Protein AF-A0A2C9A725-F1 (afdb_monomer_lite)

Foldseek 3Di:
DVVVVVVVVVVLQPQQAPAQAPCLFQPFWFWFEDDLAFIAIAGPLVPHDPPRGAAFEAAEFAECLDDDQFGVVCLALSNLSVCCVQQVGQEYEYAFFAPDRPDPPRDGCVVPVVVSVVSVVRNLVSCVSNSHAYEPAPNDQQCLVPLVSLLVVLLVCLQPRQLGSRYEYESYQFHADDNPPDNDDDDLVSQLVCCVPGQQVSVLSNCVSNVLRHLGAYEGAGYRRNLQLLSCLSPPDPHRHYAYEHEAEQFDDPQHDDCVRSVVNVVNNRSSHGYYEHAEYFQAPPVQAHRRDLVSVLVVVVSCVVVSHYYHYQHPGCPPGRSHQAVDPPPNHGDPRVVSCSVRPSVPDDPGHDRRPDDPCSVPPDDPPPPVFPPQKFQFQAQCQVQDQAGLLAWGKFKDWCVVLQWDKDFPFDQDPPRGGDQWAADDCAAPNGGIWGKTAQTDFGRRVHPFWTKMKIKIWSHHVLWFDQLVQQQKKKKKKAAFWWWKFFDFPVFDPPQTFTDIDRHHNHIDMDIGGPVRGHGDPVGDDDDDHSRGGGMIMTMDTHDTTPGRMMIMRRTGRPRDIDHGDPHDDDDDDDDDDDDDDDDDDDDDDDDDDDDDDDDDDWDWAWDDFDLEDEDEAQAKGDKTKIFTDQWPDKDKDQDAPFWDWDQDPVNGMIIIIGGHHQPDAFDKTKMKMWTHGPVDTDIDIGMYGYHHDDDDKDKAWDDFDLEEEEEAFAKGDKTKIATDQFPDKDKDDDPFWDWDADPPRNMIIIIGTHHLPDDFAKDKIWIFTHHDHDTDIDIGIYGYDHDDDDKDKAWDDDDQEDEEEAQAKGDKTKIAIDQFDDKDKDQDAPQWDWDADPVRRMIIIIGGHHQPDAFDKTKMKIWTDHDHDTDIDIGIYGYHHDPDDDDDDDDDDDDDDDDDDDDDDDDDDDDDDDDYDDDDDDDDDDDDDDDDDDDDDDDDDDDDDDDDDDDDDDDDDDDDDDDDDDDDDDDDDDDDDDDDDDDDDDPDWDWDFDLAEEAEAPAWGTKIKTAQFPDKDFPDCQQVQWDWDDDPRMIITTDGHHNPRDAAKDWTWMATPNRIGIRIYHYDHDDDDDDDDDDDDDDDDDDDDDDDDDDDDDDDDDDDDDDDDDDDDDDDDDDDDDDDDDPDQQAWDWDDDQQKIFIDRDQWKKKWKAAPVRHTDDIDTRDDTIDGRVVPDFAWIWIWMDDPPHIDIDIDTND

Secondary structure (DSSP, 8-state):
-HHHHHHHHTTTT---S----HHHHH-SEEEEESTTSPEEEEETTT-S-TT-B---EEEEEP-TTS-GGGTTTS-SHHHHHHHHHHH--SEEEEEEE-S--SSTTT--GGGSHHHHHHHHHHHHHHHHHTT-EEEEEEE-S-GGGGHHHHHHHHHHHHHHHTTSTTEEEE--S---SGGGT------HHHHHHHIIIIIHHHHHHHHHHHTTT--S-EEE--TTTTT-GGGGGGS----SSEEEE--EE-S-STT---TTTHHHHHHHHHHTT-EEEEEEEESS-TTSSS---HHHHHHHHHHHHHTT--EEEEEE--SSSTT-SBSSTTS--B-HHHHHHHHHTGGGS-S-----SS-------S------PPTT-BSEEE--TT--SB-TTSPBEEEEEGGGGT---B--PPB-STTSB--EEE--TTTT--SEEEEEES-B---TT-SS--EEEEEEESSTT---B--TT-SEEEEEEEES-EEEEEEETT--SS--EEEEE--EEEEEEEEEEGGG-B--TTSPP----TTSEEEEEEEEESSPPSSSEEEEEEEEEET--BPPPPP-----------------------------------EEEEEES-SEEEEETTPBPPPEEEEEESEEEEEEESPPTTEEEEE-TTSSEEEEEEB--TT--SEEEEEEEEEEESS-EEEEEEEEEEEPPP---EEEEEES-SEEEEETTPBPPPEEEEEES-SEEEEE--TTEEEEEETTTTEEEEEEB--TTPPSEEEEEEEEEE-SS--EEEEEEEEEEPPP---EEEEEES-SEEEEETTSBPPPEEEEEES-SEEEEESPPTTEEEEEETTTTEEEEEEB--TT--SEEEEEEEEEE-SS-EEEEEEEEEEE-----------------------------------------------------------------------------------------------------------PPEEES-SEEEEETT-B---EEEES-S-EEE---SSTT-EEEEETTEEEEE-B--TTSPSEEEEEEEEETTEEEEEEEEEEPPP---------------------------------------------------------PPPPEEEEETTEEEEESSSS-EEEEE-TTS-EEEEESS--SEEE-TTSPSEEEEEEEEETTEEEEEEEEE-

pLDDT: mean 77.1, std 24.06, range [22.27, 98.94]

Structure (mmCIF, N/CA/C/O backbone):
data_AF-A0A2C9A725-F1
#
_entry.id   AF-A0A2C9A725-F1
#
loop_
_atom_site.group_PDB
_atom_site.id
_atom_site.type_symbol
_atom_site.label_atom_id
_atom_site.label_alt_id
_atom_site.label_comp_id
_atom_site.label_asym_id
_atom_site.label_entity_id
_atom_site.label_seq_id
_atom_site.pdbx_PDB_ins_code
_atom_site.Cartn_x
_atom_site.Cartn_y
_atom_site.Cartn_z
_atom_site.occupancy
_atom_site.B_iso_or_equiv
_atom_site.auth_seq_id
_atom_site.auth_comp_id
_atom_site.auth_asym_id
_atom_site.auth_atom_id
_atom_site.pdbx_PDB_model_num
ATOM 1 N N . MET A 1 1 ? 0.962 21.817 -38.380 1.00 35.53 1 MET A N 1
ATOM 2 C CA . MET A 1 1 ? 0.290 21.009 -37.333 1.00 35.53 1 MET A CA 1
ATOM 3 C C . MET A 1 1 ? 0.686 19.528 -37.377 1.00 35.53 1 MET A C 1
ATOM 5 O O . MET A 1 1 ? 1.580 19.190 -36.618 1.00 35.53 1 MET A O 1
ATOM 9 N N . LYS A 1 2 ? 0.151 18.657 -38.261 1.00 27.84 2 LYS A N 1
ATOM 10 C CA . LYS A 1 2 ? 0.354 17.177 -38.184 1.00 27.84 2 LYS A CA 1
ATOM 11 C C . LYS A 1 2 ? 1.805 16.665 -37.992 1.00 27.84 2 LYS A C 1
ATOM 13 O O . LYS A 1 2 ? 1.986 15.663 -37.314 1.00 27.84 2 LYS A O 1
ATOM 18 N N . LYS A 1 3 ? 2.839 17.343 -38.517 1.00 24.39 3 LYS A N 1
ATOM 19 C CA . LYS A 1 3 ? 4.256 16.951 -38.315 1.00 24.39 3 LYS A CA 1
ATOM 20 C C . LYS A 1 3 ? 4.836 17.233 -36.914 1.00 24.39 3 LYS A C 1
ATOM 22 O O . LYS A 1 3 ? 5.881 16.683 -36.605 1.00 24.39 3 LYS A O 1
ATOM 27 N N . ILE A 1 4 ? 4.194 18.063 -36.085 1.00 29.72 4 ILE A N 1
ATOM 28 C CA . ILE A 1 4 ? 4.667 18.364 -34.716 1.00 29.72 4 ILE A CA 1
ATOM 29 C C . ILE A 1 4 ? 4.150 17.306 -33.730 1.00 29.72 4 ILE A C 1
ATOM 31 O O . ILE A 1 4 ? 4.926 16.779 -32.941 1.00 29.72 4 ILE A O 1
ATOM 35 N N . ALA A 1 5 ? 2.879 16.904 -33.855 1.00 30.98 5 ALA A N 1
ATOM 36 C CA . ALA A 1 5 ? 2.303 15.807 -33.069 1.00 30.98 5 ALA A CA 1
ATOM 37 C C . ALA A 1 5 ? 3.084 14.487 -33.241 1.00 30.98 5 ALA A C 1
ATOM 39 O O . ALA A 1 5 ? 3.318 13.769 -32.272 1.00 30.98 5 ALA A O 1
ATOM 40 N N . LEU A 1 6 ? 3.561 14.209 -34.462 1.00 29.38 6 LEU A N 1
ATOM 41 C CA . LEU A 1 6 ? 4.358 13.014 -34.756 1.00 29.38 6 LEU A CA 1
ATOM 42 C C . LEU A 1 6 ? 5.737 13.003 -34.065 1.00 29.38 6 LEU A C 1
ATOM 44 O O . LEU A 1 6 ? 6.307 11.934 -33.886 1.00 29.38 6 LEU A O 1
ATOM 48 N N . LEU A 1 7 ? 6.269 14.168 -33.672 1.00 26.64 7 LEU A N 1
ATOM 49 C CA . LEU A 1 7 ? 7.541 14.261 -32.949 1.00 26.64 7 LEU A CA 1
ATOM 50 C C . LEU A 1 7 ? 7.371 13.979 -31.449 1.00 26.64 7 LEU A C 1
ATOM 52 O O . LEU A 1 7 ? 8.233 13.343 -30.855 1.00 26.64 7 LEU A O 1
ATOM 56 N N . MET A 1 8 ? 6.248 14.395 -30.850 1.00 31.11 8 MET A N 1
ATOM 57 C CA . MET A 1 8 ? 5.930 14.074 -29.450 1.00 31.11 8 MET A CA 1
ATOM 58 C C . MET A 1 8 ? 5.615 12.583 -29.265 1.00 31.11 8 MET A C 1
ATOM 60 O O . MET A 1 8 ? 6.131 11.962 -28.340 1.00 31.11 8 MET A O 1
ATOM 64 N N . ALA A 1 9 ? 4.856 11.980 -30.186 1.00 30.58 9 ALA A N 1
ATOM 65 C CA . ALA A 1 9 ? 4.555 10.545 -30.149 1.00 30.58 9 ALA A CA 1
ATOM 66 C C . ALA A 1 9 ? 5.810 9.651 -30.259 1.00 30.58 9 ALA A C 1
ATOM 68 O O . ALA A 1 9 ? 5.830 8.556 -29.710 1.00 30.58 9 ALA A O 1
ATOM 69 N N . ALA A 1 10 ? 6.866 10.121 -30.933 1.00 27.72 10 ALA A N 1
ATOM 70 C CA . ALA A 1 10 ? 8.129 9.391 -31.075 1.00 27.72 10 ALA A CA 1
ATOM 71 C C . ALA A 1 10 ? 9.074 9.516 -29.859 1.00 27.72 10 ALA A C 1
ATOM 73 O O . ALA A 1 10 ? 10.048 8.772 -29.778 1.00 27.72 10 ALA A O 1
ATOM 74 N N . LEU A 1 11 ? 8.808 10.443 -28.929 1.00 29.17 11 LEU A N 1
ATOM 75 C CA . LEU A 1 11 ? 9.593 10.635 -27.699 1.00 29.17 11 LEU A CA 1
ATOM 76 C C . LEU A 1 11 ? 9.030 9.845 -26.507 1.00 29.17 11 LEU A C 1
ATOM 78 O O . LEU A 1 11 ? 9.805 9.342 -25.701 1.00 29.17 11 LEU A O 1
ATOM 82 N N . LEU A 1 12 ? 7.708 9.648 -26.456 1.00 33.25 12 LEU A N 1
ATOM 83 C CA . LEU A 1 12 ? 7.005 8.886 -25.407 1.00 33.25 12 LEU A CA 1
ATOM 84 C C . LEU A 1 12 ? 7.290 7.365 -25.417 1.00 33.25 12 LEU A C 1
ATOM 86 O O . LEU A 1 12 ? 6.828 6.647 -24.539 1.00 33.25 12 LEU A O 1
ATOM 90 N N . ALA A 1 13 ? 8.040 6.854 -26.399 1.00 30.42 13 ALA A N 1
ATOM 91 C CA . ALA A 1 13 ? 8.331 5.425 -26.573 1.00 30.42 13 ALA A CA 1
ATOM 92 C C . ALA A 1 13 ? 9.718 4.991 -26.041 1.00 30.42 13 ALA A C 1
ATOM 94 O O . ALA A 1 13 ? 10.210 3.922 -26.399 1.00 30.42 13 ALA A O 1
ATOM 95 N N . ALA A 1 14 ? 10.375 5.820 -25.220 1.00 29.98 14 ALA A N 1
ATOM 96 C CA . ALA A 1 14 ? 11.726 5.569 -24.696 1.00 29.98 14 ALA A CA 1
ATOM 97 C C . ALA A 1 14 ? 11.764 4.976 -23.266 1.00 29.98 14 ALA A C 1
ATOM 99 O O . ALA A 1 14 ? 12.843 4.663 -22.761 1.00 29.98 14 ALA A O 1
ATOM 100 N N . SER A 1 15 ? 10.608 4.822 -22.614 1.00 33.88 15 SER A N 1
ATOM 101 C CA . SER A 1 15 ? 10.487 4.756 -21.147 1.00 33.88 15 SER A CA 1
ATOM 102 C C . SER A 1 15 ? 10.121 3.367 -20.592 1.00 33.88 15 SER A C 1
ATOM 104 O O . SER A 1 15 ? 9.218 3.252 -19.777 1.00 33.88 15 SER A O 1
ATOM 106 N N . ALA A 1 16 ? 10.802 2.299 -21.025 1.00 31.03 16 ALA A N 1
ATOM 107 C CA . ALA A 1 16 ? 10.578 0.935 -20.507 1.00 31.03 16 ALA A CA 1
ATOM 108 C C . ALA A 1 16 ? 11.864 0.081 -20.544 1.00 31.03 16 ALA A C 1
ATOM 110 O O . ALA A 1 16 ? 11.929 -0.954 -21.205 1.00 31.03 16 ALA A O 1
ATOM 111 N N . PHE A 1 17 ? 12.933 0.560 -19.894 1.00 30.80 17 PHE A N 1
ATOM 112 C CA . PHE A 1 17 ? 14.298 0.078 -20.144 1.00 30.80 17 PHE A CA 1
ATOM 113 C C . PHE A 1 17 ? 15.161 -0.113 -18.895 1.00 30.80 17 PHE A C 1
ATOM 115 O O . PHE A 1 17 ? 16.164 0.579 -18.728 1.00 30.80 17 PHE A O 1
ATOM 122 N N . GLY A 1 18 ? 14.791 -1.069 -18.029 1.00 49.19 18 GLY A N 1
ATOM 123 C CA . GLY A 1 18 ? 15.604 -1.476 -16.868 1.00 49.19 18 GLY A CA 1
ATOM 124 C C . GLY A 1 18 ? 16.156 -0.274 -16.100 1.00 49.19 18 GLY A C 1
ATOM 125 O O . GLY A 1 18 ? 17.366 -0.186 -15.875 1.00 49.19 18 GLY A O 1
ATOM 126 N N . ARG A 1 19 ? 15.286 0.720 -15.861 1.00 64.31 19 ARG A N 1
ATOM 127 C CA . ARG A 1 19 ? 15.677 2.055 -15.413 1.00 64.31 19 ARG A CA 1
ATOM 128 C C . ARG A 1 19 ? 16.404 1.904 -14.089 1.00 64.31 19 ARG A C 1
ATOM 130 O O . ARG A 1 19 ? 15.807 1.474 -13.118 1.00 64.31 19 ARG A O 1
ATOM 137 N N . ILE A 1 20 ? 17.671 2.303 -14.033 1.00 79.81 20 ILE A N 1
ATOM 138 C CA . ILE A 1 20 ? 18.331 2.474 -12.741 1.00 79.81 20 ILE A CA 1
ATOM 139 C C . ILE A 1 20 ? 17.777 3.775 -12.153 1.00 79.81 20 ILE A C 1
ATOM 141 O O . ILE A 1 20 ? 18.167 4.880 -12.546 1.00 79.81 20 ILE A O 1
ATOM 145 N N . GLY A 1 21 ? 16.790 3.617 -11.281 1.00 88.81 21 GLY A N 1
ATOM 146 C CA . GLY A 1 21 ? 16.113 4.639 -10.508 1.00 88.81 21 GLY A CA 1
ATOM 147 C C . GLY A 1 21 ? 16.556 4.607 -9.039 1.00 88.81 21 GLY A C 1
ATOM 148 O O . GLY A 1 21 ? 17.613 4.060 -8.699 1.00 88.81 21 GLY A O 1
ATOM 149 N N . PRO A 1 22 ? 15.788 5.244 -8.139 1.00 94.94 22 PRO A N 1
ATOM 150 C CA . PRO A 1 22 ? 16.090 5.223 -6.715 1.00 94.94 22 PRO A CA 1
ATOM 151 C C . PRO A 1 22 ? 15.993 3.821 -6.094 1.00 94.94 22 PRO A C 1
ATOM 153 O O . PRO A 1 22 ? 16.753 3.553 -5.164 1.00 94.94 22 PRO A O 1
ATOM 156 N N . VAL A 1 23 ? 15.112 2.931 -6.567 1.00 94.25 23 VAL A N 1
ATOM 157 C CA . VAL A 1 23 ? 14.913 1.618 -5.922 1.00 94.25 23 VAL A CA 1
ATOM 158 C C . VAL A 1 23 ? 16.122 0.718 -6.162 1.00 94.25 23 VAL A C 1
ATOM 160 O O . VAL A 1 23 ? 16.704 0.224 -5.204 1.00 94.25 23 VAL A O 1
ATOM 163 N N . SER A 1 24 ? 16.627 0.631 -7.392 1.00 87.00 24 SER A N 1
ATOM 164 C CA . SER A 1 24 ? 17.864 -0.094 -7.707 1.00 87.00 24 SER A CA 1
ATOM 165 C C . SER A 1 24 ? 19.108 0.445 -6.975 1.00 87.00 24 SER A C 1
ATOM 167 O O . SER A 1 24 ? 20.079 -0.289 -6.783 1.00 87.00 24 SER A O 1
ATOM 169 N N . GLN A 1 25 ? 19.123 1.723 -6.571 1.00 90.62 25 GLN A N 1
ATOM 170 C CA . GLN A 1 25 ? 20.258 2.343 -5.866 1.00 90.62 25 GLN A CA 1
ATOM 171 C C . GLN A 1 25 ? 20.201 2.206 -4.338 1.00 90.62 25 GLN A C 1
ATOM 173 O O . GLN A 1 25 ? 21.250 2.115 -3.693 1.00 90.62 25 GLN A O 1
ATOM 178 N N . TYR A 1 26 ? 19.008 2.272 -3.749 1.00 93.50 26 TYR A N 1
ATOM 179 C CA . TYR A 1 26 ? 18.825 2.272 -2.296 1.00 93.50 26 TYR A CA 1
ATOM 180 C C . TYR A 1 26 ? 18.295 0.932 -1.761 1.00 93.50 26 TYR A C 1
ATOM 182 O O . TYR A 1 26 ? 18.574 0.618 -0.605 1.00 93.50 26 TYR A O 1
ATOM 190 N N . GLY A 1 27 ? 17.613 0.134 -2.586 1.00 91.06 27 GLY A N 1
ATOM 191 C CA . GLY A 1 27 ? 16.864 -1.056 -2.179 1.00 91.06 27 GLY A CA 1
ATOM 192 C C . GLY A 1 27 ? 15.651 -0.698 -1.318 1.00 91.06 27 GLY A C 1
ATOM 193 O O . GLY A 1 27 ? 15.343 0.476 -1.129 1.00 91.06 27 GLY A O 1
ATOM 194 N N . GLN A 1 28 ? 14.980 -1.703 -0.762 1.00 94.06 28 GLN A N 1
ATOM 195 C CA . GLN A 1 28 ? 13.884 -1.555 0.196 1.00 94.06 28 GLN A CA 1
ATOM 196 C C . GLN A 1 28 ? 14.186 -0.451 1.224 1.00 94.06 28 GLN A C 1
ATOM 198 O O . GLN A 1 28 ? 15.249 -0.445 1.856 1.00 94.06 28 GLN A O 1
ATOM 203 N N . LEU A 1 29 ? 13.239 0.472 1.419 1.00 97.56 29 LEU A N 1
ATOM 204 C CA . LEU A 1 29 ? 13.371 1.490 2.460 1.00 97.56 29 LEU A CA 1
ATOM 205 C C . LEU A 1 29 ? 13.192 0.877 3.850 1.00 97.56 29 LEU A C 1
ATOM 207 O O . LEU A 1 29 ? 12.332 0.023 4.077 1.00 97.56 29 LEU A O 1
ATOM 211 N N . GLN A 1 30 ? 14.021 1.337 4.782 1.00 96.44 30 GLN A N 1
ATOM 212 C CA . GLN A 1 30 ? 14.122 0.808 6.136 1.00 96.44 30 GLN A CA 1
ATOM 213 C C . GLN A 1 30 ? 14.079 1.944 7.158 1.00 96.44 30 GLN A C 1
ATOM 215 O O . GLN A 1 30 ? 14.912 2.851 7.135 1.00 96.44 30 GLN A O 1
ATOM 220 N N . ALA A 1 31 ? 13.110 1.896 8.068 1.00 97.44 31 ALA A N 1
ATOM 221 C CA . ALA A 1 31 ? 13.086 2.746 9.251 1.00 97.44 31 ALA A CA 1
ATOM 222 C C . ALA A 1 31 ? 14.225 2.362 10.213 1.00 97.44 31 ALA A C 1
ATOM 224 O O . ALA A 1 31 ? 14.487 1.183 10.443 1.00 97.44 31 ALA A O 1
ATOM 225 N N . GLY A 1 32 ? 14.906 3.341 10.811 1.00 93.62 32 GLY A N 1
ATOM 226 C CA . GLY A 1 32 ? 16.002 3.058 11.736 1.00 93.62 32 GLY A CA 1
ATOM 227 C C . GLY A 1 32 ? 16.562 4.288 12.441 1.00 93.62 32 GLY A C 1
ATOM 228 O O . GLY A 1 32 ? 16.070 5.401 12.279 1.00 93.62 32 GLY A O 1
ATOM 229 N N . LYS A 1 33 ? 17.616 4.088 13.238 1.00 93.12 33 LYS A N 1
ATOM 230 C CA . LYS A 1 33 ? 18.411 5.165 13.845 1.00 93.12 33 LYS A CA 1
ATOM 231 C C . LYS A 1 33 ? 19.841 4.708 14.116 1.00 93.12 33 LYS A C 1
ATOM 233 O O . LYS A 1 33 ? 20.076 3.540 14.425 1.00 93.12 33 LYS A O 1
ATOM 238 N N . VAL A 1 34 ? 20.792 5.637 14.078 1.00 89.81 34 VAL A N 1
ATOM 239 C CA . VAL A 1 34 ? 22.199 5.352 14.395 1.00 89.81 34 VAL A CA 1
ATOM 240 C C . VAL A 1 34 ? 22.470 5.654 15.871 1.00 89.81 34 VAL A C 1
ATOM 242 O O . VAL A 1 34 ? 22.664 6.802 16.270 1.00 89.81 34 VAL A O 1
ATOM 245 N N . GLY A 1 35 ? 22.476 4.607 16.701 1.00 89.44 35 GLY A N 1
ATOM 246 C CA . GLY A 1 35 ? 22.718 4.710 18.145 1.00 89.44 35 GLY A CA 1
ATOM 247 C C . GLY A 1 35 ? 21.657 5.555 18.860 1.00 89.44 35 GLY A C 1
ATOM 248 O O . GLY A 1 35 ? 20.469 5.238 18.815 1.00 89.44 35 GLY A O 1
ATOM 249 N N . ASN A 1 36 ? 22.096 6.641 19.504 1.00 85.25 36 ASN A N 1
ATOM 250 C CA . ASN A 1 36 ? 21.222 7.632 20.148 1.00 85.25 36 ASN A CA 1
ATOM 251 C C . ASN A 1 36 ? 20.885 8.827 19.231 1.00 85.25 36 ASN A C 1
ATOM 253 O O . ASN A 1 36 ? 20.366 9.834 19.708 1.00 85.25 36 ASN A O 1
ATOM 257 N N . GLY A 1 37 ? 21.209 8.745 17.936 1.00 90.12 37 GLY A N 1
ATOM 258 C CA . GLY A 1 37 ? 20.757 9.708 16.933 1.00 90.12 37 GLY A CA 1
ATOM 259 C C . GLY A 1 37 ? 19.246 9.618 16.666 1.00 90.12 37 GLY A C 1
ATOM 260 O O . GLY A 1 37 ? 18.588 8.675 17.121 1.00 90.12 37 GLY A O 1
ATOM 261 N N . PRO A 1 38 ? 18.685 10.592 15.930 1.00 94.38 38 PRO A N 1
ATOM 262 C CA . PRO A 1 38 ? 17.263 10.617 15.624 1.00 94.38 38 PRO A CA 1
ATOM 263 C C . PRO A 1 38 ? 16.864 9.505 14.643 1.00 94.38 38 PRO A C 1
ATOM 265 O O . PRO A 1 38 ? 17.692 9.002 13.882 1.00 94.38 38 PRO A O 1
ATOM 268 N N . GLY A 1 39 ? 15.579 9.149 14.641 1.00 96.38 39 GLY A N 1
ATOM 269 C CA . GLY A 1 39 ? 15.004 8.216 13.673 1.00 96.38 39 GLY A CA 1
ATOM 270 C C . GLY A 1 39 ? 14.962 8.798 12.258 1.00 96.38 39 GLY A C 1
ATOM 271 O O . GLY A 1 39 ? 14.724 9.997 12.069 1.00 96.38 39 GLY A O 1
ATOM 272 N N . ARG A 1 40 ? 15.247 7.956 11.263 1.00 97.00 40 ARG A N 1
ATOM 273 C CA . ARG A 1 40 ? 15.422 8.304 9.845 1.00 97.00 40 ARG A CA 1
ATOM 274 C C . ARG A 1 40 ? 15.075 7.110 8.953 1.00 97.00 40 ARG A C 1
ATOM 276 O O . ARG A 1 40 ? 15.138 5.960 9.383 1.00 97.00 40 ARG A O 1
ATOM 283 N N . ILE A 1 41 ? 14.767 7.395 7.691 1.00 98.19 41 ILE A N 1
ATOM 284 C CA . ILE A 1 41 ? 14.670 6.377 6.642 1.00 98.19 41 ILE A CA 1
ATOM 285 C C . ILE A 1 41 ? 16.064 6.120 6.054 1.00 98.19 41 ILE A C 1
ATOM 287 O O . ILE A 1 41 ? 16.846 7.050 5.845 1.00 98.19 41 ILE A O 1
ATOM 291 N N . TYR A 1 42 ? 16.359 4.855 5.781 1.00 97.25 42 TYR A N 1
ATOM 292 C CA . TYR A 1 42 ? 17.575 4.334 5.156 1.00 97.25 42 TYR A CA 1
ATOM 293 C C . TYR A 1 42 ? 17.195 3.425 3.976 1.00 97.25 42 TYR A C 1
ATOM 295 O O . TYR A 1 42 ? 16.023 3.102 3.797 1.00 97.25 42 TYR A O 1
ATOM 303 N N . GLY A 1 43 ? 18.173 3.003 3.172 1.00 93.69 43 GLY A N 1
ATOM 304 C CA . GLY A 1 43 ? 17.981 2.003 2.112 1.00 93.69 43 GLY A CA 1
ATOM 305 C C . GLY A 1 43 ? 18.750 0.715 2.407 1.00 93.69 43 GLY A C 1
ATOM 306 O O . GLY A 1 43 ? 19.912 0.781 2.826 1.00 93.69 43 GLY A O 1
ATOM 307 N N . SER A 1 44 ? 18.137 -0.447 2.172 1.00 91.06 44 SER A N 1
ATOM 308 C CA . SER A 1 44 ? 18.715 -1.772 2.450 1.00 91.06 44 SER A CA 1
ATOM 309 C C . SER A 1 44 ? 20.081 -2.007 1.784 1.00 91.06 44 SER A C 1
ATOM 311 O O . SER A 1 44 ? 20.969 -2.579 2.416 1.00 91.06 44 SER A O 1
ATOM 313 N N . CYS A 1 45 ? 20.322 -1.455 0.585 1.00 84.62 45 CYS A N 1
ATOM 314 C CA . CYS A 1 45 ? 21.620 -1.478 -0.116 1.00 84.62 45 CYS A CA 1
ATOM 315 C C . CYS A 1 45 ? 22.788 -0.880 0.697 1.00 84.62 45 CYS A C 1
ATOM 317 O O . CYS A 1 45 ? 23.954 -1.072 0.343 1.00 84.62 45 CYS A O 1
ATOM 319 N N . LYS A 1 46 ? 22.494 -0.088 1.737 1.00 81.50 46 LYS A N 1
ATOM 320 C CA . LYS A 1 46 ? 23.479 0.605 2.583 1.00 81.50 46 LYS A CA 1
ATOM 321 C C . LYS A 1 46 ? 23.283 0.384 4.088 1.00 81.50 46 LYS A C 1
ATOM 323 O O . LYS A 1 46 ? 24.199 0.659 4.866 1.00 81.50 46 LYS A O 1
ATOM 328 N N . GLY A 1 47 ? 22.105 -0.091 4.491 1.00 82.81 47 GLY A N 1
ATOM 329 C CA . GLY A 1 47 ? 21.712 -0.310 5.879 1.00 82.81 47 GLY A CA 1
ATOM 330 C C . GLY A 1 47 ? 21.628 0.969 6.721 1.00 82.81 47 GLY A C 1
ATOM 331 O O . GLY A 1 47 ? 21.917 2.080 6.271 1.00 82.81 47 GLY A O 1
ATOM 332 N N . VAL A 1 48 ? 21.254 0.791 7.989 1.00 87.81 48 VAL A N 1
ATOM 333 C CA . VAL A 1 48 ? 21.113 1.865 8.987 1.00 87.81 48 VAL A CA 1
ATOM 334 C C . VAL A 1 48 ? 22.497 2.368 9.423 1.00 87.81 48 VAL A C 1
ATOM 336 O O . VAL A 1 48 ? 23.055 1.943 10.435 1.00 87.81 48 VAL A O 1
ATOM 339 N N . THR A 1 49 ? 23.088 3.255 8.620 1.00 85.12 49 THR A N 1
ATOM 340 C CA . THR A 1 49 ? 24.432 3.819 8.826 1.00 85.12 49 THR A CA 1
ATOM 341 C C . THR A 1 49 ? 24.459 5.328 8.563 1.00 85.12 49 THR A C 1
ATOM 343 O O . THR A 1 49 ? 23.785 5.829 7.668 1.00 85.12 49 THR A O 1
ATOM 346 N N . SER A 1 50 ? 25.239 6.070 9.357 1.00 87.44 50 SER A N 1
ATOM 347 C CA . SER A 1 50 ? 25.260 7.543 9.310 1.00 87.44 50 SER A CA 1
ATOM 348 C C . SER A 1 50 ? 25.839 8.060 7.991 1.00 87.44 50 SER A C 1
ATOM 350 O O . SER A 1 50 ? 26.889 7.589 7.549 1.00 87.44 50 SE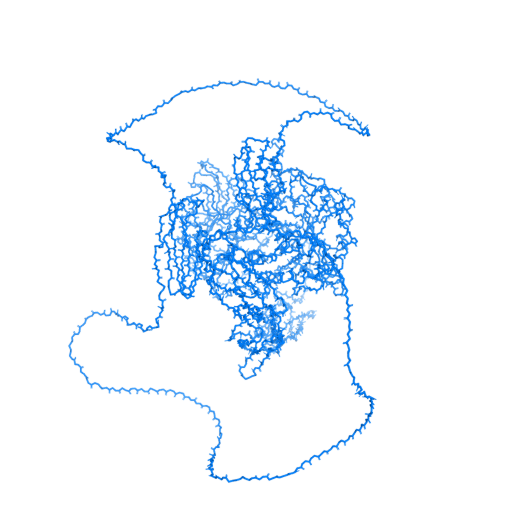R A O 1
ATOM 352 N N . GLY A 1 51 ? 25.159 9.024 7.368 1.00 87.38 51 GLY A N 1
ATOM 353 C CA . GLY A 1 51 ? 25.481 9.534 6.032 1.00 87.38 51 GLY A CA 1
ATOM 354 C C . GLY A 1 51 ? 24.863 8.720 4.888 1.00 87.38 51 GLY A C 1
ATOM 355 O O . GLY A 1 51 ? 25.109 9.029 3.722 1.00 87.38 51 GLY A O 1
ATOM 356 N N . ASN A 1 52 ? 24.070 7.691 5.204 1.00 90.50 52 ASN A N 1
ATOM 357 C CA . ASN A 1 52 ? 23.323 6.872 4.247 1.00 90.50 52 ASN A CA 1
ATOM 358 C C . ASN A 1 52 ? 21.799 6.941 4.456 1.00 90.50 52 ASN A C 1
ATOM 360 O O . ASN A 1 52 ? 21.069 6.097 3.935 1.00 90.50 52 ASN A O 1
ATOM 364 N N . GLU A 1 53 ? 21.323 7.959 5.177 1.00 94.94 53 GLU A N 1
ATOM 365 C CA . GLU A 1 53 ? 19.913 8.350 5.220 1.00 94.94 53 GLU A CA 1
ATOM 366 C C . GLU A 1 53 ? 19.360 8.566 3.795 1.00 94.94 53 GLU A C 1
ATOM 368 O O . GLU A 1 53 ? 20.045 9.100 2.917 1.00 94.94 53 GLU A O 1
ATOM 373 N N . VAL A 1 54 ? 18.105 8.176 3.566 1.00 95.81 54 VAL A N 1
ATOM 374 C CA . VAL A 1 54 ? 17.426 8.268 2.266 1.00 95.81 54 VAL A CA 1
ATOM 375 C C . VAL A 1 54 ? 16.183 9.143 2.392 1.00 95.81 54 VAL A C 1
ATOM 377 O O . VAL A 1 54 ? 15.272 8.833 3.152 1.00 95.81 54 VAL A O 1
ATOM 380 N N . ALA A 1 55 ? 16.141 10.216 1.601 1.00 96.75 55 ALA A N 1
ATOM 381 C CA . ALA A 1 55 ? 14.990 11.101 1.458 1.00 96.75 55 ALA A CA 1
ATOM 382 C C . ALA A 1 55 ? 14.546 11.111 -0.012 1.00 96.75 55 ALA A C 1
ATOM 384 O O . ALA A 1 55 ? 15.275 11.620 -0.867 1.00 96.75 55 ALA A O 1
ATOM 385 N N . VAL A 1 56 ? 13.375 10.545 -0.310 1.00 98.31 56 VAL A N 1
ATOM 386 C CA . VAL A 1 56 ? 12.798 10.503 -1.666 1.00 98.31 56 VAL A CA 1
ATOM 387 C C . VAL A 1 56 ? 11.649 11.493 -1.824 1.00 98.31 56 VAL A C 1
ATOM 389 O O . VAL A 1 56 ? 10.824 11.615 -0.923 1.00 98.31 56 VAL A O 1
ATOM 392 N N . GLN A 1 57 ? 11.586 12.196 -2.959 1.00 98.62 57 GLN A N 1
ATOM 393 C CA . GLN A 1 57 ? 10.506 13.148 -3.261 1.00 98.62 57 GLN A CA 1
ATOM 394 C C . GLN A 1 57 ? 9.646 12.690 -4.446 1.00 98.62 57 GLN A C 1
ATOM 396 O O . GLN A 1 57 ? 10.153 12.146 -5.435 1.00 98.62 57 GLN A O 1
ATOM 401 N N . GLY A 1 58 ? 8.341 12.938 -4.354 1.00 98.56 58 GLY A N 1
ATOM 402 C CA . GLY A 1 58 ? 7.359 12.450 -5.317 1.00 98.56 58 GLY A CA 1
ATOM 403 C C . GLY A 1 58 ? 6.075 13.268 -5.403 1.00 98.56 58 GLY A C 1
ATOM 404 O O . GLY A 1 58 ? 5.978 14.371 -4.867 1.00 98.56 58 GLY A O 1
ATOM 405 N N . MET A 1 59 ? 5.080 12.687 -6.069 1.00 98.69 59 MET A N 1
ATOM 406 C CA . MET A 1 59 ? 3.711 13.203 -6.153 1.00 98.69 59 MET A CA 1
ATOM 407 C C . MET A 1 59 ? 2.733 12.219 -5.507 1.00 98.69 59 MET A C 1
ATOM 409 O O . MET A 1 59 ? 2.921 11.008 -5.608 1.00 98.69 59 MET A O 1
ATOM 413 N N . SER A 1 60 ? 1.665 12.724 -4.897 1.00 98.81 60 SER A N 1
ATOM 414 C CA . SER A 1 60 ? 0.462 11.939 -4.628 1.00 98.81 60 SER A CA 1
ATOM 415 C C . SER A 1 60 ? -0.490 12.082 -5.803 1.00 98.81 60 SER A C 1
ATOM 417 O O . SER A 1 60 ? -0.720 13.193 -6.283 1.00 98.81 60 SER A O 1
ATOM 419 N N . LEU A 1 61 ? -1.077 10.977 -6.263 1.00 98.56 61 LEU A N 1
ATOM 420 C CA . LEU A 1 61 ? -2.321 11.059 -7.024 1.00 98.56 61 LEU A CA 1
ATOM 421 C C . LEU A 1 61 ? -3.411 11.664 -6.122 1.00 98.56 61 LEU A C 1
ATOM 423 O O . LEU A 1 61 ? -3.287 11.640 -4.898 1.00 98.56 61 LEU A O 1
ATOM 427 N N . PHE A 1 62 ? -4.470 12.213 -6.711 1.00 96.75 62 PHE A N 1
ATOM 428 C CA . PHE A 1 62 ? -5.679 12.567 -5.961 1.00 96.75 62 PHE A CA 1
ATOM 429 C C . PHE A 1 62 ? -6.537 11.314 -5.697 1.00 96.75 62 PHE A C 1
ATOM 431 O O . PHE A 1 62 ? -6.321 10.274 -6.330 1.00 96.75 62 PHE A O 1
ATOM 438 N N . TRP A 1 63 ? -7.524 11.418 -4.798 1.00 94.75 63 TRP A N 1
ATOM 439 C CA . TRP A 1 63 ? -8.495 10.365 -4.466 1.00 94.75 63 TRP A CA 1
ATOM 440 C C . TRP A 1 63 ? -8.930 9.544 -5.692 1.00 94.75 63 TRP A C 1
ATOM 442 O O . TRP A 1 63 ? -9.588 10.044 -6.606 1.00 94.75 63 TRP A O 1
ATOM 452 N N . SER A 1 64 ? -8.643 8.245 -5.651 1.00 93.69 64 SER A N 1
ATOM 453 C CA . SER A 1 64 ? -9.134 7.211 -6.584 1.00 93.69 64 SER A CA 1
ATOM 454 C C . SER A 1 64 ? -10.648 7.253 -6.853 1.00 93.69 64 SER A C 1
ATOM 456 O O . SER A 1 64 ? -11.103 6.886 -7.936 1.00 93.69 64 SER A O 1
ATOM 458 N N . ILE A 1 65 ? -11.441 7.689 -5.873 1.00 91.50 65 ILE A N 1
ATOM 459 C CA . ILE A 1 65 ? -12.909 7.774 -5.943 1.00 91.50 65 ILE A CA 1
ATOM 460 C C . ILE A 1 65 ? -13.433 9.104 -6.528 1.00 91.50 65 ILE A C 1
ATOM 462 O O . ILE A 1 65 ? -14.641 9.248 -6.731 1.00 91.50 65 ILE A O 1
ATOM 466 N N . ALA A 1 66 ? -12.556 10.066 -6.834 1.00 90.25 66 ALA A N 1
ATOM 467 C CA . ALA A 1 66 ? -12.923 11.310 -7.509 1.00 90.25 66 ALA A CA 1
ATOM 468 C C . ALA A 1 66 ? -13.018 11.108 -9.031 1.00 90.25 66 ALA A C 1
ATOM 470 O O . ALA A 1 66 ? -12.167 10.467 -9.651 1.00 90.25 66 ALA A O 1
ATOM 471 N N . ALA A 1 67 ? -14.074 11.636 -9.651 1.00 86.81 67 ALA A N 1
ATOM 472 C CA . ALA A 1 67 ? -14.418 11.309 -11.033 1.00 86.81 67 ALA A CA 1
ATOM 473 C C . ALA A 1 67 ? -13.576 12.078 -12.069 1.00 86.81 67 ALA A C 1
ATOM 475 O O . ALA A 1 67 ? -13.323 13.274 -11.928 1.00 86.81 67 ALA A O 1
ATOM 476 N N . GLY A 1 68 ? -13.202 11.394 -13.156 1.00 88.19 68 GLY A N 1
ATOM 477 C CA . GLY A 1 68 ? -12.519 11.996 -14.305 1.00 88.19 68 GLY A CA 1
ATOM 478 C C . GLY A 1 68 ? -11.267 12.785 -13.912 1.00 88.19 68 GLY A C 1
ATOM 479 O O . GLY A 1 68 ? -10.434 12.302 -13.141 1.00 88.19 68 GLY A O 1
ATOM 480 N N . SER A 1 69 ? -11.166 14.021 -14.404 1.00 88.62 69 SER A N 1
ATOM 481 C CA . SER A 1 69 ? -10.021 14.917 -14.203 1.00 88.62 69 SER A CA 1
ATOM 482 C C . SER A 1 69 ? -9.860 15.488 -12.790 1.00 88.62 69 SER A C 1
ATOM 484 O O . SER A 1 69 ? -8.972 16.312 -12.579 1.00 88.62 69 SER A O 1
ATOM 486 N N . GLU A 1 70 ? -10.682 15.084 -11.822 1.00 90.81 70 GLU A N 1
ATOM 487 C CA . GLU A 1 70 ? -10.393 15.347 -10.409 1.00 90.81 70 GLU A CA 1
ATOM 488 C C . GLU A 1 70 ? -9.476 14.275 -9.801 1.00 90.81 70 GLU A C 1
ATOM 490 O O . GLU A 1 70 ? -8.695 14.603 -8.914 1.00 90.81 70 GLU A O 1
ATOM 495 N N . GLY A 1 71 ? -9.490 13.031 -10.300 1.00 91.25 71 GLY A N 1
ATOM 496 C CA . GLY A 1 71 ? -8.649 11.953 -9.763 1.00 91.25 71 GLY A CA 1
ATOM 497 C C . GLY A 1 71 ? -8.513 10.740 -10.680 1.00 91.25 71 GLY A C 1
ATOM 498 O O . GLY A 1 71 ? -7.429 10.490 -11.206 1.00 91.25 71 GLY A O 1
ATOM 499 N N . ALA A 1 72 ? -9.597 9.989 -10.894 1.00 89.00 72 ALA A N 1
ATOM 500 C CA . ALA A 1 72 ? -9.569 8.681 -11.560 1.00 89.00 72 ALA A CA 1
ATOM 501 C C . ALA A 1 72 ? -8.964 8.680 -12.980 1.00 89.00 72 ALA A C 1
ATOM 503 O O . ALA A 1 72 ? -8.473 7.645 -13.431 1.00 89.00 72 ALA A O 1
ATOM 504 N N . ASP A 1 73 ? -8.936 9.812 -13.695 1.00 91.44 73 ASP A N 1
ATOM 505 C CA . ASP A 1 73 ? -8.265 9.857 -14.997 1.00 91.44 73 ASP A CA 1
ATOM 506 C C . ASP A 1 73 ? -6.744 9.678 -14.926 1.00 91.44 73 ASP A C 1
ATOM 508 O O . ASP A 1 73 ? -6.171 9.196 -15.909 1.00 91.44 73 ASP A O 1
ATOM 512 N N . TYR A 1 74 ? -6.124 10.034 -13.795 1.00 95.12 74 TYR A N 1
ATOM 513 C CA . TYR A 1 74 ? -4.674 10.039 -13.574 1.00 95.12 74 TYR A CA 1
ATOM 514 C C . TYR A 1 74 ? -4.106 8.723 -13.041 1.00 95.12 74 TYR A C 1
ATOM 516 O O . TYR A 1 74 ? -2.894 8.525 -13.085 1.00 95.12 74 TYR A O 1
ATOM 524 N N . TRP A 1 75 ? -4.958 7.813 -12.569 1.00 94.44 75 TRP A N 1
ATOM 525 C CA . TRP A 1 75 ? -4.567 6.495 -12.061 1.00 94.44 75 TRP A CA 1
ATOM 526 C C . TRP A 1 75 ? -4.264 5.510 -13.203 1.00 94.44 75 TRP A C 1
ATOM 528 O O . TRP A 1 75 ? -4.920 4.483 -13.350 1.00 94.44 75 TRP A O 1
ATOM 538 N N . LYS A 1 76 ? -3.316 5.881 -14.070 1.00 86.94 76 LYS A N 1
ATOM 539 C CA . LYS A 1 76 ? -2.937 5.141 -15.281 1.00 86.94 76 LYS A CA 1
ATOM 540 C C . LYS A 1 76 ? -1.433 5.246 -15.516 1.00 86.94 76 LYS A C 1
ATOM 542 O O . LYS A 1 76 ? -0.859 6.311 -15.269 1.00 86.94 76 LYS A O 1
ATOM 547 N N . ALA A 1 77 ? -0.814 4.195 -16.054 1.00 84.19 77 ALA A N 1
ATOM 548 C CA . ALA A 1 77 ? 0.641 4.078 -16.210 1.00 84.19 77 ALA A CA 1
ATOM 549 C C . ALA A 1 77 ? 1.272 5.320 -16.867 1.00 84.19 77 ALA A C 1
ATOM 551 O O . ALA A 1 77 ? 2.160 5.938 -16.284 1.00 84.19 77 ALA A O 1
ATOM 552 N N . GLN A 1 78 ? 0.684 5.794 -17.974 1.00 84.31 78 GLN A N 1
ATOM 553 C CA . GLN A 1 78 ? 1.128 6.970 -18.742 1.00 84.31 78 GLN A CA 1
ATOM 554 C C . GLN A 1 78 ? 1.372 8.258 -17.923 1.00 84.31 78 GLN A C 1
ATOM 556 O O . GLN A 1 78 ? 2.145 9.121 -18.347 1.00 84.31 78 GLN A O 1
ATOM 561 N N . TYR A 1 79 ? 0.709 8.432 -16.773 1.00 91.69 79 TYR A N 1
ATOM 562 C CA . TYR A 1 79 ? 0.925 9.592 -15.902 1.00 91.69 79 TYR A CA 1
ATOM 563 C C . TYR A 1 79 ? 2.080 9.372 -14.924 1.00 91.69 79 TYR A C 1
ATOM 565 O O . TYR A 1 79 ? 2.842 10.309 -14.686 1.00 91.69 79 TYR A O 1
ATOM 573 N N . VAL A 1 80 ? 2.266 8.145 -14.428 1.00 93.25 80 VAL A N 1
ATOM 574 C CA . VAL A 1 80 ? 3.460 7.744 -13.665 1.00 93.25 80 VAL A CA 1
ATOM 575 C C . VAL A 1 80 ? 4.696 7.861 -14.565 1.00 93.25 80 VAL A C 1
ATOM 577 O O . VAL A 1 80 ? 5.642 8.569 -14.214 1.00 93.25 80 VAL A O 1
ATOM 580 N N . ASP A 1 81 ? 4.627 7.287 -15.771 1.00 86.88 81 ASP A N 1
ATOM 581 C CA . ASP A 1 81 ? 5.659 7.363 -16.811 1.00 86.88 81 ASP A CA 1
ATOM 582 C C . ASP A 1 81 ? 6.007 8.818 -17.148 1.00 86.88 81 ASP A C 1
ATOM 584 O O . ASP A 1 81 ? 7.173 9.208 -17.159 1.00 86.88 81 ASP A O 1
ATOM 588 N N . GLY A 1 82 ? 4.995 9.659 -17.388 1.00 86.38 82 GLY A N 1
ATOM 589 C CA . GLY A 1 82 ? 5.192 11.058 -17.759 1.00 86.38 82 GLY A CA 1
ATOM 590 C C . GLY A 1 82 ? 5.765 11.928 -16.634 1.00 86.38 82 GLY A C 1
ATOM 591 O O . GLY A 1 82 ? 6.570 12.820 -16.909 1.00 86.38 82 GLY A O 1
ATOM 592 N N . LEU A 1 83 ? 5.406 11.668 -15.370 1.00 95.44 83 LEU A N 1
ATOM 593 C CA . LEU A 1 83 ? 6.010 12.334 -14.208 1.00 95.44 83 LEU A CA 1
ATOM 594 C C . LEU A 1 83 ? 7.477 11.908 -14.035 1.00 95.44 83 LEU A C 1
ATOM 596 O O . LEU A 1 83 ? 8.339 12.739 -13.733 1.00 95.44 83 LEU A O 1
ATOM 600 N N . VAL A 1 84 ? 7.782 10.632 -14.279 1.00 93.94 84 VAL A N 1
ATOM 601 C CA . VAL A 1 84 ? 9.149 10.100 -14.279 1.00 93.94 84 VAL A CA 1
ATOM 602 C C . VAL A 1 84 ? 9.987 10.685 -15.420 1.00 93.94 84 VAL A C 1
ATOM 604 O O . VAL A 1 84 ? 11.100 11.151 -15.173 1.00 93.94 84 VAL A O 1
ATOM 607 N N . GLU A 1 85 ? 9.465 10.713 -16.644 1.00 87.88 85 GLU A N 1
ATOM 608 C CA . GLU A 1 85 ? 10.147 11.228 -17.836 1.00 87.88 85 GLU A CA 1
ATOM 609 C C . GLU A 1 85 ? 10.496 12.716 -17.688 1.00 87.88 85 GLU A C 1
ATOM 611 O O . GLU A 1 85 ? 11.630 13.128 -17.944 1.00 87.88 85 GLU A O 1
ATOM 616 N N . LYS A 1 86 ? 9.525 13.530 -17.255 1.00 90.44 86 LYS A N 1
ATOM 617 C CA . LYS A 1 86 ? 9.639 14.999 -17.265 1.00 90.44 86 LYS A CA 1
ATOM 618 C C . LYS A 1 86 ? 10.334 15.531 -16.014 1.00 90.44 86 LYS A C 1
ATOM 620 O O . LYS A 1 86 ? 11.194 16.406 -16.116 1.00 90.44 86 LYS A O 1
ATOM 625 N N . HIS A 1 87 ? 10.009 14.967 -14.850 1.00 93.62 87 HIS A N 1
ATOM 626 C CA . HIS A 1 87 ? 10.415 15.505 -13.544 1.00 93.62 87 HIS A CA 1
ATOM 627 C C . HIS A 1 87 ? 11.312 14.572 -12.733 1.00 93.62 87 HIS A C 1
ATOM 629 O O . HIS A 1 87 ? 11.949 15.019 -11.782 1.00 93.62 87 HIS A O 1
ATOM 635 N N . ARG A 1 88 ? 11.458 13.306 -13.149 1.00 94.56 88 ARG A N 1
ATOM 636 C CA . ARG A 1 88 ? 12.332 12.301 -12.512 1.00 94.56 88 ARG A CA 1
ATOM 637 C C . ARG A 1 88 ? 11.975 12.052 -11.045 1.00 94.56 88 ARG A C 1
ATOM 639 O O . ARG A 1 88 ? 12.872 11.825 -10.230 1.00 94.56 88 ARG A O 1
ATOM 646 N N . ILE A 1 89 ? 10.672 12.066 -10.739 1.00 97.75 89 ILE A N 1
ATOM 647 C CA . ILE A 1 89 ? 10.136 11.707 -9.420 1.00 97.75 89 ILE A CA 1
ATOM 648 C C . ILE A 1 89 ? 10.717 10.374 -8.928 1.00 97.75 89 ILE A C 1
ATOM 650 O O . ILE A 1 89 ? 11.064 9.490 -9.719 1.00 97.75 89 ILE A O 1
ATOM 654 N N . GLN A 1 90 ? 10.845 10.250 -7.610 1.00 98.56 90 GLN A N 1
ATOM 655 C CA . GLN A 1 90 ? 11.385 9.059 -6.948 1.00 98.56 90 GLN A CA 1
ATOM 656 C C . GLN A 1 90 ? 10.304 8.182 -6.314 1.00 98.56 90 GLN A C 1
ATOM 658 O O . GLN A 1 90 ? 10.594 7.069 -5.877 1.00 98.56 90 GLN A O 1
ATOM 663 N N . LEU A 1 91 ? 9.087 8.713 -6.235 1.00 98.69 91 LEU A N 1
ATOM 664 C CA . LEU A 1 91 ? 7.975 8.190 -5.463 1.00 98.69 91 LEU A CA 1
ATOM 665 C C . LEU A 1 91 ? 6.652 8.608 -6.125 1.00 98.69 91 LEU A C 1
ATOM 667 O O . LEU A 1 91 ? 6.517 9.755 -6.559 1.00 98.69 91 LEU A O 1
ATOM 671 N N . ILE A 1 92 ? 5.675 7.705 -6.149 1.00 98.81 92 ILE A N 1
ATOM 672 C CA . ILE A 1 92 ? 4.262 8.005 -6.409 1.00 98.81 92 ILE A CA 1
ATOM 673 C C . ILE A 1 92 ? 3.415 7.503 -5.225 1.00 98.81 92 ILE A C 1
ATOM 675 O O . ILE A 1 92 ? 3.645 6.404 -4.726 1.00 98.81 92 ILE A O 1
ATOM 679 N N . ARG A 1 93 ? 2.449 8.288 -4.738 1.00 98.94 93 ARG A N 1
ATOM 680 C CA . ARG A 1 93 ? 1.479 7.853 -3.712 1.00 98.94 93 ARG A CA 1
ATOM 681 C C . ARG A 1 93 ? 0.107 7.620 -4.336 1.00 98.94 93 ARG A C 1
ATOM 683 O O . ARG A 1 93 ? -0.333 8.406 -5.176 1.00 98.94 93 ARG A O 1
ATOM 690 N N . ALA A 1 94 ? -0.541 6.531 -3.934 1.00 98.69 94 ALA A N 1
ATOM 691 C CA . ALA A 1 94 ? -1.780 6.026 -4.509 1.00 98.69 94 ALA A CA 1
ATOM 692 C C . ALA A 1 94 ? -2.894 5.953 -3.435 1.00 98.69 94 ALA A C 1
ATOM 694 O O . ALA A 1 94 ? -3.102 4.886 -2.853 1.00 98.69 94 ALA A O 1
ATOM 695 N N . PRO A 1 95 ? -3.623 7.059 -3.170 1.00 98.00 95 PRO A N 1
ATOM 696 C CA . PRO A 1 95 ? -4.678 7.127 -2.155 1.00 98.00 95 PRO A CA 1
ATOM 697 C C . PRO A 1 95 ? -5.955 6.361 -2.541 1.00 98.00 95 PRO A C 1
ATOM 699 O O . PRO A 1 95 ? -6.800 6.831 -3.320 1.00 98.00 95 PRO A O 1
ATOM 702 N N . MET A 1 96 ? -6.120 5.154 -1.994 1.00 97.38 96 MET A N 1
ATOM 703 C CA . MET A 1 96 ? -7.302 4.327 -2.231 1.00 97.38 96 MET A CA 1
ATOM 704 C C . MET A 1 96 ? -8.456 4.704 -1.294 1.00 97.38 96 MET A C 1
ATOM 706 O O . MET A 1 96 ? -8.376 4.463 -0.095 1.00 97.38 96 MET A O 1
ATOM 710 N N . GLY A 1 97 ? -9.546 5.246 -1.845 1.00 93.69 97 GLY A N 1
ATOM 711 C CA . GLY A 1 97 ? -10.752 5.607 -1.098 1.00 93.69 97 GLY A CA 1
ATOM 712 C C . GLY A 1 97 ? -11.571 4.368 -0.735 1.00 93.69 97 GLY A C 1
ATOM 713 O O . GLY A 1 97 ? -11.952 3.578 -1.606 1.00 93.69 97 GLY A O 1
ATOM 714 N N . VAL A 1 98 ? -11.818 4.185 0.560 1.00 90.12 98 VAL A N 1
ATOM 715 C CA . VAL A 1 98 ? -12.168 2.877 1.150 1.00 90.12 98 VAL A CA 1
ATOM 716 C C . VAL A 1 98 ? -13.430 2.883 2.014 1.00 90.12 98 VAL A C 1
ATOM 718 O O . VAL A 1 98 ? -14.045 1.832 2.172 1.00 90.12 98 VAL A O 1
ATOM 721 N N . ASP A 1 99 ? -13.841 4.036 2.531 1.00 81.62 99 ASP A N 1
ATOM 722 C CA . ASP A 1 99 ? -14.972 4.212 3.452 1.00 81.62 99 ASP A CA 1
ATOM 723 C C . ASP A 1 99 ? -15.860 5.424 3.106 1.00 81.62 99 ASP A C 1
ATOM 725 O O . ASP A 1 99 ? -17.082 5.348 3.248 1.00 81.62 99 ASP A O 1
ATOM 729 N N . GLU A 1 100 ? -15.284 6.517 2.599 1.00 72.00 100 GLU A N 1
ATOM 730 C CA . GLU A 1 100 ? -16.035 7.682 2.114 1.00 72.00 100 GLU A CA 1
ATOM 731 C C . GLU A 1 100 ? -16.514 7.535 0.649 1.00 72.00 100 GLU A C 1
ATOM 733 O O . GLU A 1 100 ? -15.873 6.908 -0.193 1.00 72.00 100 GLU A O 1
ATOM 738 N N . ALA A 1 101 ? -17.661 8.146 0.317 1.00 60.31 101 ALA A N 1
ATOM 739 C CA . ALA A 1 101 ? -18.272 8.110 -1.018 1.00 60.31 101 ALA A CA 1
ATOM 740 C C . ALA A 1 101 ? -18.268 9.504 -1.676 1.00 60.31 101 ALA A C 1
ATOM 742 O O . ALA A 1 101 ? -19.272 10.217 -1.665 1.00 60.31 101 ALA A O 1
ATOM 743 N N . PHE A 1 102 ? -17.131 9.880 -2.272 1.00 65.75 102 PHE A N 1
ATOM 744 C CA . PHE A 1 102 ? -16.864 11.216 -2.837 1.00 65.75 102 PHE A CA 1
ATOM 745 C C . PHE A 1 102 ? -17.878 11.667 -3.907 1.00 65.75 102 PHE A C 1
ATOM 747 O O . PHE A 1 102 ? -18.189 12.850 -4.026 1.00 65.75 102 PHE A O 1
ATOM 754 N N . SER A 1 103 ? -18.447 10.731 -4.675 1.00 59.66 103 SER A N 1
ATOM 755 C CA . SER A 1 103 ? -19.621 11.001 -5.511 1.00 59.66 103 SER A CA 1
ATOM 756 C C . SER A 1 103 ? -20.565 9.801 -5.559 1.00 59.66 103 SER A C 1
ATOM 758 O O . SER A 1 103 ? -20.130 8.648 -5.530 1.00 59.66 103 SER A O 1
ATOM 760 N N . ALA A 1 104 ? -21.869 10.070 -5.685 1.00 53.00 104 ALA A N 1
ATOM 761 C CA . ALA A 1 104 ? -22.935 9.066 -5.574 1.00 53.00 104 ALA A CA 1
ATOM 762 C C . ALA A 1 104 ? -22.840 7.893 -6.575 1.00 53.00 104 ALA A C 1
ATOM 764 O O . ALA A 1 104 ? -23.423 6.841 -6.333 1.00 53.00 104 ALA A O 1
ATOM 765 N N . ASN A 1 105 ? -22.097 8.061 -7.676 1.00 55.94 105 ASN A N 1
ATOM 766 C CA . ASN A 1 105 ? -21.936 7.048 -8.725 1.00 55.94 105 ASN A CA 1
ATOM 767 C C . ASN A 1 105 ? -20.547 6.377 -8.720 1.00 55.94 105 ASN A C 1
ATOM 769 O O . ASN A 1 105 ? -20.383 5.314 -9.329 1.00 55.94 105 ASN A O 1
ATOM 773 N N . ALA A 1 106 ? -19.541 6.975 -8.065 1.00 59.62 106 ALA A N 1
ATOM 774 C CA . ALA A 1 106 ? -18.177 6.442 -8.037 1.00 59.62 106 ALA A CA 1
ATOM 775 C C . ALA A 1 106 ? -18.088 5.164 -7.198 1.00 59.62 106 ALA A C 1
ATOM 777 O O . ALA A 1 106 ? -17.586 4.157 -7.691 1.00 59.62 106 ALA A O 1
ATOM 778 N N . GLY A 1 107 ? -18.664 5.169 -5.995 1.00 72.81 107 GLY A N 1
ATOM 779 C CA . GLY A 1 107 ? -18.445 4.106 -5.016 1.00 72.81 107 GLY A CA 1
ATOM 780 C C . GLY A 1 107 ? -17.106 4.267 -4.290 1.00 72.81 107 GLY A C 1
ATOM 781 O O . GLY A 1 107 ? -16.563 5.368 -4.229 1.00 72.81 107 GLY A O 1
ATOM 782 N N . TYR A 1 108 ? -16.614 3.170 -3.719 1.00 82.31 108 TYR A N 1
ATOM 783 C CA . TYR A 1 108 ? -15.347 3.068 -2.985 1.00 82.31 108 TYR A CA 1
ATOM 784 C C . TYR A 1 108 ? -14.845 1.617 -3.028 1.00 82.31 108 TYR A C 1
ATOM 786 O O . TYR A 1 108 ? -15.580 0.730 -3.474 1.00 82.31 108 TYR A O 1
ATOM 794 N N . TYR A 1 109 ? -13.614 1.361 -2.567 1.00 88.19 109 TYR A N 1
ATOM 795 C CA . TYR A 1 109 ? -12.919 0.075 -2.732 1.00 88.19 109 TYR A CA 1
ATOM 796 C C . TYR A 1 109 ? -13.820 -1.158 -2.537 1.00 88.19 109 TYR A C 1
ATOM 798 O O . TYR A 1 109 ? -14.019 -1.912 -3.485 1.00 88.19 109 TYR A O 1
ATOM 806 N N . PHE A 1 110 ? -14.438 -1.350 -1.366 1.00 87.25 110 PHE A N 1
ATOM 807 C CA . PHE A 1 110 ? -15.184 -2.587 -1.082 1.00 87.25 110 PHE A CA 1
ATOM 808 C C . PHE A 1 110 ? -16.461 -2.782 -1.919 1.00 87.25 110 PHE A C 1
ATOM 810 O O . PHE A 1 110 ? -16.884 -3.923 -2.080 1.00 87.25 110 PHE A O 1
ATOM 817 N N . ASN A 1 111 ? -17.067 -1.726 -2.487 1.00 83.50 111 ASN A N 1
ATOM 818 C CA . ASN A 1 111 ? -18.272 -1.867 -3.325 1.00 83.50 111 ASN A CA 1
ATOM 819 C C . ASN A 1 111 ? -17.992 -1.971 -4.837 1.00 83.50 111 ASN A C 1
ATOM 821 O O . ASN A 1 111 ? -18.889 -2.342 -5.592 1.00 83.50 111 ASN A O 1
ATOM 825 N N . LYS A 1 112 ? -16.750 -1.723 -5.279 1.00 84.25 112 LYS A N 1
ATOM 826 C CA . LYS A 1 112 ? -16.269 -1.996 -6.650 1.00 84.25 112 LYS A CA 1
ATOM 827 C C . LYS A 1 112 ? -14.854 -2.586 -6.630 1.00 84.25 112 LYS A C 1
ATOM 829 O O . LYS A 1 112 ? -13.949 -2.097 -7.308 1.00 84.25 112 LYS A O 1
ATOM 834 N N . LYS A 1 113 ? -14.674 -3.637 -5.828 1.00 84.88 113 LYS A N 1
ATOM 835 C CA . LYS A 1 113 ? -13.365 -4.185 -5.442 1.00 84.88 113 LYS A CA 1
ATOM 836 C C . LYS A 1 113 ? -12.436 -4.454 -6.624 1.00 84.88 113 LYS A C 1
ATOM 838 O O . LYS A 1 113 ? -11.339 -3.914 -6.645 1.00 84.88 113 LYS A O 1
ATOM 843 N N . GLU A 1 114 ? -12.882 -5.197 -7.633 1.00 81.94 114 GLU A N 1
ATOM 844 C CA . GLU A 1 114 ? -12.052 -5.545 -8.799 1.00 81.94 114 GLU A CA 1
ATOM 845 C C . GLU A 1 114 ? -11.590 -4.313 -9.596 1.00 81.94 114 GLU A C 1
ATOM 847 O O . GLU A 1 114 ? -10.432 -4.236 -10.002 1.00 81.94 114 GLU A O 1
ATOM 852 N N . TYR A 1 115 ? -12.463 -3.314 -9.772 1.00 84.00 115 TYR A N 1
ATOM 853 C CA . TYR A 1 115 ? -12.130 -2.062 -10.463 1.00 84.00 115 TYR A CA 1
ATOM 854 C C . TYR A 1 115 ? -11.032 -1.295 -9.716 1.00 84.00 115 TYR A C 1
ATOM 856 O O . TYR A 1 115 ? -10.004 -0.948 -10.297 1.00 84.00 115 TYR A O 1
ATOM 864 N N . TYR A 1 116 ? -11.213 -1.088 -8.409 1.00 90.12 116 TYR A N 1
ATOM 865 C CA . TYR A 1 116 ? -10.251 -0.356 -7.587 1.00 90.12 116 TYR A CA 1
ATOM 866 C C . TYR A 1 116 ? -8.951 -1.143 -7.339 1.00 90.12 116 TYR A C 1
ATOM 868 O O . TYR A 1 116 ? -7.877 -0.543 -7.290 1.00 90.12 116 TYR A O 1
ATOM 876 N N . GLN A 1 117 ? -9.007 -2.479 -7.270 1.00 87.56 117 GLN A N 1
ATOM 877 C CA . GLN A 1 117 ? -7.819 -3.339 -7.261 1.00 87.56 117 GLN A CA 1
ATOM 878 C C . GLN A 1 117 ? -7.024 -3.216 -8.561 1.00 87.56 117 GLN A C 1
ATOM 880 O O . GLN A 1 117 ? -5.818 -2.999 -8.500 1.00 87.56 117 GLN A O 1
ATOM 885 N N . ASN A 1 118 ? -7.670 -3.300 -9.727 1.00 82.50 118 ASN A N 1
ATOM 886 C CA . ASN A 1 118 ? -6.989 -3.165 -11.018 1.00 82.50 118 ASN A CA 1
ATOM 887 C C . ASN A 1 118 ? -6.355 -1.778 -11.190 1.00 82.50 118 ASN A C 1
ATOM 889 O O . ASN A 1 118 ? -5.222 -1.677 -11.651 1.00 82.50 118 ASN A O 1
ATOM 893 N N . MET A 1 119 ? -7.038 -0.728 -10.734 1.00 90.50 119 MET A N 1
ATOM 894 C CA . MET A 1 119 ? -6.526 0.641 -10.771 1.00 90.50 119 MET A CA 1
ATOM 895 C C . MET A 1 119 ? -5.314 0.852 -9.837 1.00 90.50 119 MET A C 1
ATOM 897 O O . MET A 1 119 ? -4.377 1.559 -10.200 1.00 90.50 119 MET A O 1
ATOM 901 N N . MET A 1 120 ? -5.271 0.188 -8.672 1.00 96.06 120 MET A N 1
ATOM 902 C CA . MET A 1 120 ? -4.063 0.130 -7.831 1.00 96.06 120 MET A CA 1
ATOM 903 C C . MET A 1 120 ? -2.944 -0.686 -8.496 1.00 96.06 120 MET A C 1
ATOM 905 O O . MET A 1 120 ? -1.799 -0.242 -8.537 1.00 96.06 120 MET A O 1
ATOM 909 N N . ASN A 1 121 ? -3.274 -1.859 -9.047 1.00 86.00 121 ASN A N 1
ATOM 910 C CA . ASN A 1 121 ? -2.322 -2.745 -9.719 1.00 86.00 121 ASN A CA 1
ATOM 911 C C . ASN A 1 121 ? -1.609 -2.033 -10.888 1.00 86.00 121 ASN A C 1
ATOM 913 O O . ASN A 1 121 ? -0.407 -2.214 -11.050 1.00 86.00 121 ASN A O 1
ATOM 917 N N . GLU A 1 122 ? -2.312 -1.206 -11.675 1.00 88.88 122 GLU A N 1
ATOM 918 C CA . GLU A 1 122 ? -1.711 -0.443 -12.781 1.00 88.88 122 GLU A CA 1
ATOM 919 C C . GLU A 1 122 ? -0.690 0.594 -12.280 1.00 88.88 122 GLU A C 1
ATOM 921 O O . GLU A 1 122 ? 0.421 0.668 -12.807 1.00 88.88 122 GLU A O 1
ATOM 926 N N . VAL A 1 123 ? -1.019 1.354 -11.228 1.00 94.44 123 VAL A N 1
ATOM 927 C CA . VAL A 1 123 ? -0.108 2.358 -10.643 1.00 94.44 123 VAL A CA 1
ATOM 928 C C . VAL A 1 123 ? 1.111 1.698 -9.986 1.00 94.44 123 VAL A C 1
ATOM 930 O O . VAL A 1 123 ? 2.232 2.182 -10.154 1.00 94.44 123 VAL A O 1
ATOM 933 N N . VAL A 1 124 ? 0.922 0.575 -9.284 1.00 93.00 124 VAL A N 1
ATOM 934 C CA . VAL A 1 124 ? 2.020 -0.185 -8.661 1.00 93.00 124 VAL A CA 1
ATOM 935 C C . VAL A 1 124 ? 2.933 -0.814 -9.717 1.00 93.00 124 VAL A C 1
ATOM 937 O O . VAL A 1 124 ? 4.152 -0.677 -9.612 1.00 93.00 124 VAL A O 1
ATOM 940 N N . GLN A 1 125 ? 2.379 -1.428 -10.768 1.00 84.62 125 GLN A N 1
ATOM 941 C CA . GLN A 1 125 ? 3.177 -1.977 -11.869 1.00 84.62 125 GLN A CA 1
ATOM 942 C C . GLN A 1 125 ? 3.969 -0.877 -12.588 1.00 84.62 125 GLN A C 1
ATOM 944 O O . GLN A 1 125 ? 5.164 -1.045 -12.808 1.00 84.62 125 GLN A O 1
ATOM 949 N N . ALA A 1 126 ? 3.350 0.270 -12.887 1.00 81.88 126 ALA A N 1
ATOM 950 C CA . ALA A 1 126 ? 4.043 1.390 -13.523 1.00 81.88 126 ALA A CA 1
ATOM 951 C C . ALA A 1 126 ? 5.180 1.948 -12.647 1.00 81.88 126 ALA A C 1
ATOM 953 O O . ALA A 1 126 ? 6.241 2.306 -13.159 1.00 81.88 126 ALA A O 1
ATOM 954 N N . ALA A 1 127 ? 5.009 1.981 -11.323 1.00 93.12 127 ALA A N 1
ATOM 955 C CA . ALA A 1 127 ? 6.075 2.368 -10.401 1.00 93.12 127 ALA A CA 1
ATOM 956 C C . ALA A 1 127 ? 7.253 1.373 -10.400 1.00 93.12 127 ALA A C 1
ATOM 958 O O . ALA A 1 127 ? 8.411 1.798 -10.388 1.00 93.12 127 ALA A O 1
ATOM 959 N N . ILE A 1 128 ? 6.962 0.069 -10.469 1.00 85.56 128 ILE A N 1
ATOM 960 C CA . ILE A 1 128 ? 7.963 -1.004 -10.583 1.00 85.56 128 ILE A CA 1
ATOM 961 C C . ILE A 1 128 ? 8.705 -0.920 -11.925 1.00 85.56 128 ILE A C 1
ATOM 963 O O . ILE A 1 128 ? 9.935 -0.903 -11.934 1.00 85.56 128 ILE A O 1
ATOM 967 N N . ASP A 1 129 ? 7.986 -0.780 -13.041 1.00 79.12 129 ASP A N 1
ATOM 968 C CA . ASP A 1 129 ? 8.557 -0.690 -14.395 1.00 79.12 129 ASP A CA 1
ATOM 969 C C . ASP A 1 129 ? 9.451 0.556 -14.571 1.00 79.12 129 ASP A C 1
ATOM 971 O O . ASP A 1 129 ? 10.413 0.547 -15.347 1.00 79.12 129 ASP A O 1
ATOM 975 N N . ASN A 1 130 ? 9.182 1.614 -13.796 1.00 84.94 130 ASN A N 1
ATOM 976 C CA . ASN A 1 130 ? 10.006 2.817 -13.712 1.00 84.94 130 ASN A CA 1
ATOM 977 C C . ASN A 1 130 ? 11.095 2.774 -12.615 1.00 84.94 130 ASN A C 1
ATOM 979 O O . ASN A 1 130 ? 11.851 3.740 -12.517 1.00 84.94 130 ASN A O 1
ATOM 983 N N . ASP A 1 131 ? 11.216 1.726 -11.794 1.00 90.25 131 ASP A N 1
ATOM 984 C CA . ASP A 1 131 ? 12.154 1.646 -10.650 1.00 90.25 131 ASP A CA 1
ATOM 985 C C . ASP A 1 131 ? 12.013 2.817 -9.646 1.00 90.25 131 ASP A C 1
ATOM 987 O O . ASP A 1 131 ? 12.992 3.348 -9.114 1.00 90.25 131 ASP A O 1
ATOM 991 N N . ILE A 1 132 ? 10.777 3.263 -9.394 1.00 98.06 132 ILE A N 1
ATOM 992 C CA . ILE A 1 132 ? 10.441 4.232 -8.335 1.00 98.06 132 ILE A CA 1
ATOM 993 C C . ILE A 1 132 ? 9.715 3.550 -7.177 1.00 98.06 132 ILE A C 1
ATOM 995 O O . ILE A 1 132 ? 9.207 2.437 -7.319 1.00 98.06 132 ILE A O 1
ATOM 999 N N . TYR A 1 133 ? 9.650 4.224 -6.029 1.00 98.88 133 TYR A N 1
ATOM 1000 C CA . TYR A 1 133 ? 8.803 3.769 -4.931 1.00 98.88 133 TYR A CA 1
ATOM 1001 C C . TYR A 1 133 ? 7.327 4.053 -5.219 1.00 98.88 133 TYR A C 1
ATOM 1003 O O . TYR A 1 133 ? 6.986 5.039 -5.879 1.00 98.88 133 TYR A O 1
ATOM 1011 N N . VAL A 1 134 ? 6.451 3.225 -4.658 1.00 98.88 134 VAL A N 1
ATOM 1012 C CA . VAL A 1 134 ? 5.006 3.450 -4.613 1.00 98.88 134 VAL A CA 1
ATOM 1013 C C . VAL A 1 134 ? 4.499 3.298 -3.190 1.00 98.88 134 VAL A C 1
ATOM 1015 O O . VAL A 1 134 ? 4.775 2.293 -2.539 1.00 98.88 134 VAL A O 1
ATOM 1018 N N . ILE A 1 135 ? 3.741 4.284 -2.714 1.00 98.94 135 ILE A N 1
ATOM 1019 C CA . ILE A 1 135 ? 2.963 4.147 -1.484 1.00 98.94 135 ILE A CA 1
ATOM 1020 C C . ILE A 1 135 ? 1.555 3.673 -1.844 1.00 98.94 135 ILE A C 1
ATOM 1022 O O . ILE A 1 135 ? 0.808 4.387 -2.516 1.00 98.94 135 ILE A O 1
ATOM 1026 N N . ILE A 1 136 ? 1.214 2.472 -1.381 1.00 98.88 136 ILE A N 1
ATOM 1027 C CA . ILE A 1 136 ? -0.142 1.921 -1.374 1.00 98.88 136 ILE A CA 1
ATOM 1028 C C . ILE A 1 136 ? -0.827 2.462 -0.117 1.00 98.88 136 ILE A C 1
ATOM 1030 O O . ILE A 1 136 ? -0.547 1.990 0.987 1.00 98.88 136 ILE A O 1
ATOM 1034 N N . ASP A 1 137 ? -1.689 3.460 -0.293 1.00 98.81 137 ASP A N 1
ATOM 1035 C CA . ASP A 1 137 ? -2.334 4.201 0.793 1.00 98.81 137 ASP A CA 1
ATOM 1036 C C . ASP A 1 137 ? -3.797 3.772 0.982 1.00 98.81 137 ASP A C 1
ATOM 1038 O O . ASP A 1 137 ? -4.597 3.771 0.039 1.00 98.81 137 ASP A O 1
ATOM 1042 N N . TYR A 1 138 ? -4.138 3.394 2.215 1.00 98.25 138 TYR A N 1
ATOM 1043 C CA . TYR A 1 138 ? -5.507 3.169 2.669 1.00 98.25 138 TYR A CA 1
ATOM 1044 C C . TYR A 1 138 ? -6.106 4.514 3.094 1.00 98.25 138 TYR A C 1
ATOM 1046 O O . TYR A 1 138 ? -6.106 4.891 4.273 1.00 98.25 138 TYR A O 1
ATOM 1054 N N . HIS A 1 139 ? -6.593 5.244 2.088 1.00 97.06 139 HIS A N 1
ATOM 1055 C CA . HIS A 1 139 ? -6.963 6.648 2.190 1.00 97.06 139 HIS A CA 1
ATOM 1056 C C . HIS A 1 139 ? -8.316 6.810 2.886 1.00 97.06 139 HIS A C 1
ATOM 1058 O O . HIS A 1 139 ? -9.383 6.897 2.275 1.00 97.06 139 HIS A O 1
ATOM 1064 N N . SER A 1 140 ? -8.219 6.769 4.210 1.00 94.19 140 SER A N 1
ATOM 1065 C CA . SER A 1 140 ? -9.292 6.752 5.190 1.00 94.19 140 SER A CA 1
ATOM 1066 C C . SER A 1 140 ? -8.991 7.766 6.285 1.00 94.19 140 SER A C 1
ATOM 1068 O O . SER A 1 140 ? -7.834 8.003 6.648 1.00 94.19 140 SER A O 1
ATOM 1070 N N . HIS A 1 141 ? -10.058 8.308 6.860 1.00 92.12 141 HIS A N 1
ATOM 1071 C CA . HIS A 1 141 ? -9.999 9.122 8.068 1.00 92.12 141 HIS A CA 1
ATOM 1072 C C . HIS A 1 141 ? -10.393 8.362 9.346 1.00 92.12 141 HIS A C 1
ATOM 1074 O O . HIS A 1 141 ? -10.450 8.968 10.418 1.00 92.12 141 HIS A O 1
ATOM 1080 N N . CYS A 1 142 ? -10.700 7.064 9.203 1.00 90.00 142 CYS A N 1
ATOM 1081 C CA . CYS A 1 142 ? -11.502 6.257 10.127 1.00 90.00 142 CYS A CA 1
ATOM 1082 C C . CYS A 1 142 ? -11.095 4.776 10.179 1.00 90.00 142 CYS A C 1
ATOM 1084 O O . CYS A 1 142 ? -11.921 3.917 10.511 1.00 90.00 142 CYS A O 1
ATOM 1086 N N . ALA A 1 143 ? -9.865 4.440 9.788 1.00 92.25 143 ALA A N 1
ATOM 1087 C CA . ALA A 1 143 ? -9.498 3.080 9.405 1.00 92.25 143 ALA A CA 1
ATOM 1088 C C . ALA A 1 143 ? -9.677 2.040 10.529 1.00 92.25 143 ALA A C 1
ATOM 1090 O O . ALA A 1 143 ? -10.024 0.889 10.251 1.00 92.25 143 ALA A O 1
ATOM 1091 N N . GLU A 1 144 ? -9.542 2.438 11.800 1.00 89.56 144 GLU A N 1
ATOM 1092 C CA . GLU A 1 144 ? -9.764 1.553 12.945 1.00 89.56 144 GLU A CA 1
ATOM 1093 C C . GLU A 1 144 ? -11.216 1.055 13.037 1.00 89.56 144 GLU A C 1
ATOM 1095 O O . GLU A 1 144 ? -11.458 -0.083 13.451 1.00 89.56 144 GLU A O 1
ATOM 1100 N N . THR A 1 145 ? -12.181 1.853 12.564 1.00 88.44 145 THR A N 1
ATOM 1101 C CA . THR A 1 145 ? -13.611 1.495 12.564 1.00 88.44 145 THR A CA 1
ATOM 1102 C C . THR A 1 145 ? -13.942 0.331 11.621 1.00 88.44 145 THR A C 1
ATOM 1104 O O . THR A 1 145 ? -14.942 -0.354 11.832 1.00 88.44 145 THR A O 1
ATOM 1107 N N . ASN A 1 146 ? -13.082 0.055 10.631 1.00 88.56 146 ASN A N 1
ATOM 1108 C CA . ASN A 1 146 ? -13.170 -1.095 9.728 1.00 88.56 146 ASN A CA 1
ATOM 1109 C C . ASN A 1 146 ? -11.825 -1.845 9.648 1.00 88.56 146 ASN A C 1
ATOM 1111 O O . ASN A 1 146 ? -11.305 -2.133 8.567 1.00 88.56 146 ASN A O 1
ATOM 1115 N N . THR A 1 147 ? -11.263 -2.181 10.816 1.00 91.00 147 THR A N 1
ATOM 1116 C CA . THR A 1 147 ? -9.995 -2.928 10.932 1.00 91.00 147 THR A CA 1
ATOM 1117 C C . THR A 1 147 ? -9.989 -4.223 10.097 1.00 91.00 147 THR A C 1
ATOM 1119 O O . THR A 1 147 ? -8.962 -4.589 9.529 1.00 91.00 147 THR A O 1
ATOM 1122 N N . SER A 1 148 ? -11.130 -4.912 9.974 1.00 86.25 148 SER A N 1
ATOM 1123 C CA . SER A 1 148 ? -11.275 -6.132 9.167 1.00 86.25 148 SER A CA 1
ATOM 1124 C C . SER A 1 148 ? -11.177 -5.876 7.660 1.00 86.25 148 SER A C 1
ATOM 1126 O O . SER A 1 148 ? -10.459 -6.604 6.977 1.00 86.25 148 SER A O 1
ATOM 1128 N N . GLY A 1 149 ? -11.838 -4.838 7.137 1.00 87.25 149 GLY A N 1
ATOM 1129 C CA . GLY A 1 149 ? -11.719 -4.451 5.728 1.00 87.25 149 GLY A CA 1
ATOM 1130 C C . GLY A 1 149 ? -10.310 -3.970 5.378 1.00 87.25 149 GLY A C 1
ATOM 1131 O O . GLY A 1 149 ? -9.764 -4.349 4.341 1.00 87.25 149 GLY A O 1
ATOM 1132 N N . ALA A 1 150 ? -9.674 -3.207 6.270 1.00 95.31 150 ALA A N 1
ATOM 1133 C CA . ALA A 1 150 ? -8.274 -2.820 6.120 1.00 95.31 150 ALA A CA 1
ATOM 1134 C C . ALA A 1 150 ? -7.338 -4.043 6.096 1.00 95.31 150 ALA A C 1
ATOM 1136 O O . ALA A 1 150 ? -6.451 -4.124 5.246 1.00 95.31 150 ALA A O 1
ATOM 1137 N N . ALA A 1 151 ? -7.560 -5.035 6.965 1.00 90.12 151 ALA A N 1
ATOM 1138 C CA . ALA A 1 151 ? -6.796 -6.280 6.943 1.00 90.12 151 ALA A CA 1
ATOM 1139 C C . ALA A 1 151 ? -7.011 -7.064 5.635 1.00 90.12 151 ALA A C 1
ATOM 1141 O O . ALA A 1 151 ? -6.046 -7.554 5.057 1.00 90.12 151 ALA A O 1
ATOM 1142 N N . GLU A 1 152 ? -8.238 -7.133 5.110 1.00 92.31 152 GLU A N 1
ATOM 1143 C CA . GLU A 1 152 ? -8.530 -7.761 3.812 1.00 92.31 152 GLU A CA 1
ATOM 1144 C C . GLU A 1 152 ? -7.816 -7.048 2.645 1.00 92.31 152 GLU A C 1
ATOM 1146 O O . GLU A 1 152 ? -7.230 -7.699 1.774 1.00 92.31 152 GLU A O 1
ATOM 1151 N N . PHE A 1 153 ? -7.825 -5.709 2.645 1.00 96.62 153 PHE A N 1
ATOM 1152 C CA . PHE A 1 153 ? -7.104 -4.878 1.680 1.00 96.62 153 PHE A CA 1
ATOM 1153 C C . PHE A 1 153 ? -5.595 -5.144 1.735 1.00 96.62 153 PHE A C 1
ATOM 1155 O O . PHE A 1 153 ? -4.992 -5.505 0.722 1.00 96.62 153 PHE A O 1
ATOM 1162 N N . PHE A 1 154 ? -4.983 -5.029 2.917 1.00 98.19 154 PHE A N 1
ATOM 1163 C CA . PHE A 1 154 ? -3.539 -5.197 3.071 1.00 98.19 154 PHE A CA 1
ATOM 1164 C C . PHE A 1 154 ? -3.073 -6.646 2.925 1.00 98.19 154 PHE A C 1
ATOM 1166 O O . PHE A 1 154 ? -1.966 -6.862 2.440 1.00 98.19 154 PHE A O 1
ATOM 1173 N N . GLU A 1 155 ? -3.900 -7.646 3.236 1.00 93.00 155 GLU A N 1
ATOM 1174 C CA . GLU A 1 155 ? -3.593 -9.044 2.923 1.00 93.00 155 GLU A CA 1
ATOM 1175 C C . GLU A 1 155 ? -3.514 -9.267 1.404 1.00 93.00 155 GLU A C 1
ATOM 1177 O O . GLU A 1 155 ? -2.591 -9.935 0.940 1.00 93.00 155 GLU A O 1
ATOM 1182 N N . TYR A 1 156 ? -4.416 -8.678 0.610 1.00 91.50 156 TYR A N 1
ATOM 1183 C CA . TYR A 1 156 ? -4.310 -8.725 -0.852 1.00 91.50 156 TYR A CA 1
ATOM 1184 C C . TYR A 1 156 ? -3.073 -7.963 -1.359 1.00 91.50 156 TYR A C 1
ATOM 1186 O O . TYR A 1 156 ? -2.271 -8.526 -2.104 1.00 91.50 156 TYR A O 1
ATOM 1194 N N . MET A 1 157 ? -2.874 -6.711 -0.930 1.00 96.25 157 MET A N 1
ATOM 1195 C CA . MET A 1 157 ? -1.772 -5.879 -1.434 1.00 96.25 157 MET A CA 1
ATOM 1196 C C . MET A 1 157 ? -0.393 -6.433 -1.038 1.00 96.25 157 MET A C 1
ATOM 1198 O O . MET A 1 157 ? 0.517 -6.446 -1.865 1.00 96.25 157 MET A O 1
ATOM 1202 N N . ALA A 1 158 ? -0.236 -6.964 0.179 1.00 90.25 158 ALA A N 1
ATOM 1203 C CA . ALA A 1 158 ? 1.014 -7.581 0.619 1.00 90.25 158 ALA A CA 1
ATOM 1204 C C . ALA A 1 158 ? 1.279 -8.941 -0.054 1.00 90.25 158 ALA A C 1
ATOM 1206 O O . ALA A 1 158 ? 2.429 -9.220 -0.386 1.00 90.25 158 ALA A O 1
ATOM 1207 N N . LYS A 1 159 ? 0.247 -9.758 -0.332 1.00 86.25 159 LYS A N 1
ATOM 1208 C CA . LYS A 1 159 ? 0.399 -11.001 -1.120 1.00 86.25 159 LYS A CA 1
ATOM 1209 C C . LYS A 1 159 ? 0.861 -10.739 -2.551 1.00 86.25 159 LYS A C 1
ATOM 1211 O O . LYS A 1 159 ? 1.744 -11.446 -3.030 1.00 86.25 159 LYS A O 1
ATOM 1216 N N . THR A 1 160 ? 0.246 -9.767 -3.226 1.00 82.56 160 THR A N 1
ATOM 1217 C CA . THR A 1 160 ? 0.507 -9.493 -4.646 1.00 82.56 160 THR A CA 1
ATOM 1218 C C . THR A 1 160 ? 1.797 -8.699 -4.844 1.00 82.56 160 THR A C 1
ATOM 1220 O O . THR A 1 160 ? 2.607 -9.060 -5.690 1.00 82.56 160 THR A O 1
ATOM 1223 N N . TRP A 1 161 ? 2.016 -7.645 -4.051 1.00 91.44 161 TRP A N 1
ATOM 1224 C CA . TRP A 1 161 ? 3.059 -6.645 -4.315 1.00 91.44 161 TRP A CA 1
ATOM 1225 C C . TRP A 1 161 ? 4.143 -6.550 -3.232 1.00 91.44 161 TRP A C 1
ATOM 1227 O O . TRP A 1 161 ? 5.207 -5.982 -3.470 1.00 91.44 161 TRP A O 1
ATOM 1237 N N . GLY A 1 162 ? 3.936 -7.148 -2.056 1.00 84.94 162 GLY A N 1
ATOM 1238 C CA . GLY A 1 162 ? 4.824 -7.015 -0.892 1.00 84.94 162 GLY A CA 1
ATOM 1239 C C . GLY A 1 162 ? 6.225 -7.630 -1.015 1.00 84.94 162 GLY A C 1
ATOM 1240 O O . GLY A 1 162 ? 7.016 -7.498 -0.086 1.00 84.94 162 GLY A O 1
ATOM 1241 N N . LYS A 1 163 ? 6.548 -8.274 -2.143 1.00 84.88 163 LYS A N 1
ATOM 1242 C CA . LYS A 1 163 ? 7.892 -8.786 -2.470 1.00 84.88 163 LYS A CA 1
ATOM 1243 C C . LYS A 1 163 ? 8.777 -7.778 -3.217 1.00 84.88 163 LYS A C 1
ATOM 1245 O O . LYS A 1 163 ? 9.930 -8.091 -3.496 1.00 84.88 163 LYS A O 1
ATOM 1250 N N . HIS A 1 164 ? 8.240 -6.617 -3.592 1.00 84.69 164 HIS A N 1
ATOM 1251 C CA . HIS A 1 164 ? 8.965 -5.597 -4.348 1.00 84.69 164 HIS A CA 1
ATOM 1252 C C . HIS A 1 164 ? 9.499 -4.507 -3.417 1.00 84.69 164 HIS A C 1
ATOM 1254 O O . HIS A 1 164 ? 8.713 -3.830 -2.756 1.00 84.69 164 HIS A O 1
ATOM 1260 N N . ASP A 1 165 ? 10.813 -4.271 -3.432 1.00 93.06 165 ASP A N 1
ATOM 1261 C CA . ASP A 1 165 ? 11.503 -3.175 -2.728 1.00 93.06 165 ASP A CA 1
ATOM 1262 C C . ASP A 1 165 ? 10.883 -1.783 -2.997 1.00 93.06 165 ASP A C 1
ATOM 1264 O O . ASP A 1 165 ? 10.998 -0.877 -2.171 1.00 93.06 165 ASP A O 1
ATOM 1268 N N . ASN A 1 166 ? 10.193 -1.622 -4.133 1.00 97.31 166 ASN A N 1
ATOM 1269 C CA . ASN A 1 166 ? 9.433 -0.433 -4.524 1.00 97.31 166 ASN A CA 1
ATOM 1270 C C . ASN A 1 166 ? 8.279 -0.087 -3.562 1.00 97.31 166 ASN A C 1
ATOM 1272 O O . ASN A 1 166 ? 7.882 1.073 -3.480 1.00 97.31 166 ASN A O 1
ATOM 1276 N N . VAL A 1 167 ? 7.673 -1.078 -2.906 1.00 98.69 167 VAL A N 1
ATOM 1277 C CA . VAL A 1 167 ? 6.339 -0.938 -2.303 1.00 98.69 167 VAL A CA 1
ATOM 1278 C C . VAL A 1 167 ? 6.422 -0.516 -0.842 1.00 98.69 167 VAL A C 1
ATOM 1280 O O . VAL A 1 167 ? 7.045 -1.184 -0.023 1.00 98.69 167 VAL A O 1
ATOM 1283 N N . ILE A 1 168 ? 5.722 0.560 -0.507 1.00 98.94 168 ILE A N 1
ATOM 1284 C CA . ILE A 1 168 ? 5.532 1.084 0.844 1.00 98.94 168 ILE A CA 1
ATOM 1285 C C . ILE A 1 168 ? 4.034 0.981 1.161 1.00 98.94 168 ILE A C 1
ATOM 1287 O O . ILE A 1 168 ? 3.204 1.278 0.301 1.00 98.94 168 ILE A O 1
ATOM 1291 N N . PHE A 1 169 ? 3.667 0.573 2.375 1.00 98.94 169 PHE A N 1
ATOM 1292 C CA . PHE A 1 169 ? 2.260 0.491 2.790 1.00 98.94 169 PHE A CA 1
ATOM 1293 C C . PHE A 1 169 ? 1.927 1.627 3.754 1.00 98.94 169 PHE A C 1
ATOM 1295 O O . PHE A 1 169 ? 2.514 1.698 4.828 1.00 98.94 169 PHE A O 1
ATOM 1302 N N . GLU A 1 170 ? 0.977 2.488 3.411 1.00 98.88 170 GLU A N 1
ATOM 1303 C CA . GLU A 1 170 ? 0.460 3.530 4.302 1.00 98.88 170 GLU A CA 1
ATOM 1304 C C . GLU A 1 170 ? -0.902 3.084 4.824 1.00 98.88 170 GLU A C 1
ATOM 1306 O O . GLU A 1 170 ? -1.892 3.044 4.096 1.00 98.88 170 GLU A O 1
ATOM 1311 N N . ILE A 1 171 ? -0.930 2.633 6.081 1.00 98.69 171 ILE A N 1
ATOM 1312 C CA . ILE A 1 171 ? -2.076 1.871 6.601 1.00 98.69 171 ILE A CA 1
ATOM 1313 C C . ILE A 1 171 ? -3.226 2.744 7.096 1.00 98.69 171 ILE A C 1
ATOM 1315 O O . ILE A 1 171 ? -4.274 2.214 7.453 1.00 98.69 171 ILE A O 1
ATOM 1319 N N . TYR A 1 172 ? -3.027 4.055 7.170 1.00 98.00 172 TYR A N 1
ATOM 1320 C CA . TYR A 1 172 ? -4.009 5.029 7.626 1.00 98.00 172 TYR A CA 1
ATOM 1321 C C . TYR A 1 172 ? -3.535 6.405 7.146 1.00 98.00 172 TYR A C 1
ATOM 1323 O O . TYR A 1 172 ? -2.487 6.846 7.611 1.00 98.00 172 TYR A O 1
ATOM 1331 N N . ASN A 1 173 ? -4.284 7.044 6.242 1.00 97.94 173 ASN A N 1
ATOM 1332 C CA . ASN A 1 173 ? -3.987 8.390 5.739 1.00 97.94 173 ASN A CA 1
ATOM 1333 C C . ASN A 1 173 ? -4.036 9.467 6.836 1.00 97.94 173 ASN A C 1
ATOM 1335 O O . ASN A 1 173 ? -3.013 10.059 7.135 1.00 97.94 173 ASN A O 1
ATOM 1339 N N . GLU A 1 174 ? -5.205 9.745 7.431 1.00 95.06 174 GLU A N 1
ATOM 1340 C CA . GLU A 1 174 ? -5.350 10.897 8.342 1.00 95.06 174 GLU A CA 1
ATOM 1341 C C . GLU A 1 174 ? -6.379 10.650 9.459 1.00 95.06 174 GLU A C 1
ATOM 1343 O O . GLU A 1 174 ? -7.562 10.976 9.293 1.00 95.06 174 GLU A O 1
ATOM 1348 N N . PRO A 1 175 ? -5.959 10.114 10.621 1.00 93.12 175 PRO A N 1
ATOM 1349 C CA . PRO A 1 175 ? -6.825 9.855 11.768 1.00 93.12 175 PRO A CA 1
ATOM 1350 C C . PRO A 1 175 ? -7.535 11.114 12.292 1.00 93.12 175 PRO A C 1
ATOM 1352 O O . PRO A 1 175 ? -6.928 11.978 12.940 1.00 93.12 175 PRO A O 1
ATOM 1355 N N . LYS A 1 176 ? -8.854 11.189 12.067 1.00 86.50 176 LYS A N 1
ATOM 1356 C CA . LYS A 1 176 ? -9.737 12.209 12.662 1.00 86.50 176 LYS A CA 1
ATOM 1357 C C . LYS A 1 176 ? -9.990 11.922 14.143 1.00 86.50 176 LYS A C 1
ATOM 1359 O O . LYS A 1 176 ? -9.728 10.827 14.639 1.00 86.50 176 LYS A O 1
ATOM 1364 N N . PHE A 1 177 ? -10.490 12.920 14.869 1.00 73.12 177 PHE A N 1
ATOM 1365 C CA . PHE A 1 177 ? -10.834 12.778 16.282 1.00 73.12 177 PHE A CA 1
ATOM 1366 C C . PHE A 1 177 ? -12.242 12.159 16.487 1.00 73.12 177 PHE A C 1
ATOM 1368 O O . PHE A 1 177 ? -13.059 12.049 15.570 1.00 73.12 177 PHE A O 1
ATOM 1375 N N . GLY A 1 178 ? -12.521 11.712 17.718 1.00 56.88 178 GLY A N 1
ATOM 1376 C CA . GLY A 1 178 ? -13.881 11.571 18.246 1.00 56.88 178 GLY A CA 1
ATOM 1377 C C . GLY A 1 178 ? -14.811 10.621 17.485 1.00 56.88 178 GLY A C 1
ATOM 1378 O O . GLY A 1 178 ? -15.858 11.053 17.003 1.00 56.88 178 GLY A O 1
ATOM 1379 N N . ASN A 1 179 ? -14.476 9.326 17.404 1.00 57.72 179 ASN A N 1
ATOM 1380 C CA . ASN A 1 179 ? -15.292 8.300 16.727 1.00 57.72 179 ASN A CA 1
ATOM 1381 C C . ASN A 1 179 ? -15.675 8.680 15.277 1.00 57.72 179 ASN A C 1
ATOM 1383 O O . ASN A 1 179 ? -16.783 8.364 14.832 1.00 57.72 179 ASN A O 1
ATOM 1387 N N . CYS A 1 180 ? -14.792 9.396 14.569 1.00 66.88 180 CYS A N 1
ATOM 1388 C CA . CYS A 1 180 ? -15.021 9.921 13.220 1.00 66.88 180 CYS A CA 1
ATOM 1389 C C . CYS A 1 180 ? -16.214 10.873 13.060 1.00 66.88 180 CYS A C 1
ATOM 1391 O O . CYS A 1 180 ? -16.882 10.884 12.024 1.00 66.88 180 CYS A O 1
ATOM 1393 N N . LYS A 1 181 ? -16.527 11.654 14.098 1.00 57.66 181 LYS A N 1
ATOM 1394 C CA . LYS A 1 181 ? -17.694 12.555 14.097 1.00 57.66 181 LYS A CA 1
ATOM 1395 C C . LYS A 1 181 ? -17.418 13.955 14.624 1.00 57.66 181 LYS A C 1
ATOM 1397 O O . LYS A 1 181 ? -18.358 14.744 14.692 1.00 57.66 181 LYS A O 1
ATOM 1402 N N . ASP A 1 182 ? -16.181 14.256 15.004 1.00 59.75 182 ASP A N 1
ATOM 1403 C CA . ASP A 1 182 ? -15.837 15.546 15.582 1.00 59.75 182 ASP A CA 1
ATOM 1404 C C . ASP A 1 182 ? -14.424 15.991 15.185 1.00 59.75 182 ASP A C 1
ATOM 1406 O O . ASP A 1 182 ? -13.458 15.245 15.348 1.00 59.75 182 ASP A O 1
ATOM 1410 N N . ASP A 1 183 ? -14.318 17.226 14.698 1.00 61.00 183 ASP A N 1
ATOM 1411 C CA . ASP A 1 183 ? -13.056 17.898 14.378 1.00 61.00 183 ASP A CA 1
ATOM 1412 C C . ASP A 1 183 ? -12.497 18.677 15.593 1.00 61.00 183 ASP A C 1
ATOM 1414 O O . ASP A 1 183 ? -11.502 19.398 15.464 1.00 61.00 183 ASP A O 1
ATOM 1418 N N . THR A 1 184 ? -13.121 18.578 16.782 1.00 59.53 184 THR A N 1
ATOM 1419 C CA . THR A 1 184 ? -12.620 19.262 17.984 1.00 59.53 184 THR A CA 1
ATOM 1420 C C . THR A 1 184 ? -11.191 18.846 18.335 1.00 59.53 184 THR A C 1
ATOM 1422 O O . THR A 1 184 ? -10.826 17.677 18.452 1.00 59.53 184 THR A O 1
ATOM 1425 N N . TRP A 1 185 ? -10.354 19.865 18.506 1.00 59.28 185 TRP A N 1
ATOM 1426 C CA . TRP A 1 185 ? -8.927 19.722 18.747 1.00 59.28 185 TRP A CA 1
ATOM 1427 C C . TRP A 1 185 ? -8.627 19.199 20.157 1.00 59.28 185 TRP A C 1
ATOM 1429 O O . TRP A 1 185 ? -9.239 19.631 21.138 1.00 59.28 185 TRP A O 1
ATOM 1439 N N . GLN A 1 186 ? -7.627 18.322 20.266 1.00 63.72 186 GLN A N 1
ATOM 1440 C CA . GLN A 1 186 ? -7.086 17.861 21.543 1.00 63.72 186 GLN A CA 1
ATOM 1441 C C . GLN A 1 186 ? -5.618 18.258 21.719 1.00 63.72 186 GLN A C 1
ATOM 1443 O O . GLN A 1 186 ? -4.862 18.393 20.758 1.00 63.72 186 GLN A O 1
ATOM 1448 N N . ASP A 1 187 ? -5.205 18.401 22.979 1.00 84.25 187 ASP A N 1
ATOM 1449 C CA . ASP A 1 187 ? -3.802 18.596 23.332 1.00 84.25 187 ASP A CA 1
ATOM 1450 C C . ASP A 1 187 ? -2.969 17.317 23.097 1.00 84.25 187 ASP A C 1
ATOM 1452 O O . ASP A 1 187 ? -3.474 16.247 22.745 1.00 84.25 187 ASP A O 1
ATOM 1456 N N . LEU A 1 188 ? -1.661 17.404 23.350 1.00 88.94 188 LEU A N 1
ATOM 1457 C CA . LEU A 1 188 ? -0.752 16.265 23.215 1.00 88.94 188 LEU A CA 1
ATOM 1458 C C . LEU A 1 188 ? -1.122 15.072 24.128 1.00 88.94 188 LEU A C 1
ATOM 1460 O O . LEU A 1 188 ? -0.755 13.940 23.819 1.00 88.94 188 LEU A O 1
ATOM 1464 N N . ASN A 1 189 ? -1.843 15.274 25.235 1.00 88.50 189 ASN A N 1
ATOM 1465 C CA . ASN A 1 189 ? -2.267 14.179 26.112 1.00 88.50 189 ASN A CA 1
ATOM 1466 C C . ASN A 1 189 ? -3.493 13.454 25.545 1.00 88.50 189 ASN A C 1
ATOM 1468 O O . ASN A 1 189 ? -3.534 12.221 25.560 1.00 88.50 189 ASN A O 1
ATOM 1472 N N . GLY A 1 190 ? -4.446 14.193 24.975 1.00 87.62 190 GLY A N 1
ATOM 1473 C CA . GLY A 1 190 ? -5.546 13.627 24.199 1.00 87.62 190 GLY A CA 1
ATOM 1474 C C . GLY A 1 190 ? -5.048 12.865 22.967 1.00 87.62 190 GLY A C 1
ATOM 1475 O O . GLY A 1 190 ? -5.365 11.687 22.803 1.00 87.62 190 GLY A O 1
ATOM 1476 N N . ALA A 1 191 ? -4.133 13.463 22.195 1.00 90.19 191 ALA A N 1
ATOM 1477 C CA . ALA A 1 191 ? -3.475 12.804 21.065 1.00 90.19 191 ALA A CA 1
ATOM 1478 C C . ALA A 1 191 ? -2.779 11.488 21.474 1.00 90.19 191 ALA A C 1
ATOM 1480 O O . ALA A 1 191 ? -2.998 10.451 20.850 1.00 90.19 191 ALA A O 1
ATOM 1481 N N . ARG A 1 192 ? -2.003 11.478 22.571 1.00 91.94 192 ARG A N 1
ATOM 1482 C CA . ARG A 1 192 ? -1.399 10.247 23.134 1.00 91.94 192 ARG A CA 1
ATOM 1483 C C . ARG A 1 192 ? -2.434 9.206 23.557 1.00 91.94 192 ARG A C 1
ATOM 1485 O O . ARG A 1 192 ? -2.192 8.010 23.398 1.00 91.94 192 ARG A O 1
ATOM 1492 N N . THR A 1 193 ? -3.573 9.645 24.086 1.00 89.44 193 THR A N 1
ATOM 1493 C CA . THR A 1 193 ? -4.671 8.761 24.503 1.00 89.44 193 THR A CA 1
ATOM 1494 C C . THR A 1 193 ? -5.321 8.095 23.290 1.00 89.44 193 THR A C 1
ATOM 1496 O O . THR A 1 193 ? -5.469 6.874 23.274 1.00 89.44 193 THR A O 1
ATOM 1499 N N . TYR A 1 194 ? -5.633 8.860 22.239 1.00 89.19 194 TYR A N 1
ATOM 1500 C CA . TYR A 1 194 ? -6.195 8.322 20.998 1.00 89.19 194 TYR A CA 1
ATOM 1501 C C . TYR A 1 194 ? -5.196 7.431 20.241 1.00 89.19 194 TYR A C 1
ATOM 1503 O O . TYR A 1 194 ? -5.560 6.334 19.818 1.00 89.19 194 TYR A O 1
ATOM 1511 N N . TRP A 1 195 ? -3.917 7.822 20.177 1.00 93.31 195 TRP A N 1
ATOM 1512 C CA . TRP A 1 195 ? -2.846 6.961 19.663 1.00 93.31 195 TRP A CA 1
ATOM 1513 C C . TRP A 1 195 ? -2.829 5.596 20.364 1.00 93.31 195 TRP A C 1
ATOM 1515 O O . TRP A 1 195 ? -2.862 4.556 19.711 1.00 93.31 195 TRP A O 1
ATOM 1525 N N . THR A 1 196 ? -2.803 5.595 21.699 1.00 90.75 196 THR A N 1
ATOM 1526 C CA . THR A 1 196 ? -2.631 4.371 22.495 1.00 90.75 196 THR A CA 1
ATOM 1527 C C . THR A 1 196 ? -3.841 3.437 22.405 1.00 90.75 196 THR A C 1
ATOM 1529 O O . THR A 1 196 ? -3.660 2.218 22.407 1.00 90.75 196 THR A O 1
ATOM 1532 N N . ASN A 1 197 ? -5.050 4.000 22.293 1.00 87.06 197 ASN A N 1
ATOM 1533 C CA . ASN A 1 197 ? -6.309 3.260 22.422 1.00 87.06 197 ASN A CA 1
ATOM 1534 C C . ASN A 1 197 ? -7.028 2.971 21.090 1.00 87.06 197 ASN A C 1
ATOM 1536 O O . ASN A 1 197 ? -7.835 2.048 21.053 1.00 87.06 197 ASN A O 1
ATOM 1540 N N . GLY A 1 198 ? -6.761 3.729 20.020 1.00 88.88 198 GLY A N 1
ATOM 1541 C CA . GLY A 1 198 ? -7.371 3.542 18.695 1.00 88.88 198 GLY A CA 1
ATOM 1542 C C . GLY A 1 198 ? -6.349 3.153 17.628 1.00 88.88 198 GLY A C 1
ATOM 1543 O O . GLY A 1 198 ? -6.344 2.022 17.139 1.00 88.88 198 GLY A O 1
ATOM 1544 N N . ILE A 1 199 ? -5.433 4.074 17.313 1.00 94.69 199 ILE A N 1
ATOM 1545 C CA . ILE A 1 199 ? -4.517 3.935 16.168 1.00 94.69 199 ILE A CA 1
ATOM 1546 C C . ILE A 1 199 ? -3.503 2.798 16.375 1.00 94.69 199 ILE A C 1
ATOM 1548 O O . ILE A 1 199 ? -3.306 1.977 15.484 1.00 94.69 199 ILE A O 1
ATOM 1552 N N . ALA A 1 200 ? -2.865 2.695 17.546 1.00 94.25 200 ALA A N 1
ATOM 1553 C CA . ALA A 1 200 ? -1.841 1.676 17.783 1.00 94.25 200 ALA A CA 1
ATOM 1554 C C . ALA A 1 200 ? -2.395 0.231 17.844 1.00 94.25 200 ALA A C 1
ATOM 1556 O O . ALA A 1 200 ? -1.741 -0.663 17.301 1.00 94.25 200 ALA A O 1
ATOM 1557 N N . PRO A 1 201 ? -3.569 -0.056 18.451 1.00 92.50 201 PRO A N 1
ATOM 1558 C CA . PRO A 1 201 ? -4.231 -1.360 18.331 1.00 92.50 201 PRO A CA 1
ATOM 1559 C C . PRO A 1 201 ? -4.576 -1.741 16.884 1.00 92.50 201 PRO A C 1
ATOM 1561 O O . PRO A 1 201 ? -4.242 -2.848 16.455 1.00 92.50 201 PRO A O 1
ATOM 1564 N N . TYR A 1 202 ? -5.149 -0.810 16.112 1.00 95.94 202 TYR A N 1
ATOM 1565 C CA . TYR A 1 202 ? -5.380 -0.982 14.675 1.00 95.94 202 TYR A CA 1
ATOM 1566 C C . TYR A 1 202 ? -4.077 -1.326 13.940 1.00 95.94 202 TYR A C 1
ATOM 1568 O O . TYR A 1 202 ? -3.965 -2.376 13.303 1.00 95.94 202 TYR A O 1
ATOM 1576 N N . ALA A 1 203 ? -3.045 -0.497 14.119 1.00 97.88 203 ALA A N 1
ATOM 1577 C CA . ALA A 1 203 ? -1.769 -0.639 13.433 1.00 97.88 203 ALA A CA 1
ATOM 1578 C C . ALA A 1 203 ? -1.093 -1.991 13.703 1.00 97.88 203 ALA A C 1
ATOM 1580 O O . ALA A 1 203 ? -0.574 -2.601 12.773 1.00 97.88 203 ALA A O 1
ATOM 1581 N N . ARG A 1 204 ? -1.150 -2.516 14.937 1.00 94.44 204 ARG A N 1
ATOM 1582 C CA . ARG A 1 204 ? -0.628 -3.860 15.262 1.00 94.44 204 ARG A CA 1
ATOM 1583 C C . ARG A 1 204 ? -1.324 -4.962 14.458 1.00 94.44 204 ARG A C 1
ATOM 1585 O O . ARG A 1 204 ? -0.648 -5.877 13.994 1.00 94.44 204 ARG A O 1
ATOM 1592 N N . THR A 1 205 ? -2.637 -4.863 14.265 1.00 92.31 205 THR A N 1
ATOM 1593 C CA . THR A 1 205 ? -3.441 -5.850 13.519 1.00 92.31 205 THR A CA 1
ATOM 1594 C C . THR A 1 205 ? -3.104 -5.838 12.025 1.00 92.31 205 THR A C 1
ATOM 1596 O O . THR A 1 205 ? -2.931 -6.893 11.405 1.00 92.31 205 THR A O 1
ATOM 1599 N N . ILE A 1 206 ? -2.934 -4.647 11.443 1.00 97.56 206 ILE A N 1
ATOM 1600 C CA . ILE A 1 206 ? -2.552 -4.509 10.032 1.00 97.56 206 ILE A CA 1
ATOM 1601 C C . ILE A 1 206 ? -1.084 -4.895 9.810 1.00 97.56 206 ILE A C 1
ATOM 1603 O O . ILE A 1 206 ? -0.788 -5.620 8.863 1.00 97.56 206 ILE A O 1
ATOM 1607 N N . LEU A 1 207 ? -0.174 -4.533 10.722 1.00 96.50 207 LEU A N 1
ATOM 1608 C CA . LEU A 1 207 ? 1.224 -4.980 10.693 1.00 96.50 207 LEU A CA 1
ATOM 1609 C C . LEU A 1 207 ? 1.331 -6.507 10.730 1.00 96.50 207 LEU A C 1
ATOM 1611 O O . LEU A 1 207 ? 1.976 -7.085 9.862 1.00 96.50 207 LEU A O 1
ATOM 1615 N N . GLN A 1 208 ? 0.630 -7.180 11.649 1.00 91.25 208 GLN A N 1
ATOM 1616 C CA . GLN A 1 208 ? 0.557 -8.649 11.676 1.00 91.25 208 GLN A CA 1
ATOM 1617 C C . GLN A 1 208 ? 0.005 -9.252 10.376 1.00 91.25 208 GLN A C 1
ATOM 1619 O O . GLN A 1 208 ? 0.297 -10.403 10.064 1.00 91.25 208 GLN A O 1
ATOM 1624 N N . THR A 1 209 ? -0.781 -8.495 9.610 1.00 92.19 209 THR A N 1
ATOM 1625 C CA . THR A 1 209 ? -1.343 -8.940 8.332 1.00 92.19 209 THR A CA 1
ATOM 1626 C C . THR A 1 209 ? -0.369 -8.737 7.168 1.00 92.19 209 THR A C 1
ATOM 1628 O O . THR A 1 209 ? -0.181 -9.659 6.377 1.00 92.19 209 THR A O 1
ATOM 1631 N N . ILE A 1 210 ? 0.321 -7.594 7.104 1.00 94.94 210 ILE A N 1
ATOM 1632 C CA . ILE A 1 210 ? 1.366 -7.306 6.105 1.00 94.94 210 ILE A CA 1
ATOM 1633 C C . ILE A 1 210 ? 2.580 -8.226 6.309 1.00 94.94 210 ILE A C 1
ATOM 1635 O O . ILE A 1 210 ? 3.068 -8.831 5.354 1.00 94.94 210 ILE A O 1
ATOM 1639 N N . ARG A 1 211 ? 3.034 -8.405 7.557 1.00 95.50 211 ARG A N 1
ATOM 1640 C CA . ARG A 1 211 ? 4.246 -9.169 7.921 1.00 95.50 211 ARG A CA 1
ATOM 1641 C C . ARG A 1 211 ? 4.149 -10.681 7.674 1.00 95.50 211 ARG A C 1
ATOM 1643 O O . ARG A 1 211 ? 5.169 -11.360 7.728 1.00 95.50 211 ARG A O 1
ATOM 1650 N N . LYS A 1 212 ? 2.966 -11.207 7.328 1.00 88.94 212 LYS A N 1
ATOM 1651 C CA . LYS A 1 212 ? 2.806 -12.558 6.746 1.00 88.94 212 LYS A CA 1
ATOM 1652 C C . LYS A 1 212 ? 3.484 -12.686 5.371 1.00 88.94 212 LYS A C 1
ATOM 1654 O O . LYS A 1 212 ? 3.839 -13.793 4.978 1.00 88.94 212 LYS A O 1
ATOM 1659 N N . TYR A 1 213 ? 3.612 -11.577 4.634 1.00 89.50 213 TYR A N 1
ATOM 1660 C CA . TYR A 1 213 ? 3.981 -11.560 3.212 1.00 89.50 213 TYR A CA 1
ATOM 1661 C C . TYR A 1 213 ? 5.063 -10.525 2.847 1.00 89.50 213 TYR A C 1
ATOM 1663 O O . TYR A 1 213 ? 5.646 -10.643 1.772 1.00 89.50 213 TYR A O 1
ATOM 1671 N N . SER A 1 214 ? 5.338 -9.529 3.704 1.00 92.38 214 SER A N 1
ATOM 1672 C CA . SER A 1 214 ? 6.269 -8.428 3.410 1.00 92.38 214 SER A CA 1
ATOM 1673 C C . SER A 1 214 ? 6.957 -7.828 4.643 1.00 92.38 214 SER A C 1
ATOM 1675 O O . SER A 1 214 ? 6.313 -7.501 5.642 1.00 92.38 214 SER A O 1
ATOM 1677 N N . ASP A 1 215 ? 8.264 -7.596 4.535 1.00 91.38 215 ASP A N 1
ATOM 1678 C CA . ASP A 1 215 ? 9.133 -6.867 5.470 1.00 91.38 215 ASP A CA 1
ATOM 1679 C C . ASP A 1 215 ? 9.326 -5.375 5.102 1.00 91.38 215 ASP A C 1
ATOM 1681 O O . ASP A 1 215 ? 10.011 -4.637 5.816 1.00 91.38 215 ASP A O 1
ATOM 1685 N N . ASN A 1 216 ? 8.667 -4.904 4.036 1.00 97.69 216 ASN A N 1
ATOM 1686 C CA . ASN A 1 216 ? 8.751 -3.526 3.548 1.00 97.69 216 ASN A CA 1
ATOM 1687 C C . ASN A 1 216 ? 8.307 -2.470 4.577 1.00 97.69 216 ASN A C 1
ATOM 1689 O O . ASN A 1 216 ? 7.599 -2.761 5.550 1.00 97.69 216 ASN A O 1
ATOM 1693 N N . LEU A 1 217 ? 8.696 -1.218 4.318 1.00 98.75 217 LEU A N 1
ATOM 1694 C CA . LEU A 1 217 ? 8.340 -0.061 5.133 1.00 98.75 217 LEU A CA 1
ATOM 1695 C C . LEU A 1 217 ? 6.819 0.099 5.240 1.00 98.75 217 LEU A C 1
ATOM 1697 O O . LEU A 1 217 ? 6.109 0.144 4.232 1.00 98.75 217 LEU A O 1
ATOM 1701 N N . VAL A 1 218 ? 6.343 0.238 6.476 1.00 98.94 218 VAL A N 1
ATOM 1702 C CA . VAL A 1 218 ? 4.952 0.578 6.780 1.00 98.94 218 VAL A CA 1
ATOM 1703 C C . VAL A 1 218 ? 4.896 1.976 7.394 1.00 98.94 218 VAL A C 1
ATOM 1705 O O . VAL A 1 218 ? 5.586 2.256 8.375 1.00 98.94 218 VAL A O 1
ATOM 1708 N N . LEU A 1 219 ? 4.083 2.850 6.806 1.00 98.94 219 LEU A N 1
ATOM 1709 C CA . LEU A 1 219 ? 3.760 4.180 7.310 1.00 98.94 219 LEU A CA 1
ATOM 1710 C C . LEU A 1 219 ? 2.460 4.109 8.114 1.00 98.94 219 LEU A C 1
ATOM 1712 O O . LEU A 1 219 ? 1.482 3.499 7.671 1.00 98.94 219 LEU A O 1
ATOM 1716 N N . VAL A 1 220 ? 2.452 4.718 9.297 1.00 98.88 220 VAL A N 1
ATOM 1717 C CA . VAL A 1 220 ? 1.303 4.723 10.209 1.00 98.88 220 VAL A CA 1
ATOM 1718 C C . VAL A 1 220 ? 0.900 6.164 10.509 1.00 98.88 220 VAL A C 1
ATOM 1720 O O . VAL A 1 220 ? 1.677 6.890 11.138 1.00 98.88 220 VAL A O 1
ATOM 1723 N N . GLY A 1 221 ? -0.314 6.541 10.093 1.00 98.19 221 GLY A N 1
ATOM 1724 C CA . GLY A 1 221 ? -0.947 7.823 10.411 1.00 98.19 221 GLY A CA 1
ATOM 1725 C C . GLY A 1 221 ? -0.973 8.125 11.909 1.00 98.19 221 GLY A C 1
ATOM 1726 O O . GLY A 1 221 ? -0.937 7.222 12.750 1.00 98.19 221 GLY A O 1
ATOM 1727 N N . THR A 1 222 ? -1.006 9.404 12.267 1.00 96.50 222 THR A N 1
ATOM 1728 C CA . THR A 1 222 ? -0.895 9.885 13.650 1.00 96.50 222 THR A CA 1
ATOM 1729 C C . THR A 1 222 ? -2.027 10.866 14.002 1.00 96.50 222 THR A C 1
ATOM 1731 O O . THR A 1 222 ? -2.718 11.362 13.120 1.00 96.50 222 THR A O 1
ATOM 1734 N N . PRO A 1 223 ? -2.332 11.102 15.295 1.00 93.62 223 PRO A N 1
ATOM 1735 C CA . PRO A 1 223 ? -3.569 11.783 15.682 1.00 93.62 223 PRO A CA 1
ATOM 1736 C C . PRO A 1 223 ? -3.755 13.167 15.048 1.00 93.62 223 PRO A C 1
ATOM 1738 O O . PRO A 1 223 ? -2.803 13.947 14.988 1.00 93.62 223 PRO A O 1
ATOM 1741 N N . TYR A 1 224 ? -5.009 13.488 14.705 1.00 90.69 224 TYR A N 1
ATOM 1742 C CA . TYR A 1 224 ? -5.442 14.784 14.174 1.00 90.69 224 TYR A CA 1
ATOM 1743 C C . TYR A 1 224 ? -4.706 15.131 12.874 1.00 90.69 224 TYR A C 1
ATOM 1745 O O . TYR A 1 224 ? -3.781 15.943 12.876 1.00 90.69 224 TYR A O 1
ATOM 1753 N N . PHE A 1 225 ? -5.125 14.486 11.778 1.00 93.50 225 PHE A N 1
ATOM 1754 C CA . PHE A 1 225 ? -4.607 14.723 10.421 1.00 93.50 225 PHE A CA 1
ATOM 1755 C C . PHE A 1 225 ? -3.070 14.699 10.375 1.00 93.50 225 PHE A C 1
ATOM 1757 O O . PHE A 1 225 ? -2.429 15.608 9.852 1.00 93.50 225 PHE A O 1
ATOM 1764 N N . ASP A 1 226 ? -2.469 13.710 11.037 1.00 96.62 226 ASP A N 1
ATOM 1765 C CA . ASP A 1 226 ? -1.026 13.475 11.087 1.00 96.62 226 ASP A CA 1
ATOM 1766 C C . ASP A 1 226 ? -0.170 14.600 11.693 1.00 96.62 226 ASP A C 1
ATOM 1768 O O . ASP A 1 226 ? 1.051 14.632 11.540 1.00 96.62 226 ASP A O 1
ATOM 1772 N N . GLN A 1 227 ? -0.773 15.508 12.466 1.00 94.31 227 GLN A N 1
ATOM 1773 C CA . GLN A 1 227 ? -0.042 16.615 13.095 1.00 94.31 227 GLN A CA 1
ATOM 1774 C C . GLN A 1 227 ? 0.651 16.234 14.419 1.00 94.31 227 GLN A C 1
ATOM 1776 O O . GLN A 1 227 ? 1.476 17.005 14.918 1.00 94.31 227 GLN A O 1
ATOM 1781 N N . TYR A 1 228 ? 0.356 15.062 15.001 1.00 95.25 228 TYR A N 1
ATOM 1782 C CA . TYR A 1 228 ? 0.832 14.636 16.331 1.00 95.25 228 TYR A CA 1
ATOM 1783 C C . TYR A 1 228 ? 1.708 13.375 16.315 1.00 95.25 228 TYR A C 1
ATOM 1785 O O . TYR A 1 228 ? 1.547 12.467 17.132 1.00 95.25 228 TYR A O 1
ATOM 1793 N N . THR A 1 229 ? 2.719 13.334 15.452 1.00 96.94 229 THR A N 1
ATOM 1794 C CA . THR A 1 229 ? 3.731 12.255 15.426 1.00 96.94 229 THR A CA 1
ATOM 1795 C C . THR A 1 229 ? 4.390 11.963 16.781 1.00 96.94 229 THR A C 1
ATOM 1797 O O . THR A 1 229 ? 4.684 10.812 17.100 1.00 96.94 229 THR A O 1
ATOM 1800 N N . ASN A 1 230 ? 4.586 12.970 17.636 1.00 96.56 230 ASN A N 1
ATOM 1801 C CA . ASN A 1 230 ? 5.124 12.793 18.992 1.00 96.56 230 ASN A CA 1
ATOM 1802 C C . ASN A 1 230 ? 4.133 12.169 19.998 1.00 96.56 230 ASN A C 1
ATOM 1804 O O . ASN A 1 230 ? 4.541 11.835 21.116 1.00 96.56 230 ASN A O 1
ATOM 1808 N N . ALA A 1 231 ? 2.868 11.955 19.626 1.00 96.19 231 ALA A N 1
ATOM 1809 C CA . ALA A 1 231 ? 1.946 11.125 20.397 1.00 96.19 231 ALA A CA 1
ATOM 1810 C C . ALA A 1 231 ? 2.374 9.649 20.390 1.00 96.19 231 ALA A C 1
ATOM 1812 O O . ALA A 1 231 ? 2.250 8.975 21.415 1.00 96.19 231 ALA A O 1
ATOM 1813 N N . ALA A 1 232 ? 2.970 9.175 19.287 1.00 96.88 232 ALA A N 1
ATOM 1814 C CA . ALA A 1 232 ? 3.421 7.792 19.145 1.00 96.88 232 ALA A CA 1
ATOM 1815 C C . ALA A 1 232 ? 4.492 7.384 20.172 1.00 96.88 232 ALA A C 1
ATOM 1817 O O . ALA A 1 232 ? 4.589 6.214 20.541 1.00 96.88 232 ALA A O 1
ATOM 1818 N N . LEU A 1 233 ? 5.234 8.354 20.724 1.00 95.38 233 LEU A N 1
ATOM 1819 C CA . LEU A 1 233 ? 6.206 8.144 21.804 1.00 95.38 233 LEU A CA 1
ATOM 1820 C C . LEU A 1 233 ? 5.587 7.592 23.103 1.00 95.38 233 LEU A C 1
ATOM 1822 O O . LEU A 1 233 ? 6.324 7.059 23.927 1.00 95.38 233 LEU A O 1
ATOM 1826 N N . ALA A 1 234 ? 4.269 7.710 23.306 1.00 92.31 234 ALA A N 1
ATOM 1827 C CA . ALA A 1 234 ? 3.595 7.131 24.472 1.00 92.31 234 ALA A CA 1
ATOM 1828 C C . ALA A 1 234 ? 3.436 5.603 24.379 1.00 92.31 234 ALA A C 1
ATOM 1830 O O . ALA A 1 234 ? 3.444 4.926 25.404 1.00 92.31 234 ALA A O 1
ATOM 1831 N N . ALA A 1 235 ? 3.314 5.060 23.163 1.00 90.69 235 ALA A N 1
ATOM 1832 C CA . ALA A 1 235 ? 3.219 3.622 22.922 1.00 90.69 235 ALA A CA 1
ATOM 1833 C C . ALA A 1 235 ? 3.776 3.256 21.529 1.00 90.69 235 ALA A C 1
ATOM 1835 O O . ALA A 1 235 ? 2.984 2.976 20.622 1.00 90.69 235 ALA A O 1
ATOM 1836 N N . PRO A 1 236 ? 5.111 3.268 21.332 1.00 92.12 236 PRO A N 1
ATOM 1837 C CA . PRO A 1 236 ? 5.723 2.925 20.051 1.00 92.12 236 PRO A CA 1
ATOM 1838 C C . PRO A 1 236 ? 5.368 1.505 19.594 1.00 92.12 236 PRO A C 1
ATOM 1840 O O . PRO A 1 236 ? 5.197 0.592 20.406 1.00 92.12 236 PRO A O 1
ATOM 1843 N N . LEU A 1 237 ? 5.275 1.306 18.281 1.00 93.12 237 LEU A N 1
ATOM 1844 C CA . LEU A 1 237 ? 5.018 -0.003 17.685 1.00 93.12 237 LEU A CA 1
ATOM 1845 C C . LEU A 1 237 ? 6.306 -0.838 17.668 1.00 93.12 237 LEU A C 1
ATOM 1847 O O . LEU A 1 237 ? 7.359 -0.369 17.245 1.00 93.12 237 LEU A O 1
ATOM 1851 N N . SER A 1 238 ? 6.211 -2.086 18.132 1.00 88.19 238 SER A N 1
ATOM 1852 C CA . SER A 1 238 ? 7.333 -3.032 18.212 1.00 88.19 238 SER A CA 1
ATOM 1853 C C . SER A 1 238 ? 7.530 -3.793 16.892 1.00 88.19 238 SER A C 1
ATOM 1855 O O . SER A 1 238 ? 7.487 -5.022 16.869 1.00 88.19 238 SER A O 1
ATOM 1857 N N . ASP A 1 239 ? 7.722 -3.055 15.800 1.00 92.88 239 ASP A N 1
ATOM 1858 C CA . ASP A 1 239 ? 8.016 -3.580 14.462 1.00 92.88 239 ASP A CA 1
ATOM 1859 C C . ASP A 1 239 ? 9.380 -3.058 13.979 1.00 92.88 239 ASP A C 1
ATOM 1861 O O . ASP A 1 239 ? 9.803 -1.965 14.357 1.00 92.88 239 ASP A O 1
ATOM 1865 N N . SER A 1 240 ? 10.089 -3.844 13.168 1.00 85.19 240 SER A N 1
ATOM 1866 C CA . SER A 1 240 ? 11.439 -3.512 12.700 1.00 85.19 240 SER A CA 1
ATOM 1867 C C . SER A 1 240 ? 11.488 -2.511 11.544 1.00 85.19 240 SER A C 1
ATOM 1869 O O . SER A 1 240 ? 12.556 -1.959 11.298 1.00 85.19 240 SER A O 1
ATOM 1871 N N . ASN A 1 241 ? 10.384 -2.285 10.824 1.00 96.88 241 ASN A N 1
ATOM 1872 C CA . ASN A 1 241 ? 10.345 -1.415 9.647 1.00 96.88 241 ASN A CA 1
ATOM 1873 C C . ASN A 1 241 ? 9.052 -0.574 9.584 1.00 96.88 241 ASN A C 1
ATOM 1875 O O . ASN A 1 241 ? 8.261 -0.668 8.641 1.00 96.88 241 ASN A O 1
ATOM 1879 N N . VAL A 1 242 ? 8.842 0.247 10.621 1.00 98.50 242 VAL A N 1
ATOM 1880 C CA . VAL A 1 242 ? 7.728 1.205 10.735 1.00 98.50 242 VAL A CA 1
ATOM 1881 C C . VAL A 1 242 ? 8.233 2.642 10.830 1.00 98.50 242 VAL A C 1
ATOM 1883 O O . VAL A 1 242 ? 9.112 2.959 11.636 1.00 98.50 242 VAL A O 1
ATOM 1886 N N . ALA A 1 243 ? 7.604 3.526 10.059 1.00 98.69 243 ALA A N 1
ATOM 1887 C CA . ALA A 1 243 ? 7.682 4.971 10.226 1.00 98.69 243 ALA A CA 1
ATOM 1888 C C . ALA A 1 243 ? 6.296 5.561 10.529 1.00 98.69 243 ALA A C 1
ATOM 1890 O O . ALA A 1 243 ? 5.261 4.943 10.286 1.00 98.69 243 ALA A O 1
ATOM 1891 N N . TYR A 1 244 ? 6.294 6.765 11.087 1.00 98.81 244 TYR A N 1
ATOM 1892 C CA . TYR A 1 244 ? 5.103 7.471 11.543 1.00 98.81 244 TYR A CA 1
ATOM 1893 C C . TYR A 1 244 ? 4.871 8.671 10.635 1.00 98.81 244 TYR A C 1
ATOM 1895 O O . TYR A 1 244 ? 5.808 9.415 10.330 1.00 98.81 244 TYR A O 1
ATOM 1903 N N . THR A 1 245 ? 3.642 8.834 10.176 1.00 98.69 245 THR A N 1
ATOM 1904 C CA . THR A 1 245 ? 3.329 9.800 9.132 1.00 98.69 245 THR A CA 1
ATOM 1905 C C . THR A 1 245 ? 3.101 11.201 9.708 1.00 98.69 245 THR A C 1
ATOM 1907 O O . THR A 1 245 ? 2.550 11.360 10.801 1.00 98.69 245 THR A O 1
ATOM 1910 N N . PHE A 1 246 ? 3.595 12.212 8.986 1.00 98.69 246 PHE A N 1
ATOM 1911 C CA . PHE A 1 246 ? 3.419 13.635 9.269 1.00 98.69 246 PHE A CA 1
ATOM 1912 C C . PHE A 1 246 ? 2.979 14.380 8.009 1.00 98.69 246 PHE A C 1
ATOM 1914 O O . PHE A 1 246 ? 3.755 14.443 7.060 1.00 98.69 246 PHE A O 1
ATOM 1921 N N . HIS A 1 247 ? 1.804 15.004 8.007 1.00 98.38 247 HIS A N 1
ATOM 1922 C CA . HIS A 1 247 ? 1.362 15.854 6.894 1.00 98.38 247 HIS A CA 1
ATOM 1923 C C . HIS A 1 247 ? 1.596 17.337 7.174 1.00 98.38 247 HIS A C 1
ATOM 1925 O O . HIS A 1 247 ? 1.647 17.762 8.328 1.00 98.38 247 HIS A O 1
ATOM 1931 N N . TYR A 1 248 ? 1.695 18.169 6.135 1.00 97.69 248 TYR A N 1
ATOM 1932 C CA . TYR A 1 248 ? 1.581 19.619 6.315 1.00 97.69 248 TYR A CA 1
ATOM 1933 C C . TYR A 1 248 ? 1.041 20.338 5.079 1.00 97.69 248 TYR A C 1
ATOM 1935 O O . TYR A 1 248 ? 1.287 19.953 3.937 1.00 97.69 248 TYR A O 1
ATOM 1943 N N . TYR A 1 249 ? 0.377 21.462 5.328 1.00 96.94 249 TYR A N 1
ATOM 1944 C CA . TYR A 1 249 ? -0.076 22.390 4.302 1.00 96.94 249 TYR A CA 1
ATOM 1945 C C . TYR A 1 249 ? 0.569 23.759 4.541 1.00 96.94 249 TYR A C 1
ATOM 1947 O O . TYR A 1 249 ? 0.413 24.366 5.601 1.00 96.94 249 TYR A O 1
ATOM 1955 N N . ALA A 1 250 ? 1.380 24.196 3.574 1.00 95.69 250 ALA A N 1
ATOM 1956 C CA . ALA A 1 250 ? 2.283 25.339 3.696 1.00 95.69 250 ALA A CA 1
ATOM 1957 C C . ALA A 1 250 ? 1.644 26.694 3.354 1.00 95.69 250 ALA A C 1
ATOM 1959 O O . ALA A 1 250 ? 2.312 27.723 3.493 1.00 95.69 250 ALA A O 1
ATOM 1960 N N . GLY A 1 251 ? 0.400 26.713 2.876 1.00 92.81 251 GLY A N 1
ATOM 1961 C CA . GLY A 1 251 ? -0.278 27.937 2.472 1.00 92.81 251 GLY A CA 1
ATOM 1962 C C . GLY A 1 251 ? -0.580 28.889 3.630 1.00 92.81 251 GLY A C 1
ATOM 1963 O O . GLY A 1 251 ? -0.730 28.488 4.780 1.00 92.81 251 GLY A O 1
ATOM 1964 N N . ASP A 1 252 ? -0.663 30.168 3.286 1.00 87.94 252 ASP A N 1
ATOM 1965 C CA . ASP A 1 252 ? -0.978 31.295 4.157 1.00 87.94 252 ASP A CA 1
ATOM 1966 C C . ASP A 1 252 ? -2.502 31.385 4.356 1.00 87.94 252 ASP A C 1
ATOM 1968 O O . ASP A 1 252 ? -3.249 31.694 3.424 1.00 87.94 252 ASP A O 1
ATOM 1972 N N . ASP A 1 253 ? -2.963 31.033 5.555 1.00 89.81 253 ASP A N 1
ATOM 1973 C CA . ASP A 1 253 ? -4.369 30.945 5.957 1.00 89.81 253 ASP A CA 1
ATOM 1974 C C . ASP A 1 253 ? -4.490 31.035 7.492 1.00 89.81 253 ASP A C 1
ATOM 1976 O O . ASP A 1 253 ? -3.519 30.821 8.220 1.00 89.81 253 ASP A O 1
ATOM 1980 N N . GLN A 1 254 ? -5.693 31.301 8.009 1.00 85.25 254 GLN A N 1
ATOM 1981 C CA . GLN A 1 254 ? -5.965 31.304 9.453 1.00 85.25 254 GLN A CA 1
ATOM 1982 C C . GLN A 1 254 ? -5.721 29.943 10.141 1.00 85.25 254 GLN A C 1
ATOM 1984 O O . GLN A 1 254 ? -5.539 29.913 11.359 1.00 85.25 254 GLN A O 1
ATOM 1989 N N . TYR A 1 255 ? -5.690 28.837 9.386 1.00 83.81 255 TYR A N 1
ATOM 1990 C CA . TYR A 1 255 ? -5.357 27.492 9.865 1.00 83.81 255 TYR A CA 1
ATOM 1991 C C . TYR A 1 255 ? -3.966 27.001 9.412 1.00 83.81 255 TYR A C 1
ATOM 1993 O O . TYR A 1 255 ? -3.684 25.810 9.518 1.00 83.81 255 TYR A O 1
ATOM 2001 N N . ALA A 1 256 ? -3.090 27.878 8.904 1.00 82.44 256 ALA A N 1
ATOM 2002 C CA . ALA A 1 256 ? -1.773 27.499 8.379 1.00 82.44 256 ALA A CA 1
ATOM 2003 C C . ALA A 1 256 ? -0.913 26.698 9.379 1.00 82.44 256 ALA A C 1
ATOM 2005 O O . ALA A 1 256 ? -0.772 27.065 10.550 1.00 82.44 256 ALA A O 1
ATOM 2006 N N . HIS A 1 257 ? -0.280 25.618 8.908 1.00 93.31 257 HIS A N 1
ATOM 2007 C CA . HIS A 1 257 ? 0.603 24.799 9.743 1.00 93.31 257 HIS A CA 1
ATOM 2008 C C . HIS A 1 257 ? 1.963 25.498 9.897 1.00 93.31 257 HIS A C 1
ATOM 2010 O O . HIS A 1 257 ? 2.487 26.075 8.939 1.00 93.31 257 HIS A O 1
ATOM 2016 N N . SER A 1 258 ? 2.592 25.400 11.075 1.00 94.19 258 SER A N 1
ATOM 2017 C CA . SER A 1 258 ? 3.910 25.997 11.326 1.00 94.19 258 SER A CA 1
ATOM 2018 C C . SER A 1 258 ? 4.986 24.973 11.701 1.00 94.19 258 SER A C 1
ATOM 2020 O O . SER A 1 258 ? 4.742 23.957 12.359 1.00 94.19 258 SER A O 1
ATOM 2022 N N . ILE A 1 259 ? 6.220 25.270 11.289 1.00 96.81 259 ILE A N 1
ATOM 2023 C CA . ILE A 1 259 ? 7.407 24.461 11.599 1.00 96.81 259 ILE A CA 1
ATOM 2024 C C . ILE A 1 259 ? 7.653 24.409 13.115 1.00 96.81 259 ILE A C 1
ATOM 2026 O O . ILE A 1 259 ? 8.039 23.366 13.635 1.00 96.81 259 ILE A O 1
ATOM 2030 N N . ASP A 1 260 ? 7.381 25.504 13.829 1.00 94.88 260 ASP A N 1
ATOM 2031 C CA . ASP A 1 260 ? 7.647 25.634 15.267 1.00 94.88 260 ASP A CA 1
ATOM 2032 C C . ASP A 1 260 ? 6.610 24.918 16.157 1.00 94.88 260 ASP A C 1
ATOM 2034 O O . ASP A 1 260 ? 6.833 24.776 17.358 1.00 94.88 260 ASP A O 1
ATOM 2038 N N . ASN A 1 261 ? 5.492 24.451 15.585 1.00 91.94 261 ASN A N 1
ATOM 2039 C CA . ASN A 1 261 ? 4.435 23.723 16.291 1.00 91.94 261 ASN A CA 1
ATOM 2040 C C . ASN A 1 261 ? 4.249 22.312 15.706 1.00 91.94 261 ASN A C 1
ATOM 2042 O O . ASN A 1 261 ? 4.740 21.335 16.270 1.00 91.94 261 ASN A O 1
ATOM 2046 N N . GLN A 1 262 ? 3.621 22.195 14.534 1.00 94.44 262 GLN A N 1
ATOM 2047 C CA . GLN A 1 262 ? 3.405 20.909 13.868 1.00 94.44 262 GLN A CA 1
ATOM 2048 C C . GLN A 1 262 ? 4.740 20.258 13.452 1.00 94.44 262 GLN A C 1
ATOM 2050 O O . GLN A 1 262 ? 4.993 19.095 13.768 1.00 94.44 262 GLN A O 1
ATOM 2055 N N . GLY A 1 263 ? 5.663 21.024 12.858 1.00 97.06 263 GLY A N 1
ATOM 2056 C CA . GLY A 1 263 ? 7.010 20.523 12.538 1.00 97.06 263 GLY A CA 1
ATOM 2057 C C . GLY A 1 263 ? 7.831 20.138 13.782 1.00 97.06 263 GLY A C 1
ATOM 2058 O O . GLY A 1 263 ? 8.633 19.201 13.741 1.00 97.06 263 GLY A O 1
ATOM 2059 N N . ALA A 1 264 ? 7.600 20.794 14.922 1.00 97.69 264 ALA A N 1
ATOM 2060 C CA . ALA A 1 264 ? 8.252 20.466 16.186 1.00 97.69 264 ALA A CA 1
ATOM 2061 C C . ALA A 1 264 ? 7.779 19.114 16.752 1.00 97.69 264 ALA A C 1
ATOM 2063 O O . ALA A 1 264 ? 8.586 18.401 17.355 1.00 97.69 264 ALA A O 1
ATOM 2064 N N . ASN A 1 265 ? 6.530 18.703 16.492 1.00 97.44 265 ASN A N 1
ATOM 2065 C CA . ASN A 1 265 ? 6.051 17.357 16.821 1.00 97.44 265 ASN A CA 1
ATOM 2066 C C . ASN A 1 265 ? 6.834 16.283 16.042 1.00 97.44 265 ASN A C 1
ATOM 2068 O O . ASN A 1 265 ? 7.331 15.334 16.653 1.00 97.44 265 ASN A O 1
ATOM 2072 N N . ALA A 1 266 ? 7.050 16.481 14.736 1.00 97.88 266 ALA A N 1
ATOM 2073 C CA . ALA A 1 266 ? 7.862 15.580 13.913 1.00 97.88 266 ALA A CA 1
ATOM 2074 C C . ALA A 1 266 ? 9.324 15.514 14.390 1.00 97.88 266 ALA A C 1
ATOM 2076 O O . ALA A 1 266 ? 9.883 14.426 14.542 1.00 97.88 266 ALA A O 1
ATOM 2077 N N . VAL A 1 267 ? 9.939 16.659 14.711 1.00 98.31 267 VAL A N 1
ATOM 2078 C CA . VAL A 1 267 ? 11.298 16.705 15.285 1.00 98.31 267 VAL A CA 1
ATOM 2079 C C . VAL A 1 267 ? 11.365 15.996 16.644 1.00 98.31 267 VAL A C 1
ATOM 2081 O O . VAL A 1 267 ? 12.324 15.270 16.904 1.00 98.31 267 VAL A O 1
ATOM 2084 N N . ALA A 1 268 ? 10.349 16.135 17.499 1.00 98.19 268 ALA A N 1
ATOM 2085 C CA . ALA A 1 268 ? 10.290 15.444 18.786 1.00 98.19 268 ALA A CA 1
ATOM 2086 C C . ALA A 1 268 ? 10.149 13.917 18.631 1.00 98.19 268 ALA A C 1
ATOM 2088 O O . ALA A 1 268 ? 10.853 13.177 19.320 1.00 98.19 268 ALA A O 1
ATOM 2089 N N . ALA A 1 269 ? 9.309 13.439 17.705 1.00 98.12 269 ALA A N 1
ATOM 2090 C CA . ALA A 1 269 ? 9.194 12.016 17.372 1.00 98.12 269 ALA A CA 1
ATOM 2091 C C . ALA A 1 269 ? 10.531 11.446 16.867 1.00 98.12 269 ALA A C 1
ATOM 2093 O O . ALA A 1 269 ? 11.013 10.432 17.381 1.00 98.12 269 ALA A O 1
ATOM 2094 N N . MET A 1 270 ? 11.179 12.161 15.939 1.00 98.38 270 MET A N 1
ATOM 2095 C CA . MET A 1 270 ? 12.497 11.802 15.417 1.00 98.38 270 MET A CA 1
ATOM 2096 C C . MET A 1 270 ? 13.565 11.756 16.512 1.00 98.38 270 MET A C 1
ATOM 2098 O O . MET A 1 270 ? 14.299 10.775 16.595 1.00 98.38 270 MET A O 1
ATOM 2102 N N . ASN A 1 271 ? 13.623 12.746 17.404 1.00 96.62 271 ASN A N 1
ATOM 2103 C CA . ASN A 1 271 ? 14.581 12.770 18.516 1.00 96.62 271 ASN A CA 1
ATOM 2104 C C . ASN A 1 271 ? 14.309 11.686 19.576 1.00 96.62 271 ASN A C 1
ATOM 2106 O O . ASN A 1 271 ? 15.242 11.237 20.237 1.00 96.62 271 ASN A O 1
ATOM 2110 N N . GLY A 1 272 ? 13.066 11.209 19.706 1.00 93.00 272 GLY A N 1
ATOM 2111 C CA . GLY A 1 272 ? 12.736 10.000 20.470 1.00 93.00 272 GLY A CA 1
ATOM 2112 C C . GLY A 1 272 ? 13.181 8.689 19.800 1.00 93.00 272 GLY A C 1
ATOM 2113 O O . GLY A 1 272 ? 13.122 7.623 20.412 1.00 93.00 272 GLY A O 1
ATOM 2114 N N . GLY A 1 273 ? 13.671 8.754 18.559 1.00 93.50 273 GLY A N 1
ATOM 2115 C CA . GLY A 1 273 ? 14.157 7.616 17.784 1.00 93.50 273 GLY A CA 1
ATOM 2116 C C . GLY A 1 273 ? 13.111 6.957 16.884 1.00 93.50 273 GLY A C 1
ATOM 2117 O O . GLY A 1 273 ? 13.377 5.863 16.394 1.00 93.50 273 GLY A O 1
ATOM 2118 N N . LEU A 1 274 ? 11.949 7.585 16.672 1.00 97.56 274 LEU A N 1
ATOM 2119 C CA . LEU A 1 274 ? 10.952 7.135 15.696 1.00 97.56 274 LEU A CA 1
ATOM 2120 C C . LEU A 1 274 ? 11.310 7.661 14.299 1.00 97.56 274 LEU A C 1
ATOM 2122 O O . LEU A 1 274 ? 11.730 8.806 14.161 1.00 97.56 274 LEU A O 1
ATOM 2126 N N . SER A 1 275 ? 11.132 6.858 13.252 1.00 98.50 275 SER A N 1
ATOM 2127 C CA . SER A 1 275 ? 11.296 7.346 11.873 1.00 98.50 275 SER A CA 1
ATOM 2128 C C . SER A 1 275 ? 10.037 8.084 11.423 1.00 98.50 275 SER A C 1
ATOM 2130 O O . SER A 1 275 ? 8.939 7.627 11.726 1.00 98.50 275 SER A O 1
ATOM 2132 N N . VAL A 1 276 ? 10.176 9.200 10.704 1.00 98.69 276 VAL A N 1
ATOM 2133 C CA . VAL A 1 276 ? 9.041 10.003 10.208 1.00 98.69 276 VAL A CA 1
ATOM 2134 C C . VAL A 1 276 ? 9.074 10.087 8.680 1.00 98.69 276 VAL A C 1
ATOM 2136 O O . VAL A 1 276 ? 10.153 10.133 8.087 1.00 98.69 276 VAL A O 1
ATOM 2139 N N . PHE A 1 277 ? 7.897 10.098 8.054 1.00 98.81 277 PHE A N 1
ATOM 2140 C CA . PHE A 1 277 ? 7.701 10.206 6.603 1.00 98.81 277 PHE A CA 1
ATOM 2141 C C . PHE A 1 277 ? 6.584 11.225 6.312 1.00 98.81 277 PHE A C 1
ATOM 2143 O O . PHE A 1 277 ? 5.635 11.314 7.086 1.00 98.81 277 PHE A O 1
ATOM 2150 N N . VAL A 1 278 ? 6.689 11.990 5.221 1.00 98.81 278 VAL A N 1
ATOM 2151 C CA . VAL A 1 278 ? 5.705 13.023 4.834 1.00 98.81 278 VAL A CA 1
ATOM 2152 C C . VAL A 1 278 ? 4.935 12.580 3.587 1.00 98.81 278 VAL A C 1
ATOM 2154 O O . VAL A 1 278 ? 5.163 13.091 2.490 1.00 98.81 278 VAL A O 1
ATOM 2157 N N . SER A 1 279 ? 4.096 11.547 3.704 1.00 98.62 279 SER A N 1
ATOM 2158 C CA . SER A 1 279 ? 3.416 10.948 2.541 1.00 98.62 279 SER A CA 1
ATOM 2159 C C . SER A 1 279 ? 2.496 11.938 1.827 1.00 98.62 279 SER A C 1
ATOM 2161 O O . SER A 1 279 ? 2.417 11.876 0.602 1.00 98.62 279 SER A O 1
ATOM 2163 N N . GLU A 1 280 ? 1.921 12.907 2.540 1.00 98.69 280 GLU A N 1
ATOM 2164 C CA . GLU A 1 280 ? 1.224 14.050 1.949 1.00 98.69 280 GLU A CA 1
ATOM 2165 C C . GLU A 1 280 ? 1.773 15.413 2.410 1.00 98.69 280 GLU A C 1
ATOM 2167 O O . GLU A 1 280 ? 1.973 15.663 3.600 1.00 98.69 280 GLU A O 1
ATOM 2172 N N . TRP A 1 281 ? 1.980 16.334 1.463 1.00 98.44 281 TRP A N 1
ATOM 2173 C CA . TRP A 1 281 ? 2.164 17.759 1.758 1.00 98.44 281 TRP A CA 1
ATOM 2174 C C . TRP A 1 281 ? 1.674 18.679 0.629 1.00 98.44 281 TRP A C 1
ATOM 2176 O O . TRP A 1 281 ? 1.831 18.374 -0.556 1.00 98.44 281 TRP A O 1
ATOM 2186 N N . GLY A 1 282 ? 1.119 19.843 0.979 1.00 96.88 282 GLY A N 1
ATOM 2187 C CA . GLY A 1 282 ? 0.528 20.796 0.027 1.00 96.88 282 GLY A CA 1
ATOM 2188 C C . GLY A 1 282 ? 1.084 22.222 0.119 1.00 96.88 282 GLY A C 1
ATOM 2189 O O . GLY A 1 282 ? 1.550 22.660 1.170 1.00 96.88 282 GLY A O 1
ATOM 2190 N N . ASN A 1 283 ? 0.993 22.975 -0.985 1.00 96.19 283 ASN A N 1
ATOM 2191 C CA . ASN A 1 283 ? 1.344 24.408 -1.036 1.00 96.19 283 ASN A CA 1
ATOM 2192 C C . ASN A 1 283 ? 0.143 25.345 -0.784 1.00 96.19 283 ASN A C 1
ATOM 2194 O O . ASN A 1 283 ? 0.309 26.564 -0.723 1.00 96.19 283 ASN A O 1
ATOM 2198 N N . SER A 1 284 ? -1.067 24.787 -0.690 1.00 95.62 284 SER A N 1
ATOM 2199 C CA . SER A 1 284 ? -2.306 25.491 -0.351 1.00 95.62 284 SER A CA 1
ATOM 2200 C C . SER A 1 284 ? -2.506 25.591 1.163 1.00 95.62 284 SER A C 1
ATOM 2202 O O . SER A 1 284 ? -1.748 25.014 1.944 1.00 95.62 284 SER A O 1
ATOM 2204 N N . ALA A 1 285 ? -3.581 26.261 1.577 1.00 93.06 285 ALA A N 1
ATOM 2205 C CA . ALA A 1 285 ? -4.185 26.050 2.892 1.00 93.06 285 ALA A CA 1
ATOM 2206 C C . ALA A 1 285 ? -4.598 24.565 3.100 1.00 93.06 285 ALA A C 1
ATOM 2208 O O . ALA A 1 285 ? -4.762 23.846 2.102 1.00 93.06 285 ALA A O 1
ATOM 2209 N N . PRO A 1 286 ? -4.835 24.106 4.351 1.00 90.62 286 PRO A N 1
ATOM 2210 C CA . PRO A 1 286 ? -5.235 22.720 4.662 1.00 90.62 286 PRO A CA 1
ATOM 2211 C C . PRO A 1 286 ? -6.544 22.241 4.011 1.00 90.62 286 PRO A C 1
ATOM 2213 O O . PRO A 1 286 ? -6.827 21.053 3.972 1.00 90.62 286 PRO A O 1
ATOM 2216 N N . SER A 1 287 ? -7.346 23.155 3.464 1.00 89.81 287 SER A N 1
ATOM 2217 C CA . SER A 1 287 ? -8.560 22.861 2.689 1.00 89.81 287 SER A CA 1
ATOM 2218 C C . SER A 1 287 ? -8.297 22.351 1.260 1.00 89.81 287 SER A C 1
ATOM 2220 O O . SER A 1 287 ? -9.248 22.151 0.506 1.00 89.81 287 SER A O 1
ATOM 2222 N N . GLY A 1 288 ? -7.030 22.252 0.840 1.00 92.88 288 GLY A N 1
ATOM 2223 C CA . GLY A 1 288 ? -6.630 22.033 -0.555 1.00 92.88 288 GLY A CA 1
ATOM 2224 C C . GLY A 1 288 ? -6.742 23.277 -1.453 1.00 92.88 288 GLY A C 1
ATOM 2225 O O . GLY A 1 288 ? -6.321 23.240 -2.613 1.00 92.88 288 GLY A O 1
ATOM 2226 N N . ASN A 1 289 ? -7.277 24.401 -0.953 1.00 95.31 289 ASN A N 1
ATOM 2227 C CA . ASN A 1 289 ? -7.590 25.566 -1.782 1.00 95.31 289 ASN A CA 1
ATOM 2228 C C . ASN A 1 289 ? -7.265 26.918 -1.125 1.00 95.31 289 ASN A C 1
ATOM 2230 O O . ASN A 1 289 ? -7.517 27.135 0.057 1.00 95.31 289 ASN A O 1
ATOM 2234 N N . GLY A 1 290 ? -6.767 27.862 -1.924 1.00 92.19 290 GLY A N 1
ATOM 2235 C CA . GLY A 1 290 ? -6.294 29.165 -1.467 1.00 92.19 290 GLY A CA 1
ATOM 2236 C C . GLY A 1 290 ? -4.914 29.120 -0.800 1.00 92.19 290 GLY A C 1
ATOM 2237 O O . GLY A 1 290 ? -4.285 28.069 -0.668 1.00 92.19 290 GLY A O 1
ATOM 2238 N N . GLY A 1 291 ? -4.436 30.298 -0.395 1.00 90.12 291 GLY A N 1
ATOM 2239 C CA . GLY A 1 291 ? -3.252 30.460 0.453 1.00 90.12 291 GLY A CA 1
ATOM 2240 C C . GLY A 1 291 ? -1.884 30.216 -0.195 1.00 90.12 291 GLY A C 1
ATOM 2241 O O . GLY A 1 291 ? -0.900 30.197 0.536 1.00 90.12 291 GLY A O 1
ATOM 2242 N N . PHE A 1 292 ? -1.757 30.027 -1.516 1.00 95.06 292 PHE A N 1
ATOM 2243 C CA . PHE A 1 292 ? -0.442 29.737 -2.112 1.00 95.06 292 PHE A CA 1
ATOM 2244 C C . PHE A 1 292 ? 0.614 30.792 -1.745 1.00 95.06 292 PHE A C 1
ATOM 2246 O O . PHE A 1 292 ? 0.469 31.978 -2.041 1.00 95.06 292 PHE A O 1
ATOM 2253 N N . ASN A 1 293 ? 1.698 30.343 -1.108 1.00 94.19 293 ASN A N 1
ATOM 2254 C CA . ASN A 1 293 ? 2.789 31.205 -0.673 1.00 94.19 293 ASN A CA 1
ATOM 2255 C C . ASN A 1 293 ? 4.132 30.496 -0.900 1.00 94.19 293 ASN A C 1
ATOM 2257 O O . ASN A 1 293 ? 4.586 29.683 -0.088 1.00 94.19 293 ASN A O 1
ATOM 2261 N N . ALA A 1 294 ? 4.796 30.824 -2.011 1.00 94.62 294 ALA A N 1
ATOM 2262 C CA . ALA A 1 294 ? 6.088 30.248 -2.396 1.00 94.62 294 ALA A CA 1
ATOM 2263 C C . ALA A 1 294 ? 7.195 30.451 -1.336 1.00 94.62 294 ALA A C 1
ATOM 2265 O O . ALA A 1 294 ? 8.096 29.622 -1.216 1.00 94.62 294 ALA A O 1
ATOM 2266 N N . SER A 1 295 ? 7.129 31.523 -0.531 1.00 94.56 295 SER A N 1
ATOM 2267 C CA . SER A 1 295 ? 8.088 31.770 0.558 1.00 94.56 295 SER A CA 1
ATOM 2268 C C . SER A 1 295 ? 7.849 30.851 1.759 1.00 94.56 295 SER A C 1
ATOM 2270 O O . SER A 1 295 ? 8.805 30.436 2.413 1.00 94.56 295 SER A O 1
ATOM 2272 N N . SER A 1 296 ? 6.590 30.511 2.046 1.00 94.44 296 SER A N 1
ATOM 2273 C CA . SER A 1 296 ? 6.231 29.520 3.065 1.00 94.44 296 SER A CA 1
ATOM 2274 C C . SER A 1 296 ? 6.585 28.099 2.610 1.00 94.44 296 SER A C 1
ATOM 2276 O O . SER A 1 296 ? 7.291 27.378 3.316 1.00 94.44 296 SER A O 1
ATOM 2278 N N . SER A 1 297 ? 6.214 27.749 1.376 1.00 96.12 297 SER A N 1
ATOM 2279 C CA . SER A 1 297 ? 6.514 26.454 0.745 1.00 96.12 297 SER A CA 1
ATOM 2280 C C . SER A 1 297 ? 8.024 26.167 0.718 1.00 96.12 297 SER A C 1
ATOM 2282 O O . SER A 1 297 ? 8.468 25.091 1.117 1.00 96.12 297 SER A O 1
ATOM 2284 N N . GLU A 1 298 ? 8.851 27.165 0.380 1.00 96.75 298 GLU A N 1
ATOM 2285 C CA . GLU A 1 298 ? 10.314 27.026 0.388 1.00 96.75 298 GLU A CA 1
ATOM 2286 C C . GLU A 1 298 ? 10.915 26.912 1.805 1.00 96.75 298 GLU A C 1
ATOM 2288 O O . GLU A 1 298 ? 11.963 26.285 1.971 1.00 96.75 298 GLU A O 1
ATOM 2293 N N . LYS A 1 299 ? 10.283 27.470 2.851 1.00 97.44 299 LYS A N 1
ATOM 2294 C CA . LYS A 1 299 ? 10.706 27.231 4.249 1.00 97.44 299 LYS A CA 1
ATOM 2295 C C . LYS A 1 299 ? 10.412 25.791 4.663 1.00 97.44 299 LYS A C 1
ATOM 2297 O O . LYS A 1 299 ? 11.294 25.132 5.214 1.00 97.44 299 LYS A O 1
ATOM 2302 N N . TRP A 1 300 ? 9.209 25.306 4.368 1.00 97.75 300 TRP A N 1
ATOM 2303 C CA . TRP A 1 300 ? 8.783 23.941 4.669 1.00 97.75 300 TRP A CA 1
ATOM 2304 C C . TRP A 1 300 ? 9.627 22.893 3.927 1.00 97.75 300 TRP A C 1
ATOM 2306 O O . TRP A 1 300 ? 10.169 21.986 4.560 1.00 97.75 300 TRP A O 1
ATOM 2316 N N . TYR A 1 301 ? 9.880 23.071 2.627 1.00 97.44 301 TYR A N 1
ATOM 2317 C CA . TYR A 1 301 ? 10.749 22.160 1.875 1.00 97.44 301 TYR A CA 1
ATOM 2318 C C . TYR A 1 301 ? 12.227 22.238 2.312 1.00 97.44 301 TYR A C 1
ATOM 2320 O O . TYR A 1 301 ? 12.915 21.215 2.385 1.00 97.44 301 TYR A O 1
ATOM 2328 N N . LYS A 1 302 ? 12.740 23.422 2.688 1.00 98.00 302 LYS A N 1
ATOM 2329 C CA . LYS A 1 302 ? 14.046 23.526 3.373 1.00 98.00 302 LYS A CA 1
ATOM 2330 C C . LYS A 1 302 ? 14.061 22.735 4.686 1.00 98.00 302 LYS A C 1
ATOM 2332 O O . LYS A 1 302 ? 15.048 22.054 4.955 1.00 98.00 302 LYS A O 1
ATOM 2337 N N . TRP A 1 303 ? 12.996 22.790 5.486 1.00 98.25 303 TRP A N 1
ATOM 2338 C CA . TRP A 1 303 ? 12.884 22.026 6.731 1.00 98.25 303 TRP A CA 1
ATOM 2339 C C . TRP A 1 303 ? 12.839 20.508 6.488 1.00 98.25 303 TRP A C 1
ATOM 2341 O O . TRP A 1 303 ? 13.552 19.784 7.186 1.00 98.25 303 TRP A O 1
ATOM 2351 N N . MET A 1 304 ? 12.122 20.023 5.463 1.00 98.06 304 MET A N 1
ATOM 2352 C CA . MET A 1 304 ? 12.158 18.605 5.066 1.00 98.06 304 MET A CA 1
ATOM 2353 C C . MET A 1 304 ? 13.578 18.151 4.712 1.00 98.06 304 MET A C 1
ATOM 2355 O O . MET A 1 304 ? 14.066 17.164 5.267 1.00 98.06 304 MET A O 1
ATOM 2359 N N . LYS A 1 305 ? 14.274 18.905 3.846 1.00 97.12 305 LYS A N 1
ATOM 2360 C CA . LYS A 1 305 ? 15.665 18.612 3.454 1.00 97.12 305 LYS A CA 1
ATOM 2361 C C . LYS A 1 305 ? 16.609 18.597 4.657 1.00 97.12 305 LYS A C 1
ATOM 2363 O O . LYS A 1 305 ? 17.385 17.661 4.798 1.00 97.12 305 LYS A O 1
ATOM 2368 N N . ASN A 1 306 ? 16.508 19.579 5.554 1.00 96.75 306 ASN A N 1
ATOM 2369 C CA . ASN A 1 306 ? 17.341 19.654 6.760 1.00 96.75 306 ASN A CA 1
ATOM 2370 C C . ASN A 1 306 ? 17.100 18.489 7.742 1.00 96.75 306 ASN A C 1
ATOM 2372 O O . ASN A 1 306 ? 17.963 18.202 8.570 1.00 96.75 306 ASN A O 1
ATOM 2376 N N . ASN A 1 307 ? 15.947 17.818 7.661 1.00 96.25 307 ASN A N 1
ATOM 2377 C CA . ASN A 1 307 ? 15.612 16.652 8.477 1.00 96.25 307 ASN A CA 1
ATOM 2378 C C . ASN A 1 307 ? 15.779 15.309 7.744 1.00 96.25 307 ASN A C 1
ATOM 2380 O O . ASN A 1 307 ? 15.531 14.275 8.358 1.00 96.25 307 ASN A O 1
ATOM 2384 N N . ASN A 1 308 ? 16.231 15.292 6.483 1.00 96.06 308 ASN A N 1
ATOM 2385 C CA . ASN A 1 308 ? 16.260 14.103 5.617 1.00 96.06 308 ASN A CA 1
ATOM 2386 C C . ASN A 1 308 ? 14.887 13.397 5.520 1.00 96.06 308 ASN A C 1
ATOM 2388 O O . ASN A 1 308 ? 14.809 12.172 5.606 1.00 96.06 308 ASN A O 1
ATOM 2392 N N . LEU A 1 309 ? 13.803 14.165 5.362 1.00 98.25 309 LEU A N 1
ATOM 2393 C CA . LEU A 1 309 ? 12.444 13.632 5.226 1.00 98.25 309 LEU A CA 1
ATOM 2394 C C . LEU A 1 309 ? 12.079 13.341 3.763 1.00 98.25 309 LEU A C 1
ATOM 2396 O O . LEU A 1 309 ? 12.149 14.224 2.905 1.00 98.25 309 LEU A O 1
ATOM 2400 N N . SER A 1 310 ? 11.641 12.110 3.498 1.00 98.62 310 SER A N 1
ATOM 2401 C CA . SER A 1 310 ? 10.925 11.735 2.271 1.00 98.62 310 SER A CA 1
ATOM 2402 C C . SER A 1 310 ? 9.512 12.319 2.253 1.00 98.62 310 SER A C 1
ATOM 2404 O O . SER A 1 310 ? 8.919 12.495 3.320 1.00 98.62 310 SER A O 1
ATOM 2406 N N . GLY A 1 311 ? 8.944 12.536 1.065 1.00 97.88 311 GLY A N 1
ATOM 2407 C CA . GLY A 1 311 ? 7.524 12.845 0.947 1.00 97.88 311 GLY A CA 1
ATOM 2408 C C . GLY A 1 311 ? 6.968 13.017 -0.464 1.00 97.88 311 GLY A C 1
ATOM 2409 O O . GLY A 1 311 ? 7.711 13.014 -1.447 1.00 97.88 311 GLY A O 1
ATOM 2410 N N . ALA A 1 312 ? 5.648 13.172 -0.567 1.00 98.75 312 ALA A N 1
ATOM 2411 C CA . ALA A 1 312 ? 4.951 13.334 -1.841 1.00 98.75 312 ALA A CA 1
ATOM 2412 C C . ALA A 1 312 ? 3.943 14.498 -1.820 1.00 98.75 312 ALA A C 1
ATOM 2414 O O . ALA A 1 312 ? 3.185 14.673 -0.871 1.00 98.75 312 ALA A O 1
ATOM 2415 N N . ASN A 1 313 ? 3.950 15.314 -2.879 1.00 98.69 313 ASN A N 1
ATOM 2416 C CA . ASN A 1 313 ? 3.098 16.500 -2.950 1.00 98.69 313 ASN A CA 1
ATOM 2417 C C . ASN A 1 313 ? 1.648 16.162 -3.343 1.00 98.69 313 ASN A C 1
ATOM 2419 O O . ASN A 1 313 ? 1.415 15.464 -4.332 1.00 98.69 313 ASN A O 1
ATOM 2423 N N . TRP A 1 314 ? 0.685 16.730 -2.618 1.00 98.38 314 TRP A N 1
ATOM 2424 C CA . TRP A 1 314 ? -0.729 16.747 -2.984 1.00 98.38 314 TRP A CA 1
ATOM 2425 C C . TRP A 1 314 ? -1.027 17.886 -3.981 1.00 98.38 314 TRP A C 1
ATOM 2427 O O . TRP A 1 314 ? -0.734 19.045 -3.677 1.00 98.38 314 TRP A O 1
ATOM 2437 N N . ALA A 1 315 ? -1.598 17.628 -5.165 1.00 97.50 315 ALA A N 1
ATOM 2438 C CA . ALA A 1 315 ? -1.830 16.312 -5.790 1.00 97.50 315 ALA A CA 1
ATOM 2439 C C . ALA A 1 315 ? -1.936 16.367 -7.321 1.00 97.50 315 ALA A C 1
ATOM 2441 O O . ALA A 1 315 ? -2.311 17.385 -7.904 1.00 97.50 315 ALA A O 1
ATOM 2442 N N . VAL A 1 316 ? -1.692 15.229 -7.984 1.00 97.75 316 VAL A N 1
ATOM 2443 C CA . VAL A 1 316 ? -1.959 15.025 -9.418 1.00 97.75 316 VAL A CA 1
ATOM 2444 C C . VAL A 1 316 ? -3.470 15.040 -9.667 1.00 97.75 316 VAL A C 1
ATOM 2446 O O . VAL A 1 316 ? -4.158 14.027 -9.549 1.00 97.75 316 VAL A O 1
ATOM 2449 N N . SER A 1 317 ? -3.968 16.229 -9.994 1.00 96.31 317 SER A N 1
ATOM 2450 C CA . SER A 1 317 ? -5.365 16.543 -10.285 1.00 96.31 317 SER A CA 1
ATOM 2451 C C . SER A 1 317 ? -5.445 17.747 -11.232 1.00 96.31 317 SER A C 1
ATOM 2453 O O . SER A 1 317 ? -4.484 18.515 -11.330 1.00 96.31 317 SER A O 1
ATOM 2455 N N . ALA A 1 318 ? -6.593 17.933 -11.887 1.00 95.56 318 ALA A N 1
ATOM 2456 C CA . ALA A 1 318 ? -7.025 19.196 -12.493 1.00 95.56 318 ALA A CA 1
ATOM 2457 C C . ALA A 1 318 ? -8.368 19.683 -11.904 1.00 95.56 318 ALA A C 1
ATOM 2459 O O . ALA A 1 318 ? -9.128 20.396 -12.563 1.00 95.56 318 ALA A O 1
ATOM 2460 N N . LYS A 1 319 ? -8.672 19.302 -10.655 1.00 94.56 319 LYS A N 1
ATOM 2461 C CA . LYS A 1 319 ? -9.732 19.912 -9.843 1.00 94.56 319 LYS A CA 1
ATOM 2462 C C . LYS A 1 319 ? -9.422 21.400 -9.647 1.00 94.56 319 LYS A C 1
ATOM 2464 O O . LYS A 1 319 ? -8.263 21.767 -9.467 1.00 94.56 319 LYS A O 1
ATOM 2469 N N . ASN A 1 320 ? -10.435 22.267 -9.686 1.00 94.12 320 ASN A N 1
ATOM 2470 C CA . ASN A 1 320 ? -10.251 23.725 -9.652 1.00 94.12 320 ASN A CA 1
ATOM 2471 C C . ASN A 1 320 ? -9.924 24.250 -8.236 1.00 94.12 320 ASN A C 1
ATOM 2473 O O . ASN A 1 320 ? -10.743 24.919 -7.605 1.00 94.12 320 ASN A O 1
ATOM 2477 N N . GLU A 1 321 ? -8.734 23.915 -7.740 1.00 95.31 321 GLU A N 1
ATOM 2478 C CA . GLU A 1 321 ? -8.213 24.298 -6.428 1.00 95.31 321 GLU A CA 1
ATOM 2479 C C . GLU A 1 321 ? -6.686 24.437 -6.423 1.00 95.31 321 GLU A C 1
ATOM 2481 O O . GLU A 1 321 ? -5.987 23.865 -7.257 1.00 95.31 321 GLU A O 1
ATOM 2486 N N . THR A 1 322 ? -6.163 25.205 -5.467 1.00 96.25 322 THR A N 1
ATOM 2487 C CA . THR A 1 322 ? -4.736 25.555 -5.375 1.00 96.25 322 THR A CA 1
ATOM 2488 C C . THR A 1 322 ? -3.782 24.362 -5.238 1.00 96.25 322 THR A C 1
ATOM 2490 O O . THR A 1 322 ? -2.660 24.447 -5.735 1.00 96.25 322 THR A O 1
ATOM 2493 N N . ALA A 1 323 ? -4.182 23.261 -4.595 1.00 96.31 323 ALA A N 1
ATOM 2494 C CA . ALA A 1 323 ? -3.330 22.077 -4.458 1.00 96.31 323 ALA A CA 1
ATOM 2495 C C . ALA A 1 323 ? -3.142 21.290 -5.770 1.00 96.31 323 ALA A C 1
ATOM 2497 O O . ALA A 1 323 ? -2.134 20.602 -5.933 1.00 96.31 323 ALA A O 1
ATOM 2498 N N . SER A 1 324 ? -4.076 21.393 -6.720 1.00 97.19 324 SER A N 1
ATOM 2499 C CA . SER A 1 324 ? -4.043 20.608 -7.957 1.00 97.19 324 SER A CA 1
ATOM 2500 C C . SER A 1 324 ? -2.811 20.919 -8.797 1.00 97.19 324 SER A C 1
ATOM 2502 O O . SER A 1 324 ? -2.536 22.070 -9.127 1.00 97.19 324 SER A O 1
ATOM 2504 N N . TYR A 1 325 ? -2.075 19.882 -9.183 1.00 97.12 325 TYR A N 1
ATOM 2505 C CA . TYR A 1 325 ? -0.831 19.968 -9.947 1.00 97.12 325 TYR A CA 1
ATOM 2506 C C . TYR A 1 325 ? -1.031 20.482 -11.384 1.00 97.12 325 TYR A C 1
ATOM 2508 O O . TYR A 1 325 ? -0.147 21.147 -11.927 1.00 97.12 325 TYR A O 1
ATOM 2516 N N . PHE A 1 326 ? -2.193 20.225 -11.996 1.00 96.50 326 PHE A N 1
ATOM 2517 C CA . PHE A 1 326 ? -2.549 20.686 -13.339 1.00 96.50 326 PHE A CA 1
ATOM 2518 C C . PHE A 1 326 ? -3.687 21.717 -13.322 1.00 96.50 326 PHE A C 1
ATOM 2520 O O . PHE A 1 326 ? -4.554 21.709 -12.457 1.00 96.50 326 PHE A O 1
ATOM 2527 N N . THR A 1 327 ? -3.729 22.565 -14.350 1.00 91.94 327 THR A N 1
ATOM 2528 C CA . THR A 1 327 ? -4.876 23.448 -14.651 1.00 91.94 327 THR A CA 1
ATOM 2529 C C . THR A 1 327 ? -5.944 22.771 -15.509 1.00 91.94 327 THR A C 1
ATOM 2531 O O . THR A 1 327 ? -7.089 23.210 -15.541 1.00 91.94 327 THR A O 1
ATOM 2534 N N . THR A 1 328 ? -5.558 21.749 -16.278 1.00 85.69 328 THR A N 1
ATOM 2535 C CA . THR A 1 328 ? -6.382 21.108 -17.314 1.00 85.69 328 THR A CA 1
ATOM 2536 C C . THR A 1 328 ? -5.973 19.645 -17.503 1.00 85.69 328 THR A C 1
ATOM 2538 O O . THR A 1 328 ? -4.791 19.305 -17.424 1.00 85.69 328 THR A O 1
ATOM 2541 N N . SER A 1 329 ? -6.947 18.767 -17.766 1.00 75.69 329 SER A N 1
ATOM 2542 C CA . SER A 1 329 ? -6.703 17.325 -17.928 1.00 75.69 329 SER A CA 1
ATOM 2543 C C . SER A 1 329 ? -5.828 16.994 -19.141 1.00 75.69 329 SER A C 1
ATOM 2545 O O . SER A 1 329 ? -5.930 17.644 -20.181 1.00 75.69 329 SER A O 1
ATOM 2547 N N . GLY A 1 330 ? -4.970 15.974 -19.014 1.00 62.41 330 GLY A N 1
ATOM 2548 C CA . GLY A 1 330 ? -4.165 15.390 -20.100 1.00 62.41 330 GLY A CA 1
ATOM 2549 C C . GLY A 1 330 ? -3.116 16.287 -20.777 1.00 62.41 330 GLY A C 1
ATOM 2550 O O . GLY A 1 330 ? -2.351 15.798 -21.605 1.00 62.41 330 GLY A O 1
ATOM 2551 N N . ALA A 1 331 ? -3.053 17.580 -20.453 1.00 65.69 331 ALA A N 1
ATOM 2552 C CA . ALA A 1 331 ? -2.307 18.566 -21.239 1.00 65.69 331 ALA A CA 1
ATOM 2553 C C . ALA A 1 331 ? -0.878 18.866 -20.743 1.00 65.69 331 ALA A C 1
ATOM 2555 O O . ALA A 1 331 ? -0.151 19.590 -21.416 1.00 65.69 331 ALA A O 1
ATOM 2556 N N . TRP A 1 332 ? -0.478 18.351 -19.572 1.00 88.75 332 TRP A N 1
ATOM 2557 C CA . TRP A 1 332 ? 0.764 18.726 -18.862 1.00 88.75 332 TRP A CA 1
ATOM 2558 C C . TRP A 1 332 ? 0.898 20.235 -18.555 1.00 88.75 332 TRP A C 1
ATOM 2560 O O . TRP A 1 332 ? 1.991 20.730 -18.289 1.00 88.75 332 TRP A O 1
ATOM 2570 N N . ASN A 1 333 ? -0.224 20.965 -18.543 1.00 91.06 333 ASN A N 1
ATOM 2571 C CA . ASN A 1 333 ? -0.295 22.374 -18.154 1.00 91.06 333 ASN A CA 1
ATOM 2572 C C . ASN A 1 333 ? -0.339 22.490 -16.623 1.00 91.06 333 ASN A C 1
ATOM 2574 O O . ASN A 1 333 ? -1.410 22.343 -16.024 1.00 91.06 333 ASN A O 1
ATOM 2578 N N . TYR A 1 334 ? 0.802 22.746 -15.989 1.00 95.88 334 TYR A N 1
ATOM 2579 C CA . TYR A 1 334 ? 0.894 22.866 -14.530 1.00 95.88 334 TYR A CA 1
ATOM 2580 C C . TYR A 1 334 ? 0.111 24.069 -13.983 1.00 95.88 334 TYR A C 1
ATOM 2582 O O . TYR A 1 334 ? -0.063 25.076 -14.671 1.00 95.88 334 TYR A O 1
ATOM 2590 N N . SER A 1 335 ? -0.362 23.959 -12.742 1.00 96.12 335 SER A N 1
ATOM 2591 C CA . SER A 1 335 ? -0.828 25.103 -11.948 1.00 96.12 335 SER A CA 1
ATOM 2592 C C . SER A 1 335 ? 0.354 25.898 -11.380 1.00 96.12 335 SER A C 1
ATOM 2594 O O . SER A 1 335 ? 1.508 25.507 -11.544 1.00 96.12 335 SER A O 1
ATOM 2596 N N . GLU A 1 336 ? 0.084 26.990 -10.661 1.00 95.94 336 GLU A N 1
ATOM 2597 C CA . GLU A 1 336 ? 1.121 27.713 -9.911 1.00 95.94 336 GLU A CA 1
ATOM 2598 C C . GLU A 1 336 ? 1.803 26.811 -8.861 1.00 95.94 336 GLU A C 1
ATOM 2600 O O . GLU A 1 336 ? 3.031 26.770 -8.789 1.00 95.94 336 GLU A O 1
ATOM 2605 N N . SER A 1 337 ? 1.022 26.005 -8.128 1.00 95.81 337 SER A N 1
ATOM 2606 C CA . SER A 1 337 ? 1.538 25.000 -7.186 1.00 95.81 337 SER A CA 1
ATOM 2607 C C . SER A 1 337 ? 2.372 23.936 -7.909 1.00 95.81 337 SER A C 1
ATOM 2609 O O . SER A 1 337 ? 3.516 23.688 -7.533 1.00 95.81 337 SER A O 1
ATOM 2611 N N . GLY A 1 338 ? 1.849 23.351 -8.993 1.00 97.06 338 GLY A N 1
ATOM 2612 C CA . GLY A 1 338 ? 2.556 22.310 -9.743 1.00 97.06 338 GLY A CA 1
ATOM 2613 C C . GLY A 1 338 ? 3.852 22.806 -10.386 1.00 97.06 338 GLY A C 1
ATOM 2614 O O . GLY A 1 338 ? 4.873 22.122 -10.327 1.00 97.06 338 GLY A O 1
ATOM 2615 N N . GLN A 1 339 ? 3.851 24.027 -10.927 1.00 97.38 339 GLN A N 1
ATOM 2616 C CA . GLN A 1 339 ? 5.050 24.666 -11.463 1.00 97.38 339 GLN A CA 1
ATOM 2617 C C . GLN A 1 339 ? 6.072 24.950 -10.353 1.00 97.38 339 GLN A C 1
ATOM 2619 O O . GLN A 1 339 ? 7.254 24.656 -10.529 1.00 97.38 339 GLN A O 1
ATOM 2624 N N . TRP A 1 340 ? 5.628 25.435 -9.186 1.00 98.06 340 TRP A N 1
ATOM 2625 C CA . TRP A 1 340 ? 6.513 25.650 -8.039 1.00 98.06 340 TRP A CA 1
ATOM 2626 C C . TRP A 1 340 ? 7.183 24.351 -7.569 1.00 98.06 340 TRP A C 1
ATOM 2628 O O . TRP A 1 340 ? 8.384 24.361 -7.299 1.00 98.06 340 TRP A O 1
ATOM 2638 N N . VAL A 1 341 ? 6.455 23.229 -7.524 1.00 98.25 341 VAL A N 1
ATOM 2639 C CA . VAL A 1 341 ? 7.018 21.910 -7.169 1.00 98.25 341 VAL A CA 1
ATOM 2640 C C . VAL A 1 341 ? 8.031 21.442 -8.218 1.00 98.25 341 VAL A C 1
ATOM 2642 O O . VAL A 1 341 ? 9.116 20.978 -7.858 1.00 98.25 341 VAL A O 1
ATOM 2645 N N . ASN A 1 342 ? 7.738 21.624 -9.508 1.00 97.75 342 ASN A N 1
ATOM 2646 C CA . ASN A 1 342 ? 8.669 21.285 -10.586 1.00 97.75 342 ASN A CA 1
ATOM 2647 C C . ASN A 1 342 ? 9.998 22.048 -10.448 1.00 97.75 342 ASN A C 1
ATOM 2649 O O . ASN A 1 342 ? 11.066 21.432 -10.454 1.00 97.75 342 ASN A O 1
ATOM 2653 N N . ASP A 1 343 ? 9.934 23.369 -10.265 1.00 97.50 343 ASP A N 1
ATOM 2654 C CA . ASP A 1 343 ? 11.114 24.240 -10.227 1.00 97.50 343 ASP A CA 1
ATOM 2655 C C . ASP A 1 343 ? 11.871 24.182 -8.887 1.00 97.50 343 ASP A C 1
ATOM 2657 O O . ASP A 1 343 ? 13.099 24.274 -8.869 1.00 97.50 343 ASP A O 1
ATOM 2661 N N . SER A 1 344 ? 11.163 24.006 -7.765 1.00 97.06 344 SER A N 1
ATOM 2662 C CA . SER A 1 344 ? 11.738 24.097 -6.409 1.00 97.06 344 SER A CA 1
ATOM 2663 C C . SER A 1 344 ? 12.107 22.739 -5.810 1.00 97.06 344 SER A C 1
ATOM 2665 O O . SER A 1 344 ? 13.038 22.663 -5.007 1.00 97.06 344 SER A O 1
ATOM 2667 N N . VAL A 1 345 ? 11.426 21.658 -6.211 1.00 97.50 345 VAL A N 1
ATOM 2668 C CA . VAL A 1 345 ? 11.666 20.287 -5.728 1.00 97.50 345 VAL A CA 1
ATOM 2669 C C . VAL A 1 345 ? 12.306 19.433 -6.820 1.00 97.50 345 VAL A C 1
ATOM 2671 O O . VAL A 1 345 ? 13.455 19.007 -6.674 1.00 97.50 345 VAL A O 1
ATOM 2674 N N . PHE A 1 346 ? 11.598 19.192 -7.927 1.00 97.62 346 PHE A N 1
ATOM 2675 C CA . PHE A 1 346 ? 11.978 18.156 -8.894 1.00 97.62 346 PHE A CA 1
ATOM 2676 C C . PHE A 1 346 ? 13.182 18.525 -9.773 1.00 97.62 346 PHE A C 1
ATOM 2678 O O . PHE A 1 346 ? 13.999 17.658 -10.103 1.00 97.62 346 PHE A O 1
ATOM 2685 N N . ALA A 1 347 ? 13.391 19.810 -10.070 1.00 95.12 347 ALA A N 1
ATOM 2686 C CA . ALA A 1 347 ? 14.592 20.300 -10.747 1.00 95.12 347 ALA A CA 1
ATOM 2687 C C . ALA A 1 347 ? 15.896 19.831 -10.063 1.00 95.12 347 ALA A C 1
ATOM 2689 O O . ALA A 1 347 ? 16.869 19.497 -10.747 1.00 95.12 347 ALA A O 1
ATOM 2690 N N . PHE A 1 348 ? 15.890 19.725 -8.729 1.00 94.38 348 PHE A N 1
ATOM 2691 C CA . PHE A 1 348 ? 17.046 19.360 -7.903 1.00 94.38 348 PHE A CA 1
ATOM 2692 C C . PHE A 1 348 ? 17.222 17.852 -7.665 1.00 94.38 348 PHE A C 1
ATOM 2694 O O . PHE A 1 348 ? 18.237 17.452 -7.093 1.00 94.38 348 PHE A O 1
ATOM 2701 N N . LEU A 1 349 ? 16.282 17.005 -8.103 1.00 95.44 349 LEU A N 1
ATOM 2702 C CA . LEU A 1 349 ? 16.411 15.551 -7.964 1.00 95.44 349 LEU A CA 1
ATOM 2703 C C . LEU A 1 349 ? 17.606 14.991 -8.765 1.00 95.44 349 LEU A C 1
ATOM 2705 O O . LEU A 1 349 ? 18.038 15.614 -9.744 1.00 95.44 349 LEU A O 1
ATOM 2709 N N . PRO A 1 350 ? 18.135 13.801 -8.412 1.00 92.56 350 PRO A N 1
ATOM 2710 C CA . PRO A 1 350 ? 19.209 13.155 -9.165 1.00 92.56 350 PRO A CA 1
ATOM 2711 C C . PRO A 1 350 ? 18.871 12.961 -10.652 1.00 92.56 350 PRO A C 1
ATOM 2713 O O . PRO A 1 350 ? 17.742 12.639 -11.030 1.00 92.56 350 PRO A O 1
ATOM 2716 N N . LYS A 1 351 ? 19.861 13.170 -11.527 1.00 88.56 351 LYS A N 1
ATOM 2717 C CA . LYS A 1 351 ? 19.713 12.993 -12.988 1.00 88.56 351 LYS A CA 1
ATOM 2718 C C . LYS A 1 351 ? 19.932 11.550 -13.452 1.00 88.56 351 LYS A C 1
ATOM 2720 O O . LYS A 1 351 ? 19.539 11.204 -14.559 1.00 88.56 351 LYS A O 1
ATOM 2725 N N . SER A 1 352 ? 20.556 10.738 -12.609 1.00 87.50 352 SER A N 1
ATOM 2726 C CA . SER A 1 352 ? 20.899 9.337 -12.835 1.00 87.50 352 SER A CA 1
ATOM 2727 C C . SER A 1 352 ? 21.118 8.667 -11.482 1.00 87.50 352 SER A C 1
ATOM 2729 O O . SER A 1 352 ? 21.554 9.335 -10.541 1.00 87.50 352 SER A O 1
ATOM 2731 N N . TYR A 1 353 ? 20.885 7.362 -11.415 1.00 88.56 353 TYR A N 1
ATOM 2732 C CA . TYR A 1 353 ? 21.164 6.534 -10.246 1.00 88.56 353 TYR A CA 1
ATOM 2733 C C . TYR A 1 353 ? 22.156 5.427 -10.623 1.00 88.56 353 TYR A C 1
ATOM 2735 O O . TYR A 1 353 ? 22.352 5.136 -11.805 1.00 88.56 353 TYR A O 1
ATOM 2743 N N . THR A 1 354 ? 22.777 4.812 -9.620 1.00 85.38 354 THR A N 1
ATOM 2744 C CA . THR A 1 354 ? 23.702 3.683 -9.783 1.00 85.38 354 THR A CA 1
ATOM 2745 C C . THR A 1 354 ? 23.174 2.499 -8.988 1.00 85.38 354 THR A C 1
ATOM 2747 O O . THR A 1 354 ? 23.011 2.617 -7.776 1.00 85.38 354 THR A O 1
ATOM 2750 N N . ALA A 1 355 ? 22.934 1.364 -9.649 1.00 79.56 355 ALA A N 1
ATOM 2751 C CA . ALA A 1 355 ? 22.462 0.159 -8.978 1.00 79.56 355 ALA A CA 1
ATOM 2752 C C . ALA A 1 355 ? 23.483 -0.292 -7.924 1.00 79.56 355 ALA A C 1
ATOM 2754 O O . ALA A 1 355 ? 24.693 -0.270 -8.180 1.00 79.56 355 ALA A O 1
ATOM 2755 N N . CYS A 1 356 ? 23.018 -0.669 -6.734 1.00 80.06 356 CYS A N 1
ATOM 2756 C CA . CYS A 1 356 ? 23.924 -1.066 -5.666 1.00 80.06 356 CYS A CA 1
ATOM 2757 C C . CYS A 1 356 ? 24.600 -2.408 -6.004 1.00 80.06 356 CYS A C 1
ATOM 2759 O O . CYS A 1 356 ? 23.997 -3.296 -6.601 1.00 80.06 356 CYS A O 1
ATOM 2761 N N . SER A 1 357 ? 25.887 -2.564 -5.675 1.00 44.84 357 SER A N 1
ATOM 2762 C CA . SER A 1 357 ? 26.715 -3.676 -6.181 1.00 44.84 357 SER A CA 1
ATOM 2763 C C . SER A 1 357 ? 26.482 -5.023 -5.478 1.00 44.84 357 SER A C 1
ATOM 2765 O O . SER A 1 357 ? 27.350 -5.896 -5.505 1.00 44.84 357 SER A O 1
ATOM 2767 N N . THR A 1 358 ? 25.347 -5.185 -4.807 1.00 35.78 358 THR A N 1
ATOM 2768 C CA . THR A 1 358 ? 24.870 -6.451 -4.253 1.00 35.78 358 THR A CA 1
ATOM 2769 C C . THR A 1 358 ? 23.966 -7.134 -5.272 1.00 35.78 358 THR A C 1
ATOM 2771 O O . THR A 1 358 ? 23.032 -6.511 -5.771 1.00 35.78 358 THR A O 1
ATOM 2774 N N . SER A 1 359 ? 24.167 -8.431 -5.522 1.00 25.47 359 SER A N 1
ATOM 2775 C CA . SER A 1 359 ? 23.101 -9.265 -6.098 1.00 25.47 359 SER A CA 1
ATOM 2776 C C . SER A 1 359 ? 21.811 -9.068 -5.286 1.00 25.47 359 SER A C 1
ATOM 2778 O O . SER A 1 359 ? 21.922 -8.948 -4.059 1.00 25.47 359 SER A O 1
ATOM 2780 N N . PRO A 1 360 ? 20.619 -9.037 -5.916 1.00 27.41 360 PRO A N 1
ATOM 2781 C CA . PRO A 1 360 ? 19.367 -8.707 -5.239 1.00 27.41 360 PRO A CA 1
ATOM 2782 C C . PRO A 1 360 ? 19.131 -9.658 -4.066 1.00 27.41 360 PRO A C 1
ATOM 2784 O O . PRO A 1 360 ? 18.784 -10.826 -4.235 1.00 27.41 360 PRO A O 1
ATOM 2787 N N . THR A 1 361 ? 19.388 -9.150 -2.863 1.00 26.72 361 THR A N 1
ATOM 2788 C CA . THR A 1 361 ? 19.269 -9.900 -1.615 1.00 26.72 361 THR A CA 1
ATOM 2789 C C . THR A 1 361 ? 17.920 -9.554 -1.012 1.00 26.72 361 THR A C 1
ATOM 2791 O O . THR A 1 361 ? 17.831 -8.831 -0.019 1.00 26.72 361 THR A O 1
ATOM 2794 N N . SER A 1 362 ? 16.861 -10.058 -1.655 1.00 27.73 362 SER A N 1
ATOM 2795 C CA . SER A 1 362 ? 15.513 -10.059 -1.092 1.00 27.73 362 SER A CA 1
ATOM 2796 C C . SER A 1 362 ? 15.602 -10.669 0.304 1.00 27.73 362 SER A C 1
ATOM 2798 O O . SER A 1 362 ? 15.890 -11.857 0.457 1.00 27.73 362 SER A O 1
ATOM 2800 N N . SER A 1 363 ? 15.435 -9.839 1.332 1.00 27.55 363 SER A N 1
ATOM 2801 C CA . SER A 1 363 ? 15.789 -10.184 2.717 1.00 27.55 363 SER A CA 1
ATOM 2802 C C . SER A 1 363 ? 14.702 -11.007 3.423 1.00 27.55 363 SER A C 1
ATOM 2804 O O . SER A 1 363 ? 14.639 -11.080 4.648 1.00 27.55 363 SER A O 1
ATOM 2806 N N . SER A 1 364 ? 13.878 -11.698 2.633 1.00 27.64 364 SER A N 1
ATOM 2807 C CA . SER A 1 364 ? 12.768 -12.542 3.054 1.00 27.64 364 SER A CA 1
ATOM 2808 C C . SER A 1 364 ? 13.256 -13.879 3.628 1.00 27.64 364 SER A C 1
ATOM 2810 O O . SER A 1 364 ? 13.103 -14.935 3.010 1.00 27.64 364 SER A O 1
ATOM 2812 N N . SER A 1 365 ? 13.814 -13.849 4.840 1.00 26.42 365 SER A N 1
ATOM 2813 C CA . SER A 1 365 ? 14.040 -15.036 5.682 1.00 26.42 365 SER A CA 1
ATOM 2814 C C . SER A 1 365 ? 12.815 -15.399 6.543 1.00 26.42 365 SER A C 1
ATOM 2816 O O . SER A 1 365 ? 12.940 -15.975 7.622 1.00 26.42 365 SER A O 1
ATOM 2818 N N . ILE A 1 366 ? 11.614 -15.121 6.027 1.00 25.31 366 ILE A N 1
ATOM 2819 C CA . ILE A 1 366 ? 10.353 -15.745 6.445 1.00 25.31 366 ILE A CA 1
ATOM 2820 C C . ILE A 1 366 ? 9.859 -16.576 5.257 1.00 25.31 366 ILE A C 1
ATOM 2822 O O . ILE A 1 366 ? 9.990 -16.165 4.103 1.00 25.31 366 ILE A O 1
ATOM 2826 N N . ALA A 1 367 ? 9.367 -17.784 5.529 1.00 26.11 367 ALA A N 1
ATOM 2827 C CA . ALA A 1 367 ? 9.224 -18.830 4.524 1.00 26.11 367 ALA A CA 1
ATOM 2828 C C . ALA A 1 367 ? 8.184 -18.509 3.432 1.00 26.11 367 ALA A C 1
ATOM 2830 O O . ALA A 1 367 ? 7.011 -18.864 3.543 1.00 26.11 367 ALA A O 1
ATOM 2831 N N . SER A 1 368 ? 8.653 -17.983 2.296 1.00 22.56 368 SER A N 1
ATOM 2832 C CA . SER A 1 368 ? 8.092 -18.426 1.018 1.00 22.56 368 SER A CA 1
ATOM 2833 C C . SER A 1 368 ? 8.302 -19.934 0.923 1.00 22.56 368 SER A C 1
ATOM 2835 O O . SER A 1 368 ? 9.426 -20.414 1.070 1.00 22.56 368 SER A O 1
ATOM 2837 N N . SER A 1 369 ? 7.232 -20.681 0.670 1.00 25.34 369 SER A N 1
ATOM 2838 C CA . SER A 1 369 ? 7.282 -22.120 0.431 1.00 25.34 369 SER A CA 1
ATOM 2839 C C . SER A 1 369 ? 7.869 -22.419 -0.950 1.00 25.34 369 SER A C 1
ATOM 2841 O O . SER A 1 369 ? 7.183 -22.895 -1.854 1.00 25.34 369 SER A O 1
ATOM 2843 N N . SER A 1 370 ? 9.178 -22.199 -1.101 1.00 27.86 370 SER A N 1
ATOM 2844 C CA . SER A 1 370 ? 9.962 -22.994 -2.036 1.00 27.86 370 SER A CA 1
ATOM 2845 C C . SER A 1 370 ? 9.916 -24.441 -1.552 1.00 27.86 370 SER A C 1
ATOM 2847 O O . SER A 1 370 ? 10.713 -24.894 -0.731 1.00 27.86 370 SER A O 1
ATOM 2849 N N . SER A 1 371 ? 8.945 -25.185 -2.076 1.00 31.03 371 SER A N 1
ATOM 2850 C CA . SER A 1 371 ? 9.065 -26.628 -2.179 1.00 31.03 371 SER A CA 1
ATOM 2851 C C . SER A 1 371 ? 10.397 -26.901 -2.875 1.00 31.03 371 SER A C 1
ATOM 2853 O O . SER A 1 371 ? 10.596 -26.549 -4.037 1.00 31.03 371 SER A O 1
ATOM 2855 N N . SER A 1 372 ? 11.351 -27.472 -2.140 1.00 40.38 372 SER A N 1
ATOM 2856 C CA . SER A 1 372 ? 12.587 -27.972 -2.726 1.00 40.38 372 SER A CA 1
ATOM 2857 C C . SER A 1 372 ? 12.191 -29.087 -3.685 1.00 40.38 372 SER A C 1
ATOM 2859 O O . SER A 1 372 ? 11.869 -30.198 -3.261 1.00 40.38 372 SER A O 1
ATOM 2861 N N . LEU A 1 373 ? 12.122 -28.744 -4.977 1.00 48.34 373 LEU A N 1
ATOM 2862 C CA . LEU A 1 373 ? 11.647 -29.645 -6.019 1.00 48.34 373 LEU A CA 1
ATOM 2863 C C . LEU A 1 373 ? 12.405 -30.976 -5.897 1.00 48.34 373 LEU A C 1
ATOM 2865 O O . LEU A 1 373 ? 13.638 -30.955 -5.792 1.00 48.34 373 LEU A O 1
ATOM 2869 N N . PRO A 1 374 ? 11.709 -32.131 -5.851 1.00 60.19 374 PRO A N 1
ATOM 2870 C CA . PRO A 1 374 ? 12.383 -33.406 -5.655 1.00 60.19 374 PRO A CA 1
ATOM 2871 C C . PRO A 1 374 ? 13.444 -33.621 -6.738 1.00 60.19 374 PRO A C 1
ATOM 2873 O O . PRO A 1 374 ? 13.279 -33.174 -7.870 1.00 60.19 374 PRO A O 1
ATOM 2876 N N . ALA A 1 375 ? 14.542 -34.305 -6.413 1.00 56.06 375 ALA A N 1
ATOM 2877 C CA . ALA A 1 375 ? 15.660 -34.448 -7.346 1.00 56.06 375 ALA A CA 1
ATOM 2878 C C . ALA A 1 375 ? 15.200 -35.006 -8.713 1.00 56.06 375 ALA A C 1
ATOM 2880 O O . ALA A 1 375 ? 14.619 -36.093 -8.789 1.00 56.06 375 ALA A O 1
ATOM 2881 N N . GLY A 1 376 ? 15.453 -34.246 -9.785 1.00 71.69 376 GLY A N 1
ATOM 2882 C CA . GLY A 1 376 ? 14.980 -34.548 -11.142 1.00 71.69 376 GLY A CA 1
ATOM 2883 C C . GLY A 1 376 ? 13.614 -33.953 -11.520 1.00 71.69 376 GLY A C 1
ATOM 2884 O O . GLY A 1 376 ? 13.057 -34.370 -12.531 1.00 71.69 376 GLY A O 1
ATOM 2885 N N . TYR A 1 377 ? 13.073 -33.016 -10.735 1.00 84.44 377 TYR A N 1
ATOM 2886 C CA . TYR A 1 377 ? 11.922 -32.179 -11.092 1.00 84.44 377 TYR A CA 1
ATOM 2887 C C . TYR A 1 377 ? 12.356 -30.733 -11.390 1.00 84.44 377 TYR A C 1
ATOM 2889 O O . TYR A 1 377 ? 13.355 -30.260 -10.850 1.00 84.44 377 TYR A O 1
ATOM 2897 N N . THR A 1 378 ? 11.574 -30.035 -12.213 1.00 86.69 378 THR A N 1
ATOM 2898 C CA . THR A 1 378 ? 11.718 -28.615 -12.563 1.00 86.69 378 THR A CA 1
ATOM 2899 C C . THR A 1 378 ? 10.364 -27.890 -12.496 1.00 86.69 378 THR A C 1
ATOM 2901 O O . THR A 1 378 ? 9.305 -28.528 -12.480 1.00 86.69 378 THR A O 1
ATOM 2904 N N . ASP A 1 379 ? 10.414 -26.559 -12.437 1.00 88.19 379 ASP A N 1
ATOM 2905 C CA . ASP A 1 379 ? 9.289 -25.637 -12.642 1.00 88.19 379 ASP A CA 1
ATOM 2906 C C . ASP A 1 379 ? 9.508 -24.684 -13.840 1.00 88.19 379 ASP A C 1
ATOM 2908 O O . ASP A 1 379 ? 8.631 -23.883 -14.176 1.00 88.19 379 ASP A O 1
ATOM 2912 N N . TYR A 1 380 ? 10.647 -24.812 -14.534 1.00 92.44 380 TYR A N 1
ATOM 2913 C CA . TYR A 1 380 ? 10.844 -24.268 -15.875 1.00 92.44 380 TYR A CA 1
ATOM 2914 C C . TYR A 1 380 ? 10.052 -25.098 -16.877 1.00 92.44 380 TYR A C 1
ATOM 2916 O O . TYR A 1 380 ? 10.225 -26.312 -16.939 1.00 92.44 380 TYR A O 1
ATOM 2924 N N . ILE A 1 381 ? 9.220 -24.440 -17.685 1.00 94.75 381 ILE A N 1
ATOM 2925 C CA . ILE A 1 381 ? 8.733 -25.012 -18.943 1.00 94.75 381 ILE A CA 1
ATOM 2926 C C . ILE A 1 381 ? 9.934 -25.203 -19.871 1.00 94.75 381 ILE A C 1
ATOM 2928 O O . ILE A 1 381 ? 10.060 -26.265 -20.471 1.00 94.75 381 ILE A O 1
ATOM 2932 N N . ASP A 1 382 ? 10.834 -24.218 -19.922 1.00 93.25 382 ASP A N 1
ATOM 2933 C CA . ASP A 1 382 ? 12.121 -24.314 -20.606 1.00 93.25 382 ASP A CA 1
ATOM 2934 C C . ASP A 1 382 ? 13.142 -23.298 -20.051 1.00 93.25 382 ASP A C 1
ATOM 2936 O O . ASP A 1 382 ? 12.764 -22.175 -19.713 1.00 93.25 382 ASP A O 1
ATOM 2940 N N . ASP A 1 383 ? 14.419 -23.678 -19.976 1.00 90.12 383 ASP A N 1
ATOM 2941 C CA . ASP A 1 383 ? 15.565 -22.780 -19.725 1.00 90.12 383 ASP A CA 1
ATOM 2942 C C . ASP A 1 383 ? 16.581 -22.759 -20.889 1.00 90.12 383 ASP A C 1
ATOM 2944 O O . ASP A 1 383 ? 17.588 -22.058 -20.822 1.00 90.12 383 ASP A O 1
ATOM 2948 N N . LEU A 1 384 ? 16.310 -23.518 -21.962 1.00 92.00 384 LEU A N 1
ATOM 2949 C CA . LEU A 1 384 ? 17.044 -23.585 -23.229 1.00 92.00 384 LEU A CA 1
ATOM 2950 C C . LEU A 1 384 ? 18.537 -23.938 -23.099 1.00 92.00 384 LEU A C 1
ATOM 2952 O O . LEU A 1 384 ? 19.301 -23.842 -24.065 1.00 92.00 384 LEU A O 1
ATOM 2956 N N . GLU A 1 385 ? 18.988 -24.382 -21.924 1.00 89.38 385 GLU A N 1
ATOM 2957 C CA . GLU A 1 385 ? 20.407 -24.580 -21.642 1.00 89.38 385 GLU A CA 1
ATOM 2958 C C . GLU A 1 385 ? 20.983 -25.869 -22.257 1.00 89.38 385 GLU A C 1
ATOM 2960 O O . GLU A 1 385 ? 22.211 -25.992 -22.367 1.00 89.38 385 GLU A O 1
ATOM 2965 N N . ASP A 1 386 ? 20.147 -26.807 -22.706 1.00 85.19 386 ASP A N 1
ATOM 2966 C CA . ASP A 1 386 ? 20.576 -27.963 -23.506 1.00 85.19 386 ASP A CA 1
ATOM 2967 C C . ASP A 1 386 ? 20.766 -27.636 -25.003 1.00 85.19 386 ASP A C 1
ATOM 2969 O O . ASP A 1 386 ? 21.624 -28.240 -25.659 1.00 85.19 386 ASP A O 1
ATOM 2973 N N . GLY A 1 387 ? 20.072 -26.611 -25.509 1.00 84.50 387 GLY A N 1
ATOM 2974 C CA . GLY A 1 387 ? 20.122 -26.157 -26.898 1.00 84.50 387 GLY A CA 1
ATOM 2975 C C . GLY A 1 387 ? 19.326 -27.003 -27.883 1.00 84.50 387 GLY A C 1
ATOM 2976 O O . GLY A 1 387 ? 19.655 -27.001 -29.074 1.00 84.50 387 GLY A O 1
ATOM 2977 N N . ASP A 1 388 ? 18.334 -27.753 -27.407 1.00 86.19 388 ASP A N 1
ATOM 2978 C CA . ASP A 1 388 ? 17.458 -28.563 -28.247 1.00 86.19 388 ASP A CA 1
ATOM 2979 C C . ASP A 1 388 ? 16.188 -27.779 -28.682 1.00 86.19 388 ASP A C 1
ATOM 2981 O O . ASP A 1 388 ? 16.158 -26.554 -28.589 1.00 86.19 388 ASP A O 1
ATOM 2985 N N . GLY A 1 389 ? 15.227 -28.417 -29.356 1.00 88.06 389 GLY A N 1
ATOM 2986 C CA . GLY A 1 389 ? 14.031 -27.763 -29.905 1.00 88.06 389 GLY A CA 1
ATOM 2987 C C . GLY A 1 389 ? 12.761 -27.912 -29.061 1.00 88.06 389 GLY A C 1
ATOM 2988 O O . GLY A 1 389 ? 11.692 -27.551 -29.555 1.00 88.06 389 GLY A O 1
ATOM 2989 N N . PHE A 1 390 ? 12.840 -28.482 -27.857 1.00 92.44 390 PHE A N 1
ATOM 2990 C CA . PHE A 1 390 ? 11.691 -28.902 -27.058 1.00 92.44 390 PHE A CA 1
ATOM 2991 C C . PHE A 1 390 ? 11.743 -28.361 -25.628 1.00 92.44 390 PHE A C 1
ATOM 2993 O O . PHE A 1 390 ? 12.731 -28.531 -24.926 1.00 92.44 390 PHE A O 1
ATOM 3000 N N . ALA A 1 391 ? 10.611 -27.832 -25.163 1.00 93.12 391 ALA A N 1
ATOM 3001 C CA . ALA A 1 391 ? 10.391 -27.563 -23.748 1.00 93.12 391 ALA A CA 1
ATOM 3002 C C . ALA A 1 391 ? 10.569 -28.834 -22.904 1.00 93.12 391 ALA A C 1
ATOM 3004 O O . ALA A 1 391 ? 10.253 -29.940 -23.353 1.00 93.12 391 ALA A O 1
ATOM 3005 N N . TYR A 1 392 ? 10.915 -28.681 -21.624 1.00 93.31 392 TYR A N 1
ATOM 3006 C CA . TYR A 1 392 ? 10.980 -29.786 -20.664 1.00 93.31 392 TYR A CA 1
ATOM 3007 C C . TYR A 1 392 ? 9.645 -30.537 -20.510 1.00 93.31 392 TYR A C 1
ATOM 3009 O O . TYR A 1 392 ? 9.634 -31.671 -20.031 1.00 93.31 392 TYR A O 1
ATOM 3017 N N . THR A 1 393 ? 8.510 -29.960 -20.921 1.00 92.31 393 THR A N 1
ATOM 3018 C CA . THR A 1 393 ? 7.206 -30.650 -20.982 1.00 92.31 393 THR A CA 1
ATOM 3019 C C . THR A 1 393 ? 7.008 -31.505 -22.250 1.00 92.31 393 THR A C 1
ATOM 3021 O O . THR A 1 393 ? 5.965 -32.141 -22.413 1.00 92.31 393 THR A O 1
ATOM 3024 N N . GLY A 1 394 ? 7.994 -31.544 -23.153 1.00 90.00 394 GLY A N 1
ATOM 3025 C CA . GLY A 1 394 ? 8.023 -32.346 -24.380 1.00 90.00 394 GLY A CA 1
ATOM 3026 C C . GLY A 1 394 ? 7.385 -31.699 -25.615 1.00 90.00 394 GLY A C 1
ATOM 3027 O O . GLY A 1 394 ? 7.145 -32.396 -26.597 1.00 90.00 394 GLY A O 1
ATOM 3028 N N . GLY A 1 395 ? 7.053 -30.404 -25.586 1.00 92.31 395 GLY A N 1
ATOM 3029 C CA . GLY A 1 395 ? 6.474 -29.692 -26.734 1.00 92.31 395 GLY A CA 1
ATOM 3030 C C . GLY A 1 395 ? 7.500 -28.884 -27.536 1.00 92.31 395 GLY A C 1
ATOM 3031 O O . GLY A 1 395 ? 8.418 -28.300 -26.971 1.00 92.31 395 GLY A O 1
ATOM 3032 N N . GLU A 1 396 ? 7.353 -28.865 -28.863 1.00 93.31 396 GLU A N 1
ATOM 3033 C CA . GLU A 1 396 ? 8.290 -28.215 -29.797 1.00 93.31 396 GLU A CA 1
ATOM 3034 C C . GLU A 1 396 ? 8.176 -26.674 -29.768 1.00 93.31 396 GLU A C 1
ATOM 3036 O O . GLU A 1 396 ? 7.072 -26.121 -29.670 1.00 93.31 396 GLU A O 1
ATOM 3041 N N . TRP A 1 397 ? 9.313 -25.983 -29.902 1.00 95.00 397 TRP A N 1
ATOM 3042 C CA . TRP A 1 397 ? 9.402 -24.548 -30.191 1.00 95.00 397 TRP A CA 1
ATOM 3043 C C . TRP A 1 397 ? 9.293 -24.272 -31.692 1.00 95.00 397 TRP A C 1
ATOM 3045 O O . TRP A 1 397 ? 9.975 -24.888 -32.512 1.00 95.00 397 TRP A O 1
ATOM 3055 N N . TYR A 1 398 ? 8.490 -23.278 -32.064 1.00 94.56 398 TYR A N 1
ATOM 3056 C CA . TYR A 1 398 ? 8.230 -22.926 -33.459 1.00 94.56 398 TYR A CA 1
ATOM 3057 C C . TYR A 1 398 ? 8.027 -21.418 -33.649 1.00 94.56 398 TYR A C 1
ATOM 3059 O O . TYR A 1 398 ? 7.782 -20.666 -32.709 1.00 94.56 398 TYR A O 1
ATOM 3067 N N . ALA A 1 399 ? 8.089 -20.965 -34.901 1.00 95.31 399 ALA A N 1
ATOM 3068 C CA . ALA A 1 399 ? 7.625 -19.639 -35.298 1.00 95.31 399 ALA A CA 1
ATOM 3069 C C . ALA A 1 399 ? 6.741 -19.725 -36.542 1.00 95.31 399 ALA A C 1
ATOM 3071 O O . ALA A 1 399 ? 6.867 -20.648 -37.349 1.00 95.31 399 ALA A O 1
ATOM 3072 N N . TYR A 1 400 ? 5.856 -18.746 -36.703 1.00 93.12 400 TYR A N 1
ATOM 3073 C CA . TYR A 1 400 ? 4.953 -18.625 -37.842 1.00 93.12 400 TYR A CA 1
ATOM 3074 C C . TYR A 1 400 ? 4.682 -17.154 -38.182 1.00 93.12 400 TYR A C 1
ATOM 3076 O O . TYR A 1 400 ? 4.980 -16.243 -37.405 1.00 93.12 400 TYR A O 1
ATOM 3084 N N . THR A 1 401 ? 4.145 -16.910 -39.377 1.00 94.31 401 THR A N 1
ATOM 3085 C CA . THR A 1 401 ? 3.767 -15.572 -39.854 1.00 94.31 401 THR A CA 1
ATOM 3086 C C . THR A 1 401 ? 2.356 -15.599 -40.435 1.00 94.31 401 THR A C 1
ATOM 3088 O O . THR A 1 401 ? 1.842 -16.666 -40.781 1.00 94.31 401 THR A O 1
ATOM 3091 N N . ASP A 1 402 ? 1.760 -14.420 -40.601 1.00 92.25 402 ASP A N 1
ATOM 3092 C CA . ASP A 1 402 ? 0.458 -14.182 -41.251 1.00 92.25 402 ASP A CA 1
ATOM 3093 C C . ASP A 1 402 ? 0.300 -14.702 -42.701 1.00 92.25 402 ASP A C 1
ATOM 3095 O O . ASP A 1 402 ? -0.752 -14.527 -43.317 1.00 92.25 402 ASP A O 1
ATOM 3099 N N . LYS A 1 403 ? 1.308 -15.381 -43.262 1.00 89.81 403 LYS A N 1
ATOM 3100 C CA . LYS A 1 403 ? 1.270 -16.046 -44.574 1.00 89.81 403 LYS A CA 1
ATOM 3101 C C . LYS A 1 403 ? 0.063 -16.983 -44.742 1.00 89.81 403 LYS A C 1
ATOM 3103 O O . LYS A 1 403 ? -0.434 -17.124 -45.859 1.00 89.81 403 LYS A O 1
ATOM 3108 N N . GLY A 1 404 ? -0.409 -17.615 -43.661 1.00 85.62 404 GLY A N 1
ATOM 3109 C CA . GLY A 1 404 ? -1.637 -18.426 -43.665 1.00 85.62 404 GLY A CA 1
ATOM 3110 C C . GLY A 1 404 ? -2.888 -17.603 -43.998 1.00 85.62 404 GLY A C 1
ATOM 3111 O O . GLY A 1 404 ? -3.703 -18.014 -44.824 1.00 85.62 404 GLY A O 1
ATOM 3112 N N . ASP A 1 405 ? -2.964 -16.385 -43.464 1.00 88.44 405 ASP A N 1
ATOM 3113 C CA . ASP A 1 405 ? -4.068 -15.432 -43.638 1.00 88.44 405 ASP A CA 1
ATOM 3114 C C . ASP A 1 405 ? -3.909 -14.548 -44.887 1.00 88.44 405 ASP A C 1
ATOM 3116 O O . ASP A 1 405 ? -4.562 -13.513 -45.026 1.00 88.44 405 ASP A O 1
ATOM 3120 N N . LYS A 1 406 ? -3.045 -14.962 -45.827 1.00 90.94 406 LYS A N 1
ATOM 3121 C CA . LYS A 1 406 ? -2.646 -14.212 -47.037 1.00 90.94 406 LYS A CA 1
ATOM 3122 C C . LYS A 1 406 ? -1.876 -12.920 -46.734 1.00 90.94 406 LYS A C 1
ATOM 3124 O O . LYS A 1 406 ? -1.761 -12.047 -47.601 1.00 90.94 406 LYS A O 1
ATOM 3129 N N . GLY A 1 407 ? -1.325 -12.806 -45.530 1.00 92.06 407 GLY A N 1
ATOM 3130 C CA . GLY A 1 407 ? -0.325 -11.805 -45.200 1.00 92.06 407 GLY A CA 1
ATOM 3131 C C . GLY A 1 407 ? 0.997 -12.053 -45.928 1.00 92.06 407 GLY A C 1
ATOM 3132 O O . GLY A 1 407 ? 1.181 -13.043 -46.644 1.00 92.06 407 GLY A O 1
ATOM 3133 N N . ALA A 1 408 ? 1.911 -11.100 -45.793 1.00 94.19 408 ALA A N 1
ATOM 3134 C CA . ALA A 1 408 ? 3.211 -11.105 -46.452 1.00 94.19 408 ALA A CA 1
ATOM 3135 C C . ALA A 1 408 ? 4.365 -10.863 -45.463 1.00 94.19 408 ALA A C 1
ATOM 3137 O O . ALA A 1 408 ? 5.449 -10.441 -45.879 1.00 94.19 408 ALA A O 1
ATOM 3138 N N . SER A 1 409 ? 4.147 -11.096 -44.165 1.00 96.38 409 SER A N 1
ATOM 3139 C CA . SER A 1 409 ? 5.165 -10.907 -43.133 1.00 96.38 409 SER A CA 1
ATOM 3140 C C . SER A 1 409 ? 6.244 -11.987 -43.193 1.00 96.38 409 SER A C 1
ATOM 3142 O O . SER A 1 409 ? 5.976 -13.167 -43.440 1.00 96.38 409 SER A O 1
ATOM 3144 N N . THR A 1 410 ? 7.492 -11.579 -42.954 1.00 95.75 410 THR A N 1
ATOM 3145 C CA . THR A 1 410 ? 8.684 -12.424 -43.127 1.00 95.75 410 THR A CA 1
ATOM 3146 C C . THR A 1 410 ? 9.637 -12.336 -41.943 1.00 95.75 410 THR A C 1
ATOM 3148 O O . THR A 1 410 ? 9.802 -11.261 -41.364 1.00 95.75 410 THR A O 1
ATOM 3151 N N . ILE A 1 411 ? 10.353 -13.432 -41.687 1.00 95.69 411 ILE A N 1
ATOM 3152 C CA . ILE A 1 411 ? 11.517 -13.509 -40.793 1.00 95.69 411 ILE A CA 1
ATOM 3153 C C . ILE A 1 411 ? 12.737 -14.060 -41.544 1.00 95.69 411 ILE A C 1
ATOM 3155 O O . ILE A 1 411 ? 12.591 -14.690 -42.591 1.00 95.69 411 ILE A O 1
ATOM 3159 N N . SER A 1 412 ? 13.939 -13.811 -41.020 1.00 95.06 412 SER A N 1
ATOM 3160 C CA . SER A 1 412 ? 15.222 -14.289 -41.561 1.00 95.06 412 SER A CA 1
ATOM 3161 C C . SER A 1 412 ? 15.750 -15.565 -40.900 1.00 95.06 412 SER A C 1
ATOM 3163 O O . SER A 1 412 ? 16.887 -15.953 -41.164 1.00 95.06 412 SER A O 1
ATOM 3165 N N . ASN A 1 413 ? 14.964 -16.203 -40.030 1.00 92.69 413 ASN A N 1
ATOM 3166 C CA . ASN A 1 413 ? 15.321 -17.485 -39.430 1.00 92.69 413 ASN A CA 1
ATOM 3167 C C . ASN A 1 413 ? 15.578 -18.545 -40.514 1.00 92.69 413 ASN A C 1
ATOM 3169 O O . ASN A 1 413 ? 14.885 -18.593 -41.532 1.00 92.69 413 ASN A O 1
ATOM 3173 N N . GLY A 1 414 ? 16.577 -19.401 -40.282 1.00 86.94 414 GLY A N 1
ATOM 3174 C CA . GLY A 1 414 ? 16.865 -20.536 -41.160 1.00 86.94 414 GLY A CA 1
ATOM 3175 C C . GLY A 1 414 ? 15.760 -21.603 -41.120 1.00 86.94 414 GLY A C 1
ATOM 3176 O O . GLY A 1 414 ? 14.906 -21.559 -40.231 1.00 86.94 414 GLY A O 1
ATOM 3177 N N . PRO A 1 415 ? 15.772 -22.573 -42.051 1.00 83.88 415 PRO A N 1
ATOM 3178 C CA . PRO A 1 415 ? 14.839 -23.697 -42.021 1.00 83.88 415 PRO A CA 1
ATOM 3179 C C . PRO A 1 415 ? 15.013 -24.523 -40.738 1.00 83.88 415 PRO A C 1
ATOM 3181 O O . PRO A 1 415 ? 16.137 -24.749 -40.286 1.00 83.88 415 PRO A O 1
ATOM 3184 N N . GLY A 1 416 ? 13.894 -24.947 -40.156 1.00 81.94 416 GLY A N 1
ATOM 3185 C CA . GLY A 1 416 ? 13.827 -25.794 -38.965 1.00 81.94 416 GLY A CA 1
ATOM 3186 C C . GLY A 1 416 ? 13.335 -27.206 -39.276 1.00 81.94 416 GLY A C 1
ATOM 3187 O O . GLY A 1 416 ? 13.506 -27.718 -40.383 1.00 81.94 416 GLY A O 1
ATOM 3188 N N . ARG A 1 417 ? 12.702 -27.837 -38.284 1.00 75.50 417 ARG A N 1
ATOM 3189 C CA . ARG A 1 417 ? 11.949 -29.088 -38.460 1.00 75.50 417 ARG A CA 1
ATOM 3190 C C . ARG A 1 417 ? 10.631 -28.811 -39.203 1.00 75.50 417 ARG A C 1
ATOM 3192 O O . ARG A 1 417 ? 10.149 -27.680 -39.209 1.00 75.50 417 ARG A O 1
ATOM 3199 N N . ASN A 1 418 ? 10.051 -29.846 -39.818 1.00 76.81 418 ASN A N 1
ATOM 3200 C CA . ASN A 1 418 ? 8.685 -29.839 -40.369 1.00 76.81 418 ASN A CA 1
ATOM 3201 C C . ASN A 1 418 ? 8.369 -28.670 -41.340 1.00 76.81 418 ASN A C 1
ATOM 3203 O O . ASN A 1 418 ? 7.301 -28.071 -41.260 1.00 76.81 418 ASN A O 1
ATOM 3207 N N . ASP A 1 419 ? 9.315 -28.319 -42.224 1.00 75.06 419 ASP A N 1
ATOM 3208 C CA . ASP A 1 419 ? 9.271 -27.157 -43.143 1.00 75.06 419 ASP A CA 1
ATOM 3209 C C . ASP A 1 419 ? 9.060 -25.778 -42.464 1.00 75.06 419 ASP A C 1
ATOM 3211 O O . ASP A 1 419 ? 8.788 -24.773 -43.128 1.00 75.06 419 ASP A O 1
ATOM 3215 N N . GLY A 1 420 ? 9.223 -25.715 -41.138 1.00 83.12 420 GLY A N 1
ATOM 3216 C CA . GLY A 1 420 ? 9.161 -24.504 -40.327 1.00 83.12 420 GLY A CA 1
ATOM 3217 C C . GLY A 1 420 ? 10.502 -23.773 -40.212 1.00 83.12 420 GLY A C 1
ATOM 3218 O O . GLY A 1 420 ? 11.395 -23.892 -41.054 1.00 83.12 420 GLY A O 1
ATOM 3219 N N . TYR A 1 421 ? 10.654 -23.008 -39.132 1.00 88.81 421 TYR A N 1
ATOM 3220 C CA . TYR A 1 421 ? 11.825 -22.171 -38.862 1.00 88.81 421 TYR A CA 1
ATOM 3221 C C . TYR A 1 421 ? 12.645 -22.714 -37.694 1.00 88.81 421 TYR A C 1
ATOM 3223 O O . TYR A 1 421 ? 12.076 -23.123 -36.685 1.00 88.81 421 TYR A O 1
ATOM 3231 N N . ASN A 1 422 ? 13.978 -22.657 -37.780 1.00 89.88 422 ASN A N 1
ATOM 3232 C CA . ASN A 1 422 ? 14.806 -22.835 -36.594 1.00 89.88 422 ASN A CA 1
ATOM 3233 C C . ASN A 1 422 ? 14.714 -21.573 -35.732 1.00 89.88 422 ASN A C 1
ATOM 3235 O O . ASN A 1 422 ? 15.108 -20.490 -36.178 1.00 89.88 422 ASN A O 1
ATOM 3239 N N . VAL A 1 423 ? 14.199 -21.719 -34.515 1.00 93.75 423 VAL A N 1
ATOM 3240 C CA . VAL A 1 423 ? 14.019 -20.619 -33.559 1.00 93.75 423 VAL A CA 1
ATOM 3241 C C . VAL A 1 423 ? 14.997 -20.665 -32.394 1.00 93.75 423 VAL A C 1
ATOM 3243 O O . VAL A 1 423 ? 15.251 -19.620 -31.808 1.00 93.75 423 VAL A O 1
ATOM 3246 N N . VAL A 1 424 ? 15.598 -21.817 -32.087 1.00 92.06 424 VAL A N 1
ATOM 3247 C CA . VAL A 1 424 ? 16.612 -21.910 -31.031 1.00 92.06 424 VAL A CA 1
ATOM 3248 C C . VAL A 1 424 ? 17.969 -21.515 -31.612 1.00 92.06 424 VAL A C 1
ATOM 3250 O O . VAL A 1 424 ? 18.456 -22.080 -32.598 1.00 92.06 424 VAL A O 1
ATOM 3253 N N . VAL A 1 425 ? 18.547 -20.458 -31.043 1.00 88.75 425 VAL A N 1
ATOM 3254 C CA . VAL A 1 425 ? 19.753 -19.779 -31.532 1.00 88.75 425 VAL A CA 1
ATOM 3255 C C . VAL A 1 425 ? 20.721 -19.515 -30.383 1.00 88.75 425 VAL A C 1
ATOM 3257 O O . VAL A 1 425 ? 20.315 -19.439 -29.229 1.00 88.75 425 VAL A O 1
ATOM 3260 N N . SER A 1 426 ? 22.016 -19.373 -30.674 1.00 84.81 426 SER A N 1
ATOM 3261 C CA . SER A 1 426 ? 23.024 -19.128 -29.635 1.00 84.81 426 SER A CA 1
ATOM 3262 C C . SER A 1 426 ? 22.759 -17.831 -28.861 1.00 84.81 426 SER A C 1
ATOM 3264 O O . SER A 1 426 ? 22.541 -16.771 -29.453 1.00 84.81 426 SER A O 1
ATOM 3266 N N . GLY A 1 427 ? 22.812 -17.930 -27.535 1.00 73.69 427 GLY A N 1
ATOM 3267 C CA . GLY A 1 427 ? 22.572 -16.844 -26.595 1.00 73.69 427 GLY A CA 1
ATOM 3268 C C . GLY A 1 427 ? 23.702 -15.814 -26.545 1.00 73.69 427 GLY A C 1
ATOM 3269 O O . GLY A 1 427 ? 24.728 -15.914 -27.223 1.00 73.69 427 GLY A O 1
ATOM 3270 N N . SER A 1 428 ? 23.508 -14.784 -25.719 1.00 59.66 428 SER A N 1
ATOM 3271 C CA . SER A 1 428 ? 24.473 -13.698 -25.540 1.00 59.66 428 SER A CA 1
ATOM 3272 C C . SER A 1 428 ? 24.968 -13.631 -24.100 1.00 59.66 428 SER A C 1
ATOM 3274 O O . SER A 1 428 ? 24.194 -13.437 -23.162 1.00 59.66 428 SER A O 1
ATOM 3276 N N . THR A 1 429 ? 26.290 -13.677 -23.933 1.00 50.03 429 THR A N 1
ATOM 3277 C CA . THR A 1 429 ? 26.956 -13.497 -22.634 1.00 50.03 429 THR A CA 1
ATOM 3278 C C . THR A 1 429 ? 26.752 -12.099 -22.036 1.00 50.03 429 THR A C 1
ATOM 3280 O O . THR A 1 429 ? 27.005 -11.899 -20.850 1.00 50.03 429 THR A O 1
ATOM 3283 N N . ALA A 1 430 ? 26.251 -11.132 -22.814 1.00 43.25 430 ALA A N 1
ATOM 3284 C CA . ALA A 1 430 ? 25.876 -9.808 -22.334 1.00 43.25 430 ALA A CA 1
ATOM 3285 C C . ALA A 1 430 ? 24.440 -9.796 -21.772 1.00 43.25 430 ALA A C 1
ATOM 3287 O O . ALA A 1 430 ? 23.465 -9.598 -22.501 1.00 43.25 430 ALA A O 1
ATOM 3288 N N . GLY A 1 431 ? 24.327 -9.952 -20.451 1.00 43.16 431 GLY A N 1
ATOM 3289 C CA . GLY A 1 431 ? 23.118 -9.641 -19.677 1.00 43.16 431 GLY A CA 1
ATOM 3290 C C . GLY A 1 431 ? 22.189 -10.811 -19.346 1.00 43.16 431 GLY A C 1
ATOM 3291 O O . GLY A 1 431 ? 21.295 -10.612 -18.535 1.00 43.16 431 GLY A O 1
ATOM 3292 N N . ASN A 1 432 ? 22.402 -12.004 -19.915 1.00 66.38 432 ASN A N 1
ATOM 3293 C CA . ASN A 1 432 ? 21.605 -13.195 -19.571 1.00 66.38 432 ASN A CA 1
ATOM 3294 C C . ASN A 1 432 ? 22.429 -14.471 -19.315 1.00 66.38 432 ASN A C 1
ATOM 3296 O O . ASN A 1 432 ? 22.039 -15.309 -18.513 1.00 66.38 432 ASN A O 1
ATOM 3300 N N . SER A 1 433 ? 23.624 -14.579 -19.909 1.00 69.31 433 SER A N 1
ATOM 3301 C CA . SER A 1 433 ? 24.603 -15.674 -19.727 1.00 69.31 433 SER A CA 1
ATOM 3302 C C . SER A 1 433 ? 24.223 -17.080 -20.227 1.00 69.31 433 SER A C 1
ATOM 3304 O O . SER A 1 433 ? 25.120 -17.916 -20.320 1.00 69.31 433 SER A O 1
ATOM 3306 N N . SER A 1 434 ? 22.977 -17.306 -20.643 1.00 80.00 434 SER A N 1
ATOM 3307 C CA . SER A 1 434 ? 22.478 -18.530 -21.288 1.00 80.00 434 SER A CA 1
ATOM 3308 C C . SER A 1 434 ? 23.181 -18.853 -22.620 1.00 80.00 434 SER A C 1
ATOM 3310 O O . SER A 1 434 ? 23.596 -17.964 -23.376 1.00 80.00 434 SER A O 1
ATOM 3312 N N . LYS A 1 435 ? 23.331 -20.154 -22.905 1.00 84.38 435 LYS A N 1
ATOM 3313 C CA . LYS A 1 435 ? 23.996 -20.712 -24.097 1.00 84.38 435 LYS A CA 1
ATOM 3314 C C . LYS A 1 435 ? 23.141 -20.609 -25.354 1.00 84.38 435 LYS A C 1
ATOM 3316 O O . LYS A 1 435 ? 23.694 -20.380 -26.433 1.00 84.38 435 LYS A O 1
ATOM 3321 N N . TYR A 1 436 ? 21.826 -20.744 -25.219 1.00 90.75 436 TYR A N 1
ATOM 3322 C CA . TYR A 1 436 ? 20.850 -20.624 -26.299 1.00 90.75 436 TYR A CA 1
ATOM 3323 C C . TYR A 1 436 ? 19.641 -19.819 -25.828 1.00 90.75 436 TYR A C 1
ATOM 3325 O O . TYR A 1 436 ? 19.466 -19.611 -24.634 1.00 90.75 436 TYR A O 1
ATOM 3333 N N . VAL A 1 437 ? 18.862 -19.313 -26.781 1.00 93.69 437 VAL A N 1
ATOM 3334 C CA . VAL A 1 437 ? 17.615 -18.569 -26.570 1.00 93.69 437 VAL A CA 1
ATOM 3335 C C . VAL A 1 437 ? 16.661 -18.869 -27.729 1.00 93.69 437 VAL A C 1
ATOM 3337 O O . VAL A 1 437 ? 17.110 -19.136 -28.848 1.00 93.69 437 VAL A O 1
ATOM 3340 N N . ALA A 1 438 ? 15.353 -18.798 -27.498 1.00 95.81 438 ALA A N 1
ATOM 3341 C CA . ALA A 1 438 ? 14.348 -18.983 -28.538 1.00 95.81 438 ALA A CA 1
ATOM 3342 C C . ALA A 1 438 ? 14.045 -17.625 -29.174 1.00 95.81 438 ALA A C 1
ATOM 3344 O O . ALA A 1 438 ? 13.868 -16.640 -28.461 1.00 95.81 438 ALA A O 1
ATOM 3345 N N . GLY A 1 439 ? 13.990 -17.509 -30.501 1.00 95.19 439 GLY A N 1
ATOM 3346 C CA . GLY A 1 439 ? 13.773 -16.200 -31.104 1.00 95.19 439 GLY A CA 1
ATOM 3347 C C . GLY A 1 439 ? 13.485 -16.136 -32.595 1.00 95.19 439 GLY A C 1
ATOM 3348 O O . GLY A 1 439 ? 13.860 -16.994 -33.393 1.00 95.19 439 GLY A O 1
ATOM 3349 N N . VAL A 1 440 ? 12.847 -15.030 -32.971 1.00 95.81 440 VAL A N 1
ATOM 3350 C CA . VAL A 1 440 ? 12.613 -14.604 -34.353 1.00 95.81 440 VAL A CA 1
ATOM 3351 C C . VAL A 1 440 ? 13.527 -13.434 -34.711 1.00 95.81 440 VAL A C 1
ATOM 3353 O O . VAL A 1 440 ? 13.817 -12.570 -33.888 1.00 95.81 440 VAL A O 1
ATOM 3356 N N . THR A 1 441 ? 13.990 -13.395 -35.957 1.00 94.31 441 THR A N 1
ATOM 3357 C CA . THR A 1 441 ? 14.982 -12.433 -36.463 1.00 94.31 441 THR A CA 1
ATOM 3358 C C . THR A 1 441 ? 14.573 -11.890 -37.828 1.00 94.31 441 THR A C 1
ATOM 3360 O O . THR A 1 441 ? 13.797 -12.517 -38.546 1.00 94.31 441 THR A O 1
ATOM 3363 N N . GLY A 1 442 ? 15.074 -10.711 -38.204 1.00 94.38 442 GLY A N 1
ATOM 3364 C CA . GLY A 1 442 ? 14.773 -10.080 -39.494 1.00 94.38 442 GLY A CA 1
ATOM 3365 C C . GLY A 1 442 ? 13.287 -9.800 -39.732 1.00 94.38 442 GLY A C 1
ATOM 3366 O O . GLY A 1 442 ? 12.876 -9.726 -40.890 1.00 94.38 442 GLY A O 1
ATOM 3367 N N . VAL A 1 443 ? 12.508 -9.658 -38.653 1.00 96.81 443 VAL A N 1
ATOM 3368 C CA . VAL A 1 443 ? 11.056 -9.448 -38.653 1.00 96.81 443 VAL A CA 1
ATOM 3369 C C . VAL A 1 443 ? 10.700 -8.247 -39.524 1.00 96.81 443 VAL A C 1
ATOM 3371 O O . VAL A 1 443 ? 11.196 -7.139 -39.314 1.00 96.81 443 VAL A O 1
ATOM 3374 N N . LYS A 1 444 ? 9.820 -8.475 -40.498 1.00 96.50 444 LYS A N 1
ATOM 3375 C CA . LYS A 1 444 ? 9.169 -7.442 -41.307 1.00 96.50 444 LYS A CA 1
ATOM 3376 C C . LYS A 1 444 ? 7.690 -7.771 -41.366 1.00 96.50 444 LYS A C 1
ATOM 3378 O O . LYS A 1 444 ? 7.327 -8.801 -41.933 1.00 96.50 444 LYS A O 1
ATOM 3383 N N . LEU A 1 445 ? 6.862 -6.898 -40.807 1.00 96.38 445 LEU A N 1
ATOM 3384 C CA . LEU A 1 445 ? 5.414 -7.018 -40.907 1.00 96.38 445 LEU A CA 1
ATOM 3385 C C . LEU A 1 445 ? 4.943 -6.486 -42.266 1.00 96.38 445 LEU A C 1
ATOM 3387 O O . LEU A 1 445 ? 5.436 -5.462 -42.739 1.00 96.38 445 LEU A O 1
ATOM 3391 N N . SER A 1 446 ? 4.022 -7.173 -42.934 1.00 94.44 446 SER A N 1
ATOM 3392 C CA . SER A 1 446 ? 3.468 -6.725 -44.213 1.00 94.44 446 SER A CA 1
ATOM 3393 C C . SER A 1 446 ? 2.080 -7.309 -44.423 1.00 94.44 446 SER A C 1
ATOM 3395 O O . SER A 1 446 ? 1.923 -8.517 -44.575 1.00 94.44 446 SER A O 1
ATOM 3397 N N . GLN A 1 447 ? 1.069 -6.439 -44.458 1.00 89.75 447 GLN A N 1
ATOM 3398 C CA . GLN A 1 447 ? -0.338 -6.841 -44.493 1.00 89.75 447 GLN A CA 1
ATOM 3399 C C . GLN A 1 447 ? -0.702 -7.676 -45.732 1.00 89.75 447 GLN A C 1
ATOM 3401 O O . GLN A 1 447 ? -1.579 -8.527 -45.656 1.00 89.75 447 GLN A O 1
ATOM 3406 N N . GLY A 1 448 ? -0.007 -7.498 -46.862 1.00 91.88 448 GLY A N 1
ATOM 3407 C CA . GLY A 1 448 ? -0.220 -8.316 -48.060 1.00 91.88 448 GLY A CA 1
ATOM 3408 C C . GLY A 1 448 ? -1.667 -8.243 -48.559 1.00 91.88 448 GLY A C 1
ATOM 3409 O O . GLY A 1 448 ? -2.102 -7.195 -49.031 1.00 91.88 448 GLY A O 1
ATOM 3410 N N . ALA A 1 449 ? -2.394 -9.358 -48.453 1.00 89.62 449 ALA A N 1
ATOM 3411 C CA . ALA A 1 449 ? -3.833 -9.456 -48.699 1.00 89.62 449 ALA A CA 1
ATOM 3412 C C . ALA A 1 449 ? -4.630 -9.941 -47.461 1.00 89.62 449 ALA A C 1
ATOM 3414 O O . ALA A 1 449 ? -5.776 -10.376 -47.604 1.00 89.62 449 ALA A O 1
ATOM 3415 N N . ASN A 1 450 ? -4.036 -9.872 -46.264 1.00 87.12 450 ASN A N 1
ATOM 3416 C CA . ASN A 1 450 ? -4.704 -10.119 -44.987 1.00 87.12 450 ASN A CA 1
ATOM 3417 C C . ASN A 1 450 ? -5.636 -8.932 -44.650 1.00 87.12 450 ASN A C 1
ATOM 3419 O O . ASN A 1 450 ? -5.173 -7.790 -44.654 1.00 87.12 450 ASN A O 1
ATOM 3423 N N . PRO A 1 451 ? -6.935 -9.145 -44.358 1.00 84.94 451 PRO A N 1
ATOM 3424 C CA . PRO A 1 451 ? -7.830 -8.072 -43.915 1.00 84.94 451 PRO A CA 1
ATOM 3425 C C . PRO A 1 451 ? -7.544 -7.574 -42.485 1.00 84.94 451 PRO A C 1
ATOM 3427 O O . PRO A 1 451 ? -8.055 -6.522 -42.105 1.00 84.94 451 PRO A O 1
ATOM 3430 N N . TYR A 1 452 ? -6.749 -8.305 -41.700 1.00 88.56 452 TYR A N 1
ATOM 3431 C CA . TYR A 1 452 ? -6.351 -7.965 -40.332 1.00 88.56 452 TYR A CA 1
ATOM 3432 C C . TYR A 1 452 ? -4.934 -7.373 -40.278 1.00 88.56 452 TYR A C 1
ATOM 3434 O O . TYR A 1 452 ? -4.243 -7.288 -41.296 1.00 88.56 452 TYR A O 1
ATOM 3442 N N . ASP A 1 453 ? -4.496 -6.952 -39.088 1.00 90.88 453 ASP A N 1
ATOM 3443 C CA . ASP A 1 453 ? -3.117 -6.504 -38.870 1.00 90.88 453 ASP A CA 1
ATOM 3444 C C . ASP A 1 453 ? -2.104 -7.613 -39.205 1.00 90.88 453 ASP A C 1
ATOM 3446 O O . ASP A 1 453 ? -2.315 -8.769 -38.818 1.00 90.88 453 ASP A O 1
ATOM 3450 N N . PRO A 1 454 ? -0.972 -7.280 -39.850 1.00 95.56 454 PRO A N 1
ATOM 3451 C CA . PRO A 1 454 ? 0.099 -8.239 -40.067 1.00 95.56 454 PRO A CA 1
ATOM 3452 C C . PRO A 1 454 ? 0.756 -8.667 -38.755 1.00 95.56 454 PRO A C 1
ATOM 3454 O O . PRO A 1 454 ? 0.856 -7.874 -37.812 1.00 95.56 454 PRO A O 1
ATOM 3457 N N . TYR A 1 455 ? 1.250 -9.904 -38.713 1.00 95.31 455 TYR A N 1
ATOM 3458 C CA . TYR A 1 455 ? 1.894 -10.456 -37.524 1.00 95.31 455 TYR A CA 1
ATOM 3459 C C . TYR A 1 455 ? 2.969 -11.518 -37.817 1.00 95.31 455 TYR A C 1
ATOM 3461 O O . TYR A 1 455 ? 2.999 -12.180 -38.861 1.00 95.31 455 TYR A O 1
ATOM 3469 N N . VAL A 1 456 ? 3.851 -11.686 -36.833 1.00 97.06 456 VAL A N 1
ATOM 3470 C CA . VAL A 1 456 ? 4.848 -12.755 -36.701 1.00 97.06 456 VAL A CA 1
ATOM 3471 C C . VAL A 1 456 ? 4.805 -13.240 -35.259 1.00 97.06 456 VAL A C 1
ATOM 3473 O O . VAL A 1 456 ? 4.800 -12.422 -34.344 1.00 97.06 456 VAL A O 1
ATOM 3476 N N . ALA A 1 457 ? 4.812 -14.550 -35.039 1.00 96.12 457 ALA A N 1
ATOM 3477 C CA . ALA A 1 457 ? 4.737 -15.128 -33.705 1.00 96.12 457 ALA A CA 1
ATOM 3478 C C . ALA A 1 457 ? 5.821 -16.189 -33.484 1.00 96.12 457 ALA A C 1
ATOM 3480 O O . ALA A 1 457 ? 6.106 -16.998 -34.368 1.00 96.12 457 ALA A O 1
ATOM 3481 N N . LEU A 1 458 ? 6.403 -16.171 -32.286 1.00 97.56 458 LEU A N 1
ATOM 3482 C CA . LEU A 1 458 ? 7.190 -17.255 -31.699 1.00 97.56 458 LEU A CA 1
ATOM 3483 C C . LEU A 1 458 ? 6.277 -17.999 -30.717 1.00 97.56 458 LEU A C 1
ATOM 3485 O O . LEU A 1 458 ? 5.508 -17.350 -30.012 1.00 97.56 458 LEU A O 1
ATOM 3489 N N . GLY A 1 459 ? 6.352 -19.323 -30.634 1.00 96.44 459 GLY A N 1
ATOM 3490 C CA . GLY A 1 459 ? 5.545 -20.090 -29.689 1.00 96.44 459 GLY A CA 1
ATOM 3491 C C . GLY A 1 459 ? 6.192 -21.399 -29.263 1.00 96.44 459 GLY A C 1
ATOM 3492 O O . GLY A 1 459 ? 7.099 -21.908 -29.921 1.00 96.44 459 GLY A O 1
ATOM 3493 N N . VAL A 1 460 ? 5.697 -21.931 -28.150 1.00 96.56 460 VAL A N 1
ATOM 3494 C CA . VAL A 1 460 ? 6.090 -23.224 -27.592 1.00 96.56 460 VAL A CA 1
ATOM 3495 C C . VAL A 1 460 ? 4.840 -24.018 -27.231 1.00 96.56 460 VAL A C 1
ATOM 3497 O O . VAL A 1 460 ? 3.911 -23.504 -26.597 1.00 96.56 460 VAL A O 1
ATOM 3500 N N . ALA A 1 461 ? 4.790 -25.275 -27.665 1.00 95.81 461 ALA A N 1
ATOM 3501 C CA . ALA A 1 461 ? 3.749 -26.195 -27.231 1.00 95.81 461 ALA A CA 1
ATOM 3502 C C . ALA A 1 461 ? 4.042 -26.696 -25.810 1.00 95.81 461 ALA A C 1
ATOM 3504 O O . ALA A 1 461 ? 5.190 -26.936 -25.453 1.00 95.81 461 ALA A O 1
ATOM 3505 N N . LEU A 1 462 ? 3.004 -26.915 -25.004 1.00 95.75 462 LEU A N 1
ATOM 3506 C CA . LEU A 1 462 ? 3.164 -27.443 -23.646 1.00 95.75 462 LEU A CA 1
ATOM 3507 C C . LEU A 1 462 ? 3.237 -28.979 -23.600 1.00 95.75 462 LEU A C 1
ATOM 3509 O O . LEU A 1 462 ? 3.402 -29.538 -22.524 1.00 95.75 462 LEU A O 1
ATOM 3513 N N . ASN A 1 463 ? 3.116 -29.673 -24.733 1.00 91.69 463 ASN A N 1
ATOM 3514 C CA . ASN A 1 463 ? 3.353 -31.114 -24.895 1.00 91.69 463 ASN A CA 1
ATOM 3515 C C . ASN A 1 463 ? 3.480 -31.469 -26.387 1.00 91.69 463 ASN A C 1
ATOM 3517 O O . ASN A 1 463 ? 3.028 -30.709 -27.246 1.00 91.69 463 ASN A O 1
ATOM 3521 N N . GLU A 1 464 ? 4.032 -32.649 -26.684 1.00 88.69 464 GLU A N 1
ATOM 3522 C CA . GLU A 1 464 ? 4.212 -33.192 -28.044 1.00 88.69 464 GLU A CA 1
ATOM 3523 C C . GLU A 1 464 ? 2.909 -33.189 -28.866 1.00 88.69 464 GLU A C 1
ATOM 3525 O O . GLU A 1 464 ? 2.902 -32.821 -30.039 1.00 88.69 464 GLU A O 1
ATOM 3530 N N . ALA A 1 465 ? 1.779 -33.531 -28.237 1.00 88.00 465 ALA A N 1
ATOM 3531 C CA . ALA A 1 465 ? 0.472 -33.600 -28.891 1.00 88.00 465 ALA A CA 1
ATOM 3532 C C . ALA A 1 465 ? -0.175 -32.223 -29.162 1.00 88.00 465 ALA A C 1
ATOM 3534 O O . ALA A 1 465 ? -1.236 -32.164 -29.782 1.00 88.00 465 ALA A O 1
ATOM 3535 N N . GLN A 1 466 ? 0.426 -31.124 -28.687 1.00 90.25 466 GLN A N 1
ATOM 3536 C CA . GLN A 1 466 ? -0.132 -29.763 -28.723 1.00 90.25 466 GLN A CA 1
ATOM 3537 C C . GLN A 1 466 ? -1.550 -29.650 -28.120 1.00 90.25 466 GLN A C 1
ATOM 3539 O O . GLN A 1 466 ? -2.358 -28.819 -28.538 1.00 90.25 466 GLN A O 1
ATOM 3544 N N . THR A 1 467 ? -1.857 -30.495 -27.134 1.00 92.62 467 THR A N 1
ATOM 3545 C CA . THR A 1 467 ? -3.150 -30.535 -26.427 1.00 92.62 467 THR A CA 1
ATOM 3546 C C . THR A 1 467 ? -3.109 -29.740 -25.120 1.00 92.62 467 THR A C 1
ATOM 3548 O O . THR A 1 467 ? -2.061 -29.231 -24.729 1.00 92.62 467 THR A O 1
ATOM 3551 N N . ALA A 1 468 ? -4.245 -29.617 -24.431 1.00 92.38 468 ALA A N 1
ATOM 3552 C CA . ALA A 1 468 ? -4.321 -28.986 -23.115 1.00 92.38 468 ALA A CA 1
ATOM 3553 C C . ALA A 1 468 ? -3.356 -29.625 -22.093 1.00 92.38 468 ALA A C 1
ATOM 3555 O O . ALA A 1 468 ? -3.342 -30.843 -21.920 1.00 92.38 468 ALA A O 1
ATOM 3556 N N . TYR A 1 469 ? -2.601 -28.789 -21.381 1.00 92.50 469 TYR A N 1
ATOM 3557 C CA . TYR A 1 469 ? -1.714 -29.162 -20.281 1.00 92.50 469 TYR A CA 1
ATOM 3558 C C . TYR A 1 469 ? -2.249 -28.573 -18.966 1.00 92.50 469 TYR A C 1
ATOM 3560 O O . TYR A 1 469 ? -2.740 -27.442 -18.948 1.00 92.50 469 TYR A O 1
ATOM 3568 N N . ASP A 1 470 ? -2.171 -29.314 -17.854 1.00 91.62 470 ASP A N 1
ATOM 3569 C CA . ASP A 1 470 ? -2.703 -28.840 -16.568 1.00 91.62 470 ASP A CA 1
ATOM 3570 C C . ASP A 1 470 ? -1.689 -27.960 -15.817 1.00 91.62 470 ASP A C 1
ATOM 3572 O O . ASP A 1 470 ? -0.835 -28.436 -15.069 1.00 91.62 470 ASP A O 1
ATOM 3576 N N . LEU A 1 471 ? -1.821 -26.644 -15.994 1.00 92.81 471 LEU A N 1
ATOM 3577 C CA . LEU A 1 471 ? -1.061 -25.618 -15.283 1.00 92.81 471 LEU A CA 1
ATOM 3578 C C . LEU A 1 471 ? -1.754 -25.150 -13.984 1.00 92.81 471 LEU A C 1
ATOM 3580 O O . LEU A 1 471 ? -1.481 -24.049 -13.513 1.00 92.81 471 LEU A O 1
ATOM 3584 N N . SER A 1 472 ? -2.655 -25.928 -13.365 1.00 86.56 472 SER A N 1
ATOM 3585 C CA . SER A 1 472 ? -3.379 -25.486 -12.150 1.00 86.56 472 SER A CA 1
ATOM 3586 C C . SER A 1 472 ? -2.460 -25.103 -10.985 1.00 86.56 472 SER A C 1
ATOM 3588 O O . SER A 1 472 ? -2.772 -24.162 -10.258 1.00 86.56 472 SER A O 1
ATOM 3590 N N . ALA A 1 473 ? -1.325 -25.795 -10.835 1.00 85.19 473 ALA A N 1
ATOM 3591 C CA . ALA A 1 473 ? -0.302 -25.502 -9.826 1.00 85.19 473 ALA A CA 1
ATOM 3592 C C . ALA A 1 473 ? 0.581 -24.280 -10.171 1.00 85.19 473 ALA A C 1
ATOM 3594 O O . ALA A 1 473 ? 1.329 -23.798 -9.326 1.00 85.19 473 ALA A O 1
ATOM 3595 N N . CYS A 1 474 ? 0.481 -23.753 -11.394 1.00 86.81 474 CYS A N 1
ATOM 3596 C CA . CYS A 1 474 ? 1.189 -22.554 -11.831 1.00 86.81 474 CYS A CA 1
ATOM 3597 C C . CYS A 1 474 ? 0.587 -21.322 -11.145 1.00 86.81 474 CYS A C 1
ATOM 3599 O O . CYS A 1 474 ? -0.514 -20.890 -11.496 1.00 86.81 474 CYS A O 1
ATOM 3601 N N . ASN A 1 475 ? 1.277 -20.728 -10.176 1.00 80.81 475 ASN A N 1
ATOM 3602 C CA . ASN A 1 475 ? 0.791 -19.522 -9.497 1.00 80.81 475 ASN A CA 1
ATOM 3603 C C . ASN A 1 475 ? 0.838 -18.299 -10.421 1.00 80.81 475 ASN A C 1
ATOM 3605 O O . ASN A 1 475 ? -0.095 -17.500 -10.445 1.00 80.81 475 ASN A O 1
ATOM 3609 N N . GLU A 1 476 ? 1.885 -18.225 -11.235 1.00 82.38 476 GLU A N 1
ATOM 3610 C CA . GLU A 1 476 ? 2.246 -17.145 -12.155 1.00 82.38 476 GLU A CA 1
ATOM 3611 C C . GLU A 1 476 ? 3.133 -17.735 -13.263 1.00 82.38 476 GLU A C 1
ATOM 3613 O O . GLU A 1 476 ? 3.773 -18.773 -13.066 1.00 82.38 476 GLU A O 1
ATOM 3618 N N . ILE A 1 477 ? 3.173 -17.081 -14.420 1.00 92.75 477 ILE A N 1
ATOM 3619 C CA . ILE A 1 477 ? 4.119 -17.395 -15.496 1.00 92.75 477 ILE A CA 1
ATOM 3620 C C . ILE A 1 477 ? 5.232 -16.348 -15.442 1.00 92.75 477 ILE A C 1
ATOM 3622 O O . ILE A 1 477 ? 4.961 -15.181 -15.174 1.00 92.75 477 ILE A O 1
ATOM 3626 N N . SER A 1 478 ? 6.475 -16.724 -15.716 1.00 88.88 478 SER A N 1
ATOM 3627 C CA . SER A 1 478 ? 7.570 -15.775 -15.917 1.00 88.88 478 SER A CA 1
ATOM 3628 C C . SER A 1 478 ? 8.431 -16.164 -17.114 1.00 88.88 478 SER A C 1
ATOM 3630 O O . SER A 1 478 ? 8.464 -17.324 -17.513 1.00 88.88 478 SER A O 1
ATOM 3632 N N . TYR A 1 479 ? 9.058 -15.172 -17.739 1.00 95.44 479 TYR A N 1
ATOM 3633 C CA . TYR A 1 479 ? 10.018 -15.350 -18.830 1.00 95.44 479 TYR A CA 1
ATOM 3634 C C . TYR A 1 479 ? 10.929 -14.126 -18.926 1.00 95.44 479 TYR A C 1
ATOM 3636 O O . TYR A 1 479 ? 10.560 -13.024 -18.513 1.00 95.44 479 TYR A O 1
ATOM 3644 N N . LYS A 1 480 ? 12.114 -14.287 -19.505 1.00 90.75 480 LYS A N 1
ATOM 3645 C CA . LYS A 1 480 ? 12.963 -13.179 -19.949 1.00 90.75 480 LYS A CA 1
ATOM 3646 C C . LYS A 1 480 ? 12.733 -12.914 -21.429 1.00 90.75 480 LYS A C 1
ATOM 3648 O O . LYS A 1 480 ? 12.506 -13.840 -22.204 1.00 90.75 480 LYS A O 1
ATOM 3653 N N . TYR A 1 481 ? 12.842 -11.656 -21.848 1.00 95.12 481 TYR A N 1
ATOM 3654 C CA . TYR A 1 481 ? 12.822 -11.299 -23.266 1.00 95.12 481 TYR A CA 1
ATOM 3655 C C . TYR A 1 481 ? 13.835 -10.220 -23.638 1.00 95.12 481 TYR A C 1
ATOM 3657 O O . TYR A 1 481 ? 14.312 -9.458 -22.793 1.00 95.12 481 TYR A O 1
ATOM 3665 N N . LYS A 1 482 ? 14.124 -10.162 -24.940 1.00 91.94 482 LYS A N 1
ATOM 3666 C CA . LYS A 1 482 ? 14.907 -9.124 -25.607 1.00 91.94 482 LYS A CA 1
ATOM 3667 C C . LYS A 1 482 ? 14.469 -8.991 -27.070 1.00 91.94 482 LYS A C 1
ATOM 3669 O O . LYS A 1 482 ? 14.868 -9.780 -27.923 1.00 91.94 482 LYS A O 1
ATOM 3674 N N . GLY A 1 483 ? 13.669 -7.980 -27.385 1.00 92.81 483 GLY A N 1
ATOM 3675 C CA . GLY A 1 483 ? 13.451 -7.515 -28.754 1.00 92.81 483 GLY A CA 1
ATOM 3676 C C . GLY A 1 483 ? 12.167 -6.712 -28.916 1.00 92.81 483 GLY A C 1
ATOM 3677 O O . GLY A 1 483 ? 11.919 -5.787 -28.154 1.00 92.81 483 GLY A O 1
ATOM 3678 N N . ALA A 1 484 ? 11.375 -7.016 -29.937 1.00 92.25 484 ALA A N 1
ATOM 3679 C CA . ALA A 1 484 ? 10.141 -6.313 -30.265 1.00 92.25 484 ALA A CA 1
ATOM 3680 C C . ALA A 1 484 ? 9.119 -6.285 -29.110 1.00 92.25 484 ALA A C 1
ATOM 3682 O O . ALA A 1 484 ? 9.056 -7.196 -28.281 1.00 92.25 484 ALA A O 1
ATOM 3683 N N . ALA A 1 485 ? 8.272 -5.251 -29.118 1.00 91.88 485 ALA A N 1
ATOM 3684 C CA . ALA A 1 485 ? 7.030 -5.266 -28.355 1.00 91.88 485 ALA A CA 1
ATOM 3685 C C . ALA A 1 485 ? 6.144 -6.409 -28.867 1.00 91.88 485 ALA A C 1
ATOM 3687 O O . ALA A 1 485 ? 6.106 -6.671 -30.074 1.00 91.88 485 ALA A O 1
ATOM 3688 N N . HIS A 1 486 ? 5.478 -7.103 -27.951 1.00 97.19 486 HIS A N 1
ATOM 3689 C CA . HIS A 1 486 ? 4.780 -8.346 -28.256 1.00 97.19 486 HIS A CA 1
ATOM 3690 C C . HIS A 1 486 ? 3.597 -8.585 -27.318 1.00 97.19 486 HIS A C 1
ATOM 3692 O O . HIS A 1 486 ? 3.604 -8.163 -26.163 1.00 97.19 486 HIS A O 1
ATOM 3698 N N . ASN A 1 487 ? 2.602 -9.317 -27.807 1.00 96.06 487 ASN A N 1
ATOM 3699 C CA . ASN A 1 487 ? 1.529 -9.881 -27.001 1.00 96.06 487 ASN A CA 1
ATOM 3700 C C . ASN A 1 487 ? 1.954 -11.275 -26.539 1.00 96.06 487 ASN A C 1
ATOM 3702 O O . ASN A 1 487 ? 2.116 -12.171 -27.369 1.00 96.06 487 ASN A O 1
ATOM 3706 N N . PHE A 1 488 ? 2.133 -11.464 -25.233 1.00 97.62 488 PHE A N 1
ATOM 3707 C CA . PHE A 1 488 ? 2.234 -12.796 -24.641 1.00 97.62 488 PHE A CA 1
ATOM 3708 C C . PHE A 1 488 ? 0.831 -13.380 -24.476 1.00 97.62 488 PHE A C 1
ATOM 3710 O O . PHE A 1 488 ? -0.049 -12.695 -23.953 1.00 97.62 488 PHE A O 1
ATOM 3717 N N . LYS A 1 489 ? 0.618 -14.625 -24.912 1.00 97.44 489 LYS A N 1
ATOM 3718 C CA . LYS A 1 489 ? -0.690 -15.295 -24.927 1.00 97.44 489 LYS A CA 1
ATOM 3719 C C . LYS A 1 489 ? -0.642 -16.652 -24.238 1.00 97.44 489 LYS A C 1
ATOM 3721 O O . LYS A 1 489 ? 0.292 -17.424 -24.456 1.00 97.44 489 LYS A O 1
ATOM 3726 N N . ALA A 1 490 ? -1.704 -16.970 -23.500 1.00 95.88 490 ALA A N 1
ATOM 3727 C CA . ALA A 1 490 ? -2.009 -18.329 -23.062 1.00 95.88 490 ALA A CA 1
ATOM 3728 C C . ALA A 1 490 ? -3.128 -18.903 -23.945 1.00 95.88 490 ALA A C 1
ATOM 3730 O O . ALA A 1 490 ? -4.282 -18.470 -23.872 1.00 95.88 490 ALA A O 1
ATOM 3731 N N . GLU A 1 491 ? -2.796 -19.876 -24.796 1.00 96.31 491 GLU A N 1
ATOM 3732 C CA . GLU A 1 491 ? -3.753 -20.457 -25.744 1.00 96.31 491 GLU A CA 1
ATOM 3733 C C . GLU A 1 491 ? -4.638 -21.509 -25.060 1.00 96.31 491 GLU A C 1
ATOM 3735 O O . GLU A 1 491 ? -4.365 -22.711 -25.088 1.00 96.31 491 GLU A O 1
ATOM 3740 N N . ASP A 1 492 ? -5.704 -21.037 -24.409 1.00 94.31 492 ASP A N 1
ATOM 3741 C CA . ASP A 1 492 ? -6.788 -21.875 -23.894 1.00 94.31 492 ASP A CA 1
ATOM 3742 C C . ASP A 1 492 ? -7.543 -22.547 -25.052 1.00 94.31 492 ASP A C 1
ATOM 3744 O O . ASP A 1 492 ? -8.158 -21.883 -25.887 1.00 94.31 492 ASP A O 1
ATOM 3748 N N . THR A 1 493 ? -7.532 -23.879 -25.069 1.00 94.56 493 THR A N 1
ATOM 3749 C CA . THR A 1 493 ? -8.158 -24.737 -26.094 1.00 94.56 493 THR A CA 1
ATOM 3750 C C . THR A 1 493 ? -9.674 -24.573 -26.259 1.00 94.56 493 THR A C 1
ATOM 3752 O O . THR A 1 493 ? -10.236 -25.103 -27.215 1.00 94.56 493 THR A O 1
ATOM 3755 N N . SER A 1 494 ? -10.352 -23.839 -25.371 1.00 91.69 494 SER A N 1
ATOM 3756 C CA . SER A 1 494 ? -11.773 -23.486 -25.525 1.00 91.69 494 SER A CA 1
ATOM 3757 C C . SER A 1 494 ? -12.030 -22.167 -26.276 1.00 91.69 494 SER A C 1
ATOM 3759 O O . SER A 1 494 ? -13.181 -21.877 -26.609 1.00 91.69 494 SER A O 1
ATOM 3761 N N . VAL A 1 495 ? -10.986 -21.393 -26.597 1.00 92.00 495 VAL A N 1
ATOM 3762 C CA . VAL A 1 495 ? -11.064 -20.230 -27.497 1.00 92.00 495 VAL A CA 1
ATOM 3763 C C . VAL A 1 495 ? -11.065 -20.716 -28.950 1.00 92.00 495 VAL A C 1
ATOM 3765 O O . VAL A 1 495 ? -10.108 -21.335 -29.412 1.00 92.00 495 VAL A O 1
ATOM 3768 N N . THR A 1 496 ? -12.149 -20.435 -29.677 1.00 90.88 496 THR A N 1
ATOM 3769 C CA . THR A 1 496 ? -12.407 -20.973 -31.030 1.00 90.88 496 THR A CA 1
ATOM 3770 C C . THR A 1 496 ? -12.256 -19.950 -32.162 1.00 90.88 496 THR A C 1
ATOM 3772 O O . THR A 1 496 ? -12.541 -20.271 -33.311 1.00 90.88 496 THR A O 1
ATOM 3775 N N . ASP A 1 497 ? -11.882 -18.713 -31.844 1.00 88.88 497 ASP A N 1
ATOM 3776 C CA . ASP A 1 497 ? -11.900 -17.547 -32.742 1.00 88.88 497 ASP A CA 1
ATOM 3777 C C . ASP A 1 497 ? -10.588 -16.739 -32.714 1.00 88.88 497 ASP A C 1
ATOM 3779 O O . ASP A 1 497 ? -10.545 -15.595 -33.159 1.00 88.88 497 ASP A O 1
ATOM 3783 N N . TYR A 1 498 ? -9.512 -17.345 -32.199 1.00 88.44 498 TYR A N 1
ATOM 3784 C CA . TYR A 1 498 ? -8.172 -16.760 -32.050 1.00 88.44 498 TYR A CA 1
ATOM 3785 C C . TYR A 1 498 ? -8.070 -15.568 -31.076 1.00 88.44 498 TYR A C 1
ATOM 3787 O O . TYR A 1 498 ? -6.982 -15.017 -30.890 1.00 88.44 498 TYR A O 1
ATOM 3795 N N . GLY A 1 499 ? -9.161 -15.198 -30.396 1.00 88.94 499 GLY A N 1
ATOM 3796 C CA . GLY A 1 499 ? -9.202 -14.164 -29.361 1.00 88.94 499 GLY A CA 1
ATOM 3797 C C . GLY A 1 499 ? -8.635 -14.632 -28.017 1.00 88.94 499 GLY A C 1
ATOM 3798 O O . GLY A 1 499 ? -9.328 -14.581 -27.002 1.00 88.94 499 GLY A O 1
ATOM 3799 N N . TYR A 1 500 ? -7.409 -15.164 -28.013 1.00 94.94 500 TYR A N 1
ATOM 3800 C CA . TYR A 1 500 ? -6.774 -15.741 -26.824 1.00 94.94 500 TYR A CA 1
ATOM 3801 C C . TYR A 1 500 ? -6.510 -14.705 -25.725 1.00 94.94 500 TYR A C 1
ATOM 3803 O O . TYR A 1 500 ? -6.350 -13.515 -25.993 1.00 94.94 500 TYR A O 1
ATOM 3811 N N . HIS A 1 501 ? -6.420 -15.184 -24.482 1.00 95.69 501 HIS A N 1
ATOM 3812 C CA . HIS A 1 501 ? -6.095 -14.342 -23.336 1.00 95.69 501 HIS A CA 1
ATOM 3813 C C . HIS A 1 501 ? -4.632 -13.901 -23.413 1.00 95.69 501 HIS A C 1
ATOM 3815 O O . HIS A 1 501 ? -3.733 -14.746 -23.498 1.00 95.69 501 HIS A O 1
ATOM 3821 N N . GLN A 1 502 ? -4.398 -12.591 -23.389 1.00 93.31 502 GLN A N 1
ATOM 3822 C CA . GLN A 1 502 ? -3.101 -11.998 -23.681 1.00 93.31 502 GLN A CA 1
ATOM 3823 C C . GLN A 1 502 ? -2.751 -10.808 -22.782 1.00 93.31 502 GLN A C 1
ATOM 3825 O O . GLN A 1 502 ? -3.606 -10.231 -22.115 1.00 93.31 502 GLN A O 1
ATOM 3830 N N . ILE A 1 503 ? -1.469 -10.444 -22.787 1.00 86.94 503 ILE A N 1
ATOM 3831 C CA . ILE A 1 503 ? -0.936 -9.204 -22.219 1.00 86.94 503 ILE A CA 1
ATOM 3832 C C . ILE A 1 503 ? 0.143 -8.643 -23.152 1.00 86.94 503 ILE A C 1
ATOM 3834 O O . ILE A 1 503 ? 1.036 -9.369 -23.594 1.00 86.94 503 ILE A O 1
ATOM 3838 N N . THR A 1 504 ? 0.082 -7.348 -23.457 1.00 87.62 504 THR A N 1
ATOM 3839 C CA . THR A 1 504 ? 1.122 -6.669 -24.242 1.00 87.62 504 THR A CA 1
ATOM 3840 C C . THR A 1 504 ? 2.320 -6.322 -23.356 1.00 87.62 504 THR A C 1
ATOM 3842 O O . THR A 1 504 ? 2.158 -5.862 -22.225 1.00 87.62 504 THR A O 1
ATOM 3845 N N . LYS A 1 505 ? 3.536 -6.506 -23.874 1.00 89.06 505 LYS A N 1
ATOM 3846 C CA . LYS A 1 505 ? 4.790 -6.050 -23.261 1.00 89.06 505 LYS A CA 1
ATOM 3847 C C . LYS A 1 505 ? 5.574 -5.170 -24.237 1.00 89.06 505 LYS A C 1
ATOM 3849 O O . LYS A 1 505 ? 5.481 -5.330 -25.456 1.00 89.06 505 LYS A O 1
ATOM 3854 N N . ALA A 1 506 ? 6.309 -4.208 -23.679 1.00 83.25 506 ALA A N 1
ATOM 3855 C CA . ALA A 1 506 ? 7.086 -3.219 -24.421 1.00 83.25 506 ALA A CA 1
ATOM 3856 C C . ALA A 1 506 ? 8.259 -3.845 -25.206 1.00 83.25 506 ALA A C 1
ATOM 3858 O O . ALA A 1 506 ? 8.517 -5.044 -25.136 1.00 83.25 506 ALA A O 1
ATOM 3859 N N . ALA A 1 507 ? 8.965 -3.028 -25.989 1.00 82.75 507 ALA A N 1
ATOM 3860 C CA . ALA A 1 507 ? 10.134 -3.458 -26.752 1.00 82.75 507 ALA A CA 1
ATOM 3861 C C . ALA A 1 507 ? 11.419 -3.309 -25.917 1.00 82.75 507 ALA A C 1
ATOM 3863 O O . ALA A 1 507 ? 11.669 -2.226 -25.397 1.00 82.75 507 ALA A O 1
ATOM 3864 N N . SER A 1 508 ? 12.269 -4.342 -25.856 1.00 82.94 508 SER A N 1
ATOM 3865 C CA . SER A 1 508 ? 13.519 -4.337 -25.082 1.00 82.94 508 SER A CA 1
ATOM 3866 C C . SER A 1 508 ? 14.773 -4.720 -25.888 1.00 82.94 508 SER A C 1
ATOM 3868 O O . SER A 1 508 ? 14.940 -5.843 -26.344 1.00 82.94 508 SER A O 1
ATOM 3870 N N . SER A 1 509 ? 15.712 -3.786 -26.031 1.00 81.19 509 SER A N 1
ATOM 3871 C CA . SER A 1 509 ? 17.098 -4.007 -26.471 1.00 81.19 509 SER A CA 1
ATOM 3872 C C . SER A 1 509 ? 18.024 -4.605 -25.398 1.00 81.19 509 SER A C 1
ATOM 3874 O O . SER A 1 509 ? 19.118 -5.076 -25.731 1.00 81.19 509 SER A O 1
ATOM 3876 N N . SER A 1 510 ? 17.625 -4.604 -24.125 1.00 82.38 510 SER A N 1
ATOM 3877 C CA . SER A 1 510 ? 18.297 -5.306 -23.028 1.00 82.38 510 SER A CA 1
ATOM 3878 C C . SER A 1 510 ? 17.582 -6.632 -22.751 1.00 82.38 510 SER A C 1
ATOM 3880 O O . SER A 1 510 ? 16.630 -6.982 -23.441 1.00 82.38 510 SER A O 1
ATOM 3882 N N . TRP A 1 511 ? 18.081 -7.415 -21.796 1.00 84.12 511 TRP A N 1
ATOM 3883 C CA . TRP A 1 511 ? 17.315 -8.538 -21.264 1.00 84.12 511 TRP A CA 1
ATOM 3884 C C . TRP A 1 511 ? 16.414 -8.037 -20.139 1.00 84.12 511 TRP A C 1
ATOM 3886 O O . TRP A 1 511 ? 16.870 -7.311 -19.255 1.00 84.12 511 TRP A O 1
ATOM 3896 N N . THR A 1 512 ? 15.138 -8.402 -20.199 1.00 75.50 512 THR A N 1
ATOM 3897 C CA . THR A 1 512 ? 14.101 -7.936 -19.275 1.00 75.50 512 THR A CA 1
ATOM 3898 C C . THR A 1 512 ? 13.286 -9.127 -18.794 1.00 75.50 512 THR A C 1
ATOM 3900 O O . THR A 1 512 ? 12.687 -9.830 -19.604 1.00 75.50 512 THR A O 1
ATOM 3903 N N . SER A 1 513 ? 13.268 -9.357 -17.481 1.00 82.38 513 SER A N 1
ATOM 3904 C CA . SER A 1 513 ? 12.384 -10.343 -16.854 1.00 82.38 513 SER A CA 1
ATOM 3905 C C . SER A 1 513 ? 10.945 -9.832 -16.830 1.00 82.38 513 SER A C 1
ATOM 3907 O O . SER A 1 513 ? 10.704 -8.650 -16.591 1.00 82.38 513 SER A O 1
ATOM 3909 N N . VAL A 1 514 ? 9.991 -10.730 -17.041 1.00 75.88 514 VAL A N 1
ATOM 3910 C CA . VAL A 1 514 ? 8.553 -10.477 -16.977 1.00 75.88 514 VAL A CA 1
ATOM 3911 C C . VAL A 1 514 ? 7.924 -11.525 -16.074 1.00 75.88 514 VAL A C 1
ATOM 3913 O O . VAL A 1 514 ? 8.156 -12.716 -16.265 1.00 75.88 514 VAL A O 1
ATOM 3916 N N . THR A 1 515 ? 7.069 -11.080 -15.156 1.00 80.06 515 THR A N 1
ATOM 3917 C CA . THR A 1 515 ? 6.083 -11.933 -14.485 1.00 80.06 515 THR A CA 1
ATOM 3918 C C . THR A 1 515 ? 4.698 -11.620 -15.052 1.00 80.06 515 THR A C 1
ATOM 3920 O O . THR A 1 515 ? 4.373 -10.467 -15.349 1.00 80.06 515 THR A O 1
ATOM 3923 N N . VAL A 1 516 ? 3.887 -12.659 -15.239 1.00 79.69 516 VAL A N 1
ATOM 3924 C CA . VAL A 1 516 ? 2.506 -12.605 -15.721 1.00 79.69 516 VAL A CA 1
ATOM 3925 C C . VAL A 1 516 ? 1.616 -13.392 -14.751 1.00 79.69 516 VAL A C 1
ATOM 3927 O O . VAL A 1 516 ? 1.486 -14.617 -14.861 1.00 79.69 516 VAL A O 1
ATOM 3930 N N . PRO A 1 517 ? 0.987 -12.703 -13.786 1.00 78.19 517 PRO A N 1
ATOM 3931 C CA . PRO A 1 517 ? -0.133 -13.237 -13.026 1.00 78.19 517 PRO A CA 1
ATOM 3932 C C . PRO A 1 517 ? -1.308 -13.576 -13.953 1.00 78.19 517 PRO A C 1
ATOM 3934 O O . PRO A 1 517 ? -1.632 -12.830 -14.878 1.00 78.19 517 PRO A O 1
ATOM 3937 N N . TRP A 1 518 ? -1.984 -14.696 -13.694 1.00 81.94 518 TRP A N 1
ATOM 3938 C CA . TRP A 1 518 ? -3.047 -15.218 -14.566 1.00 81.94 518 TRP A CA 1
ATOM 3939 C C . TRP A 1 518 ? -4.255 -14.285 -14.735 1.00 81.94 518 TRP A C 1
ATOM 3941 O O . TRP A 1 518 ? -4.943 -14.366 -15.746 1.00 81.94 518 TRP A O 1
ATOM 3951 N N . ASN A 1 519 ? -4.509 -13.401 -13.769 1.00 72.69 519 ASN A N 1
ATOM 3952 C CA . ASN A 1 519 ? -5.575 -12.398 -13.815 1.00 72.69 519 ASN A CA 1
ATOM 3953 C C . ASN A 1 519 ? -5.218 -11.148 -14.643 1.00 72.69 519 ASN A C 1
ATOM 3955 O O . ASN A 1 519 ? -6.096 -10.323 -14.871 1.00 72.69 519 ASN A O 1
ATOM 3959 N N . MET A 1 520 ? -3.968 -10.999 -15.101 1.00 69.94 520 MET A N 1
ATOM 3960 C CA . MET A 1 520 ? -3.569 -9.926 -16.026 1.00 69.94 520 MET A CA 1
ATOM 3961 C C . MET A 1 520 ? -3.697 -10.320 -17.509 1.00 69.94 520 MET A C 1
ATOM 3963 O O . MET A 1 520 ? -3.414 -9.502 -18.381 1.00 69.94 520 MET A O 1
ATOM 3967 N N . LEU A 1 521 ? -4.096 -11.561 -17.806 1.00 79.75 521 LEU A N 1
ATOM 3968 C CA . LEU A 1 521 ? -4.331 -12.047 -19.166 1.00 79.75 521 LEU A CA 1
ATOM 3969 C C . LEU A 1 521 ? -5.799 -11.816 -19.551 1.00 79.75 521 LEU A C 1
ATOM 3971 O O . LEU A 1 521 ? -6.688 -12.479 -19.019 1.00 79.75 521 LEU A O 1
ATOM 3975 N N . SER A 1 522 ? -6.060 -10.905 -20.489 1.00 82.88 522 SER A N 1
ATOM 3976 C CA . SER A 1 522 ? -7.412 -10.526 -20.930 1.00 82.88 522 SER A CA 1
ATOM 3977 C C . SER A 1 522 ? -7.681 -10.919 -22.385 1.00 82.88 522 SER A C 1
ATOM 3979 O O . SER A 1 522 ? -6.758 -11.037 -23.191 1.00 82.88 522 SER A O 1
ATOM 3981 N N . GLN A 1 523 ? -8.949 -11.150 -22.740 1.00 86.50 523 GLN A N 1
ATOM 3982 C CA . GLN A 1 523 ? -9.355 -11.269 -24.145 1.00 86.50 523 GLN A CA 1
ATOM 3983 C C . GLN A 1 523 ? -9.626 -9.889 -24.752 1.00 86.50 523 GLN A C 1
ATOM 3985 O O . GLN A 1 523 ? -10.082 -8.969 -24.073 1.00 86.50 523 GLN A O 1
ATOM 3990 N N . GLU A 1 524 ? -9.424 -9.783 -26.062 1.00 79.81 524 GLU A N 1
ATOM 3991 C CA . GLU A 1 524 ? -9.879 -8.641 -26.853 1.00 79.81 524 GLU A CA 1
ATOM 3992 C C . GLU A 1 524 ? -11.412 -8.541 -26.885 1.00 79.81 524 GLU A C 1
ATOM 3994 O O . GLU A 1 524 ? -12.107 -9.546 -27.015 1.00 79.81 524 GLU A O 1
ATOM 3999 N N . ALA A 1 525 ? -11.955 -7.320 -26.870 1.00 77.81 525 ALA A N 1
ATOM 4000 C CA . ALA A 1 525 ? -13.402 -7.079 -26.768 1.00 77.81 525 ALA A CA 1
ATOM 4001 C C . ALA A 1 525 ? -14.244 -7.536 -27.985 1.00 77.81 525 ALA A C 1
ATOM 4003 O O . ALA A 1 525 ? -15.472 -7.481 -27.933 1.00 77.81 525 ALA A O 1
ATOM 4004 N N . TRP A 1 526 ? -13.609 -7.964 -29.082 1.00 86.50 526 TRP A N 1
ATOM 4005 C CA . TRP A 1 526 ? -14.279 -8.579 -30.237 1.00 86.50 526 TRP A CA 1
ATOM 4006 C C . TRP A 1 526 ? -14.406 -10.106 -30.124 1.00 86.50 526 TRP A C 1
ATOM 4008 O O . TRP A 1 526 ? -15.165 -10.705 -30.887 1.00 86.50 526 TRP A O 1
ATOM 4018 N N . ALA A 1 527 ? -13.658 -10.735 -29.213 1.00 86.50 527 ALA A N 1
ATOM 4019 C CA . ALA A 1 527 ? -13.631 -12.179 -29.041 1.00 86.50 527 ALA A CA 1
ATOM 4020 C C . ALA A 1 527 ? -14.896 -12.691 -28.345 1.00 86.50 527 ALA A C 1
ATOM 4022 O O . ALA A 1 527 ? -15.515 -12.008 -27.524 1.00 86.50 527 ALA A O 1
ATOM 4023 N N . LYS A 1 528 ? -15.254 -13.945 -28.618 1.00 88.00 528 LYS A N 1
ATOM 4024 C CA . LYS A 1 528 ? -16.253 -14.684 -27.854 1.00 88.00 528 LYS A CA 1
ATOM 4025 C C . LYS A 1 528 ? -15.741 -14.874 -26.415 1.00 88.00 528 LYS A C 1
ATOM 4027 O O . LYS A 1 528 ? -14.683 -15.486 -26.240 1.00 88.00 528 LYS A O 1
ATOM 4032 N N . PRO A 1 529 ? -16.486 -14.425 -25.386 1.00 86.56 529 PRO A N 1
ATOM 4033 C CA . PRO A 1 529 ? -16.057 -14.568 -24.001 1.00 86.56 529 PRO A CA 1
ATOM 4034 C C . PRO A 1 529 ? -15.850 -16.031 -23.594 1.00 86.56 529 PRO A C 1
ATOM 4036 O O . PRO A 1 529 ? -16.735 -16.877 -23.750 1.00 86.56 529 PRO A O 1
ATOM 4039 N N . VAL A 1 530 ? -14.674 -16.304 -23.040 1.00 88.00 530 VAL A N 1
ATOM 4040 C CA . VAL A 1 530 ? -14.221 -17.581 -22.488 1.00 88.00 530 VAL A CA 1
ATOM 4041 C C . VAL A 1 530 ? -13.543 -17.271 -21.158 1.00 88.00 530 VAL A C 1
ATOM 4043 O O . VAL A 1 530 ? -12.699 -16.393 -21.092 1.00 88.00 530 VAL A O 1
ATOM 4046 N N . THR A 1 531 ? -13.856 -17.992 -20.084 1.00 90.12 531 THR A N 1
ATOM 4047 C CA . THR A 1 531 ? -13.106 -17.845 -18.824 1.00 90.12 531 THR A CA 1
ATOM 4048 C C . THR A 1 531 ? -11.825 -18.673 -18.890 1.00 90.12 531 THR A C 1
ATOM 4050 O O . THR A 1 531 ? -11.919 -19.904 -18.922 1.00 90.12 531 THR A O 1
ATOM 4053 N N . LEU A 1 532 ? -10.653 -18.025 -18.895 1.00 90.06 532 LEU A N 1
ATOM 4054 C CA . LEU A 1 532 ? -9.335 -18.679 -18.900 1.00 90.06 532 LEU A CA 1
ATOM 4055 C C . LEU A 1 532 ? -9.238 -19.798 -17.857 1.00 90.06 532 LEU A C 1
ATOM 4057 O O . LEU A 1 532 ? -9.458 -19.578 -16.666 1.00 90.06 532 LEU A O 1
ATOM 4061 N N . SER A 1 533 ? -8.852 -20.997 -18.291 1.00 92.00 533 SER A N 1
ATOM 4062 C CA . SER A 1 533 ? -8.561 -22.110 -17.394 1.00 92.00 533 SER A CA 1
ATOM 4063 C C . SER A 1 533 ? -7.131 -22.590 -17.564 1.00 92.00 533 SER A C 1
ATOM 4065 O O . SER A 1 533 ? -6.741 -23.079 -18.625 1.00 92.00 533 SER A O 1
ATOM 4067 N N . LYS A 1 534 ? -6.379 -22.573 -16.459 1.00 94.12 534 LYS A N 1
ATOM 4068 C CA . LYS A 1 534 ? -5.032 -23.154 -16.377 1.00 94.12 534 LYS A CA 1
ATOM 4069 C C . LYS A 1 534 ? -4.993 -24.637 -16.786 1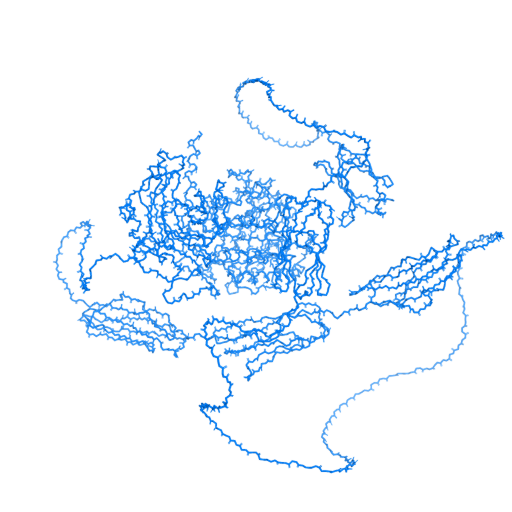.00 94.12 534 LYS A C 1
ATOM 4071 O O . LYS A 1 534 ? -3.946 -25.117 -17.191 1.00 94.12 534 LYS A O 1
ATOM 4076 N N . LYS A 1 535 ? -6.130 -25.349 -16.725 1.00 92.88 535 LYS A N 1
ATOM 4077 C CA . LYS A 1 535 ? -6.276 -26.753 -17.156 1.00 92.88 535 LYS A CA 1
ATOM 4078 C C . LYS A 1 535 ? -6.351 -26.958 -18.671 1.00 92.88 535 LYS A C 1
ATOM 4080 O O . LYS A 1 535 ? -6.358 -28.099 -19.120 1.00 92.88 535 LYS A O 1
ATOM 4085 N N . ARG A 1 536 ? -6.521 -25.884 -19.449 1.00 94.81 536 ARG A N 1
ATOM 4086 C CA . ARG A 1 536 ? -6.866 -25.942 -20.880 1.00 94.81 536 ARG A CA 1
ATOM 4087 C C . ARG A 1 536 ? -5.849 -25.273 -21.797 1.00 94.81 536 ARG A C 1
ATOM 4089 O O . ARG A 1 536 ? -6.067 -25.268 -23.007 1.00 94.81 536 ARG A O 1
ATOM 4096 N N . VAL A 1 537 ? -4.770 -24.713 -21.254 1.00 97.12 537 VAL A N 1
ATOM 4097 C CA . VAL A 1 537 ? -3.722 -24.055 -22.045 1.00 97.12 537 VAL A CA 1
ATOM 4098 C C . VAL A 1 537 ? -2.932 -25.116 -22.807 1.00 97.12 537 VAL A C 1
ATOM 4100 O O . VAL A 1 537 ? -2.448 -26.066 -22.199 1.00 97.12 537 VAL A O 1
ATOM 4103 N N . ALA A 1 538 ? -2.806 -24.975 -24.125 1.00 95.75 538 ALA A N 1
ATOM 4104 C CA . ALA A 1 538 ? -1.994 -25.875 -24.951 1.00 95.75 538 ALA A CA 1
ATOM 4105 C C . ALA A 1 538 ? -0.622 -25.295 -25.314 1.00 95.75 538 ALA A C 1
ATOM 4107 O O . ALA A 1 538 ? 0.327 -26.052 -25.526 1.00 95.75 538 ALA A O 1
ATOM 4108 N N . LYS A 1 539 ? -0.519 -23.964 -25.411 1.00 96.69 539 LYS A N 1
ATOM 4109 C CA . LYS A 1 539 ? 0.654 -23.239 -25.920 1.00 96.69 539 LYS A CA 1
ATOM 4110 C C . LYS A 1 539 ? 0.867 -21.922 -25.185 1.00 96.69 539 LYS A C 1
ATOM 4112 O O . LYS A 1 539 ? -0.095 -21.301 -24.721 1.00 96.69 539 LYS A O 1
ATOM 4117 N N . PHE A 1 540 ? 2.119 -21.479 -25.179 1.00 98.06 540 PHE A N 1
ATOM 4118 C CA . PHE A 1 540 ? 2.482 -20.086 -24.941 1.00 98.06 540 PHE A CA 1
ATOM 4119 C C . PHE A 1 540 ? 3.027 -19.470 -26.228 1.00 98.06 540 PHE A C 1
ATOM 4121 O O . PHE A 1 540 ? 3.835 -20.090 -26.919 1.00 98.06 540 PHE A O 1
ATOM 4128 N N . THR A 1 541 ? 2.586 -18.249 -26.531 1.00 98.00 541 THR A N 1
ATOM 4129 C CA . THR A 1 541 ? 2.888 -17.562 -27.793 1.00 98.00 541 THR A CA 1
ATOM 4130 C C . THR A 1 541 ? 3.250 -16.101 -27.531 1.00 98.00 541 THR A C 1
ATOM 4132 O O . THR A 1 541 ? 2.566 -15.413 -26.778 1.00 98.00 541 THR A O 1
ATOM 4135 N N . TRP A 1 542 ? 4.310 -15.619 -28.180 1.00 98.31 542 TRP A N 1
ATOM 4136 C CA . TRP A 1 542 ? 4.790 -14.238 -28.167 1.00 98.31 542 TRP A CA 1
ATOM 4137 C C . TRP A 1 542 ? 4.624 -13.649 -29.578 1.00 98.31 542 TRP A C 1
ATOM 4139 O O . TRP A 1 542 ? 5.399 -13.938 -30.493 1.00 98.31 542 TRP A O 1
ATOM 4149 N N . GLU A 1 543 ? 3.573 -12.852 -29.771 1.00 97.81 543 GLU A N 1
ATOM 4150 C CA . GLU A 1 543 ? 3.148 -12.312 -31.070 1.00 97.81 543 GLU A CA 1
ATOM 4151 C C . GLU A 1 543 ? 3.570 -10.848 -31.251 1.00 97.81 543 GLU A C 1
ATOM 4153 O O . GLU A 1 543 ? 3.176 -9.976 -30.481 1.00 97.81 543 GLU A O 1
ATOM 4158 N N . ILE A 1 544 ? 4.307 -10.564 -32.322 1.00 97.62 544 ILE A N 1
ATOM 4159 C CA . ILE A 1 544 ? 4.624 -9.219 -32.810 1.00 97.62 544 ILE A CA 1
ATOM 4160 C C . ILE A 1 544 ? 3.583 -8.862 -33.879 1.00 97.62 544 ILE A C 1
ATOM 4162 O O . ILE A 1 544 ? 3.529 -9.523 -34.917 1.00 97.62 544 ILE A O 1
ATOM 4166 N N . LYS A 1 545 ? 2.761 -7.831 -33.651 1.00 93.69 545 LYS A N 1
ATOM 4167 C CA . LYS A 1 545 ? 1.589 -7.503 -34.486 1.00 93.69 545 LYS A CA 1
ATOM 4168 C C . LYS A 1 545 ? 1.455 -6.001 -34.757 1.00 93.69 545 LYS A C 1
ATOM 4170 O O . LYS A 1 545 ? 1.812 -5.184 -33.912 1.00 93.69 545 LYS A O 1
ATOM 4175 N N . GLY A 1 546 ? 0.884 -5.643 -35.910 1.00 92.00 546 GLY A N 1
ATOM 4176 C CA . GLY A 1 546 ? 0.504 -4.268 -36.247 1.00 92.00 546 GLY A CA 1
ATOM 4177 C C . GLY A 1 546 ? 1.560 -3.519 -37.060 1.00 92.00 546 GLY A C 1
ATOM 4178 O O . GLY A 1 546 ? 1.879 -3.889 -38.190 1.00 92.00 546 GLY A O 1
ATOM 4179 N N . THR A 1 547 ? 2.069 -2.410 -36.526 1.00 91.12 547 THR A N 1
ATOM 4180 C CA . THR A 1 547 ? 3.089 -1.587 -37.195 1.00 91.12 547 THR A CA 1
ATOM 4181 C C . THR A 1 547 ? 4.484 -2.215 -37.094 1.00 91.12 547 THR A C 1
ATOM 4183 O O . THR A 1 547 ? 4.747 -3.047 -36.230 1.00 91.12 547 THR A O 1
ATOM 4186 N N . GLN A 1 548 ? 5.403 -1.830 -37.993 1.00 94.88 548 GLN A N 1
ATOM 4187 C CA . GLN A 1 548 ? 6.773 -2.367 -37.991 1.00 94.88 548 GLN A CA 1
ATOM 4188 C C . GLN A 1 548 ? 7.437 -2.190 -36.612 1.00 94.88 548 GLN A C 1
ATOM 4190 O O . GLN A 1 548 ? 7.471 -1.062 -36.109 1.00 94.88 548 GLN A O 1
ATOM 4195 N N . PRO A 1 549 ? 8.003 -3.254 -36.013 1.00 92.50 549 PRO A N 1
ATOM 4196 C CA . PRO A 1 549 ? 8.590 -3.173 -34.684 1.00 92.50 549 PRO A CA 1
ATOM 4197 C C . PRO A 1 549 ? 9.901 -2.376 -34.695 1.00 92.50 549 PRO A C 1
ATOM 4199 O O . PRO A 1 549 ? 10.689 -2.455 -35.639 1.00 92.50 549 PRO A O 1
ATOM 4202 N N . ALA A 1 550 ? 10.173 -1.651 -33.605 1.00 87.31 550 ALA A N 1
ATOM 4203 C CA . ALA A 1 550 ? 11.409 -0.876 -33.435 1.00 87.31 550 ALA A CA 1
ATOM 4204 C C . ALA A 1 550 ? 12.681 -1.751 -33.451 1.00 87.31 550 ALA A C 1
ATOM 4206 O O . ALA A 1 550 ? 13.743 -1.302 -33.884 1.00 87.31 550 ALA A O 1
ATOM 4207 N N . TYR A 1 551 ? 12.558 -3.013 -33.030 1.00 92.44 551 TYR A N 1
ATOM 4208 C CA . TYR A 1 551 ? 13.577 -4.047 -33.188 1.00 92.44 551 TYR A CA 1
ATOM 4209 C C . TYR A 1 551 ? 13.031 -5.142 -34.100 1.00 92.44 551 TYR A C 1
ATOM 4211 O O . TYR A 1 551 ? 11.976 -5.710 -33.838 1.00 92.44 551 TYR A O 1
ATOM 4219 N N . ASN A 1 552 ? 13.764 -5.479 -35.159 1.00 95.50 552 ASN A N 1
ATOM 4220 C CA . ASN A 1 552 ? 13.388 -6.525 -36.114 1.00 95.50 552 ASN A CA 1
ATOM 4221 C C . ASN A 1 552 ? 13.724 -7.945 -35.610 1.00 95.50 552 ASN A C 1
ATOM 4223 O O . ASN A 1 552 ? 14.058 -8.826 -36.400 1.00 95.50 552 ASN A O 1
ATOM 4227 N N . TYR A 1 553 ? 13.689 -8.163 -34.299 1.00 95.31 553 TYR A N 1
ATOM 4228 C CA . TYR A 1 553 ? 13.976 -9.436 -33.645 1.00 95.31 553 TYR A CA 1
ATOM 4229 C C . TYR A 1 553 ? 13.205 -9.530 -32.326 1.00 95.31 553 TYR A C 1
ATOM 4231 O O . TYR A 1 553 ? 12.833 -8.502 -31.766 1.00 95.31 553 TYR A O 1
ATOM 4239 N N . LEU A 1 554 ? 13.007 -10.741 -31.814 1.00 96.81 554 LEU A N 1
ATOM 4240 C CA . LEU A 1 554 ? 12.553 -11.015 -30.451 1.00 96.81 554 LEU A CA 1
ATOM 4241 C C . LEU A 1 554 ? 13.185 -12.321 -29.982 1.00 96.81 554 LEU A C 1
ATOM 4243 O O . LEU A 1 554 ? 13.022 -13.338 -30.649 1.00 96.81 554 LEU A O 1
ATOM 4247 N N . TYR A 1 555 ? 13.885 -12.272 -28.852 1.00 96.56 555 TYR A N 1
ATOM 4248 C CA . TYR A 1 555 ? 14.404 -13.426 -28.126 1.00 96.56 555 TYR A CA 1
ATOM 4249 C C . TYR A 1 555 ? 13.635 -13.598 -26.813 1.00 96.56 555 TYR A C 1
ATOM 4251 O O . TYR A 1 555 ? 13.299 -12.599 -26.173 1.00 96.56 555 TYR A O 1
ATOM 4259 N N . ILE A 1 556 ? 13.395 -14.847 -26.426 1.00 97.06 556 ILE A N 1
ATOM 4260 C CA . ILE A 1 556 ? 12.721 -15.323 -25.216 1.00 97.06 556 ILE A CA 1
ATOM 4261 C C . ILE A 1 556 ? 13.632 -16.353 -24.537 1.00 97.06 556 ILE A C 1
ATOM 4263 O O . ILE A 1 556 ? 14.350 -17.086 -25.221 1.00 97.06 556 ILE A O 1
ATOM 4267 N N . ASP A 1 557 ? 13.617 -16.380 -23.206 1.00 93.94 557 ASP A N 1
ATOM 4268 C CA . ASP A 1 557 ? 14.415 -17.290 -22.380 1.00 93.94 557 ASP A CA 1
ATOM 4269 C C . ASP A 1 557 ? 13.799 -17.477 -20.973 1.00 93.94 557 ASP A C 1
ATOM 4271 O O . ASP A 1 557 ? 12.883 -16.733 -20.615 1.00 93.94 557 ASP A O 1
ATOM 4275 N N . ASP A 1 558 ? 14.298 -18.427 -20.170 1.00 92.88 558 ASP A N 1
ATOM 4276 C CA . ASP A 1 558 ? 13.863 -18.707 -18.782 1.00 92.88 558 ASP A CA 1
ATOM 4277 C C . ASP A 1 558 ? 12.325 -18.803 -18.616 1.00 92.88 558 ASP A C 1
ATOM 4279 O O . ASP A 1 558 ? 11.724 -18.164 -17.746 1.00 92.88 558 ASP A O 1
ATOM 4283 N N . VAL A 1 559 ? 11.650 -19.576 -19.472 1.00 95.69 559 VAL A N 1
ATOM 4284 C CA . VAL A 1 559 ? 10.185 -19.710 -19.446 1.00 95.69 559 VAL A CA 1
ATOM 4285 C C . VAL A 1 559 ? 9.775 -20.606 -18.278 1.00 95.69 559 VAL A C 1
ATOM 4287 O O . VAL A 1 559 ? 9.899 -21.830 -18.327 1.00 95.69 559 VAL A O 1
ATOM 4290 N N . ARG A 1 560 ? 9.251 -20.003 -17.211 1.00 93.94 560 ARG A N 1
ATOM 4291 C CA . ARG A 1 560 ? 9.039 -20.642 -15.906 1.00 93.94 560 ARG A CA 1
ATOM 4292 C C . ARG A 1 560 ? 7.617 -20.469 -15.382 1.00 93.94 560 ARG A C 1
ATOM 4294 O O . ARG A 1 560 ? 6.935 -19.489 -15.666 1.00 93.94 560 ARG A O 1
ATOM 4301 N N . CYS A 1 561 ? 7.159 -21.442 -14.604 1.00 89.31 561 CYS A N 1
ATOM 4302 C CA . CYS A 1 561 ? 5.782 -21.569 -14.143 1.00 89.31 561 CYS A CA 1
ATOM 4303 C C . CYS A 1 561 ? 5.762 -21.821 -12.625 1.00 89.31 561 CYS A C 1
ATOM 4305 O O . CYS A 1 561 ? 5.676 -22.958 -12.158 1.00 89.31 561 CYS A O 1
ATOM 4307 N N . SER A 1 562 ? 5.898 -20.744 -11.842 1.00 80.56 562 SER A N 1
ATOM 4308 C CA . SER A 1 562 ? 6.200 -20.793 -10.404 1.00 80.56 562 SER A CA 1
ATOM 4309 C C . SER A 1 562 ? 5.189 -21.642 -9.619 1.00 80.56 562 SER A C 1
ATOM 4311 O O . SER A 1 562 ? 4.007 -21.298 -9.523 1.00 80.56 562 SER A O 1
ATOM 4313 N N . GLY A 1 563 ? 5.660 -22.721 -8.990 1.00 76.12 563 GLY A N 1
ATOM 4314 C CA . GLY A 1 563 ? 4.849 -23.634 -8.168 1.00 76.12 563 GLY A CA 1
ATOM 4315 C C . GLY A 1 563 ? 4.297 -24.864 -8.895 1.00 76.12 563 GLY A C 1
ATOM 4316 O O . GLY A 1 563 ? 3.778 -25.766 -8.237 1.00 76.12 563 GLY A O 1
ATOM 4317 N N . LEU A 1 564 ? 4.465 -24.958 -10.218 1.00 84.50 564 LEU A N 1
ATOM 4318 C CA . LEU A 1 564 ? 4.384 -26.239 -10.916 1.00 84.50 564 LEU A CA 1
ATOM 4319 C C . LEU A 1 564 ? 5.575 -27.126 -10.497 1.00 84.50 564 LEU A C 1
ATOM 4321 O O . LEU A 1 564 ? 6.621 -26.623 -10.103 1.00 84.50 564 LEU A O 1
ATOM 4325 N N . ALA A 1 565 ? 5.427 -28.448 -10.566 1.00 87.12 565 ALA A N 1
ATOM 4326 C CA . ALA A 1 565 ? 6.513 -29.384 -10.286 1.00 87.12 565 ALA A CA 1
ATOM 4327 C C . ALA A 1 565 ? 6.359 -30.636 -11.154 1.00 87.12 565 ALA A C 1
ATOM 4329 O O . ALA A 1 565 ? 5.463 -31.449 -10.922 1.00 87.12 565 ALA A O 1
ATOM 4330 N N . PHE A 1 566 ? 7.230 -30.814 -12.146 1.00 85.00 566 PHE A N 1
ATOM 4331 C CA . PHE A 1 566 ? 7.185 -31.963 -13.055 1.00 85.00 566 PHE A CA 1
ATOM 4332 C C . PHE A 1 566 ? 8.593 -32.453 -13.414 1.00 85.00 566 PHE A C 1
ATOM 4334 O O . PHE A 1 566 ? 9.575 -31.747 -13.206 1.00 85.00 566 PHE A O 1
ATOM 4341 N N . LYS A 1 567 ? 8.710 -33.685 -13.920 1.00 86.12 567 LYS A N 1
ATOM 4342 C CA . LYS A 1 567 ? 9.986 -34.214 -14.427 1.00 86.12 567 LYS A CA 1
ATOM 4343 C C . LYS A 1 567 ? 10.143 -33.855 -15.906 1.00 86.12 567 LYS A C 1
ATOM 4345 O O . LYS A 1 567 ? 9.177 -34.081 -16.635 1.00 86.12 567 LYS A O 1
ATOM 4350 N N . PRO A 1 568 ? 11.324 -33.399 -16.361 1.00 88.38 568 PRO A N 1
ATOM 4351 C CA . PRO A 1 568 ? 11.596 -33.223 -17.781 1.00 88.38 568 PRO A CA 1
ATOM 4352 C C . PRO A 1 568 ? 11.297 -34.484 -18.602 1.00 88.38 568 PRO A C 1
ATOM 4354 O O . PRO A 1 568 ? 11.701 -35.594 -18.236 1.00 88.38 568 PRO A O 1
ATOM 4357 N N . VAL A 1 569 ? 10.588 -34.307 -19.714 1.00 88.25 569 VAL A N 1
ATOM 4358 C CA . VAL A 1 569 ? 10.319 -35.345 -20.711 1.00 88.25 569 VAL A CA 1
ATOM 4359 C C . VAL A 1 569 ? 11.583 -35.545 -21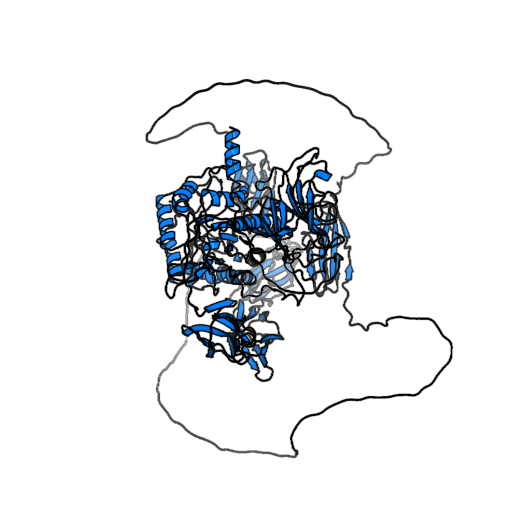.559 1.00 88.25 569 VAL A C 1
ATOM 4361 O O . VAL A 1 569 ? 12.134 -34.562 -22.050 1.00 88.25 569 VAL A O 1
ATOM 4364 N N . PRO A 1 570 ? 12.076 -36.783 -21.760 1.00 76.12 570 PRO A N 1
ATOM 4365 C CA . PRO A 1 570 ? 13.224 -37.019 -22.630 1.00 76.12 570 PRO A CA 1
ATOM 4366 C C . PRO A 1 570 ? 12.929 -36.624 -24.082 1.00 76.12 570 PRO A C 1
ATOM 4368 O O . PRO A 1 570 ? 11.967 -37.113 -24.673 1.00 76.12 570 PRO A O 1
ATOM 4371 N N . SER A 1 571 ? 13.791 -35.782 -24.652 1.00 70.25 571 SER A N 1
ATOM 4372 C CA . SER A 1 571 ? 13.682 -35.277 -26.025 1.00 70.25 571 SER A CA 1
ATOM 4373 C C . SER A 1 571 ? 13.510 -36.389 -27.082 1.00 70.25 571 SER A C 1
ATOM 4375 O O . SER A 1 571 ? 14.228 -37.399 -27.022 1.00 70.25 571 SER A O 1
ATOM 4377 N N . PRO A 1 572 ? 12.600 -36.233 -28.070 1.00 61.97 572 PRO A N 1
ATOM 4378 C CA . PRO A 1 572 ? 12.378 -37.209 -29.139 1.00 61.97 572 PRO A CA 1
ATOM 4379 C C . PRO A 1 572 ? 13.652 -37.536 -29.939 1.00 61.97 572 PRO A C 1
ATOM 4381 O O . PRO A 1 572 ? 14.133 -36.752 -30.764 1.00 61.97 572 PRO A O 1
ATOM 4384 N N . ALA A 1 573 ? 14.194 -38.734 -29.701 1.00 40.44 573 ALA A N 1
ATOM 4385 C CA . ALA A 1 573 ? 15.527 -39.133 -30.141 1.00 40.44 573 ALA A CA 1
ATOM 4386 C C . ALA A 1 573 ? 15.689 -39.189 -31.675 1.00 40.44 573 ALA A C 1
ATOM 4388 O O . ALA A 1 573 ? 15.240 -40.126 -32.340 1.00 40.44 573 ALA A O 1
ATOM 4389 N N . SER A 1 574 ? 16.432 -38.230 -32.234 1.00 32.00 574 SER A N 1
ATOM 4390 C CA . SER A 1 574 ? 16.879 -38.253 -33.629 1.00 32.00 574 SER A CA 1
ATOM 4391 C C . SER A 1 574 ? 17.936 -39.348 -33.846 1.00 32.00 574 SER A C 1
ATOM 4393 O O . SER A 1 574 ? 19.047 -39.322 -33.317 1.00 32.00 574 SER A O 1
ATOM 4395 N N . SER A 1 575 ? 17.580 -40.368 -34.624 1.00 26.72 575 SER A N 1
ATOM 4396 C CA . SER A 1 575 ? 18.355 -41.605 -34.722 1.00 26.72 575 SER A CA 1
ATOM 4397 C C . SER A 1 575 ? 19.558 -41.525 -35.677 1.00 26.72 575 SER A C 1
ATOM 4399 O O . SER A 1 575 ? 19.382 -41.666 -36.888 1.00 26.72 575 SER A O 1
ATOM 4401 N N . SER A 1 576 ? 20.791 -41.460 -35.153 1.00 27.75 576 SER A N 1
ATOM 4402 C CA . SER A 1 576 ? 21.971 -42.003 -35.862 1.00 27.75 576 SER A CA 1
ATOM 4403 C C . SER A 1 576 ? 23.199 -42.272 -34.972 1.00 27.75 576 SER A C 1
ATOM 4405 O O . SER A 1 576 ? 23.772 -41.357 -34.395 1.00 27.75 576 SER A O 1
ATOM 4407 N N . SER A 1 577 ? 23.638 -43.538 -34.963 1.00 28.11 577 SER A N 1
ATOM 4408 C CA . SER A 1 577 ? 25.017 -44.040 -34.752 1.00 28.11 577 SER A CA 1
ATOM 4409 C C . SER A 1 577 ? 25.941 -43.391 -33.699 1.00 28.11 577 SER A C 1
ATOM 4411 O O . SER A 1 577 ? 26.560 -42.353 -33.915 1.00 28.11 577 SER A O 1
ATOM 4413 N N . SER A 1 578 ? 26.205 -44.159 -32.642 1.00 32.16 578 SER A N 1
ATOM 4414 C CA . SER A 1 578 ? 27.278 -43.977 -31.654 1.00 32.16 578 SER A CA 1
ATOM 4415 C C . SER A 1 578 ? 28.710 -43.893 -32.222 1.00 32.16 578 SER A C 1
ATOM 4417 O O . SER A 1 578 ? 29.115 -44.781 -32.975 1.00 32.16 578 SER A O 1
ATOM 4419 N N . VAL A 1 579 ? 29.540 -42.985 -31.685 1.00 28.64 579 VAL A N 1
ATOM 4420 C CA . VAL A 1 579 ? 31.009 -43.149 -31.561 1.00 28.64 579 VAL A CA 1
ATOM 4421 C C . VAL A 1 579 ? 31.467 -42.666 -30.170 1.00 28.64 579 VAL A C 1
ATOM 4423 O O . VAL A 1 579 ? 30.793 -41.870 -29.523 1.00 28.64 579 VAL A O 1
ATOM 4426 N N . LYS A 1 580 ? 32.583 -43.217 -29.675 1.00 27.20 580 LYS A N 1
ATOM 4427 C CA . LYS A 1 580 ? 33.131 -43.020 -28.320 1.00 27.20 580 LYS A CA 1
ATOM 4428 C C . LYS A 1 580 ? 33.787 -41.650 -28.103 1.00 27.20 580 LYS A C 1
ATOM 4430 O O . LYS A 1 580 ? 34.272 -41.018 -29.035 1.00 27.20 580 LYS A O 1
ATOM 4435 N N . SER A 1 581 ? 33.910 -41.283 -26.830 1.00 33.66 581 SER A N 1
ATOM 4436 C CA . SER A 1 581 ? 34.636 -40.118 -26.321 1.00 33.66 581 SER A CA 1
ATOM 4437 C C . SER A 1 581 ? 36.129 -40.109 -26.686 1.00 33.66 581 SER A C 1
ATOM 4439 O O . SER A 1 581 ? 36.837 -41.082 -26.427 1.00 33.66 581 SER A O 1
ATOM 4441 N N . SER A 1 582 ? 36.639 -38.959 -27.135 1.00 27.17 582 SER A N 1
ATOM 4442 C CA . SER A 1 582 ? 38.059 -38.594 -27.014 1.00 27.17 582 SER A CA 1
ATOM 4443 C C . SER A 1 582 ? 38.241 -37.075 -27.066 1.00 27.17 582 SER A C 1
ATOM 4445 O O . SER A 1 582 ? 37.792 -36.428 -28.007 1.00 27.17 582 SER A O 1
ATOM 4447 N N . SER A 1 583 ? 38.914 -36.507 -26.067 1.00 28.58 583 SER A N 1
ATOM 4448 C CA . SER A 1 583 ? 39.191 -35.070 -25.956 1.00 28.58 583 SER A CA 1
ATOM 4449 C C . SER A 1 583 ? 40.486 -34.663 -26.668 1.00 28.58 583 SER A C 1
ATOM 4451 O O . SER A 1 583 ? 41.541 -35.214 -26.347 1.00 28.58 583 SER A O 1
ATOM 4453 N N . SER A 1 584 ? 40.460 -33.623 -27.507 1.00 24.77 584 SER A N 1
ATOM 4454 C CA . SER A 1 584 ? 41.678 -32.880 -27.877 1.00 24.77 584 SER A CA 1
ATOM 4455 C C . SER A 1 584 ? 41.391 -31.441 -28.314 1.00 24.77 584 SER A C 1
ATOM 4457 O O . SER A 1 584 ? 40.620 -31.198 -29.237 1.00 24.77 584 SER A O 1
ATOM 4459 N N . VAL A 1 585 ? 42.055 -30.502 -27.642 1.00 27.23 585 VAL A N 1
ATOM 4460 C CA . VAL A 1 585 ? 41.983 -29.044 -27.827 1.00 27.23 585 VAL A CA 1
ATOM 4461 C C . VAL A 1 585 ? 42.573 -28.608 -29.176 1.00 27.23 585 VAL A C 1
ATOM 4463 O O . VAL A 1 585 ? 43.661 -29.070 -29.514 1.00 27.23 585 VAL A O 1
ATOM 4466 N N . ALA A 1 586 ? 41.956 -27.637 -29.866 1.00 22.27 586 ALA A N 1
ATOM 4467 C CA . ALA A 1 586 ? 42.677 -26.736 -30.775 1.00 22.27 586 ALA A CA 1
ATOM 4468 C C . ALA A 1 586 ? 41.957 -25.390 -31.026 1.00 22.27 586 ALA A C 1
ATOM 4470 O O . ALA A 1 586 ? 40.821 -25.336 -31.484 1.00 22.27 586 ALA A O 1
ATOM 4471 N N . SER A 1 587 ? 42.697 -24.316 -30.749 1.00 22.64 587 SER A N 1
ATOM 4472 C CA . SER A 1 587 ? 42.775 -23.005 -31.421 1.00 22.64 587 SER A CA 1
ATOM 4473 C C . SER A 1 587 ? 42.375 -22.975 -32.918 1.00 22.64 587 SER A C 1
ATOM 4475 O O . SER A 1 587 ? 42.531 -23.978 -33.602 1.00 22.64 587 SER A O 1
ATOM 4477 N N . SER A 1 588 ? 42.021 -21.855 -33.570 1.00 24.58 588 SER A N 1
ATOM 4478 C CA . SER A 1 588 ? 41.763 -20.447 -33.175 1.00 24.58 588 SER A CA 1
ATOM 4479 C C . SER A 1 588 ? 41.524 -19.604 -34.442 1.00 24.58 588 SER A C 1
ATOM 4481 O O . SER A 1 588 ? 42.127 -19.913 -35.468 1.00 24.58 588 SER A O 1
ATOM 4483 N N . SER A 1 589 ? 40.841 -18.455 -34.363 1.00 26.08 589 SER A N 1
ATOM 4484 C CA . SER A 1 589 ? 41.157 -17.320 -35.255 1.00 26.08 589 SER A CA 1
ATOM 4485 C C . SER A 1 589 ? 40.740 -15.971 -34.659 1.00 26.08 589 SER A C 1
ATOM 4487 O O . SER A 1 589 ? 39.704 -15.857 -34.011 1.00 26.08 589 SER A O 1
ATOM 4489 N N . SER A 1 590 ? 41.569 -14.951 -34.870 1.00 29.27 590 SER A N 1
ATOM 4490 C CA . SER A 1 590 ? 41.310 -13.552 -34.520 1.00 29.27 590 SER A CA 1
ATOM 4491 C C . SER A 1 590 ? 41.709 -12.647 -35.689 1.00 29.27 590 SER A C 1
ATOM 4493 O O . SER A 1 590 ? 42.540 -13.024 -36.517 1.00 29.27 590 SER A O 1
ATOM 4495 N N . MET A 1 591 ? 41.138 -11.442 -35.753 1.00 25.00 591 MET A N 1
ATOM 4496 C CA . MET A 1 591 ? 41.657 -10.337 -36.570 1.00 25.00 591 MET A CA 1
ATOM 4497 C C . MET A 1 591 ? 42.145 -9.245 -35.608 1.00 25.00 591 MET A C 1
ATOM 4499 O O . MET A 1 591 ? 41.388 -8.795 -34.758 1.00 25.00 591 MET A O 1
ATOM 4503 N N . VAL A 1 592 ? 43.456 -9.013 -35.495 1.00 26.47 592 VAL A N 1
ATOM 4504 C CA . VAL A 1 592 ? 44.342 -8.265 -36.415 1.00 26.47 592 VAL A CA 1
ATOM 4505 C C . VAL A 1 592 ? 44.252 -6.751 -36.209 1.00 26.47 592 VAL A C 1
ATOM 4507 O O . VAL A 1 592 ? 43.332 -6.081 -36.668 1.00 26.47 592 VAL A O 1
ATOM 4510 N N . SER A 1 593 ? 45.311 -6.211 -35.605 1.00 25.78 593 SER A N 1
ATOM 4511 C CA . SER A 1 593 ? 45.946 -4.952 -36.006 1.00 25.78 593 SER A CA 1
ATOM 4512 C C . SER A 1 593 ? 47.422 -4.959 -35.574 1.00 25.78 593 SER A C 1
ATOM 4514 O O . SER A 1 593 ? 47.832 -5.770 -34.746 1.00 25.78 593 SER A O 1
ATOM 4516 N N . SER A 1 594 ? 48.236 -4.131 -36.227 1.00 27.70 594 SER A N 1
ATOM 4517 C CA . SER A 1 594 ? 49.712 -4.114 -36.164 1.00 27.70 594 SER A CA 1
ATOM 4518 C C . SER A 1 594 ? 50.277 -3.591 -34.816 1.00 27.70 594 SER A C 1
ATOM 4520 O O . SER A 1 594 ? 49.538 -2.952 -34.078 1.00 27.70 594 SER A O 1
ATOM 4522 N N . SER A 1 595 ? 51.564 -3.743 -34.456 1.00 29.45 595 SER A N 1
ATOM 4523 C CA . SER A 1 595 ? 52.756 -3.785 -35.327 1.00 29.45 595 SER A CA 1
ATOM 4524 C C . SER A 1 595 ? 54.046 -4.368 -34.695 1.00 29.45 595 SER A C 1
ATOM 4526 O O . SER A 1 595 ? 54.201 -4.429 -33.480 1.00 29.45 595 SER A O 1
ATOM 4528 N N . SER A 1 596 ? 55.032 -4.638 -35.569 1.00 27.86 596 SER A N 1
ATOM 4529 C CA . SER A 1 596 ? 56.489 -4.770 -35.314 1.00 27.86 596 SER A CA 1
ATOM 4530 C C . SER A 1 596 ? 57.035 -6.032 -34.608 1.00 27.86 596 SER A C 1
ATOM 4532 O O . SER A 1 596 ? 56.347 -6.725 -33.869 1.00 27.86 596 SER A O 1
ATOM 4534 N N . GLN A 1 597 ? 58.297 -6.366 -34.919 1.00 28.91 597 GLN A N 1
ATOM 4535 C CA . GLN A 1 597 ? 58.992 -7.606 -34.537 1.00 28.91 597 GLN A CA 1
ATOM 4536 C C . GLN A 1 597 ? 60.177 -7.335 -33.596 1.00 28.91 597 GLN A C 1
ATOM 4538 O O . GLN A 1 597 ? 60.911 -6.371 -33.801 1.00 28.91 597 GLN A O 1
ATOM 4543 N N . SER A 1 598 ? 60.471 -8.264 -32.680 1.00 26.33 598 SER A N 1
ATOM 4544 C CA . SER A 1 598 ? 61.780 -8.953 -32.562 1.00 26.33 598 SER A CA 1
ATOM 4545 C C . SER A 1 598 ? 61.828 -9.839 -31.303 1.00 26.33 598 SER A C 1
ATOM 4547 O O . SER A 1 598 ? 60.933 -9.795 -30.463 1.00 26.33 598 SER A O 1
ATOM 4549 N N . SER A 1 599 ? 62.827 -10.721 -31.207 1.00 29.73 599 SER A N 1
ATOM 4550 C CA . SER A 1 599 ? 62.851 -11.854 -30.267 1.00 29.73 599 SER A CA 1
ATOM 4551 C C . SER A 1 599 ? 64.120 -11.921 -29.416 1.00 29.73 599 SER A C 1
ATOM 4553 O O . SER A 1 599 ? 65.207 -11.770 -29.970 1.00 29.73 599 SER A O 1
ATOM 4555 N N . SER A 1 600 ? 64.018 -12.323 -28.141 1.00 31.22 600 SER A N 1
ATOM 4556 C CA . SER A 1 600 ? 64.896 -13.368 -27.557 1.00 31.22 600 SER A CA 1
ATOM 4557 C C . SER A 1 600 ? 64.605 -13.702 -26.080 1.00 31.22 600 SER A C 1
ATOM 4559 O O . SER A 1 600 ? 64.295 -12.835 -25.273 1.00 31.22 600 SER A O 1
ATOM 4561 N N . SER A 1 601 ? 64.824 -14.976 -25.728 1.00 35.38 601 SER A N 1
ATOM 4562 C CA . SER A 1 601 ? 64.930 -15.550 -24.370 1.00 35.38 601 SER A CA 1
ATOM 4563 C C . SER A 1 601 ? 63.702 -15.491 -23.441 1.00 35.38 601 SER A C 1
ATOM 4565 O O . SER A 1 601 ? 63.235 -14.436 -23.026 1.00 35.38 601 SER A O 1
ATOM 4567 N N . SER A 1 602 ? 63.249 -16.669 -23.003 1.00 38.78 602 SER A N 1
ATOM 4568 C CA . SER A 1 602 ? 62.271 -16.833 -21.919 1.00 38.78 602 SER A CA 1
ATOM 4569 C C . SER A 1 602 ? 62.890 -17.678 -20.808 1.00 38.78 602 SER A C 1
ATOM 4571 O O . SER A 1 602 ? 63.391 -18.772 -21.070 1.00 38.78 602 SER A O 1
ATOM 4573 N N . LYS A 1 603 ? 62.867 -17.181 -19.567 1.00 53.16 603 LYS A N 1
ATOM 4574 C CA . LYS A 1 603 ? 63.259 -17.968 -18.387 1.00 53.16 603 LYS A CA 1
ATOM 4575 C C . LYS A 1 603 ? 62.153 -18.966 -18.031 1.00 53.16 603 LYS A C 1
ATOM 4577 O O . LYS A 1 603 ? 60.975 -18.695 -18.255 1.00 53.16 603 LYS A O 1
ATOM 4582 N N . VAL A 1 604 ? 62.528 -20.103 -17.447 1.00 56.91 604 VAL A N 1
ATOM 4583 C CA . VAL A 1 604 ? 61.566 -21.047 -16.859 1.00 56.91 604 VAL A CA 1
ATOM 4584 C C . VAL A 1 604 ? 61.078 -20.460 -15.536 1.00 56.91 604 VAL A C 1
ATOM 4586 O O . VAL A 1 604 ? 61.868 -20.338 -14.606 1.00 56.91 604 VAL A O 1
ATOM 4589 N N . GLN A 1 605 ? 59.800 -20.088 -15.475 1.00 71.75 605 GLN A N 1
ATOM 4590 C CA . GLN A 1 605 ? 59.178 -19.445 -14.313 1.00 71.75 605 GLN A CA 1
ATOM 4591 C C . GLN A 1 605 ? 58.216 -20.402 -13.597 1.00 71.75 605 GLN A C 1
ATOM 4593 O O . GLN A 1 605 ? 57.506 -21.169 -14.257 1.00 71.75 605 GLN A O 1
ATOM 4598 N N . THR A 1 606 ? 58.157 -20.359 -12.265 1.00 78.62 606 THR A N 1
ATOM 4599 C CA . THR A 1 606 ? 57.130 -21.082 -11.492 1.00 78.62 606 THR A CA 1
ATOM 4600 C C . THR A 1 606 ? 55.760 -20.428 -11.672 1.00 78.62 606 THR A C 1
ATOM 4602 O O . THR A 1 606 ? 55.631 -19.208 -11.590 1.00 78.62 606 THR A O 1
ATOM 4605 N N . VAL A 1 607 ? 54.718 -21.234 -11.893 1.00 78.19 607 VAL A N 1
ATOM 4606 C CA . VAL A 1 607 ? 53.326 -20.763 -11.940 1.00 78.19 607 VAL A CA 1
ATOM 4607 C C . VAL A 1 607 ? 52.558 -21.357 -10.769 1.00 78.19 607 VAL A C 1
ATOM 4609 O O . VAL A 1 607 ? 52.494 -22.578 -10.620 1.00 78.19 607 VAL A O 1
ATOM 4612 N N . PHE A 1 608 ? 51.941 -20.482 -9.981 1.00 87.12 608 PHE A N 1
ATOM 4613 C CA . PHE A 1 608 ? 50.944 -20.817 -8.973 1.00 87.12 608 PHE A CA 1
ATOM 4614 C C . PHE A 1 608 ? 49.837 -19.761 -9.041 1.00 87.12 608 PHE A C 1
ATOM 4616 O O . PHE A 1 608 ? 50.102 -18.579 -8.834 1.00 87.12 608 PHE A O 1
ATOM 4623 N N . GLN A 1 609 ? 48.629 -20.168 -9.431 1.00 82.38 609 GLN A N 1
ATOM 4624 C CA . GLN A 1 609 ? 47.496 -19.273 -9.703 1.00 82.38 609 GLN A CA 1
ATOM 4625 C C . GLN A 1 609 ? 46.190 -19.953 -9.291 1.00 82.38 609 GLN A C 1
ATOM 4627 O O . GLN A 1 609 ? 46.005 -21.129 -9.603 1.00 82.38 609 GLN A O 1
ATOM 4632 N N . LEU A 1 610 ? 45.281 -19.236 -8.624 1.00 84.81 610 LEU A N 1
ATOM 4633 C CA . LEU A 1 610 ? 43.923 -19.733 -8.373 1.00 84.81 610 LEU A CA 1
ATOM 4634 C C . LEU A 1 610 ? 43.173 -19.819 -9.712 1.00 84.81 610 LEU A C 1
ATOM 4636 O O . LEU A 1 610 ? 43.206 -18.877 -10.499 1.00 84.81 610 LEU A O 1
ATOM 4640 N N . THR A 1 611 ? 42.523 -20.951 -9.978 1.00 82.62 611 THR A N 1
ATOM 4641 C CA . THR A 1 611 ? 41.851 -21.232 -11.262 1.00 82.62 611 THR A CA 1
ATOM 4642 C C . THR A 1 611 ? 40.359 -21.523 -11.146 1.00 82.62 611 THR A C 1
ATOM 4644 O O . THR A 1 611 ? 39.628 -21.236 -12.087 1.00 82.62 611 THR A O 1
ATOM 4647 N N . SER A 1 612 ? 39.881 -22.057 -10.019 1.00 72.62 612 SER A N 1
ATOM 4648 C CA . SER A 1 612 ? 38.444 -22.182 -9.741 1.00 72.62 612 SER A CA 1
ATOM 4649 C C . SER A 1 612 ? 38.167 -22.351 -8.246 1.00 72.62 612 SER A C 1
ATOM 4651 O O . SER A 1 612 ? 39.039 -22.786 -7.495 1.00 72.62 612 SER A O 1
ATOM 4653 N N . GLY A 1 613 ? 36.934 -22.055 -7.829 1.00 73.75 613 GLY A N 1
ATOM 4654 C CA . GLY A 1 613 ? 36.552 -21.983 -6.416 1.00 73.75 613 GLY A CA 1
ATOM 4655 C C . GLY A 1 613 ? 36.985 -20.664 -5.767 1.00 73.75 613 GLY A C 1
ATOM 4656 O O . GLY A 1 613 ? 37.815 -19.938 -6.311 1.00 73.75 613 GLY A O 1
ATOM 4657 N N . ASN A 1 614 ? 36.406 -20.342 -4.609 1.00 82.00 614 ASN A N 1
ATOM 4658 C CA . ASN A 1 614 ? 36.825 -19.188 -3.812 1.00 82.00 614 ASN A CA 1
ATOM 4659 C C . ASN A 1 614 ? 37.805 -19.648 -2.724 1.00 82.00 614 ASN A C 1
ATOM 4661 O O . ASN A 1 614 ? 37.577 -20.696 -2.118 1.00 82.00 614 ASN A O 1
ATOM 4665 N N . ALA A 1 615 ? 38.868 -18.876 -2.485 1.00 83.94 615 ALA A N 1
ATOM 4666 C CA . ALA A 1 615 ? 39.802 -19.111 -1.381 1.00 83.94 615 ALA A CA 1
ATOM 4667 C C . ALA A 1 615 ? 39.124 -18.920 -0.011 1.00 83.94 615 ALA A C 1
ATOM 4669 O O . ALA A 1 615 ? 39.460 -19.617 0.944 1.00 83.94 615 ALA A O 1
ATOM 4670 N N . ASP A 1 616 ? 38.124 -18.037 0.053 1.00 89.31 616 ASP A N 1
ATOM 4671 C CA . ASP A 1 616 ? 37.335 -17.791 1.256 1.00 89.31 616 ASP A CA 1
ATOM 4672 C C . ASP A 1 616 ? 35.920 -18.362 1.089 1.00 89.31 616 ASP A C 1
ATOM 4674 O O . ASP A 1 616 ? 35.241 -18.095 0.094 1.00 89.31 616 ASP A O 1
ATOM 4678 N N . GLN A 1 617 ? 35.459 -19.179 2.039 1.00 89.94 617 GLN A N 1
ATOM 4679 C CA . GLN A 1 617 ? 34.140 -19.821 1.984 1.00 89.94 617 GLN A CA 1
ATOM 4680 C C . GLN A 1 617 ? 33.491 -19.926 3.361 1.00 89.94 617 GLN A C 1
ATOM 4682 O O . GLN A 1 617 ? 34.122 -20.357 4.325 1.00 89.94 617 GLN A O 1
ATOM 4687 N N . THR A 1 618 ? 32.193 -19.627 3.417 1.00 88.12 618 THR A N 1
ATOM 4688 C CA . THR A 1 618 ? 31.329 -19.987 4.546 1.00 88.12 618 THR A CA 1
ATOM 4689 C C . THR A 1 618 ? 30.625 -21.305 4.238 1.00 88.12 618 THR A C 1
ATOM 4691 O O . THR A 1 618 ? 30.064 -21.464 3.154 1.00 88.12 618 THR A O 1
ATOM 4694 N N . VAL A 1 619 ? 30.652 -22.253 5.174 1.00 88.69 619 VAL A N 1
ATOM 4695 C CA . VAL A 1 619 ? 30.105 -23.607 4.996 1.00 88.69 619 VAL A CA 1
ATOM 4696 C C . VAL A 1 619 ? 29.550 -24.144 6.316 1.00 88.69 619 VAL A C 1
ATOM 4698 O O . VAL A 1 619 ? 30.145 -23.956 7.375 1.00 88.69 619 VAL A O 1
ATOM 4701 N N . THR A 1 620 ? 28.399 -24.813 6.275 1.00 89.25 620 THR A N 1
ATOM 4702 C CA . THR A 1 620 ? 27.824 -25.475 7.456 1.00 89.25 620 THR A CA 1
ATOM 4703 C C . THR A 1 620 ? 28.589 -26.761 7.780 1.00 89.25 620 THR A C 1
ATOM 4705 O O . THR A 1 620 ? 28.975 -27.501 6.875 1.00 89.25 620 THR A O 1
ATOM 4708 N N . ALA A 1 621 ? 28.776 -27.067 9.059 1.00 85.38 621 ALA A N 1
ATOM 4709 C CA . ALA A 1 621 ? 29.261 -28.357 9.528 1.00 85.38 621 ALA A CA 1
ATOM 4710 C C . ALA A 1 621 ? 28.375 -29.496 8.981 1.00 85.38 621 ALA A C 1
ATOM 4712 O O . ALA A 1 621 ? 27.145 -29.420 9.020 1.00 85.38 621 ALA A O 1
ATOM 4713 N N . GLY A 1 622 ? 29.010 -30.528 8.427 1.00 81.25 622 GLY A N 1
ATOM 4714 C CA . GLY A 1 622 ? 28.380 -31.610 7.665 1.00 81.25 622 GLY A CA 1
ATOM 4715 C C . GLY A 1 622 ? 28.310 -31.375 6.147 1.00 81.25 622 GLY A C 1
ATOM 4716 O O . GLY A 1 622 ? 28.043 -32.323 5.411 1.00 81.25 622 GLY A O 1
ATOM 4717 N N . ASN A 1 623 ? 28.583 -30.160 5.647 1.00 87.62 623 ASN A N 1
ATOM 4718 C CA . ASN A 1 623 ? 28.524 -29.847 4.213 1.00 87.62 623 ASN A CA 1
ATOM 4719 C C . ASN A 1 623 ? 29.909 -29.821 3.540 1.00 87.62 623 ASN A C 1
ATOM 4721 O O . ASN A 1 623 ? 30.946 -29.547 4.153 1.00 87.62 623 ASN A O 1
ATOM 4725 N N . ALA A 1 624 ? 29.915 -30.087 2.232 1.00 88.56 624 ALA A N 1
ATOM 4726 C CA . ALA A 1 624 ? 31.099 -29.981 1.386 1.00 88.56 624 ALA A CA 1
ATOM 4727 C C . ALA A 1 624 ? 31.399 -28.530 0.987 1.00 88.56 624 ALA A C 1
ATOM 4729 O O . ALA A 1 624 ? 30.490 -27.763 0.664 1.00 88.56 624 ALA A O 1
ATOM 4730 N N . ILE A 1 625 ? 32.685 -28.168 0.947 1.00 90.62 625 ILE A N 1
ATOM 4731 C CA . ILE A 1 625 ? 33.116 -26.911 0.317 1.00 90.62 625 ILE A CA 1
ATOM 4732 C C . ILE A 1 625 ? 33.061 -27.020 -1.211 1.00 90.62 625 ILE A C 1
ATOM 4734 O O . ILE A 1 625 ? 33.219 -28.103 -1.785 1.00 90.62 625 ILE A O 1
ATOM 4738 N N . LYS A 1 626 ? 32.942 -25.880 -1.900 1.00 89.19 626 LYS A N 1
ATOM 4739 C CA . LYS A 1 626 ? 33.238 -25.823 -3.337 1.00 89.19 626 LYS A CA 1
ATOM 4740 C C . LYS A 1 626 ? 34.752 -25.985 -3.503 1.00 89.19 626 LYS A C 1
ATOM 4742 O O . LYS A 1 626 ? 35.522 -25.286 -2.850 1.00 89.19 626 LYS A O 1
ATOM 4747 N N . SER A 1 627 ? 35.191 -26.921 -4.343 1.00 90.31 627 SER A N 1
ATOM 4748 C CA . SER A 1 627 ? 36.620 -27.258 -4.446 1.00 90.31 627 SER A CA 1
ATOM 4749 C C . SER A 1 627 ? 37.461 -26.062 -4.909 1.00 90.31 627 SER A C 1
ATOM 4751 O O . SER A 1 627 ? 37.141 -25.425 -5.913 1.00 90.31 627 SER A O 1
ATOM 4753 N N . ILE A 1 628 ? 38.544 -25.775 -4.184 1.00 91.94 628 ILE A N 1
ATOM 4754 C CA . ILE A 1 628 ? 39.441 -24.635 -4.420 1.00 91.94 628 ILE A CA 1
ATOM 4755 C C . ILE A 1 628 ? 40.645 -25.147 -5.204 1.00 91.94 628 ILE A C 1
ATOM 4757 O O . ILE A 1 628 ? 41.464 -25.886 -4.659 1.00 91.94 628 ILE A O 1
ATOM 4761 N N . VAL A 1 629 ? 40.738 -24.804 -6.487 1.00 90.06 629 VAL A N 1
ATOM 4762 C CA . VAL A 1 629 ? 41.700 -25.392 -7.428 1.00 90.06 629 VAL A CA 1
ATOM 4763 C C . VAL A 1 629 ? 42.681 -24.338 -7.915 1.00 90.06 629 VAL A C 1
ATOM 4765 O O . VAL A 1 629 ? 42.291 -23.354 -8.544 1.00 90.06 629 VAL A O 1
ATOM 4768 N N . TYR A 1 630 ? 43.965 -24.592 -7.693 1.00 89.31 630 TYR A N 1
ATOM 4769 C CA . TYR A 1 630 ? 45.083 -23.795 -8.180 1.00 89.31 630 TYR A CA 1
ATOM 4770 C C . TYR A 1 630 ? 45.797 -24.533 -9.318 1.00 89.31 630 TYR A C 1
ATOM 4772 O O . TYR A 1 630 ? 46.099 -25.722 -9.195 1.00 89.31 630 TYR A O 1
ATOM 4780 N N . SER A 1 631 ? 46.131 -23.829 -10.398 1.00 86.62 631 SER A N 1
ATOM 4781 C CA . SER A 1 631 ? 47.063 -24.310 -11.422 1.00 86.62 631 SER A CA 1
ATOM 4782 C C . SER A 1 631 ? 48.492 -24.229 -10.896 1.00 86.62 631 SER A C 1
ATOM 4784 O O . SER A 1 631 ? 48.907 -23.186 -10.385 1.00 86.62 631 SER A O 1
ATOM 4786 N N . ILE A 1 632 ? 49.254 -25.314 -11.061 1.00 86.94 632 ILE A N 1
ATOM 4787 C CA . ILE A 1 632 ? 50.647 -25.427 -10.616 1.00 86.94 632 ILE A CA 1
ATOM 4788 C C . ILE A 1 632 ? 51.540 -25.834 -11.797 1.00 86.94 632 ILE A C 1
ATOM 4790 O O . ILE A 1 632 ? 51.210 -26.749 -12.551 1.00 86.94 632 ILE A O 1
ATOM 4794 N N . LYS A 1 633 ? 52.678 -25.156 -11.987 1.00 84.00 633 LYS A N 1
ATOM 4795 C CA . LYS A 1 633 ? 53.664 -25.503 -13.026 1.00 84.00 633 LYS A CA 1
ATOM 4796 C C . LYS A 1 633 ? 55.076 -25.154 -12.574 1.00 84.00 633 LYS A C 1
ATOM 4798 O O . LYS A 1 633 ? 55.294 -24.086 -12.010 1.00 84.00 633 LYS A O 1
ATOM 4803 N N . ASN A 1 634 ? 56.030 -26.038 -12.870 1.00 81.00 634 ASN A N 1
ATOM 4804 C CA . ASN A 1 634 ? 57.428 -25.933 -12.433 1.00 81.00 634 ASN A CA 1
ATOM 4805 C C . ASN A 1 634 ? 57.554 -25.830 -10.894 1.00 81.00 634 ASN A C 1
ATOM 4807 O O . ASN A 1 634 ? 58.355 -25.068 -10.364 1.00 81.00 634 ASN A O 1
ATOM 4811 N N . VAL A 1 635 ? 56.724 -26.600 -10.185 1.00 80.50 635 VAL A N 1
ATOM 4812 C CA . VAL A 1 635 ? 56.663 -26.685 -8.719 1.00 80.50 635 VAL A CA 1
ATOM 4813 C C . VAL A 1 635 ? 57.302 -27.995 -8.258 1.00 80.50 635 VAL A C 1
ATOM 4815 O O . VAL A 1 635 ? 57.046 -29.047 -8.839 1.00 80.50 635 VAL A O 1
ATOM 4818 N N . THR A 1 636 ? 58.122 -27.933 -7.209 1.00 82.44 636 THR A N 1
ATOM 4819 C CA . THR A 1 636 ? 58.793 -29.087 -6.587 1.00 82.44 636 THR A CA 1
ATOM 4820 C C . THR A 1 636 ? 58.063 -29.600 -5.342 1.00 82.44 636 THR A C 1
ATOM 4822 O O . THR A 1 636 ? 58.151 -30.787 -5.032 1.00 82.44 636 THR A O 1
ATOM 4825 N N . LYS A 1 637 ? 57.312 -28.740 -4.637 1.00 84.50 637 LYS A N 1
ATOM 4826 C CA . LYS A 1 637 ? 56.505 -29.109 -3.461 1.00 84.50 637 LYS A CA 1
ATOM 4827 C C . LYS A 1 637 ? 55.298 -28.184 -3.283 1.00 84.50 637 LYS A C 1
ATOM 4829 O O . LYS A 1 637 ? 55.418 -26.974 -3.460 1.00 84.50 637 LYS A O 1
ATOM 4834 N N . VAL A 1 638 ? 54.169 -28.748 -2.851 1.00 88.06 638 VAL A N 1
ATOM 4835 C CA . VAL A 1 638 ? 53.016 -28.017 -2.293 1.00 88.06 638 VAL A CA 1
ATOM 4836 C C . VAL A 1 638 ? 52.644 -28.642 -0.949 1.00 88.06 638 VAL A C 1
ATOM 4838 O O . VAL A 1 638 ? 52.731 -29.859 -0.791 1.00 88.06 638 VAL A O 1
ATOM 4841 N N . SER A 1 639 ? 52.225 -27.831 0.019 1.00 87.25 639 SER A N 1
ATOM 4842 C CA . SER A 1 639 ? 51.648 -28.293 1.289 1.00 87.25 639 SER A CA 1
ATOM 4843 C C . SER A 1 639 ? 50.648 -27.276 1.829 1.00 87.25 639 SER A C 1
ATOM 4845 O O . SER A 1 639 ? 50.910 -26.079 1.736 1.00 87.25 639 SER A O 1
ATOM 4847 N N . VAL A 1 640 ? 49.548 -27.738 2.430 1.00 93.00 640 VAL A N 1
ATOM 4848 C CA . VAL A 1 640 ? 48.545 -26.885 3.091 1.00 93.00 640 VAL A CA 1
ATOM 4849 C C . VAL A 1 640 ? 48.491 -27.160 4.596 1.00 93.00 640 VAL A C 1
ATOM 4851 O O . VAL A 1 640 ? 48.652 -28.302 5.025 1.00 93.00 640 VAL A O 1
ATOM 4854 N N . SER A 1 641 ? 48.259 -26.119 5.391 1.00 91.69 641 SER A N 1
ATOM 4855 C CA . SER A 1 641 ? 48.022 -26.171 6.839 1.00 91.69 641 SER A CA 1
ATOM 4856 C C . SER A 1 641 ? 46.850 -25.259 7.228 1.00 91.69 641 SER A C 1
ATOM 4858 O O . SER A 1 641 ? 46.472 -24.386 6.452 1.00 91.69 641 SER A O 1
ATOM 4860 N N . GLY A 1 642 ? 46.262 -25.458 8.414 1.00 90.00 642 GLY A N 1
ATOM 4861 C CA . GLY A 1 642 ? 45.182 -24.605 8.948 1.00 90.00 642 GLY A CA 1
ATOM 4862 C C . GLY A 1 642 ? 43.762 -24.908 8.442 1.00 90.00 642 GLY A C 1
ATOM 4863 O O . GLY A 1 642 ? 42.839 -24.162 8.749 1.00 90.00 642 GLY A O 1
ATOM 4864 N N . LEU A 1 643 ? 43.561 -25.995 7.690 1.00 93.75 643 LEU A N 1
ATOM 4865 C CA . LEU A 1 643 ? 42.225 -26.434 7.265 1.00 93.75 643 LEU A CA 1
ATOM 4866 C C . LEU A 1 643 ? 41.395 -27.008 8.437 1.00 93.75 643 LEU A C 1
ATOM 4868 O O . LEU A 1 643 ? 41.968 -27.657 9.316 1.00 93.75 643 LEU A O 1
ATOM 4872 N N . PRO A 1 644 ? 40.057 -26.838 8.433 1.00 93.38 644 PRO A N 1
ATOM 4873 C CA . PRO A 1 644 ? 39.166 -27.509 9.377 1.00 93.38 644 PRO A CA 1
ATOM 4874 C C . PRO A 1 644 ? 39.117 -29.025 9.148 1.00 93.38 644 PRO A C 1
ATOM 4876 O O . PRO A 1 644 ? 39.390 -29.530 8.055 1.00 93.38 644 PRO A O 1
ATOM 4879 N N . ALA A 1 645 ? 38.713 -29.755 10.190 1.00 90.62 645 ALA A N 1
ATOM 4880 C CA . ALA A 1 645 ? 38.577 -31.206 10.150 1.00 90.62 645 ALA A CA 1
ATOM 4881 C C . ALA A 1 645 ? 37.616 -31.663 9.034 1.00 90.62 645 ALA A C 1
ATOM 4883 O O . ALA A 1 645 ? 36.503 -31.151 8.907 1.00 90.62 645 ALA A O 1
ATOM 4884 N N . GLY A 1 646 ? 38.064 -32.643 8.242 1.00 88.06 646 GLY A N 1
ATOM 4885 C CA . GLY A 1 646 ? 37.331 -33.202 7.100 1.00 88.06 646 GLY A CA 1
ATOM 4886 C C . GLY A 1 646 ? 37.671 -32.583 5.733 1.00 88.06 646 GLY A C 1
ATOM 4887 O O . GLY A 1 646 ? 37.326 -33.162 4.700 1.00 88.06 646 GLY A O 1
ATOM 4888 N N . LEU A 1 647 ? 38.422 -31.473 5.696 1.00 94.12 647 LEU A N 1
ATOM 4889 C CA . LEU A 1 647 ? 38.989 -30.921 4.459 1.00 94.12 647 LEU A CA 1
ATOM 4890 C C . LEU A 1 647 ? 40.440 -31.368 4.242 1.00 94.12 647 LEU A C 1
ATOM 4892 O O . LEU A 1 647 ? 41.209 -31.531 5.187 1.00 94.12 647 LEU A O 1
ATOM 4896 N N . MET A 1 648 ? 40.833 -31.530 2.977 1.00 91.50 648 MET A N 1
ATOM 4897 C CA . MET A 1 648 ? 42.186 -31.930 2.585 1.00 91.50 648 MET A CA 1
ATOM 4898 C C . MET A 1 648 ? 42.641 -31.247 1.290 1.00 91.50 648 MET A C 1
ATOM 4900 O O . MET A 1 648 ? 41.832 -30.942 0.414 1.00 91.50 648 MET A O 1
ATOM 4904 N N . GLY A 1 649 ? 43.952 -31.023 1.165 1.00 90.19 649 GLY A N 1
ATOM 4905 C CA . GLY A 1 649 ? 44.587 -30.514 -0.051 1.00 90.19 649 GLY A CA 1
ATOM 4906 C C . GLY A 1 649 ? 45.393 -31.596 -0.768 1.00 90.19 649 GLY A C 1
ATOM 4907 O O . GLY A 1 649 ? 46.259 -32.215 -0.151 1.00 90.19 649 GLY A O 1
ATOM 4908 N N . ALA A 1 650 ? 45.147 -31.802 -2.062 1.00 87.19 650 ALA A N 1
ATOM 4909 C CA . ALA A 1 650 ? 45.793 -32.833 -2.874 1.00 87.19 650 ALA A CA 1
ATOM 4910 C C . ALA A 1 650 ? 46.285 -32.290 -4.227 1.00 87.19 650 ALA A C 1
ATOM 4912 O O . ALA A 1 650 ? 45.650 -31.432 -4.838 1.00 87.19 650 ALA A O 1
ATOM 4913 N N . ILE A 1 651 ? 47.408 -32.818 -4.722 1.00 84.44 651 ILE A N 1
ATOM 4914 C CA . ILE A 1 651 ? 47.873 -32.587 -6.099 1.00 84.44 651 ILE A CA 1
ATOM 4915 C C . ILE A 1 651 ? 47.176 -33.601 -7.021 1.00 84.44 651 ILE A C 1
ATOM 4917 O O . ILE A 1 651 ? 47.085 -34.785 -6.694 1.00 84.44 651 ILE A O 1
ATOM 4921 N N . ASN A 1 652 ? 46.674 -33.149 -8.171 1.00 77.75 652 ASN A N 1
ATOM 4922 C CA . ASN A 1 652 ? 46.055 -34.018 -9.174 1.00 77.75 652 ASN A CA 1
ATOM 4923 C C . ASN A 1 652 ? 47.104 -34.928 -9.848 1.00 77.75 652 ASN A C 1
ATOM 4925 O O . ASN A 1 652 ? 48.261 -34.546 -9.985 1.00 77.75 652 ASN A O 1
ATOM 4929 N N . LYS A 1 653 ? 46.702 -36.105 -10.345 1.00 69.38 653 LYS A N 1
ATOM 4930 C CA . LYS A 1 653 ? 47.586 -37.142 -10.926 1.00 69.38 653 LYS A CA 1
ATOM 4931 C C . LYS A 1 653 ? 48.451 -36.665 -12.107 1.00 69.38 653 LYS A C 1
ATOM 4933 O O . LYS A 1 653 ? 49.439 -37.311 -12.434 1.00 69.38 653 LYS A O 1
ATOM 4938 N N . SER A 1 654 ? 48.080 -35.558 -12.749 1.00 71.50 654 SER A N 1
ATOM 4939 C CA . SER A 1 654 ? 48.838 -34.887 -13.814 1.00 71.50 654 SER A CA 1
ATOM 4940 C C . SER A 1 654 ? 49.957 -33.960 -13.312 1.00 71.50 654 SER A C 1
ATOM 4942 O O . SER A 1 654 ? 50.714 -33.439 -14.126 1.00 71.50 654 SER A O 1
ATOM 4944 N N . ASN A 1 655 ? 50.037 -33.697 -12.003 1.00 71.69 655 ASN A N 1
ATOM 4945 C CA . ASN A 1 655 ? 50.873 -32.669 -11.367 1.00 71.69 655 ASN A CA 1
ATOM 4946 C C . ASN A 1 655 ? 50.662 -31.234 -11.903 1.00 71.69 655 ASN A C 1
ATOM 4948 O O . ASN A 1 655 ? 51.524 -30.377 -11.722 1.00 71.69 655 ASN A O 1
ATOM 4952 N N . THR A 1 656 ? 49.516 -30.952 -12.540 1.00 80.62 656 THR A N 1
ATOM 4953 C CA . THR A 1 656 ? 49.179 -29.625 -13.105 1.00 80.62 656 THR A CA 1
ATOM 4954 C C . THR A 1 656 ? 48.245 -28.784 -12.236 1.00 80.62 656 THR A C 1
ATOM 4956 O O . THR A 1 656 ? 48.106 -27.587 -12.482 1.00 80.62 656 THR A O 1
ATOM 4959 N N . THR A 1 657 ? 47.592 -29.370 -11.228 1.00 86.88 657 THR A N 1
ATOM 4960 C CA . THR A 1 657 ? 46.720 -28.641 -10.293 1.00 86.88 657 THR A CA 1
ATOM 4961 C C . THR A 1 657 ? 46.863 -29.135 -8.855 1.00 86.88 657 THR A C 1
ATOM 4963 O O . THR A 1 657 ? 47.140 -30.311 -8.612 1.00 86.88 657 THR A O 1
ATOM 4966 N N . PHE A 1 658 ? 46.637 -28.229 -7.904 1.00 89.19 658 PHE A N 1
ATOM 4967 C CA . PHE A 1 658 ? 46.456 -28.508 -6.480 1.00 89.19 658 PHE A CA 1
ATOM 4968 C C . PHE A 1 658 ? 45.032 -28.116 -6.077 1.00 89.19 658 PHE A C 1
ATOM 4970 O O . PHE A 1 658 ? 44.582 -27.024 -6.417 1.00 89.19 658 PHE A O 1
ATOM 4977 N N . MET A 1 659 ? 44.322 -28.996 -5.376 1.00 90.19 659 MET A N 1
ATOM 4978 C CA . MET A 1 659 ? 42.914 -28.829 -5.024 1.00 90.19 659 MET A CA 1
ATOM 4979 C C . MET A 1 659 ? 42.694 -29.019 -3.526 1.00 90.19 659 MET A C 1
ATOM 4981 O O . MET A 1 659 ? 43.067 -30.056 -2.981 1.00 90.19 659 MET A O 1
ATOM 4985 N N . ILE A 1 660 ? 42.035 -28.055 -2.882 1.00 93.94 660 ILE A N 1
ATOM 4986 C CA . ILE A 1 660 ? 41.456 -28.212 -1.543 1.00 93.94 660 ILE A CA 1
ATOM 4987 C C . ILE A 1 660 ? 39.991 -28.616 -1.706 1.00 93.94 660 ILE A C 1
ATOM 4989 O O . ILE A 1 660 ? 39.238 -27.967 -2.431 1.00 93.94 660 ILE A O 1
ATOM 4993 N N . SER A 1 661 ? 39.599 -29.709 -1.056 1.00 91.56 661 SER A N 1
ATOM 4994 C CA . SER A 1 661 ? 38.261 -30.301 -1.156 1.00 91.56 661 SER A CA 1
ATOM 4995 C C . SER A 1 661 ? 37.945 -31.146 0.081 1.00 91.56 661 SER A C 1
ATOM 4997 O O . SER A 1 661 ? 38.846 -31.504 0.840 1.00 91.56 661 SER A O 1
ATOM 4999 N N . GLY A 1 662 ? 36.669 -31.467 0.290 1.00 90.38 662 GLY A N 1
ATOM 5000 C CA . GLY A 1 662 ? 36.217 -32.327 1.382 1.00 90.38 662 GLY A CA 1
ATOM 5001 C C . GLY A 1 662 ? 34.887 -31.872 1.972 1.00 90.38 662 GLY A C 1
ATOM 5002 O O . GLY A 1 662 ? 34.274 -30.919 1.487 1.00 90.38 662 GLY A O 1
ATOM 5003 N N . THR A 1 663 ? 34.473 -32.560 3.034 1.00 92.38 663 THR A N 1
ATOM 5004 C CA . THR A 1 663 ? 33.272 -32.256 3.824 1.00 92.38 663 THR A CA 1
ATOM 5005 C C . THR A 1 663 ? 33.709 -31.802 5.203 1.00 92.38 663 THR A C 1
ATOM 5007 O O . THR A 1 663 ? 34.489 -32.496 5.847 1.00 92.38 663 THR A O 1
ATOM 5010 N N . VAL A 1 664 ? 33.247 -30.637 5.650 1.00 92.81 664 VAL A N 1
ATOM 5011 C CA . VAL A 1 664 ? 33.553 -30.143 6.997 1.00 92.81 664 VAL A CA 1
ATOM 5012 C C . VAL A 1 664 ? 32.833 -31.025 8.014 1.00 92.81 664 VAL A C 1
ATOM 5014 O O . VAL A 1 664 ? 31.642 -31.271 7.861 1.00 92.81 664 VAL A O 1
ATOM 5017 N N . ALA A 1 665 ? 33.530 -31.511 9.042 1.00 89.56 665 ALA A N 1
ATOM 5018 C CA . ALA A 1 665 ? 32.948 -32.440 10.013 1.00 89.56 665 ALA A CA 1
ATOM 5019 C C . ALA A 1 665 ? 31.722 -31.851 10.748 1.00 89.56 665 ALA A C 1
ATOM 5021 O O . ALA A 1 665 ? 31.787 -30.725 11.241 1.00 89.56 665 ALA A O 1
ATOM 5022 N N . ASP A 1 666 ? 30.635 -32.629 10.878 1.00 84.19 666 ASP A N 1
ATOM 5023 C CA . ASP A 1 666 ? 29.373 -32.240 11.546 1.00 84.19 666 ASP A CA 1
ATOM 5024 C C . ASP A 1 666 ? 29.541 -31.705 12.979 1.00 84.19 666 ASP A C 1
ATOM 5026 O O . ASP A 1 666 ? 28.692 -30.963 13.463 1.00 84.19 666 ASP A O 1
ATOM 5030 N N . SER A 1 667 ? 30.618 -32.083 13.671 1.00 80.12 667 SER A N 1
ATOM 5031 C CA . SER A 1 667 ? 30.872 -31.732 15.072 1.00 80.12 667 SER A CA 1
ATOM 5032 C C . SER A 1 667 ? 31.505 -30.351 15.285 1.00 80.12 667 SER A C 1
ATOM 5034 O O . SER A 1 667 ? 31.857 -30.024 16.417 1.00 80.12 667 SER A O 1
ATOM 5036 N N . LEU A 1 668 ? 31.739 -29.566 14.228 1.00 85.19 668 LEU A N 1
ATOM 5037 C CA . LEU A 1 668 ? 32.352 -28.242 14.350 1.00 85.19 668 LEU A CA 1
ATOM 5038 C C . LEU A 1 668 ? 31.305 -27.156 14.633 1.00 85.19 668 LEU A C 1
ATOM 5040 O O . LEU A 1 668 ? 30.281 -27.052 13.959 1.00 85.19 668 LEU A O 1
ATOM 5044 N N . THR A 1 669 ? 31.590 -26.325 15.634 1.00 85.50 669 THR A N 1
ATOM 5045 C CA . THR A 1 669 ? 30.795 -25.141 15.979 1.00 85.50 669 THR A CA 1
ATOM 5046 C C . THR A 1 669 ? 31.120 -23.961 15.058 1.00 85.50 669 THR A C 1
ATOM 5048 O O . THR A 1 669 ? 32.040 -24.033 14.242 1.00 85.50 669 THR A O 1
ATOM 5051 N N . ASP A 1 670 ? 30.406 -22.844 15.231 1.00 86.00 670 ASP A N 1
ATOM 5052 C CA . ASP A 1 670 ? 30.772 -21.552 14.639 1.00 86.00 670 ASP A CA 1
ATOM 5053 C C . ASP A 1 670 ? 32.231 -21.195 14.952 1.00 86.00 670 ASP A C 1
ATOM 5055 O O . ASP A 1 670 ? 32.580 -20.948 16.107 1.00 86.00 670 ASP A O 1
ATOM 5059 N N . ASN A 1 671 ? 33.090 -21.209 13.929 1.00 86.38 671 ASN A N 1
ATOM 5060 C CA . ASN A 1 671 ? 34.517 -20.928 14.065 1.00 86.38 671 ASN A CA 1
ATOM 5061 C C . ASN A 1 671 ? 35.171 -20.613 12.705 1.00 86.38 671 ASN A C 1
ATOM 5063 O O . ASN A 1 671 ? 34.647 -20.941 11.640 1.00 86.38 671 ASN A O 1
ATOM 5067 N N . GLU A 1 672 ? 36.347 -19.995 12.735 1.00 92.19 672 GLU A N 1
ATOM 5068 C CA . GLU A 1 672 ? 37.066 -19.511 11.561 1.00 92.19 672 GLU A CA 1
ATOM 5069 C C . GLU A 1 672 ? 38.424 -20.202 11.393 1.00 92.19 672 GLU A C 1
ATOM 5071 O O . GLU A 1 672 ? 39.272 -20.175 12.283 1.00 92.19 672 GLU A O 1
ATOM 5076 N N . TYR A 1 673 ? 38.642 -20.808 10.224 1.00 92.56 673 TYR A N 1
ATOM 5077 C CA . TYR A 1 673 ? 39.836 -21.589 9.913 1.00 92.56 673 TYR A CA 1
ATOM 5078 C C . TYR A 1 673 ? 40.622 -20.928 8.779 1.00 92.56 673 TYR A C 1
ATOM 5080 O O . TYR A 1 673 ? 40.360 -21.153 7.594 1.00 92.56 673 TYR A O 1
ATOM 5088 N N . ALA A 1 674 ? 41.590 -20.092 9.157 1.00 92.19 674 ALA A N 1
ATOM 5089 C CA . ALA A 1 674 ? 42.561 -19.522 8.232 1.00 92.19 674 ALA A CA 1
ATOM 5090 C C . ALA A 1 674 ? 43.589 -20.592 7.826 1.00 92.19 674 ALA A C 1
ATOM 5092 O O . ALA A 1 674 ? 44.365 -21.075 8.655 1.00 92.19 674 ALA A O 1
ATOM 5093 N N . TYR A 1 675 ? 43.610 -20.946 6.542 1.00 93.94 675 TYR A N 1
ATOM 5094 C CA . TYR A 1 675 ? 44.532 -21.924 5.976 1.00 93.94 675 TYR A CA 1
ATOM 5095 C C . TYR A 1 675 ? 45.622 -21.249 5.133 1.00 93.94 675 TYR A C 1
ATOM 5097 O O . TYR A 1 675 ? 45.438 -20.171 4.566 1.00 93.94 675 TYR A O 1
ATOM 5105 N N . THR A 1 676 ? 46.783 -21.896 5.032 1.00 92.81 676 THR A N 1
ATOM 5106 C CA . THR A 1 676 ? 47.921 -21.438 4.220 1.00 92.81 676 THR A CA 1
ATOM 5107 C C . THR A 1 676 ? 48.416 -22.568 3.328 1.00 92.81 676 THR A C 1
ATOM 5109 O O . THR A 1 676 ? 48.703 -23.663 3.806 1.00 92.81 676 THR A O 1
ATOM 5112 N N . ILE A 1 677 ? 48.548 -22.297 2.030 1.00 92.44 677 ILE A N 1
ATOM 5113 C CA . ILE A 1 677 ? 49.207 -23.155 1.044 1.00 92.44 677 ILE A CA 1
ATOM 5114 C C . ILE A 1 677 ? 50.617 -22.611 0.826 1.00 92.44 677 ILE A C 1
ATOM 5116 O O . ILE A 1 677 ? 50.776 -21.481 0.369 1.00 92.44 677 ILE A O 1
ATOM 5120 N N . ALA A 1 678 ? 51.637 -23.416 1.109 1.00 89.44 678 ALA A N 1
ATOM 5121 C CA . ALA A 1 678 ? 53.032 -23.115 0.805 1.00 89.44 678 ALA A CA 1
ATOM 5122 C C . ALA A 1 678 ? 53.494 -23.887 -0.439 1.00 89.44 678 ALA A C 1
ATOM 5124 O O . ALA A 1 678 ? 53.226 -25.085 -0.570 1.00 89.44 678 ALA A O 1
ATOM 5125 N N . VAL A 1 679 ? 54.197 -23.196 -1.338 1.00 88.69 679 VAL A N 1
ATOM 5126 C CA . VAL A 1 679 ? 54.618 -23.697 -2.652 1.00 88.69 679 VAL A CA 1
ATOM 5127 C C . VAL A 1 679 ? 56.108 -23.441 -2.862 1.00 88.69 679 VAL A C 1
ATOM 5129 O O . VAL A 1 679 ? 56.588 -22.313 -2.743 1.00 88.69 679 VAL A O 1
ATOM 5132 N N . THR A 1 680 ? 56.842 -24.496 -3.204 1.00 87.56 680 THR A N 1
ATOM 5133 C CA . THR A 1 680 ? 58.265 -24.446 -3.563 1.00 87.56 680 THR A CA 1
ATOM 5134 C C . THR A 1 680 ? 58.393 -24.611 -5.072 1.00 87.56 680 THR A C 1
ATOM 5136 O O . THR A 1 680 ? 58.036 -25.661 -5.608 1.00 87.56 680 THR A O 1
ATOM 5139 N N . GLY A 1 681 ? 58.858 -23.580 -5.771 1.00 82.00 681 GLY A N 1
ATOM 5140 C CA . GLY A 1 681 ? 59.080 -23.599 -7.217 1.00 82.00 681 GLY A CA 1
ATOM 5141 C C . GLY A 1 681 ? 60.437 -24.172 -7.621 1.00 82.00 681 GLY A C 1
ATOM 5142 O O . GLY A 1 681 ? 61.138 -24.783 -6.812 1.00 82.00 681 GLY A O 1
ATOM 5143 N N . VAL A 1 682 ? 60.811 -23.953 -8.884 1.00 78.12 682 VAL A N 1
ATOM 5144 C CA . VAL A 1 682 ? 62.189 -24.154 -9.386 1.00 78.12 682 VAL A CA 1
ATOM 5145 C C . VAL A 1 682 ? 63.018 -22.866 -9.394 1.00 78.12 682 VAL A C 1
ATOM 5147 O O . VAL A 1 682 ? 64.243 -22.935 -9.425 1.00 78.12 682 VAL A O 1
ATOM 5150 N N . ASP A 1 683 ? 62.364 -21.701 -9.373 1.00 77.06 683 ASP A N 1
ATOM 5151 C CA . ASP A 1 683 ? 62.992 -20.369 -9.417 1.00 77.06 683 ASP A CA 1
ATOM 5152 C C . ASP A 1 683 ? 62.601 -19.460 -8.236 1.00 77.06 683 ASP A C 1
ATOM 5154 O O . ASP A 1 683 ? 63.284 -18.475 -7.961 1.00 77.06 683 ASP A O 1
ATOM 5158 N N . SER A 1 684 ? 61.504 -19.772 -7.542 1.00 74.62 684 SER A N 1
ATOM 5159 C CA . SER A 1 684 ? 60.895 -18.927 -6.513 1.00 74.62 684 SER A CA 1
ATOM 5160 C C . SER A 1 684 ? 59.994 -19.742 -5.577 1.00 74.62 684 SER A C 1
ATOM 5162 O O . SER A 1 684 ? 59.434 -20.763 -5.971 1.00 74.62 684 SER A O 1
ATOM 5164 N N . ASN A 1 685 ? 59.834 -19.291 -4.331 1.00 85.69 685 ASN A N 1
ATOM 5165 C CA . ASN A 1 685 ? 58.855 -19.841 -3.387 1.00 85.69 685 ASN A CA 1
ATOM 5166 C C . ASN A 1 685 ? 57.698 -18.853 -3.225 1.00 85.69 685 ASN A C 1
ATOM 5168 O O . ASN A 1 685 ? 57.912 -17.643 -3.273 1.00 85.69 685 ASN A O 1
ATOM 5172 N N . THR A 1 686 ? 56.486 -19.359 -3.010 1.00 82.75 686 THR A N 1
ATOM 5173 C CA . THR A 1 686 ? 55.293 -18.523 -2.833 1.00 82.75 686 THR A CA 1
ATOM 5174 C C . THR A 1 686 ? 54.279 -19.165 -1.885 1.00 82.75 686 THR A C 1
ATOM 5176 O O . THR A 1 686 ? 54.384 -20.343 -1.533 1.00 82.75 686 THR A O 1
ATOM 5179 N N . THR A 1 687 ? 53.305 -18.377 -1.446 1.00 87.56 687 THR A N 1
ATOM 5180 C CA . THR A 1 687 ? 52.250 -18.772 -0.510 1.00 87.56 687 THR A CA 1
ATOM 5181 C C . THR A 1 687 ? 50.920 -18.161 -0.926 1.00 87.56 687 THR A C 1
ATOM 5183 O O . THR A 1 687 ? 50.883 -16.989 -1.296 1.00 87.56 687 THR A O 1
ATOM 5186 N N . ALA A 1 688 ? 49.828 -18.910 -0.787 1.00 86.25 688 ALA A N 1
ATOM 5187 C CA . ALA A 1 688 ? 48.476 -18.354 -0.784 1.00 86.25 688 ALA A CA 1
ATOM 5188 C C . ALA A 1 688 ? 47.790 -18.663 0.548 1.00 86.25 688 ALA A C 1
ATOM 5190 O O . ALA A 1 688 ? 48.020 -19.715 1.142 1.00 86.25 688 ALA A O 1
ATOM 5191 N N . THR A 1 689 ? 46.927 -17.761 0.990 1.00 88.56 689 THR A N 1
ATOM 5192 C CA . THR A 1 689 ? 46.075 -17.923 2.171 1.00 88.56 689 THR A CA 1
ATOM 5193 C C . THR A 1 689 ? 44.610 -17.941 1.757 1.00 88.56 689 THR A C 1
ATOM 5195 O O . THR A 1 689 ? 44.262 -17.421 0.697 1.00 88.56 689 THR A O 1
ATOM 5198 N N . GLY A 1 690 ? 43.763 -18.525 2.595 1.00 89.38 690 GLY A N 1
ATOM 5199 C CA . GLY A 1 690 ? 42.310 -18.465 2.468 1.00 89.38 690 GLY A CA 1
ATOM 5200 C C . GLY A 1 690 ? 41.634 -18.822 3.789 1.00 89.38 690 GLY A C 1
ATOM 5201 O O . GLY A 1 690 ? 42.304 -19.186 4.760 1.00 89.38 690 GLY A O 1
ATOM 5202 N N . LYS A 1 691 ? 40.313 -18.695 3.842 1.00 92.19 691 LYS A N 1
ATOM 5203 C CA . LYS A 1 691 ? 39.531 -18.732 5.082 1.00 92.19 691 LYS A CA 1
ATOM 5204 C C . LYS A 1 691 ? 38.285 -19.596 4.930 1.00 92.19 691 LYS A C 1
ATOM 5206 O O . LYS A 1 691 ? 37.380 -19.269 4.168 1.00 92.19 691 LYS A O 1
ATOM 5211 N N . ILE A 1 692 ? 38.199 -20.675 5.706 1.00 93.75 692 ILE A N 1
ATOM 5212 C CA . ILE A 1 692 ? 36.965 -21.458 5.830 1.00 93.75 692 ILE A CA 1
ATOM 5213 C C . ILE A 1 692 ? 36.247 -21.036 7.114 1.00 93.75 692 ILE A C 1
ATOM 5215 O O . ILE A 1 692 ? 36.659 -21.396 8.216 1.00 93.75 692 ILE A O 1
ATOM 5219 N N . THR A 1 693 ? 35.172 -20.265 6.976 1.00 92.62 693 THR A N 1
ATOM 5220 C CA . THR A 1 693 ? 34.253 -19.959 8.077 1.00 92.62 693 THR A CA 1
ATOM 5221 C C . THR A 1 693 ? 33.264 -21.110 8.205 1.00 92.62 693 THR A C 1
ATOM 5223 O O . THR A 1 693 ? 32.416 -21.320 7.337 1.00 92.62 693 THR A O 1
ATOM 5226 N N . VAL A 1 694 ? 33.368 -21.870 9.289 1.00 91.00 694 VAL A N 1
ATOM 5227 C CA . VAL A 1 694 ? 32.427 -22.946 9.594 1.00 91.00 694 VAL A CA 1
ATOM 5228 C C . VAL A 1 694 ? 31.256 -22.373 10.383 1.00 91.00 694 VAL A C 1
ATOM 5230 O O . VAL A 1 694 ? 31.451 -21.592 11.314 1.00 91.00 694 VAL A O 1
ATOM 5233 N N . LYS A 1 695 ? 30.042 -22.765 10.000 1.00 86.06 695 LYS A N 1
ATOM 5234 C CA . LYS A 1 695 ? 28.811 -22.542 10.765 1.00 86.06 695 LYS A CA 1
ATOM 5235 C C . LYS A 1 695 ? 28.327 -23.855 11.361 1.00 86.06 695 LYS A C 1
ATOM 5237 O O . LYS A 1 695 ? 28.363 -24.873 10.674 1.00 86.06 695 LYS A O 1
ATOM 5242 N N . HIS A 1 696 ? 27.870 -23.846 12.606 1.00 83.75 696 HIS A N 1
ATOM 5243 C CA . HIS A 1 696 ? 27.271 -25.037 13.214 1.00 83.75 696 HIS A CA 1
ATOM 5244 C C . HIS A 1 696 ? 25.987 -25.463 12.472 1.00 83.75 696 HIS A C 1
ATOM 5246 O O . HIS A 1 696 ? 25.390 -24.700 11.709 1.00 83.75 696 HIS A O 1
ATOM 5252 N N . LYS A 1 697 ? 25.567 -26.712 12.682 1.00 77.88 697 LYS A N 1
ATOM 5253 C CA . LYS A 1 697 ? 24.354 -27.287 12.087 1.00 77.88 697 LYS A CA 1
ATOM 5254 C C . LYS A 1 697 ? 23.122 -26.848 12.899 1.00 77.88 697 LYS A C 1
ATOM 5256 O O . LYS A 1 697 ? 23.105 -27.127 14.095 1.00 77.88 697 LYS A O 1
ATOM 5261 N N . PRO A 1 698 ? 22.119 -26.182 12.294 1.00 72.62 698 PRO A N 1
ATOM 5262 C CA . PRO A 1 698 ? 21.069 -25.487 13.040 1.00 72.62 698 PRO A CA 1
ATOM 5263 C C . PRO A 1 698 ? 20.145 -26.434 13.814 1.00 72.62 698 PRO A C 1
ATOM 5265 O O . PRO A 1 698 ? 19.707 -27.468 13.302 1.00 72.62 698 PRO A O 1
ATOM 5268 N N . VAL A 1 699 ? 19.804 -26.037 15.038 1.00 76.88 699 VAL A N 1
ATOM 5269 C CA . VAL A 1 699 ? 18.948 -26.753 15.984 1.00 76.88 699 VAL A CA 1
ATOM 5270 C C . VAL A 1 699 ? 17.594 -26.050 16.094 1.00 76.88 699 VAL A C 1
ATOM 5272 O O . VAL A 1 699 ? 17.435 -25.026 16.761 1.00 76.88 699 VAL A O 1
ATOM 5275 N N . THR A 1 700 ? 16.584 -26.629 15.444 1.00 72.94 700 THR A N 1
ATOM 5276 C CA . THR A 1 700 ? 15.197 -26.152 15.520 1.00 72.94 700 THR A CA 1
ATOM 5277 C C . THR A 1 700 ? 14.581 -26.448 16.888 1.00 72.94 700 THR A C 1
ATOM 5279 O O . THR A 1 700 ? 14.509 -27.608 17.306 1.00 72.94 700 THR A O 1
ATOM 5282 N N . THR A 1 701 ? 14.102 -25.398 17.550 1.00 82.56 701 THR A N 1
ATOM 5283 C CA . THR A 1 701 ? 13.277 -25.435 18.761 1.00 82.56 701 THR A CA 1
ATOM 5284 C C . THR A 1 701 ? 11.842 -25.818 18.413 1.00 82.56 701 THR A C 1
ATOM 5286 O O . THR A 1 701 ? 11.290 -25.319 17.435 1.00 82.56 701 THR A O 1
ATOM 5289 N N . VAL A 1 702 ? 11.215 -26.655 19.237 1.00 82.75 702 VAL A N 1
ATOM 5290 C CA . VAL A 1 702 ? 9.798 -27.020 19.110 1.00 82.75 702 VAL A CA 1
ATOM 5291 C C . VAL A 1 702 ? 9.020 -26.392 20.259 1.00 82.75 702 VAL A C 1
ATOM 5293 O O . VAL A 1 702 ? 9.426 -26.520 21.416 1.00 82.75 702 VAL A O 1
ATOM 5296 N N . PHE A 1 703 ? 7.897 -25.745 19.951 1.00 88.81 703 PHE A N 1
ATOM 5297 C CA . PHE A 1 703 ? 6.911 -25.311 20.940 1.00 88.81 703 PHE A CA 1
ATOM 5298 C C . PHE A 1 703 ? 5.524 -25.254 20.280 1.00 88.81 703 PHE A C 1
ATOM 5300 O O . PHE A 1 703 ? 5.190 -24.294 19.589 1.00 88.81 703 PHE A O 1
ATOM 5307 N N . GLU A 1 704 ? 4.744 -26.323 20.432 1.00 86.94 704 GLU A N 1
ATOM 5308 C CA . GLU A 1 704 ? 3.518 -26.589 19.664 1.00 86.94 704 GLU A CA 1
ATOM 5309 C C . GLU A 1 704 ? 2.316 -26.740 20.598 1.00 86.94 704 GLU A C 1
ATOM 5311 O O . GLU A 1 704 ? 2.415 -27.433 21.609 1.00 86.94 704 GLU A O 1
ATOM 5316 N N . LEU A 1 705 ? 1.171 -26.133 20.271 1.00 89.25 705 LEU A N 1
ATOM 5317 C CA . LEU A 1 705 ? -0.072 -26.326 21.027 1.00 89.25 705 LEU A CA 1
ATOM 5318 C C . LEU A 1 705 ? -0.558 -27.777 20.865 1.00 89.25 705 LEU A C 1
ATOM 5320 O O . LEU A 1 705 ? -0.712 -28.246 19.740 1.00 89.25 705 LEU A O 1
ATOM 5324 N N . ILE A 1 706 ? -0.826 -28.465 21.977 1.00 88.00 706 ILE A N 1
ATOM 5325 C CA . ILE A 1 706 ? -1.319 -29.855 21.988 1.00 88.00 706 ILE A CA 1
ATOM 5326 C C . ILE A 1 706 ? -2.686 -30.028 22.662 1.00 88.00 706 ILE A C 1
ATOM 5328 O O . ILE A 1 706 ? -3.341 -31.042 22.437 1.00 88.00 706 ILE A O 1
ATOM 5332 N N . SER A 1 707 ? -3.129 -29.076 23.490 1.00 85.75 707 SER A N 1
ATOM 5333 C CA . SER A 1 707 ? -4.469 -29.085 24.090 1.00 85.75 707 SER A CA 1
ATOM 5334 C C . SER A 1 707 ? -4.896 -27.686 24.542 1.00 85.75 707 SER A C 1
ATOM 5336 O O . SER A 1 707 ? -4.056 -26.820 24.792 1.00 85.75 707 SER A O 1
ATOM 5338 N N . GLY A 1 708 ? -6.205 -27.480 24.678 1.00 83.88 708 GLY A N 1
ATOM 5339 C CA . GLY A 1 708 ? -6.802 -26.196 25.039 1.00 83.88 708 GLY A CA 1
ATOM 5340 C C . GLY A 1 708 ? -6.992 -25.245 23.857 1.00 83.88 708 GLY A C 1
ATOM 5341 O O . GLY A 1 708 ? -6.611 -25.530 22.724 1.00 83.88 708 GLY A O 1
ATOM 5342 N N . ASN A 1 709 ? -7.606 -24.096 24.136 1.00 83.00 709 ASN A N 1
ATOM 5343 C CA . ASN A 1 709 ? -7.865 -23.047 23.153 1.00 83.0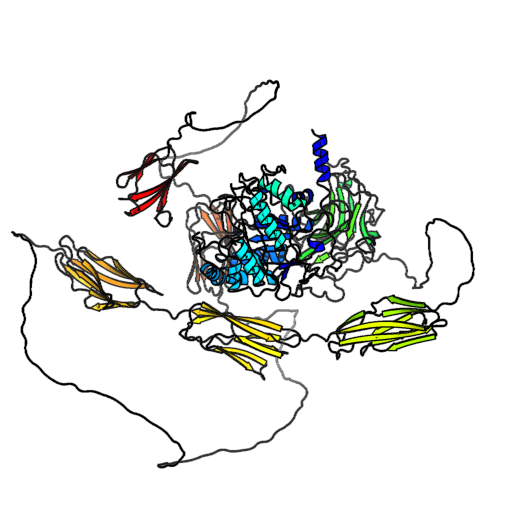0 709 ASN A CA 1
ATOM 5344 C C . ASN A 1 709 ? -7.042 -21.791 23.513 1.00 83.00 709 ASN A C 1
ATOM 5346 O O . ASN A 1 709 ? -7.212 -21.280 24.623 1.00 83.00 709 ASN A O 1
ATOM 5350 N N . PRO A 1 710 ? -6.176 -21.270 22.622 1.00 81.56 710 PRO A N 1
ATOM 5351 C CA . PRO A 1 710 ? -5.379 -20.073 22.886 1.00 81.56 710 PRO A CA 1
ATOM 5352 C C . PRO A 1 710 ? -6.196 -18.769 22.863 1.00 81.56 710 PRO A C 1
ATOM 5354 O O . PRO A 1 710 ? -5.682 -17.745 23.302 1.00 81.56 710 PRO A O 1
ATOM 5357 N N . THR A 1 711 ? -7.449 -18.776 22.392 1.00 85.38 711 THR A N 1
ATOM 5358 C CA . THR A 1 711 ? -8.343 -17.606 22.401 1.00 85.38 711 THR A CA 1
ATOM 5359 C C . THR A 1 711 ? -9.647 -17.935 23.121 1.00 85.38 711 THR A C 1
ATOM 5361 O O . THR A 1 711 ? -10.523 -18.605 22.578 1.00 85.38 711 THR A O 1
ATOM 5364 N N . GLN A 1 712 ? -9.798 -17.453 24.355 1.00 87.69 712 GLN A N 1
ATOM 5365 C CA . GLN A 1 712 ? -10.940 -17.772 25.220 1.00 87.69 712 GLN A CA 1
ATOM 5366 C C . GLN A 1 712 ? -11.779 -16.534 25.545 1.00 87.69 712 GLN A C 1
ATOM 5368 O O . GLN A 1 712 ? -11.344 -15.395 25.370 1.00 87.69 712 GLN A O 1
ATOM 5373 N N . THR A 1 713 ? -13.002 -16.762 26.025 1.00 87.38 713 THR A N 1
ATOM 5374 C CA . THR A 1 713 ? -13.893 -15.731 26.572 1.00 87.38 713 THR A CA 1
ATOM 5375 C C . THR A 1 713 ? -14.419 -16.213 27.915 1.00 87.38 713 THR A C 1
ATOM 5377 O O . THR A 1 713 ? -15.055 -17.261 27.972 1.00 87.38 713 THR A O 1
ATOM 5380 N N . VAL A 1 714 ? -14.131 -15.472 28.984 1.00 89.19 714 VAL A N 1
ATOM 5381 C CA . VAL A 1 714 ? -14.274 -15.917 30.382 1.00 89.19 714 VAL A CA 1
ATOM 5382 C C . VAL A 1 714 ? -14.803 -14.748 31.221 1.00 89.19 714 VAL A C 1
ATOM 5384 O O . VAL A 1 714 ? -14.463 -13.597 30.946 1.00 89.19 714 VAL A O 1
ATOM 5387 N N . THR A 1 715 ? -15.663 -14.984 32.213 1.00 89.88 715 THR A N 1
ATOM 5388 C CA . THR A 1 715 ? -16.137 -13.901 33.097 1.00 89.88 715 THR A CA 1
ATOM 5389 C C . THR A 1 715 ? -15.073 -13.570 34.143 1.00 89.88 715 THR A C 1
ATOM 5391 O O . THR A 1 715 ? -14.354 -14.455 34.602 1.00 89.88 715 THR A O 1
ATOM 5394 N N . ALA A 1 716 ? -14.977 -12.311 34.569 1.00 86.88 716 ALA A N 1
ATOM 5395 C CA . ALA A 1 716 ? -14.182 -11.960 35.744 1.00 86.88 716 ALA A CA 1
ATOM 5396 C C . ALA A 1 716 ? -14.695 -12.747 36.970 1.00 86.88 716 ALA A C 1
ATOM 5398 O O . ALA A 1 716 ? -15.852 -12.599 37.370 1.00 86.88 716 ALA A O 1
ATOM 5399 N N . GLY A 1 717 ? -13.836 -13.603 37.531 1.00 84.19 717 GLY A N 1
ATOM 5400 C CA . GLY A 1 717 ? -14.155 -14.576 38.579 1.00 84.19 717 GLY A CA 1
ATOM 5401 C C . GLY A 1 717 ? -14.067 -16.046 38.153 1.00 84.19 717 GLY A C 1
ATOM 5402 O O . GLY A 1 717 ? -13.910 -16.900 39.027 1.00 84.19 717 GLY A O 1
ATOM 5403 N N . ASP A 1 718 ? -14.126 -16.358 36.855 1.00 91.00 718 ASP A N 1
ATOM 5404 C CA . ASP A 1 718 ? -14.138 -17.733 36.329 1.00 91.00 718 ASP A CA 1
ATOM 5405 C C . ASP A 1 718 ? -12.728 -18.265 35.990 1.00 91.00 718 ASP A C 1
ATOM 5407 O O . ASP A 1 718 ? -11.754 -17.515 35.874 1.00 91.00 718 ASP A O 1
ATOM 5411 N N . GLU A 1 719 ? -12.610 -19.587 35.831 1.00 92.50 719 GLU A N 1
ATOM 5412 C CA . GLU A 1 719 ? -11.374 -20.265 35.410 1.00 92.50 719 GLU A CA 1
ATOM 5413 C C . GLU A 1 719 ? -11.261 -20.390 33.888 1.00 92.50 719 GLU A C 1
ATOM 5415 O O . GLU A 1 719 ? -12.253 -20.593 33.187 1.00 92.50 719 GLU A O 1
ATOM 5420 N N . ILE A 1 720 ? -10.031 -20.284 33.374 1.00 94.06 720 ILE A N 1
ATOM 5421 C CA . ILE A 1 720 ? -9.738 -20.567 31.964 1.00 94.06 720 ILE A CA 1
ATOM 5422 C C . ILE A 1 720 ? -9.650 -22.081 31.736 1.00 94.06 720 ILE A C 1
ATOM 5424 O O . ILE A 1 720 ? -9.212 -22.833 32.607 1.00 94.06 720 ILE A O 1
ATOM 5428 N N . SER A 1 721 ? -9.974 -22.533 30.524 1.00 92.12 721 SER A N 1
ATOM 5429 C CA . SER A 1 721 ? -9.592 -23.882 30.093 1.00 92.12 721 SER A CA 1
ATOM 5430 C C . SER A 1 721 ? -8.061 -23.956 29.977 1.00 92.12 721 SER A C 1
ATOM 5432 O O . SER A 1 721 ? -7.484 -23.058 29.356 1.00 92.12 721 SER A O 1
ATOM 5434 N N . PRO A 1 722 ? -7.377 -24.979 30.525 1.00 93.69 722 PRO A N 1
ATOM 5435 C CA . PRO A 1 722 ? -5.921 -25.071 30.440 1.00 93.69 722 PRO A CA 1
ATOM 5436 C C . PRO A 1 722 ? -5.409 -25.067 28.994 1.00 93.69 722 PRO A C 1
ATOM 5438 O O . PRO A 1 722 ? -5.929 -25.792 28.148 1.00 93.69 722 PRO A O 1
ATOM 5441 N N . ILE A 1 723 ? -4.377 -24.267 28.723 1.00 93.56 723 ILE A N 1
ATOM 5442 C CA . ILE A 1 723 ? -3.706 -24.162 27.419 1.00 93.56 723 ILE A CA 1
ATOM 5443 C C . ILE A 1 723 ? -2.372 -24.900 27.536 1.00 93.56 723 ILE A C 1
ATOM 5445 O O . ILE A 1 723 ? -1.537 -24.505 28.347 1.00 93.56 723 ILE A O 1
ATOM 5449 N N . VAL A 1 724 ? -2.168 -25.969 26.764 1.00 94.06 724 VAL A N 1
ATOM 5450 C CA . VAL A 1 724 ? -1.026 -26.886 26.917 1.00 94.06 724 VAL A CA 1
ATOM 5451 C C . VAL A 1 724 ? -0.211 -26.962 25.631 1.00 94.06 724 VAL A C 1
ATOM 5453 O O . VAL A 1 724 ? -0.737 -27.296 24.569 1.00 94.06 724 VAL A O 1
ATOM 5456 N N . TYR A 1 725 ? 1.094 -26.732 25.748 1.00 93.44 725 TYR A N 1
ATOM 5457 C CA . TYR A 1 725 ? 2.071 -26.834 24.665 1.00 93.44 725 TYR A CA 1
ATOM 5458 C C . TYR A 1 725 ? 3.039 -28.003 24.899 1.00 93.44 725 TYR A C 1
ATOM 5460 O O . TYR A 1 725 ? 3.449 -28.215 26.036 1.00 93.44 725 TYR A O 1
ATOM 5468 N N . ARG A 1 726 ? 3.462 -28.722 23.849 1.00 92.62 726 ARG A N 1
ATOM 5469 C CA . ARG A 1 726 ? 4.666 -29.582 23.858 1.00 92.62 726 ARG A CA 1
ATOM 5470 C C . ARG A 1 726 ? 5.886 -28.720 23.555 1.00 92.62 726 ARG A C 1
ATOM 5472 O O . ARG A 1 726 ? 5.811 -27.885 22.658 1.00 92.62 726 ARG A O 1
ATOM 5479 N N . TYR A 1 727 ? 7.011 -28.955 24.227 1.00 91.62 727 TYR A N 1
ATOM 5480 C CA . TYR A 1 727 ? 8.277 -28.283 23.931 1.00 91.62 727 TYR A CA 1
ATOM 5481 C C . TYR A 1 727 ? 9.436 -29.263 23.703 1.00 91.62 727 TYR A C 1
ATOM 5483 O O . TYR A 1 727 ? 9.560 -30.278 24.383 1.00 91.62 727 TYR A O 1
ATOM 5491 N N . GLU A 1 728 ? 10.359 -28.928 22.801 1.00 90.38 728 GLU A N 1
ATOM 5492 C CA . GLU A 1 728 ? 11.623 -29.656 22.617 1.00 90.38 728 GLU A CA 1
ATOM 5493 C C . GLU A 1 728 ? 12.751 -28.674 22.285 1.00 90.38 728 GLU A C 1
ATOM 5495 O O . GLU A 1 728 ? 12.524 -27.648 21.646 1.00 90.38 728 GLU A O 1
ATOM 5500 N N . LYS A 1 729 ? 13.983 -28.998 22.702 1.00 87.12 729 LYS A N 1
ATOM 5501 C CA . LYS A 1 729 ? 15.203 -28.215 22.405 1.00 87.12 729 LYS A CA 1
ATOM 5502 C C . LYS A 1 729 ? 15.123 -26.727 22.806 1.00 87.12 729 LYS A C 1
ATOM 5504 O O . LYS A 1 729 ? 15.817 -25.905 22.226 1.00 87.12 729 LYS A O 1
ATOM 5509 N N . ILE A 1 730 ? 14.320 -26.376 23.812 1.00 85.75 730 ILE A N 1
ATOM 5510 C CA . ILE A 1 730 ? 14.310 -25.025 24.396 1.00 85.75 730 ILE A CA 1
ATOM 5511 C C . ILE A 1 730 ? 15.549 -24.785 25.274 1.00 85.75 730 ILE A C 1
ATOM 5513 O O . ILE A 1 730 ? 16.001 -25.679 25.988 1.00 85.75 730 ILE A O 1
ATOM 5517 N N . SER A 1 731 ? 16.023 -23.542 25.288 1.00 86.12 731 SER A N 1
ATOM 5518 C CA . SER A 1 731 ? 16.960 -22.996 26.275 1.00 86.12 731 SER A CA 1
ATOM 5519 C C . SER A 1 731 ? 16.214 -22.412 27.481 1.00 86.12 731 SER A C 1
ATOM 5521 O O . SER A 1 731 ? 16.609 -22.635 28.622 1.00 86.12 731 SER A O 1
ATOM 5523 N N . SER A 1 732 ? 15.120 -21.668 27.259 1.00 84.69 732 SER A N 1
ATOM 5524 C CA . SER A 1 732 ? 14.235 -21.168 28.327 1.00 84.69 732 SER A CA 1
ATOM 5525 C C . SER A 1 732 ? 12.877 -20.698 27.787 1.00 84.69 732 SER A C 1
ATOM 5527 O O . SER A 1 732 ? 12.721 -20.484 26.588 1.00 84.69 732 SER A O 1
ATOM 5529 N N . ILE A 1 733 ? 11.898 -20.515 28.677 1.00 85.62 733 ILE A N 1
ATOM 5530 C CA . ILE A 1 733 ? 10.603 -19.885 28.377 1.00 85.62 733 ILE A CA 1
ATOM 5531 C C . ILE A 1 733 ? 10.407 -18.726 29.358 1.00 85.62 733 ILE A C 1
ATOM 5533 O O . ILE A 1 733 ? 10.710 -18.860 30.545 1.00 85.62 733 ILE A O 1
ATOM 5537 N N . ARG A 1 734 ? 9.890 -17.596 28.872 1.00 82.50 734 ARG A N 1
ATOM 5538 C CA . ARG A 1 734 ? 9.465 -16.444 29.676 1.00 82.50 734 ARG A CA 1
ATOM 5539 C C . ARG A 1 734 ? 7.979 -16.201 29.448 1.00 82.50 734 ARG A C 1
ATOM 5541 O O . ARG A 1 734 ? 7.604 -15.741 28.375 1.00 82.50 734 ARG A O 1
ATOM 5548 N N . ALA A 1 735 ? 7.151 -16.496 30.444 1.00 81.38 735 ALA A N 1
ATOM 5549 C CA . ALA A 1 735 ? 5.728 -16.189 30.398 1.00 81.38 735 ALA A CA 1
ATOM 5550 C C . ALA A 1 735 ? 5.440 -14.800 30.981 1.00 81.38 735 ALA A C 1
ATOM 5552 O O . ALA A 1 735 ? 5.911 -14.463 32.065 1.00 81.38 735 ALA A O 1
ATOM 5553 N N . ASN A 1 736 ? 4.629 -14.026 30.267 1.00 79.88 736 ASN A N 1
ATOM 5554 C CA . ASN A 1 736 ? 3.913 -12.866 30.774 1.00 79.88 736 ASN A CA 1
ATOM 5555 C C . ASN A 1 736 ? 2.419 -13.214 30.748 1.00 79.88 736 ASN A C 1
ATOM 5557 O O . ASN A 1 736 ? 1.797 -13.211 29.683 1.00 79.88 736 ASN A O 1
ATOM 5561 N N . VAL A 1 737 ? 1.885 -13.599 31.907 1.00 83.38 737 VAL A N 1
ATOM 5562 C CA . VAL A 1 737 ? 0.493 -14.024 32.110 1.00 83.38 737 VAL A CA 1
ATOM 5563 C C . VAL A 1 737 ? -0.278 -12.999 32.936 1.00 83.38 737 VAL A C 1
ATOM 5565 O O . VAL A 1 737 ? 0.295 -12.216 33.693 1.00 83.38 737 VAL A O 1
ATOM 5568 N N . ILE A 1 738 ? -1.599 -13.011 32.779 1.00 82.19 738 ILE A N 1
ATOM 5569 C CA . ILE A 1 738 ? -2.525 -12.169 33.540 1.00 82.19 738 ILE A CA 1
ATOM 5570 C C . ILE A 1 738 ? -2.498 -12.597 35.015 1.00 82.19 738 ILE A C 1
ATOM 5572 O O . ILE A 1 738 ? -2.392 -13.785 35.312 1.00 82.19 738 ILE A O 1
ATOM 5576 N N . SER A 1 739 ? -2.648 -11.645 35.941 1.00 79.62 739 SER A N 1
ATOM 5577 C CA . SER A 1 739 ? -2.809 -11.951 37.370 1.00 79.62 739 SER A CA 1
ATOM 5578 C C . SER A 1 739 ? -3.936 -12.970 37.594 1.00 79.62 739 SER A C 1
ATOM 5580 O O . SER A 1 739 ? -5.017 -12.816 37.027 1.00 79.62 739 SER A O 1
ATOM 5582 N N . GLY A 1 740 ? -3.676 -13.999 38.407 1.00 83.75 740 GLY A N 1
ATOM 5583 C CA . GLY A 1 740 ? -4.584 -15.131 38.647 1.00 83.75 740 GLY A CA 1
ATOM 5584 C C . GLY A 1 740 ? -4.402 -16.333 37.706 1.00 83.75 740 GLY A C 1
ATOM 5585 O O . GLY A 1 740 ? -5.013 -17.377 37.938 1.00 83.75 740 GLY A O 1
ATOM 5586 N N . LEU A 1 741 ? -3.546 -16.224 36.683 1.00 91.00 741 LEU A N 1
ATOM 5587 C CA . LEU A 1 741 ? -3.113 -17.348 35.850 1.00 91.00 741 LEU A CA 1
ATOM 5588 C C . LEU A 1 741 ? -1.680 -17.768 36.189 1.00 91.00 741 LEU A C 1
ATOM 5590 O O . LEU A 1 741 ? -0.783 -16.929 36.250 1.00 91.00 741 LEU A O 1
ATOM 5594 N N . ASP A 1 742 ? -1.463 -19.074 36.319 1.00 89.00 742 ASP A N 1
ATOM 5595 C CA . ASP A 1 742 ? -0.151 -19.696 36.480 1.00 89.00 742 ASP A CA 1
ATOM 5596 C C . ASP A 1 742 ? 0.345 -20.291 35.154 1.00 89.00 742 ASP A C 1
ATOM 5598 O O . ASP A 1 742 ? -0.444 -20.690 34.292 1.00 89.00 742 ASP A O 1
ATOM 5602 N N . ALA A 1 743 ? 1.670 -20.372 34.998 1.00 89.69 743 ALA A N 1
ATOM 5603 C CA . ALA A 1 743 ? 2.335 -20.932 33.821 1.00 89.69 743 ALA A CA 1
ATOM 5604 C C . ALA A 1 743 ? 3.410 -21.954 34.237 1.00 89.69 743 ALA A C 1
ATOM 5606 O O . ALA A 1 743 ? 4.508 -21.593 34.670 1.00 89.69 743 ALA A O 1
ATOM 5607 N N . VAL A 1 744 ? 3.082 -23.242 34.126 1.00 91.81 744 VAL A N 1
ATOM 5608 C CA . VAL A 1 744 ? 3.833 -24.363 34.712 1.00 91.81 744 VAL A CA 1
ATOM 5609 C C . VAL A 1 744 ? 4.571 -25.159 33.635 1.00 91.81 744 VAL A C 1
ATOM 5611 O O . VAL A 1 744 ? 4.000 -25.504 32.602 1.00 91.81 744 VAL A O 1
ATOM 5614 N N . LYS A 1 745 ? 5.843 -25.487 33.893 1.00 91.25 745 LYS A N 1
ATOM 5615 C CA . LYS A 1 745 ? 6.695 -26.327 33.036 1.00 91.25 745 LYS A CA 1
ATOM 5616 C C . LYS A 1 745 ? 6.806 -27.739 33.613 1.00 91.25 745 LYS A C 1
ATOM 5618 O O . LYS A 1 745 ? 7.292 -27.891 34.731 1.00 91.25 745 LYS A O 1
ATOM 5623 N N . ASP A 1 746 ? 6.453 -28.755 32.833 1.00 91.06 746 ASP A N 1
ATOM 5624 C CA . ASP A 1 746 ? 6.704 -30.160 33.164 1.00 91.06 746 ASP A CA 1
ATOM 5625 C C . ASP A 1 746 ? 7.977 -30.661 32.457 1.00 91.06 746 ASP A C 1
ATOM 5627 O O . ASP A 1 746 ? 8.023 -30.846 31.237 1.00 91.06 746 ASP A O 1
ATOM 5631 N N . GLU A 1 747 ? 9.026 -30.894 33.250 1.00 87.44 747 GLU A N 1
ATOM 5632 C CA . GLU A 1 747 ? 10.316 -31.435 32.802 1.00 87.44 747 GLU A CA 1
ATOM 5633 C C . GLU A 1 747 ? 10.234 -32.890 32.303 1.00 87.44 747 GLU A C 1
ATOM 5635 O O . GLU A 1 747 ? 11.091 -33.305 31.521 1.00 87.44 747 GLU A O 1
ATOM 5640 N N . SER A 1 748 ? 9.235 -33.666 32.729 1.00 85.25 748 SER A N 1
ATOM 5641 C CA . SER A 1 748 ? 9.076 -35.094 32.417 1.00 85.25 748 SER A CA 1
ATOM 5642 C C . SER A 1 748 ? 8.187 -35.306 31.194 1.00 85.25 748 SER A C 1
ATOM 5644 O O . SER A 1 748 ? 8.599 -35.976 30.249 1.00 85.25 748 SER A O 1
ATOM 5646 N N . ALA A 1 749 ? 7.005 -34.683 31.176 1.00 87.56 749 ALA A N 1
ATOM 5647 C CA . ALA A 1 749 ? 6.068 -34.740 30.052 1.00 87.56 749 ALA A CA 1
ATOM 5648 C C . ALA A 1 749 ? 6.492 -33.862 28.858 1.00 87.56 749 ALA A C 1
ATOM 5650 O O . ALA A 1 749 ? 5.934 -33.997 27.771 1.00 87.56 749 ALA A O 1
ATOM 5651 N N . LYS A 1 750 ? 7.477 -32.969 29.053 1.00 93.06 750 LYS A N 1
ATOM 5652 C CA . LYS A 1 750 ? 7.914 -31.950 28.080 1.00 93.06 750 LYS A CA 1
ATOM 5653 C C . LYS A 1 750 ? 6.772 -31.026 27.652 1.00 93.06 750 LYS A C 1
ATOM 5655 O O . LYS A 1 750 ? 6.635 -30.686 26.475 1.00 93.06 750 LYS A O 1
ATOM 5660 N N . THR A 1 751 ? 5.957 -30.610 28.620 1.00 93.81 751 THR A N 1
ATOM 5661 C CA . THR A 1 751 ? 4.814 -29.721 28.397 1.00 93.81 751 THR A CA 1
ATOM 5662 C C . THR A 1 751 ? 4.932 -28.396 29.144 1.00 93.81 751 THR A C 1
ATOM 5664 O O . THR A 1 751 ? 5.635 -28.271 30.148 1.00 93.81 751 THR A O 1
ATOM 5667 N N . TYR A 1 752 ? 4.255 -27.376 28.625 1.00 93.19 752 TYR A N 1
ATOM 5668 C CA . TYR A 1 752 ? 4.111 -26.071 29.258 1.00 93.19 752 TYR A CA 1
ATOM 5669 C C . TYR A 1 752 ? 2.629 -25.698 29.290 1.00 93.19 752 TYR A C 1
ATOM 5671 O O . TYR A 1 752 ? 1.997 -25.622 28.236 1.00 93.19 752 TYR A O 1
ATOM 5679 N N . THR A 1 753 ? 2.077 -25.500 30.484 1.00 94.12 753 THR A N 1
ATOM 5680 C CA . THR A 1 753 ? 0.635 -25.333 30.714 1.00 94.12 753 THR A CA 1
ATOM 5681 C C . THR A 1 753 ? 0.339 -23.965 31.308 1.00 94.12 753 THR A C 1
ATOM 5683 O O . THR A 1 753 ? 0.922 -23.610 32.330 1.00 94.12 753 THR A O 1
ATOM 5686 N N . ILE A 1 754 ? -0.599 -23.226 30.714 1.00 94.06 754 ILE A N 1
ATOM 5687 C CA . ILE A 1 754 ? -1.208 -22.035 31.318 1.00 94.06 754 ILE A CA 1
ATOM 5688 C C . ILE A 1 754 ? -2.588 -22.417 31.860 1.00 94.06 754 ILE A C 1
ATOM 5690 O O . ILE A 1 754 ? -3.404 -22.976 31.125 1.00 94.06 754 ILE A O 1
ATOM 5694 N N . SER A 1 755 ? -2.869 -22.101 33.122 1.00 94.19 755 SER A N 1
ATOM 5695 C CA . SER A 1 755 ? -4.151 -22.393 33.781 1.00 94.19 755 SER A CA 1
ATOM 5696 C C . SER A 1 755 ? -4.365 -21.485 34.991 1.00 94.19 755 SER A C 1
ATOM 5698 O O . SER A 1 755 ? -3.395 -21.079 35.622 1.00 94.19 755 SER A O 1
ATOM 5700 N N . GLY A 1 756 ? -5.614 -21.195 35.356 1.00 92.00 756 GLY A N 1
ATOM 5701 C CA . GLY A 1 756 ? -5.928 -20.431 36.567 1.00 92.00 756 GLY A CA 1
ATOM 5702 C C . GLY A 1 756 ? -7.269 -19.706 36.498 1.00 92.00 756 GLY A C 1
ATOM 5703 O O . GLY A 1 756 ? -8.053 -19.915 35.568 1.00 92.00 756 GLY A O 1
ATOM 5704 N N . ARG A 1 757 ? -7.516 -18.842 37.487 1.00 92.31 757 ARG A N 1
ATOM 5705 C CA . ARG A 1 757 ? -8.776 -18.116 37.689 1.00 92.31 757 ARG A CA 1
ATOM 5706 C C . ARG A 1 757 ? -8.586 -16.624 37.462 1.00 92.31 757 ARG A C 1
ATOM 5708 O O . ARG A 1 757 ? -7.758 -15.996 38.115 1.00 92.31 757 ARG A O 1
ATOM 5715 N N . ILE A 1 758 ? -9.393 -16.038 36.582 1.00 91.75 758 ILE A N 1
ATOM 5716 C CA . ILE A 1 758 ? -9.407 -14.589 36.372 1.00 91.75 758 ILE A CA 1
ATOM 5717 C C . ILE A 1 758 ? -9.977 -13.923 37.638 1.00 91.75 758 ILE A C 1
ATOM 5719 O O . ILE A 1 758 ? -11.092 -14.265 38.031 1.00 91.75 758 ILE A O 1
ATOM 5723 N N . PRO A 1 759 ? -9.273 -12.975 38.287 1.00 88.31 759 PRO A N 1
ATOM 5724 C CA . PRO A 1 759 ? -9.777 -12.303 39.484 1.00 88.31 759 PRO A CA 1
ATOM 5725 C C . PRO A 1 759 ? -11.123 -11.601 39.246 1.00 88.31 759 PRO A C 1
ATOM 5727 O O . PRO A 1 759 ? -11.337 -11.007 38.191 1.00 88.31 759 PRO A O 1
ATOM 5730 N N . GLU A 1 760 ? -12.021 -11.607 40.240 1.00 84.12 760 GLU A N 1
ATOM 5731 C CA . GLU A 1 760 ? -13.365 -11.001 40.112 1.00 84.12 760 GLU A CA 1
ATOM 5732 C C . GLU A 1 760 ? -13.339 -9.500 39.778 1.00 84.12 760 GLU A C 1
ATOM 5734 O O . GLU A 1 760 ? -14.254 -8.989 39.138 1.00 84.12 760 GLU A O 1
ATOM 5739 N N . ASN A 1 761 ? -12.276 -8.804 40.190 1.00 79.75 761 ASN A N 1
ATOM 5740 C CA . ASN A 1 761 ? -12.081 -7.371 39.960 1.00 79.75 761 ASN A CA 1
ATOM 5741 C C . ASN A 1 761 ? -11.333 -7.054 38.649 1.00 79.75 761 ASN A C 1
ATOM 5743 O O . ASN A 1 761 ? -10.969 -5.899 38.421 1.00 79.75 761 ASN A O 1
ATOM 5747 N N . THR A 1 762 ? -11.062 -8.047 37.794 1.00 81.12 762 THR A N 1
ATOM 5748 C CA . THR A 1 762 ? -10.460 -7.805 36.477 1.00 81.12 762 THR A CA 1
ATOM 5749 C C . THR A 1 762 ? -11.445 -7.053 35.584 1.00 81.12 762 THR A C 1
ATOM 5751 O O . THR A 1 762 ? -12.606 -7.439 35.448 1.00 81.12 762 THR A O 1
ATOM 5754 N N . ALA A 1 763 ? -10.986 -5.957 34.980 1.00 77.19 763 ALA A N 1
ATOM 5755 C CA . ALA A 1 763 ? -11.820 -5.138 34.110 1.00 77.19 763 ALA A CA 1
ATOM 5756 C C . ALA A 1 763 ? -12.275 -5.925 32.861 1.00 77.19 763 ALA A C 1
ATOM 5758 O O . ALA A 1 763 ? -11.560 -6.815 32.400 1.00 77.19 763 ALA A O 1
ATOM 5759 N N . PRO A 1 764 ? -13.447 -5.612 32.278 1.00 77.94 764 PRO A N 1
ATOM 5760 C CA . PRO A 1 764 ? -13.831 -6.181 30.994 1.00 77.94 764 PRO A CA 1
ATOM 5761 C C . PRO A 1 764 ? -12.891 -5.680 29.889 1.00 77.94 764 PRO A C 1
ATOM 5763 O O . PRO A 1 764 ? -12.677 -4.474 29.762 1.00 77.94 764 PRO A O 1
ATOM 5766 N N . GLY A 1 765 ? -12.354 -6.590 29.078 1.00 73.81 765 GLY A N 1
ATOM 5767 C CA . GLY A 1 765 ? -11.390 -6.257 28.030 1.00 73.81 765 GLY A CA 1
ATOM 5768 C C . GLY A 1 765 ? -10.649 -7.469 27.470 1.00 73.81 765 GLY A C 1
ATOM 5769 O O . GLY A 1 765 ? -10.821 -8.596 27.935 1.00 73.81 765 GLY A O 1
ATOM 5770 N N . GLU A 1 766 ? -9.816 -7.226 26.462 1.00 82.62 766 GLU A N 1
ATOM 5771 C CA . GLU A 1 766 ? -8.935 -8.235 25.875 1.00 82.62 766 GLU A CA 1
ATOM 5772 C C . GLU A 1 766 ? -7.582 -8.255 26.603 1.00 82.62 766 GLU A C 1
ATOM 5774 O O . GLU A 1 766 ? -6.919 -7.224 26.728 1.00 82.62 766 GLU A O 1
ATOM 5779 N N . TYR A 1 767 ? -7.160 -9.431 27.070 1.00 81.81 767 TYR A N 1
ATOM 5780 C CA . TYR A 1 767 ? -5.894 -9.620 27.773 1.00 81.81 767 TYR A CA 1
ATOM 5781 C C . TYR A 1 767 ? -4.982 -10.587 27.014 1.00 81.81 767 TYR A C 1
ATOM 5783 O O . TYR A 1 767 ? -5.221 -11.797 26.971 1.00 81.81 767 TYR A O 1
ATOM 5791 N N . GLY A 1 768 ? -3.911 -10.040 26.438 1.00 78.69 768 GLY A N 1
ATOM 5792 C CA . GLY A 1 768 ? -2.867 -10.806 25.764 1.00 78.69 768 GLY A CA 1
ATOM 5793 C C . GLY A 1 768 ? -1.882 -11.446 26.745 1.00 78.69 768 GLY A C 1
ATOM 5794 O O . GLY A 1 768 ? -1.214 -10.755 27.511 1.00 78.69 768 GLY A O 1
ATOM 5795 N N . ILE A 1 769 ? -1.752 -12.766 26.668 1.00 82.38 769 ILE A N 1
ATOM 5796 C CA . ILE A 1 769 ? -0.674 -13.562 27.261 1.00 82.38 769 ILE A CA 1
ATOM 5797 C C . ILE A 1 769 ? 0.447 -13.683 26.225 1.00 82.38 769 ILE A C 1
ATOM 5799 O O . ILE A 1 769 ? 0.173 -13.944 25.052 1.00 82.38 769 ILE A O 1
ATOM 5803 N N . GLN A 1 770 ? 1.706 -13.544 26.647 1.00 78.06 770 GLN A N 1
ATOM 5804 C CA . GLN A 1 770 ? 2.870 -13.754 25.777 1.00 78.06 770 GLN A CA 1
ATOM 5805 C C . GLN A 1 770 ? 3.862 -14.740 26.393 1.00 78.06 770 GLN A C 1
ATOM 5807 O O . GLN A 1 770 ? 4.286 -14.582 27.537 1.00 78.06 770 GLN A O 1
ATOM 5812 N N . LEU A 1 771 ? 4.268 -15.737 25.609 1.00 84.50 771 LEU A N 1
ATOM 5813 C CA . LEU A 1 771 ? 5.309 -16.707 25.931 1.00 84.50 771 LEU A CA 1
ATOM 5814 C C . LEU A 1 771 ? 6.518 -16.466 25.020 1.00 84.50 771 LEU A C 1
ATOM 5816 O O . LEU A 1 771 ? 6.503 -16.840 23.850 1.00 84.50 771 LEU A O 1
ATOM 5820 N N . GLY A 1 772 ? 7.575 -15.852 25.548 1.00 82.56 772 GLY A N 1
ATOM 5821 C CA . GLY A 1 772 ? 8.863 -15.766 24.860 1.00 82.56 772 GLY A CA 1
ATOM 5822 C C . GLY A 1 772 ? 9.605 -17.096 24.968 1.00 82.56 772 GLY A C 1
ATOM 5823 O O . GLY A 1 772 ? 10.108 -17.430 26.043 1.00 82.56 772 GLY A O 1
ATOM 5824 N N . VAL A 1 773 ? 9.671 -17.851 23.874 1.00 87.44 773 VAL A N 1
ATOM 5825 C CA . VAL A 1 773 ? 10.377 -19.134 23.771 1.00 87.44 773 VAL A CA 1
ATOM 5826 C C . VAL A 1 773 ? 11.780 -18.877 23.227 1.00 87.44 773 VAL A C 1
ATOM 5828 O O . VAL A 1 773 ? 11.947 -18.337 22.133 1.00 87.44 773 VAL A O 1
ATOM 5831 N N . LEU A 1 774 ? 12.799 -19.268 23.990 1.00 82.56 774 LEU A N 1
ATOM 5832 C CA . LEU A 1 774 ? 14.201 -19.171 23.592 1.00 82.56 774 LEU A CA 1
ATOM 5833 C C . LEU A 1 774 ? 14.793 -20.568 23.408 1.00 82.56 774 LEU A C 1
ATOM 5835 O O . LEU A 1 774 ? 14.625 -21.423 24.278 1.00 82.56 774 LEU A O 1
ATOM 5839 N N . GLY A 1 775 ? 15.520 -20.777 22.317 1.00 84.38 775 GLY A N 1
ATOM 5840 C CA . GLY A 1 775 ? 16.252 -21.998 21.980 1.00 84.38 775 GLY A CA 1
ATOM 5841 C C . GLY A 1 775 ? 17.762 -21.781 21.862 1.00 84.38 775 GLY A C 1
ATOM 5842 O O . GLY A 1 775 ? 18.275 -20.772 22.353 1.00 84.38 775 GLY A O 1
ATOM 5843 N N . PRO A 1 776 ? 18.493 -22.731 21.254 1.00 74.94 776 PRO A N 1
ATOM 5844 C CA . PRO A 1 776 ? 19.873 -22.533 20.825 1.00 74.94 776 PRO A CA 1
ATOM 5845 C C . PRO A 1 776 ? 19.930 -21.526 19.671 1.00 74.94 776 PRO A C 1
ATOM 5847 O O . PRO A 1 776 ? 20.489 -20.443 19.825 1.00 74.94 776 PRO A O 1
ATOM 5850 N N . ASP A 1 777 ? 19.245 -21.846 18.565 1.00 72.81 777 ASP A N 1
ATOM 5851 C CA . ASP A 1 777 ? 19.401 -21.134 17.287 1.00 72.81 777 ASP A CA 1
ATOM 5852 C C . ASP A 1 777 ? 18.077 -20.546 16.767 1.00 72.81 777 ASP A C 1
ATOM 5854 O O . ASP A 1 777 ? 18.046 -19.840 15.761 1.00 72.81 777 ASP A O 1
ATOM 5858 N N . THR A 1 778 ? 16.961 -20.839 17.444 1.00 65.50 778 THR A N 1
ATOM 5859 C CA . THR A 1 778 ? 15.612 -20.378 17.079 1.00 65.50 778 THR A CA 1
ATOM 5860 C C . THR A 1 778 ? 14.852 -19.887 18.309 1.00 65.50 778 THR A C 1
ATOM 5862 O O . THR A 1 778 ? 14.634 -20.639 19.260 1.00 65.50 778 THR A O 1
ATOM 5865 N N . ASN A 1 779 ? 14.446 -18.614 18.261 1.00 72.94 779 ASN A N 1
ATOM 5866 C CA . ASN A 1 779 ? 13.736 -17.876 19.308 1.00 72.94 779 ASN A CA 1
ATOM 5867 C C . ASN A 1 779 ? 12.457 -17.274 18.711 1.00 72.94 779 ASN A C 1
ATOM 5869 O O . ASN A 1 779 ? 12.511 -16.732 17.608 1.00 72.94 779 ASN A O 1
ATOM 5873 N N . PHE A 1 780 ? 11.331 -17.338 19.419 1.00 62.28 780 PHE A N 1
ATOM 5874 C CA . PHE A 1 780 ? 10.048 -16.804 18.946 1.00 62.28 780 PHE A CA 1
ATOM 5875 C C . PHE A 1 780 ? 9.074 -16.539 20.103 1.00 62.28 780 PHE A C 1
ATOM 5877 O O . PHE A 1 780 ? 9.262 -17.031 21.214 1.00 62.28 780 PHE A O 1
ATOM 5884 N N . THR A 1 781 ? 8.018 -15.768 19.842 1.00 72.56 781 THR A N 1
ATOM 5885 C CA . THR A 1 781 ? 6.957 -15.487 20.821 1.00 72.56 781 THR A CA 1
ATOM 5886 C C . THR A 1 781 ? 5.675 -16.202 20.420 1.00 72.56 781 THR A C 1
ATOM 5888 O O . THR A 1 781 ? 5.240 -16.091 19.276 1.00 72.56 781 THR A O 1
ATOM 5891 N N . VAL A 1 782 ? 5.044 -16.894 21.367 1.00 74.31 782 VAL A N 1
ATOM 5892 C CA . VAL A 1 782 ? 3.688 -17.436 21.222 1.00 74.31 782 VAL A CA 1
ATOM 5893 C C . VAL A 1 782 ? 2.724 -16.569 22.023 1.00 74.31 782 VAL A C 1
ATOM 5895 O O . VAL A 1 782 ? 2.970 -16.284 23.194 1.00 74.31 782 VAL A O 1
ATOM 5898 N N . SER A 1 783 ? 1.629 -16.152 21.394 1.00 77.00 783 SER A N 1
ATOM 5899 C CA . SER A 1 783 ? 0.593 -15.328 22.022 1.00 77.00 783 SER A CA 1
ATOM 5900 C C . SER A 1 783 ? -0.666 -16.145 22.313 1.00 77.00 783 SER A C 1
ATOM 5902 O O . SER A 1 783 ? -0.961 -17.135 21.644 1.00 77.00 783 SER A O 1
ATOM 5904 N N . SER A 1 784 ? -1.431 -15.723 23.313 1.00 80.56 784 SER A N 1
ATOM 5905 C CA . SER A 1 784 ? -2.783 -16.214 23.612 1.00 80.56 784 SER A CA 1
ATOM 5906 C C . SER A 1 784 ? -3.630 -15.060 24.141 1.00 80.56 784 SER A C 1
ATOM 5908 O O . SER A 1 784 ? -3.087 -14.058 24.596 1.00 80.56 784 SER A O 1
ATOM 5910 N N . VAL A 1 785 ? -4.951 -15.165 24.051 1.00 81.56 785 VAL A N 1
ATOM 5911 C CA . VAL A 1 785 ? -5.882 -14.057 24.292 1.00 81.56 785 VAL A CA 1
ATOM 5912 C C . VAL A 1 785 ? -7.026 -14.516 25.190 1.00 81.56 785 VAL A C 1
ATOM 5914 O O . VAL A 1 785 ? -7.771 -15.431 24.838 1.00 81.56 785 VAL A O 1
ATOM 5917 N N . ILE A 1 786 ? -7.205 -13.851 26.330 1.00 87.50 786 ILE A N 1
ATOM 5918 C CA . ILE A 1 786 ? -8.366 -14.049 27.203 1.00 87.50 786 ILE A CA 1
ATOM 5919 C C . ILE A 1 786 ? -9.252 -12.804 27.130 1.00 87.50 786 ILE A C 1
ATOM 5921 O O . ILE A 1 786 ? -8.869 -11.722 27.571 1.00 87.50 786 ILE A O 1
ATOM 5925 N N . ASN A 1 787 ? -10.453 -12.963 26.582 1.00 82.81 787 ASN A N 1
ATOM 5926 C CA . ASN A 1 787 ? -11.480 -11.928 26.561 1.00 82.81 787 ASN A CA 1
ATOM 5927 C C . ASN A 1 787 ? -12.257 -11.977 27.878 1.00 82.81 787 ASN A C 1
ATOM 5929 O O . ASN A 1 787 ? -13.086 -12.867 28.083 1.00 82.81 787 ASN A O 1
ATOM 5933 N N . VAL A 1 788 ? -11.981 -11.035 28.776 1.00 86.75 788 VAL A N 1
ATOM 5934 C CA . VAL A 1 788 ? -12.640 -10.956 30.080 1.00 86.75 788 VAL A CA 1
ATOM 5935 C C . VAL A 1 788 ? -13.963 -10.206 29.942 1.00 86.75 788 VAL A C 1
ATOM 5937 O O . VAL A 1 788 ? -14.005 -9.059 29.495 1.00 86.75 788 VAL A O 1
ATOM 5940 N N . LYS A 1 789 ? -15.062 -10.846 30.345 1.00 82.19 789 LYS A N 1
ATOM 5941 C CA . LYS A 1 789 ? -16.394 -10.229 30.449 1.00 82.19 789 LYS A CA 1
ATOM 5942 C C . LYS A 1 789 ? -16.653 -9.732 31.869 1.00 82.19 789 LYS A C 1
ATOM 5944 O O . LYS A 1 789 ? -16.260 -10.380 32.838 1.00 82.19 789 LYS A O 1
ATOM 5949 N N . ARG A 1 790 ? -17.381 -8.613 32.002 1.00 77.06 790 ARG A N 1
ATOM 5950 C CA . ARG A 1 790 ? -17.887 -8.169 33.311 1.00 77.06 790 ARG A CA 1
ATOM 5951 C C . ARG A 1 790 ? -18.892 -9.183 33.856 1.00 77.06 790 ARG A C 1
ATOM 5953 O O . ARG A 1 790 ? -19.674 -9.747 33.091 1.00 77.06 790 ARG A O 1
ATOM 5960 N N . LYS A 1 791 ? -18.906 -9.358 35.176 1.00 71.69 791 LYS A N 1
ATOM 5961 C CA . LYS A 1 791 ? -19.960 -10.090 35.887 1.00 71.69 791 LYS A CA 1
ATOM 5962 C C . LYS A 1 791 ? -21.299 -9.348 35.666 1.00 71.69 791 LYS A C 1
ATOM 5964 O O . LYS A 1 791 ? -21.327 -8.136 35.889 1.00 71.69 791 LYS A O 1
ATOM 5969 N N . PRO A 1 792 ? -22.362 -10.003 35.162 1.00 64.94 792 PRO A N 1
ATOM 5970 C CA . PRO A 1 792 ? -23.573 -9.310 34.713 1.00 64.94 792 PRO A CA 1
ATOM 5971 C C . PRO A 1 792 ? -24.400 -8.753 35.879 1.00 64.94 792 PRO A C 1
ATOM 5973 O O . PRO A 1 792 ? -24.589 -9.420 36.897 1.00 64.94 792 PRO A O 1
ATOM 5976 N N . VAL A 1 793 ? -24.925 -7.537 35.714 1.00 74.44 793 VAL A N 1
ATOM 5977 C CA . VAL A 1 793 ? -25.725 -6.828 36.720 1.00 74.44 793 VAL A CA 1
ATOM 5978 C C . VAL A 1 793 ? -27.213 -6.982 36.407 1.00 74.44 793 VAL A C 1
ATOM 5980 O O . VAL A 1 793 ? -27.748 -6.308 35.526 1.00 74.44 793 VAL A O 1
ATOM 5983 N N . VAL A 1 794 ? -27.884 -7.868 37.149 1.00 77.12 794 VAL A N 1
ATOM 5984 C CA . VAL A 1 794 ? -29.315 -8.155 36.967 1.00 77.12 794 VAL A CA 1
ATOM 5985 C C . VAL A 1 794 ? -30.179 -7.009 37.499 1.00 77.12 794 VAL A C 1
ATOM 5987 O O . VAL A 1 794 ? -30.068 -6.607 38.658 1.00 77.12 794 VAL A O 1
ATOM 5990 N N . THR A 1 795 ? -31.073 -6.517 36.651 1.00 86.25 795 THR A N 1
ATOM 5991 C CA . THR A 1 795 ? -32.087 -5.499 36.939 1.00 86.25 795 THR A CA 1
ATOM 5992 C C . THR A 1 795 ? -33.443 -6.170 37.155 1.00 86.25 795 THR A C 1
ATOM 5994 O O . THR A 1 795 ? -33.881 -6.962 36.315 1.00 86.25 795 THR A O 1
ATOM 5997 N N . THR A 1 796 ? -34.118 -5.848 38.263 1.00 88.56 796 THR A N 1
ATOM 5998 C CA . THR A 1 796 ? -35.404 -6.450 38.668 1.00 88.56 796 THR A CA 1
ATOM 5999 C C . THR A 1 796 ? -36.477 -5.394 38.944 1.00 88.56 796 THR A C 1
ATOM 6001 O O . THR A 1 796 ? -36.173 -4.229 39.217 1.00 88.56 796 THR A O 1
ATOM 6004 N N . ILE A 1 797 ? -37.745 -5.812 38.877 1.00 93.50 797 ILE A N 1
ATOM 6005 C CA . ILE A 1 797 ? -38.897 -5.084 39.418 1.00 93.50 797 ILE A CA 1
ATOM 6006 C C . ILE A 1 797 ? -39.907 -6.087 39.988 1.00 93.50 797 ILE A C 1
ATOM 6008 O O . ILE A 1 797 ? -40.255 -7.061 39.326 1.00 93.50 797 ILE A O 1
ATOM 6012 N N . GLU A 1 798 ? -40.366 -5.855 41.215 1.00 93.75 798 GLU A N 1
ATOM 6013 C CA . GLU A 1 798 ? -41.231 -6.772 41.970 1.00 93.75 798 GLU A CA 1
ATOM 6014 C C . GLU A 1 798 ? -42.338 -5.995 42.693 1.00 93.75 798 GLU A C 1
ATOM 6016 O O . GLU A 1 798 ? -42.103 -4.883 43.167 1.00 93.75 798 GLU A O 1
ATOM 6021 N N . LEU A 1 799 ? -43.544 -6.563 42.795 1.00 94.31 799 LEU A N 1
ATOM 6022 C CA . LEU A 1 799 ? -44.638 -5.989 43.591 1.00 94.31 799 LEU A CA 1
ATOM 6023 C C . LEU A 1 799 ? -44.340 -6.174 45.087 1.00 94.31 799 LEU A C 1
ATOM 6025 O O . LEU A 1 799 ? -44.008 -7.279 45.512 1.00 94.31 799 LEU A O 1
ATOM 6029 N N . VAL A 1 800 ? -44.471 -5.112 45.887 1.00 93.00 800 VAL A N 1
ATOM 6030 C CA . VAL A 1 800 ? -44.139 -5.132 47.326 1.00 93.00 800 VAL A CA 1
ATOM 6031 C C . VAL A 1 800 ? -45.234 -4.596 48.250 1.00 93.00 800 VAL A C 1
ATOM 6033 O O . VAL A 1 800 ? -45.169 -4.854 49.449 1.00 93.00 800 VAL A O 1
ATOM 6036 N N . SER A 1 801 ? -46.230 -3.870 47.732 1.00 90.62 801 SER A N 1
ATOM 6037 C CA . SER A 1 801 ? -47.449 -3.507 48.471 1.00 90.62 801 SER A CA 1
ATOM 6038 C C . SER A 1 801 ? -48.597 -3.149 47.521 1.00 90.62 801 SER A C 1
ATOM 6040 O O . SER A 1 801 ? -48.359 -2.792 46.365 1.00 90.62 801 SER A O 1
ATOM 6042 N N . GLY A 1 802 ? -49.833 -3.213 48.019 1.00 89.06 802 GLY A N 1
ATOM 6043 C CA . GLY A 1 802 ? -51.053 -3.052 47.224 1.00 89.06 802 GLY A CA 1
ATOM 6044 C C . GLY A 1 802 ? -51.318 -4.237 46.288 1.00 89.06 802 GLY A C 1
ATOM 6045 O O . GLY A 1 802 ? -50.556 -5.205 46.236 1.00 89.06 802 GLY A O 1
ATOM 6046 N N . ASN A 1 803 ? -52.417 -4.166 45.538 1.00 91.38 803 ASN A N 1
ATOM 6047 C CA . ASN A 1 803 ? -52.809 -5.197 44.577 1.00 91.38 803 ASN A CA 1
ATOM 6048 C C . ASN A 1 803 ? -52.610 -4.706 43.133 1.00 91.38 803 ASN A C 1
ATOM 6050 O O . ASN A 1 803 ? -53.081 -3.623 42.788 1.00 91.38 803 ASN A O 1
ATOM 6054 N N . ALA A 1 804 ? -51.948 -5.512 42.296 1.00 91.12 804 ALA A N 1
ATOM 6055 C CA . ALA A 1 804 ? -51.728 -5.225 40.877 1.00 91.12 804 ALA A CA 1
ATOM 6056 C C . ALA A 1 804 ? -52.990 -5.382 40.003 1.00 91.12 804 ALA A C 1
ATOM 6058 O O . ALA A 1 804 ? -53.019 -4.875 38.883 1.00 91.12 804 ALA A O 1
ATOM 6059 N N . GLU A 1 805 ? -54.038 -6.050 40.496 1.00 94.81 805 GLU A N 1
ATOM 6060 C CA . GLU A 1 805 ? -55.346 -6.108 39.835 1.00 94.81 805 GLU A CA 1
ATOM 6061 C C . GLU A 1 805 ? -56.440 -5.509 40.730 1.00 94.81 805 GLU A C 1
ATOM 6063 O O . GLU A 1 805 ? -56.773 -6.058 41.779 1.00 94.81 805 GLU A O 1
ATOM 6068 N N . GLN A 1 806 ? -57.024 -4.377 40.327 1.00 94.00 806 GLN A N 1
ATOM 6069 C CA . GLN A 1 806 ? -58.054 -3.673 41.104 1.00 94.00 806 GLN A CA 1
ATOM 6070 C C . GLN A 1 806 ? -59.319 -3.410 40.286 1.00 94.00 806 GLN A C 1
ATOM 6072 O O . GLN A 1 806 ? -59.270 -3.201 39.075 1.00 94.00 806 GLN A O 1
ATOM 6077 N N . THR A 1 807 ? -60.469 -3.380 40.966 1.00 92.94 807 THR A N 1
ATOM 6078 C CA . THR A 1 807 ? -61.733 -2.868 40.416 1.00 92.94 807 THR A CA 1
ATOM 6079 C C . THR A 1 807 ? -62.143 -1.625 41.194 1.00 92.94 807 THR A C 1
ATOM 6081 O O . THR A 1 807 ? -62.231 -1.670 42.418 1.00 92.94 807 THR A O 1
ATOM 6084 N N . VAL A 1 808 ? -62.396 -0.524 40.489 1.00 91.94 808 VAL A N 1
ATOM 6085 C CA . VAL A 1 808 ? -62.618 0.806 41.069 1.00 91.94 808 VAL A CA 1
ATOM 6086 C C . VAL A 1 808 ? -63.710 1.550 40.298 1.00 91.94 808 VAL A C 1
ATOM 6088 O O . VAL A 1 808 ? -63.817 1.433 39.078 1.00 91.94 808 VAL A O 1
ATOM 6091 N N . THR A 1 809 ? -64.550 2.307 40.998 1.00 92.19 809 THR A N 1
ATOM 6092 C CA . THR A 1 809 ? -65.562 3.165 40.363 1.00 92.19 809 THR A CA 1
ATOM 6093 C C . THR A 1 809 ? -64.927 4.490 39.936 1.00 92.19 809 THR A C 1
ATOM 6095 O O . THR A 1 809 ? -64.115 5.041 40.675 1.00 92.19 809 THR A O 1
ATOM 6098 N N . ALA A 1 810 ? -65.304 5.027 38.777 1.00 88.50 810 ALA A N 1
ATOM 6099 C CA . ALA A 1 810 ? -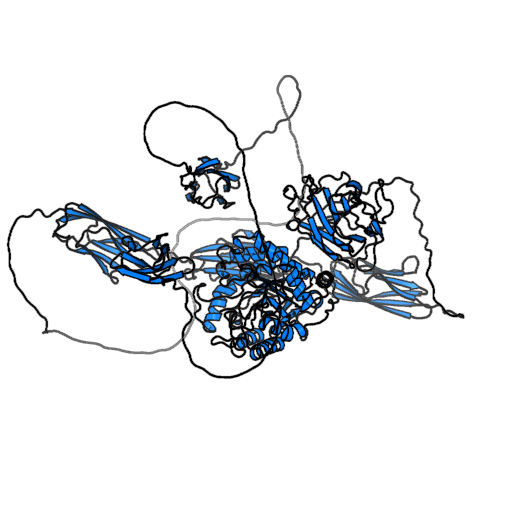64.920 6.375 38.359 1.00 88.50 810 ALA A CA 1
ATOM 6100 C C . ALA A 1 810 ? -65.283 7.412 39.448 1.00 88.50 810 ALA A C 1
ATOM 6102 O O . ALA A 1 810 ? -66.360 7.343 40.042 1.00 88.50 810 ALA A O 1
ATOM 6103 N N . GLY A 1 811 ? -64.367 8.334 39.741 1.00 85.38 811 GLY A N 1
ATOM 6104 C CA . GLY A 1 811 ? -64.427 9.272 40.869 1.00 85.38 811 GLY A CA 1
ATOM 6105 C C . GLY A 1 811 ? -63.801 8.761 42.180 1.00 85.38 811 GLY A C 1
ATOM 6106 O O . GLY A 1 811 ? -63.598 9.555 43.097 1.00 85.38 811 GLY A O 1
ATOM 6107 N N . ASN A 1 812 ? -63.443 7.472 42.292 1.00 92.19 812 ASN A N 1
ATOM 6108 C CA . ASN A 1 812 ? -62.796 6.916 43.490 1.00 92.19 812 ASN A CA 1
ATOM 6109 C C . ASN A 1 812 ? -61.270 6.766 43.337 1.00 92.19 812 ASN A C 1
ATOM 6111 O O . ASN A 1 812 ? -60.731 6.607 42.239 1.00 92.19 812 ASN A O 1
ATOM 6115 N N . ALA A 1 813 ? -60.573 6.772 44.476 1.00 92.00 813 ALA A N 1
ATOM 6116 C CA . ALA A 1 813 ? -59.155 6.429 44.562 1.00 92.00 813 ALA A CA 1
ATOM 6117 C C . ALA A 1 813 ? -58.908 4.918 44.405 1.00 92.00 813 ALA A C 1
ATOM 6119 O O . ALA A 1 813 ? -59.739 4.107 44.818 1.00 92.00 813 ALA A O 1
ATOM 6120 N N . ILE A 1 814 ? -57.742 4.554 43.861 1.00 94.94 814 ILE A N 1
ATOM 6121 C CA . ILE A 1 814 ? -57.200 3.188 43.968 1.00 94.94 814 ILE A CA 1
ATOM 6122 C C . ILE A 1 814 ? -56.420 3.004 45.275 1.00 94.94 814 ILE A C 1
ATOM 6124 O O . ILE A 1 814 ? -55.939 3.976 45.865 1.00 94.94 814 ILE A O 1
ATOM 6128 N N . GLU A 1 815 ? -56.222 1.755 45.695 1.00 94.19 815 GLU A N 1
ATOM 6129 C CA . GLU A 1 815 ? -55.202 1.438 46.697 1.00 94.19 815 GLU A CA 1
ATOM 6130 C C . GLU A 1 815 ? -53.804 1.585 46.056 1.00 94.19 815 GLU A C 1
ATOM 6132 O O . GLU A 1 815 ? -53.599 1.056 44.959 1.00 94.19 815 GLU A O 1
ATOM 6137 N N . PRO A 1 816 ? -52.836 2.295 46.674 1.00 95.69 816 PRO A N 1
ATOM 6138 C CA . PRO A 1 816 ? -51.521 2.510 46.071 1.00 95.69 816 PRO A CA 1
ATOM 6139 C C . PRO A 1 816 ? -50.766 1.205 45.782 1.00 95.69 816 PRO A C 1
ATOM 6141 O O . PRO A 1 816 ? -50.526 0.401 46.682 1.00 95.69 816 PRO A O 1
ATOM 6144 N N . ILE A 1 817 ? -50.345 1.022 44.529 1.00 96.75 817 ILE A N 1
ATOM 6145 C CA . ILE A 1 817 ? -49.639 -0.180 44.065 1.00 96.75 817 ILE A CA 1
ATOM 6146 C C . ILE A 1 817 ? -48.143 0.114 44.057 1.00 96.75 817 ILE A C 1
ATOM 6148 O O . ILE A 1 817 ? -47.673 0.899 43.233 1.00 96.75 817 ILE A O 1
ATOM 6152 N N . VAL A 1 818 ? -47.395 -0.492 44.977 1.00 95.88 818 VAL A N 1
ATOM 6153 C CA . VAL A 1 818 ? -45.969 -0.214 45.190 1.00 95.88 818 VAL A CA 1
ATOM 6154 C C . VAL A 1 818 ? -45.130 -1.357 44.641 1.00 95.88 818 VAL A C 1
ATOM 6156 O O . VAL A 1 818 ? -45.231 -2.494 45.103 1.00 95.88 818 VAL A O 1
ATOM 6159 N N . TYR A 1 819 ? -44.242 -1.035 43.709 1.00 96.44 819 TYR A N 1
ATOM 6160 C CA . TYR A 1 819 ? -43.201 -1.927 43.210 1.00 96.44 819 TYR A CA 1
ATOM 6161 C C . TYR A 1 819 ? -41.834 -1.497 43.749 1.00 96.44 819 TYR A C 1
ATOM 6163 O O . TYR A 1 819 ? -41.592 -0.306 43.930 1.00 96.44 819 TYR A O 1
ATOM 6171 N N . ARG A 1 820 ? -40.921 -2.444 43.975 1.00 95.31 820 ARG A N 1
ATOM 6172 C CA . ARG A 1 820 ? -39.495 -2.191 44.248 1.00 95.31 820 ARG A CA 1
ATOM 6173 C C . ARG A 1 820 ? -38.676 -2.540 43.012 1.00 95.31 820 ARG A C 1
ATOM 6175 O O . ARG A 1 820 ? -38.986 -3.525 42.348 1.00 95.31 820 ARG A O 1
ATOM 6182 N N . TYR A 1 821 ? -37.642 -1.757 42.721 1.00 93.25 821 TYR A N 1
ATOM 6183 C CA . TYR A 1 821 ? -36.711 -2.003 41.619 1.00 93.25 821 TYR A CA 1
ATOM 6184 C C . TYR A 1 821 ? -35.268 -2.145 42.113 1.00 93.25 821 TYR A C 1
ATOM 6186 O O . TYR A 1 821 ? -34.886 -1.560 43.125 1.00 93.25 821 TYR A O 1
ATOM 6194 N N . GLU A 1 822 ? -34.438 -2.863 41.358 1.00 90.25 822 GLU A N 1
ATOM 6195 C CA . GLU A 1 822 ? -32.985 -2.898 41.560 1.00 90.25 822 GLU A CA 1
ATOM 6196 C C . GLU A 1 822 ? -32.226 -2.697 40.247 1.00 90.25 822 GLU A C 1
ATOM 6198 O O . GLU A 1 822 ? -32.685 -3.106 39.183 1.00 90.25 822 GLU A O 1
ATOM 6203 N N . ASN A 1 823 ? -31.057 -2.049 40.326 1.00 84.19 823 ASN A N 1
ATOM 6204 C CA . ASN A 1 823 ? -30.146 -1.769 39.201 1.00 84.19 823 ASN A CA 1
ATOM 6205 C C . ASN A 1 823 ? -30.793 -1.077 37.973 1.00 84.19 823 ASN A C 1
ATOM 6207 O O . ASN A 1 823 ? -30.379 -1.292 36.831 1.00 84.19 823 ASN A O 1
ATOM 6211 N N . MET A 1 824 ? -31.822 -0.257 38.196 1.00 84.62 824 MET A N 1
ATOM 6212 C CA . MET A 1 824 ? -32.593 0.433 37.154 1.00 84.62 824 MET A CA 1
ATOM 6213 C C . MET A 1 824 ? -31.857 1.654 36.570 1.00 84.62 824 MET A C 1
ATOM 6215 O O . MET A 1 824 ? -31.290 2.459 37.307 1.00 84.62 824 MET A O 1
ATOM 6219 N N . ARG A 1 825 ? -31.918 1.817 35.240 1.00 82.62 825 ARG A N 1
ATOM 6220 C CA . ARG A 1 825 ? -31.514 3.031 34.504 1.00 82.62 825 ARG A CA 1
ATOM 6221 C C . ARG A 1 825 ? -32.692 3.940 34.164 1.00 82.62 825 ARG A C 1
ATOM 6223 O O . ARG A 1 825 ? -32.592 5.153 34.323 1.00 82.62 825 ARG A O 1
ATOM 6230 N N . GLN A 1 826 ? -33.781 3.364 33.659 1.00 86.94 826 GLN A N 1
ATOM 6231 C CA . GLN A 1 826 ? -35.004 4.084 33.312 1.00 86.94 826 GLN A CA 1
ATOM 6232 C C . GLN A 1 826 ? -36.222 3.255 33.718 1.00 86.94 826 GLN A C 1
ATOM 6234 O O . GLN A 1 826 ? -36.213 2.029 33.621 1.00 86.94 826 GLN A O 1
ATOM 6239 N N . ILE A 1 827 ? -37.283 3.937 34.139 1.00 91.44 827 ILE A N 1
ATOM 6240 C CA . ILE A 1 827 ? -38.586 3.353 34.451 1.00 91.44 827 ILE A CA 1
ATOM 6241 C C . ILE A 1 827 ? -39.668 4.149 33.722 1.00 91.44 827 ILE A C 1
ATOM 6243 O O . ILE A 1 827 ? -39.613 5.379 33.674 1.00 91.44 827 ILE A O 1
ATOM 6247 N N . THR A 1 828 ? -40.622 3.456 33.106 1.00 92.06 828 THR A N 1
ATOM 6248 C CA . THR A 1 828 ? -41.720 4.066 32.341 1.00 92.06 828 THR A CA 1
ATOM 6249 C C . THR A 1 828 ? -43.025 3.344 32.633 1.00 92.06 828 THR A C 1
ATOM 6251 O O . THR A 1 828 ? -43.054 2.117 32.667 1.00 92.06 828 THR A O 1
ATOM 6254 N N . LEU A 1 829 ? -44.098 4.106 32.845 1.00 94.19 829 LEU A N 1
ATOM 6255 C CA . LEU A 1 829 ? -45.444 3.601 33.106 1.00 94.19 829 LEU A CA 1
ATOM 6256 C C . LEU A 1 829 ? -46.345 3.902 31.906 1.00 94.19 829 LEU A C 1
ATOM 6258 O O . LEU A 1 829 ? -46.344 5.015 31.384 1.00 94.19 829 LEU A O 1
ATOM 6262 N N . SER A 1 830 ? -47.117 2.908 31.481 1.00 92.31 830 SER A N 1
ATOM 6263 C CA . SER A 1 830 ? -48.053 2.993 30.356 1.00 92.31 830 SER A CA 1
ATOM 6264 C C . SER A 1 830 ? -49.336 2.214 30.660 1.00 92.31 830 SER A C 1
ATOM 6266 O O . SER A 1 830 ? -49.344 1.372 31.554 1.00 92.31 830 SER A O 1
ATOM 6268 N N . GLY A 1 831 ? -50.422 2.504 29.937 1.00 90.44 831 GLY A N 1
ATOM 6269 C CA . GLY A 1 831 ? -51.683 1.750 30.018 1.00 90.44 831 GLY A CA 1
ATOM 6270 C C . GLY A 1 831 ? -52.589 2.043 31.224 1.00 90.44 831 GLY A C 1
ATOM 6271 O O . GLY A 1 831 ? -53.616 1.392 31.363 1.00 90.44 831 GLY A O 1
ATOM 6272 N N . ILE A 1 832 ? -52.262 3.018 32.080 1.00 93.56 832 ILE A N 1
ATOM 6273 C CA . ILE A 1 832 ? -53.113 3.411 33.221 1.00 93.56 832 ILE A CA 1
ATOM 6274 C C . ILE A 1 832 ? -54.351 4.235 32.798 1.00 93.56 832 ILE A C 1
ATOM 6276 O O . ILE A 1 832 ? -54.277 4.981 31.818 1.00 93.56 832 ILE A O 1
ATOM 6280 N N . PRO A 1 833 ? -55.471 4.169 33.548 1.00 91.19 833 PRO A N 1
ATOM 6281 C CA . PRO A 1 833 ? -56.600 5.081 33.369 1.00 91.19 833 PRO A CA 1
ATOM 6282 C C . PRO A 1 833 ? -56.250 6.528 33.742 1.00 91.19 833 PRO A C 1
ATOM 6284 O O . PRO A 1 833 ? -55.389 6.793 34.584 1.00 91.19 833 PRO A O 1
ATOM 6287 N N . ALA A 1 834 ? -56.972 7.476 33.140 1.00 86.75 834 ALA A N 1
ATOM 6288 C CA . ALA A 1 834 ? -56.809 8.900 33.418 1.00 86.75 834 ALA A CA 1
ATOM 6289 C C . ALA A 1 834 ? -57.109 9.237 34.893 1.00 86.75 834 ALA A C 1
ATOM 6291 O O . ALA A 1 834 ? -58.059 8.717 35.479 1.00 86.75 834 ALA A O 1
ATOM 6292 N N . GLY A 1 835 ? -56.299 10.130 35.470 1.00 85.38 835 GLY A N 1
ATOM 6293 C CA . GLY A 1 835 ? -56.372 10.545 36.878 1.00 85.38 835 GLY A CA 1
ATOM 6294 C C . GLY A 1 835 ? -55.434 9.772 37.823 1.00 85.38 835 GLY A C 1
ATOM 6295 O O . GLY A 1 835 ? -55.120 10.261 38.910 1.00 85.38 835 GLY A O 1
ATOM 6296 N N . LEU A 1 836 ? -54.894 8.629 37.383 1.00 93.31 836 LEU A N 1
ATOM 6297 C CA . LEU A 1 836 ? -53.782 7.957 38.061 1.00 93.31 836 LEU A CA 1
ATOM 6298 C C . LEU A 1 836 ? -52.423 8.507 37.602 1.00 93.31 836 LEU A C 1
ATOM 6300 O O . LEU A 1 836 ? -52.283 9.033 36.498 1.00 93.31 836 LEU A O 1
ATOM 6304 N N . ASN A 1 837 ? -51.402 8.353 38.444 1.00 91.81 837 ASN A N 1
ATOM 6305 C CA . ASN A 1 837 ? -50.007 8.642 38.120 1.00 91.81 837 ASN A CA 1
ATOM 6306 C C . ASN A 1 837 ? -49.065 7.568 38.694 1.00 91.81 837 ASN A C 1
ATOM 6308 O O . ASN A 1 837 ? -49.479 6.722 39.485 1.00 91.81 837 ASN A O 1
ATOM 6312 N N . GLY A 1 838 ? -47.798 7.607 38.273 1.00 93.06 838 GLY A N 1
ATOM 6313 C CA . GLY A 1 838 ? -46.713 6.814 38.847 1.00 93.06 838 GLY A CA 1
ATOM 6314 C C . GLY A 1 838 ? -45.645 7.719 39.456 1.00 93.06 838 GLY A C 1
ATOM 6315 O O . GLY A 1 838 ? -45.096 8.580 38.766 1.00 93.06 838 GLY A O 1
ATOM 6316 N N . THR A 1 839 ? -45.335 7.519 40.735 1.00 93.81 839 THR A N 1
ATOM 6317 C CA . THR A 1 839 ? -44.327 8.274 41.499 1.00 93.81 839 THR A CA 1
ATOM 6318 C C . THR A 1 839 ? -43.134 7.393 41.850 1.00 93.81 839 THR A C 1
ATOM 6320 O O . THR A 1 839 ? -43.288 6.200 42.093 1.00 93.81 839 THR A O 1
ATOM 6323 N N . LYS A 1 840 ? -41.930 7.971 41.863 1.00 92.94 840 LYS A N 1
ATOM 6324 C CA . LYS A 1 840 ? -40.661 7.267 42.088 1.00 92.94 840 LYS A CA 1
ATOM 6325 C C . LYS A 1 840 ? -40.000 7.766 43.376 1.00 92.94 840 LYS A C 1
ATOM 6327 O O . LYS A 1 840 ? -39.875 8.976 43.547 1.00 92.94 840 LYS A O 1
ATOM 6332 N N . ASP A 1 841 ? -39.523 6.850 44.213 1.00 91.19 841 ASP A N 1
ATOM 6333 C CA . ASP A 1 841 ? -38.665 7.137 45.368 1.00 91.19 841 ASP A CA 1
ATOM 6334 C C . ASP A 1 841 ? -37.293 6.471 45.170 1.00 91.19 841 ASP A C 1
ATOM 6336 O O . ASP A 1 841 ? -37.169 5.245 45.195 1.00 91.19 841 ASP A O 1
ATOM 6340 N N . ASP A 1 842 ? -36.256 7.288 44.964 1.00 84.00 842 ASP A N 1
ATOM 6341 C CA . ASP A 1 842 ? -34.872 6.826 44.792 1.00 84.00 842 ASP A CA 1
ATOM 6342 C C . ASP A 1 842 ? -34.204 6.345 46.090 1.00 84.00 842 ASP A C 1
ATOM 6344 O O . ASP A 1 842 ? -33.270 5.547 46.022 1.00 84.00 842 ASP A O 1
ATOM 6348 N N . ASN A 1 843 ? -34.679 6.774 47.263 1.00 86.25 843 ASN A N 1
ATOM 6349 C CA . ASN A 1 843 ? -34.131 6.349 48.553 1.00 86.25 843 ASN A CA 1
ATOM 6350 C C . ASN A 1 843 ? -34.698 4.985 48.969 1.00 86.25 843 ASN A C 1
ATOM 6352 O O . ASN A 1 843 ? -33.960 4.122 49.439 1.00 86.25 843 ASN A O 1
ATOM 6356 N N . ALA A 1 844 ? -36.003 4.777 48.767 1.00 88.12 844 ALA A N 1
ATOM 6357 C CA . ALA A 1 844 ? -36.667 3.495 49.015 1.00 88.12 844 ALA A CA 1
ATOM 6358 C C . ALA A 1 844 ? -36.503 2.483 47.860 1.00 88.12 844 ALA A C 1
ATOM 6360 O O . ALA A 1 844 ? -36.824 1.305 48.031 1.00 88.12 844 ALA A O 1
ATOM 6361 N N . LYS A 1 845 ? -36.021 2.938 46.692 1.00 94.00 845 LYS A N 1
ATOM 6362 C CA . LYS A 1 845 ? -36.009 2.214 45.407 1.00 94.00 845 LYS A CA 1
ATOM 6363 C C . LYS A 1 845 ? -37.390 1.685 45.002 1.00 94.00 845 LYS A C 1
ATOM 6365 O O . LYS A 1 845 ? -37.530 0.537 44.569 1.00 94.00 845 LYS A O 1
ATOM 6370 N N . THR A 1 846 ? -38.426 2.503 45.166 1.00 95.25 846 THR A N 1
ATOM 6371 C CA . THR A 1 846 ? -39.809 2.115 44.856 1.00 95.25 846 THR A CA 1
ATOM 6372 C C . THR A 1 846 ? -40.443 2.966 43.765 1.00 95.25 846 THR A C 1
ATOM 6374 O O . THR A 1 846 ? -40.041 4.096 43.479 1.00 95.25 846 THR A O 1
ATOM 6377 N N . TYR A 1 847 ? -41.454 2.385 43.126 1.00 95.00 847 TYR A N 1
ATOM 6378 C CA . TYR A 1 847 ? -42.298 3.028 42.137 1.00 95.00 847 TYR A CA 1
ATOM 6379 C C . TYR A 1 847 ? -43.764 2.731 42.464 1.00 95.00 847 TYR A C 1
ATOM 6381 O O . TYR A 1 847 ? -44.172 1.570 42.500 1.00 95.00 847 TYR A O 1
ATOM 6389 N N . THR A 1 848 ? -44.537 3.778 42.737 1.00 96.19 848 THR A N 1
ATOM 6390 C CA . THR A 1 848 ? -45.894 3.695 43.287 1.00 96.19 848 THR A CA 1
ATOM 6391 C C . THR A 1 848 ? -46.910 4.240 42.295 1.00 96.19 848 THR A C 1
ATOM 6393 O O . THR A 1 848 ? -46.853 5.419 41.944 1.00 96.19 848 THR A O 1
ATOM 6396 N N . ILE A 1 849 ? -47.870 3.411 41.883 1.00 96.38 849 ILE A N 1
ATOM 6397 C CA . ILE A 1 849 ? -49.049 3.854 41.130 1.00 96.38 849 ILE A CA 1
ATOM 6398 C C . ILE A 1 849 ? -50.127 4.280 42.129 1.00 96.38 849 ILE A C 1
ATOM 6400 O O . ILE A 1 849 ? -50.502 3.498 43.003 1.00 96.38 849 ILE A O 1
ATOM 6404 N N . SER A 1 850 ? -50.630 5.510 42.021 1.00 94.50 850 SER A N 1
ATOM 6405 C CA . SER A 1 850 ? -51.710 6.024 42.876 1.00 94.50 850 SER A CA 1
ATOM 6406 C C . SER A 1 850 ? -52.500 7.146 42.191 1.00 94.50 850 SER A C 1
ATOM 6408 O O . SER A 1 850 ? -52.106 7.654 41.139 1.00 94.50 850 SER A O 1
ATOM 6410 N N . GLY A 1 851 ? -53.646 7.521 42.764 1.00 92.88 851 GLY A N 1
ATOM 6411 C CA . GLY A 1 851 ? -54.489 8.615 42.273 1.00 92.88 851 GLY A CA 1
ATOM 6412 C C . GLY A 1 851 ? -55.982 8.315 42.380 1.00 92.88 851 GLY A C 1
ATOM 6413 O O . GLY A 1 851 ? -56.386 7.324 42.990 1.00 92.88 851 GLY A O 1
ATOM 6414 N N . ILE A 1 852 ? -56.786 9.183 41.764 1.00 92.25 852 ILE A N 1
ATOM 6415 C CA . ILE A 1 852 ? -58.245 9.061 41.645 1.00 92.25 852 ILE A CA 1
ATOM 6416 C C . ILE A 1 852 ? -58.569 8.789 40.180 1.00 92.25 852 ILE A C 1
ATOM 6418 O O . ILE A 1 852 ? -58.111 9.520 39.307 1.00 92.25 852 ILE A O 1
ATOM 6422 N N . VAL A 1 853 ? -59.340 7.741 39.897 1.00 91.81 853 VAL A N 1
ATOM 6423 C CA . VAL A 1 853 ? -59.773 7.430 38.529 1.00 91.81 853 VAL A CA 1
ATOM 6424 C C . VAL A 1 853 ? -60.787 8.476 38.082 1.00 91.81 853 VAL A C 1
ATOM 6426 O O . VAL A 1 853 ? -61.783 8.685 38.766 1.00 91.81 853 VAL A O 1
ATOM 6429 N N . ALA A 1 854 ? -60.552 9.126 36.942 1.00 88.88 854 ALA A N 1
ATOM 6430 C CA . ALA A 1 854 ? -61.363 10.256 36.497 1.00 88.88 854 ALA A CA 1
ATOM 6431 C C . ALA A 1 854 ? -62.853 9.900 36.315 1.00 88.88 854 ALA A C 1
ATOM 6433 O O . ALA A 1 854 ? -63.202 8.925 35.650 1.00 88.88 854 ALA A O 1
ATOM 6434 N N . ASP A 1 855 ? -63.725 10.749 36.861 1.00 88.06 855 ASP A N 1
ATOM 6435 C CA . ASP A 1 855 ? -65.190 10.630 36.925 1.00 88.06 855 ASP A CA 1
ATOM 6436 C C . ASP A 1 855 ? -65.864 10.395 35.561 1.00 88.06 855 ASP A C 1
ATOM 6438 O O . ASP A 1 855 ? -66.953 9.831 35.484 1.00 88.06 855 ASP A O 1
ATOM 6442 N N . SER A 1 856 ? -65.221 10.837 34.478 1.00 83.44 856 SER A N 1
ATOM 6443 C CA . SER A 1 856 ? -65.712 10.753 33.099 1.00 83.44 856 SER A CA 1
ATOM 6444 C C . SER A 1 856 ? -65.483 9.398 32.417 1.00 83.44 856 SER A C 1
ATOM 6446 O O . SER A 1 856 ? -65.870 9.236 31.257 1.00 83.44 856 SER A O 1
ATOM 6448 N N . LEU A 1 857 ? -64.841 8.437 33.086 1.00 87.38 857 LEU A N 1
ATOM 6449 C CA . LEU A 1 857 ? -64.511 7.136 32.505 1.00 87.38 857 LEU A CA 1
ATOM 6450 C C . LEU A 1 857 ? -65.671 6.132 32.612 1.00 87.38 857 LEU A C 1
ATOM 6452 O O . LEU A 1 857 ? -66.300 5.957 33.657 1.00 87.38 857 LEU A O 1
ATOM 6456 N N . THR A 1 858 ? -65.938 5.446 31.502 1.00 88.44 858 THR A N 1
ATOM 6457 C CA . THR A 1 858 ? -66.921 4.359 31.396 1.00 88.44 858 THR A CA 1
ATOM 6458 C C . THR A 1 858 ? -66.322 3.005 31.791 1.00 88.44 858 THR A C 1
ATOM 6460 O O . THR A 1 858 ? -65.109 2.887 31.953 1.00 88.44 858 THR A O 1
ATOM 6463 N N . ASP A 1 859 ? -67.158 1.965 31.895 1.00 91.69 859 ASP A N 1
ATOM 6464 C CA . ASP A 1 859 ? -66.719 0.579 32.112 1.00 91.69 859 ASP A CA 1
ATOM 6465 C C . ASP A 1 859 ? -65.639 0.155 31.096 1.00 91.69 859 ASP A C 1
ATOM 6467 O O . ASP A 1 859 ? -65.903 0.065 29.895 1.00 91.69 859 ASP A O 1
ATOM 6471 N N . TYR A 1 860 ? -64.416 -0.092 31.579 1.00 91.62 860 TYR A N 1
ATOM 6472 C CA . TYR A 1 860 ? -63.263 -0.492 30.763 1.00 91.62 860 TYR A CA 1
ATOM 6473 C C . TYR A 1 860 ? -62.179 -1.171 31.619 1.00 91.62 860 TYR A C 1
ATOM 6475 O O . TYR A 1 860 ? -62.065 -0.901 32.816 1.00 91.62 860 TYR A O 1
ATOM 6483 N N . VAL A 1 861 ? -61.359 -2.039 31.014 1.00 93.81 861 VAL A N 1
ATOM 6484 C CA . VAL A 1 861 ? -60.227 -2.711 31.679 1.00 93.81 861 VAL A CA 1
ATOM 6485 C C . VAL A 1 861 ? -58.913 -2.162 31.131 1.00 93.81 861 VAL A C 1
ATOM 6487 O O . VAL A 1 861 ? -58.601 -2.326 29.954 1.00 93.81 861 VAL A O 1
ATOM 6490 N N . TYR A 1 862 ? -58.152 -1.500 31.996 1.00 92.50 862 TYR A N 1
ATOM 6491 C CA . TYR A 1 862 ? -56.874 -0.877 31.676 1.00 92.50 862 TYR A CA 1
ATOM 6492 C C . TYR A 1 862 ? -55.715 -1.798 32.059 1.00 92.50 862 TYR A C 1
ATOM 6494 O O . TYR A 1 862 ? -55.393 -1.937 33.241 1.00 92.50 862 TYR A O 1
ATOM 6502 N N . ASP A 1 863 ? -55.086 -2.403 31.054 1.00 93.69 863 ASP A N 1
ATOM 6503 C CA . ASP A 1 863 ? -53.877 -3.210 31.213 1.00 93.69 863 ASP A CA 1
ATOM 6504 C C . ASP A 1 863 ? -52.653 -2.287 31.248 1.00 93.69 863 ASP A C 1
ATOM 6506 O O . ASP A 1 863 ? -52.256 -1.723 30.225 1.00 93.69 863 ASP A O 1
ATOM 6510 N N . TYR A 1 864 ? -52.058 -2.113 32.431 1.00 94.19 864 TYR A N 1
ATOM 6511 C CA . TYR A 1 864 ? -50.897 -1.246 32.615 1.00 94.19 864 TYR A CA 1
ATOM 6512 C C . TYR A 1 864 ? -49.582 -2.029 32.589 1.00 94.19 864 TYR A C 1
ATOM 6514 O O . TYR A 1 864 ? -49.509 -3.198 32.969 1.00 94.19 864 TYR A O 1
ATOM 6522 N N . THR A 1 865 ? -48.515 -1.357 32.158 1.00 94.75 865 THR A N 1
ATOM 6523 C CA . THR A 1 865 ? -47.148 -1.894 32.143 1.00 94.75 865 THR A CA 1
ATOM 6524 C C . THR A 1 865 ? -46.175 -0.874 32.721 1.00 94.75 865 THR A C 1
ATOM 6526 O O . THR A 1 865 ? -46.111 0.265 32.249 1.00 94.75 865 THR A O 1
ATOM 6529 N N . ILE A 1 866 ? -45.385 -1.306 33.706 1.00 94.38 866 ILE A N 1
ATOM 6530 C CA . ILE A 1 866 ? -44.161 -0.638 34.146 1.00 94.38 866 ILE A CA 1
ATOM 6531 C C . ILE A 1 866 ? -42.993 -1.319 33.430 1.00 94.38 866 ILE A C 1
ATOM 6533 O O . ILE A 1 866 ? -42.635 -2.447 33.766 1.00 94.38 866 ILE A O 1
ATOM 6537 N N . ALA A 1 867 ? -42.392 -0.651 32.449 1.00 92.00 867 ALA A N 1
ATOM 6538 C CA . ALA A 1 867 ? -41.181 -1.124 31.786 1.00 92.00 867 ALA A CA 1
ATOM 6539 C C . ALA A 1 867 ? -39.939 -0.508 32.443 1.00 92.00 867 ALA A C 1
ATOM 6541 O O . ALA A 1 867 ? -39.878 0.706 32.664 1.00 92.00 867 ALA A O 1
ATOM 6542 N N . VAL A 1 868 ? -38.951 -1.354 32.739 1.00 90.38 868 VAL A N 1
ATOM 6543 C CA . VAL A 1 868 ? -37.704 -1.015 33.430 1.00 90.38 868 VAL A CA 1
ATOM 6544 C C . VAL A 1 868 ? -36.515 -1.405 32.557 1.00 90.38 868 VAL A C 1
ATOM 6546 O O . VAL A 1 868 ? -36.378 -2.562 32.157 1.00 90.38 868 VAL A O 1
ATOM 6549 N N . THR A 1 869 ? -35.627 -0.451 32.281 1.00 85.56 869 THR A N 1
ATOM 6550 C CA . THR A 1 869 ? -34.356 -0.726 31.599 1.00 85.56 869 THR A CA 1
ATOM 6551 C C . THR A 1 869 ? -33.203 -0.776 32.590 1.00 85.56 869 THR A C 1
ATOM 6553 O O . THR A 1 869 ? -33.187 -0.041 33.582 1.00 85.56 869 THR A O 1
ATOM 6556 N N . GLY A 1 870 ? -32.248 -1.665 32.334 1.00 80.31 870 GLY A N 1
ATOM 6557 C CA . GLY A 1 870 ? -31.131 -1.958 33.228 1.00 80.31 870 GLY A CA 1
ATOM 6558 C C . GLY A 1 870 ? -29.759 -1.687 32.627 1.00 80.31 870 GLY A C 1
ATOM 6559 O O . GLY A 1 870 ? -29.619 -0.968 31.639 1.00 80.31 870 GLY A O 1
ATOM 6560 N N . ILE A 1 871 ? -28.722 -2.253 33.250 1.00 70.19 871 ILE A N 1
ATOM 6561 C CA . ILE A 1 871 ? -27.342 -2.194 32.737 1.00 70.19 871 ILE A CA 1
ATOM 6562 C C . ILE A 1 871 ? -27.063 -3.340 31.756 1.00 70.19 871 ILE A C 1
ATOM 6564 O O . ILE A 1 871 ? -26.454 -3.089 30.717 1.00 70.19 871 ILE A O 1
ATOM 6568 N N . ASP A 1 872 ? -27.509 -4.559 32.079 1.00 65.25 872 ASP A N 1
ATOM 6569 C CA . ASP A 1 872 ? -27.285 -5.769 31.271 1.00 65.25 872 ASP A CA 1
ATOM 6570 C C . ASP A 1 872 ? -28.589 -6.460 30.810 1.00 65.25 872 ASP A C 1
ATOM 6572 O O . ASP A 1 872 ? -28.563 -7.223 29.847 1.00 65.25 872 ASP A O 1
ATOM 6576 N N . ASN A 1 873 ? -29.744 -6.173 31.429 1.00 76.44 873 ASN A N 1
ATOM 6577 C CA . ASN A 1 873 ? -31.060 -6.655 30.988 1.00 76.44 873 ASN A CA 1
ATOM 6578 C C . ASN A 1 873 ? -32.160 -5.595 31.168 1.00 76.44 873 ASN A C 1
ATOM 6580 O O . ASN A 1 873 ? -32.050 -4.703 32.005 1.00 76.44 873 ASN A O 1
ATOM 6584 N N . ASN A 1 874 ? -33.257 -5.742 30.426 1.00 87.44 874 ASN A N 1
ATOM 6585 C CA . ASN A 1 874 ? -34.516 -5.042 30.694 1.00 87.44 874 ASN A CA 1
ATOM 6586 C C . ASN A 1 874 ? -35.498 -6.000 31.389 1.00 87.44 874 ASN A C 1
ATOM 6588 O O . ASN A 1 874 ? -35.316 -7.219 31.350 1.00 87.44 874 ASN A O 1
ATOM 6592 N N . THR A 1 875 ? -36.529 -5.456 32.029 1.00 91.25 875 THR A N 1
ATOM 6593 C CA . THR A 1 875 ? -37.593 -6.214 32.703 1.00 91.25 875 THR A CA 1
ATOM 6594 C C . THR A 1 875 ? -38.880 -5.381 32.767 1.00 91.25 875 THR A C 1
ATOM 6596 O O . THR A 1 875 ? -38.868 -4.185 32.466 1.00 91.25 875 THR A O 1
ATOM 6599 N N . SER A 1 876 ? -40.011 -5.983 33.124 1.00 93.00 876 SER A N 1
ATOM 6600 C CA . SER A 1 876 ? -41.276 -5.265 33.283 1.00 93.00 876 SER A CA 1
ATOM 6601 C C . SER A 1 876 ? -42.202 -5.927 34.299 1.00 93.00 876 SER A C 1
ATOM 6603 O O . SER A 1 876 ? -42.162 -7.135 34.517 1.00 93.00 876 SER A O 1
ATOM 6605 N N . ALA A 1 877 ? -43.068 -5.111 34.896 1.00 94.00 877 ALA A N 1
ATOM 6606 C CA . ALA A 1 877 ? -44.215 -5.559 35.673 1.00 94.00 877 ALA A CA 1
ATOM 6607 C C . ALA A 1 877 ? -45.511 -5.098 34.996 1.00 94.00 877 ALA A C 1
ATOM 6609 O O . ALA A 1 877 ? -45.553 -4.034 34.376 1.00 94.00 877 ALA A O 1
ATOM 6610 N N . THR A 1 878 ? -46.574 -5.887 35.125 1.00 94.00 878 THR A N 1
ATOM 6611 C CA . THR A 1 878 ? -47.898 -5.596 34.555 1.00 94.00 878 THR A CA 1
ATOM 6612 C C . THR A 1 878 ? -48.988 -5.697 35.621 1.00 94.00 878 THR A C 1
ATOM 6614 O O . THR A 1 878 ? -48.745 -6.192 36.725 1.00 94.00 878 THR A O 1
ATOM 6617 N N . GLY A 1 879 ? -50.177 -5.186 35.305 1.00 94.06 879 GLY A N 1
ATOM 6618 C CA . GLY A 1 879 ? -51.369 -5.283 36.146 1.00 94.06 879 GLY A CA 1
ATOM 6619 C C . GLY A 1 879 ? -52.610 -4.734 35.441 1.00 94.06 879 GLY A C 1
ATOM 6620 O O . GLY A 1 879 ? -52.541 -4.323 34.280 1.00 94.06 879 GLY A O 1
ATOM 6621 N N . LYS A 1 880 ? -53.755 -4.742 36.132 1.00 95.00 880 LYS A N 1
ATOM 6622 C CA . LYS A 1 880 ? -55.072 -4.408 35.565 1.00 95.00 880 LYS A CA 1
ATOM 6623 C C . LYS A 1 880 ? -55.864 -3.464 36.464 1.00 95.00 880 LYS A C 1
ATOM 6625 O O . LYS A 1 880 ? -56.113 -3.777 37.625 1.00 95.00 880 LYS A O 1
ATOM 6630 N N . ILE A 1 881 ? -56.360 -2.356 35.916 1.00 95.12 881 ILE A N 1
ATOM 6631 C CA . ILE A 1 881 ? -57.358 -1.507 36.584 1.00 95.12 881 ILE A CA 1
ATOM 6632 C C . ILE A 1 881 ? -58.689 -1.621 35.836 1.00 95.12 881 ILE A C 1
ATOM 6634 O O . ILE A 1 881 ? -58.853 -1.091 34.740 1.00 95.12 881 ILE A O 1
ATOM 6638 N N . THR A 1 882 ? -59.656 -2.315 36.432 1.00 93.62 882 THR A N 1
ATOM 6639 C CA . THR A 1 882 ? -61.036 -2.381 35.936 1.00 93.62 882 THR A CA 1
ATOM 6640 C C . THR A 1 882 ? -61.814 -1.181 36.459 1.00 93.62 882 THR A C 1
ATOM 6642 O O . THR A 1 882 ? -62.114 -1.099 37.650 1.00 93.62 882 THR A O 1
ATOM 6645 N N . VAL A 1 883 ? -62.161 -0.255 35.572 1.00 92.44 883 VAL A N 1
ATOM 6646 C CA . VAL A 1 883 ? -63.007 0.896 35.897 1.00 92.44 883 VAL A CA 1
ATOM 6647 C C . VAL A 1 883 ? -64.478 0.511 35.736 1.00 92.44 883 VAL A C 1
ATOM 6649 O O . VAL A 1 883 ? -64.842 -0.188 34.791 1.00 92.44 883 VAL A O 1
ATOM 6652 N N . ARG A 1 884 ? -65.328 0.971 36.659 1.00 90.44 884 ARG A N 1
ATOM 6653 C CA . ARG A 1 884 ? -66.797 0.947 36.558 1.00 90.44 884 ARG A CA 1
ATOM 6654 C C . ARG A 1 884 ? -67.334 2.375 36.529 1.00 90.44 884 ARG A C 1
ATOM 6656 O O . ARG A 1 884 ? -66.910 3.207 37.328 1.00 90.44 884 ARG A O 1
ATOM 6663 N N . HIS A 1 885 ? -68.285 2.658 35.651 1.00 85.12 885 HIS A N 1
ATOM 6664 C CA . HIS A 1 885 ? -68.906 3.971 35.518 1.00 85.12 885 HIS A CA 1
ATOM 6665 C C . HIS A 1 885 ? -69.705 4.360 36.775 1.00 85.12 885 HIS A C 1
ATOM 6667 O O . HIS A 1 885 ? -70.491 3.568 37.302 1.00 85.12 885 HIS A O 1
ATOM 6673 N N . SER A 1 886 ? -69.577 5.612 37.225 1.00 70.38 886 SER A N 1
ATOM 6674 C CA . SER A 1 886 ? -70.328 6.129 38.376 1.00 70.38 886 SER A CA 1
ATOM 6675 C C . SER A 1 886 ? -71.760 6.516 37.994 1.00 70.38 886 SER A C 1
ATOM 6677 O O . SER A 1 886 ? -72.061 7.654 37.636 1.00 70.38 886 SER A O 1
ATOM 6679 N N . SER A 1 887 ? -72.690 5.560 38.060 1.00 53.31 887 SER A N 1
ATOM 6680 C CA . SER A 1 887 ? -74.121 5.844 37.910 1.00 53.31 887 SER A CA 1
ATOM 6681 C C . SER A 1 887 ? -74.685 6.491 39.184 1.00 53.31 887 SER A C 1
ATOM 6683 O O . SER A 1 887 ? -75.152 5.789 40.083 1.00 53.31 887 SER A O 1
ATOM 6685 N N . SER A 1 888 ? -74.665 7.824 39.272 1.00 43.81 888 SER A N 1
ATOM 6686 C CA . SER A 1 888 ? -75.263 8.564 40.393 1.00 43.81 888 SER A CA 1
ATOM 6687 C C . SER A 1 888 ? -76.102 9.765 39.942 1.00 43.81 888 SER A C 1
ATOM 6689 O O . SER A 1 888 ? -75.893 10.350 38.880 1.00 43.81 888 SER A O 1
ATOM 6691 N N . SER A 1 889 ? -77.119 10.093 40.739 1.00 36.34 889 SER A N 1
ATOM 6692 C CA . SER A 1 889 ? -78.161 11.067 40.413 1.00 36.34 889 SER A CA 1
ATOM 6693 C C . SER A 1 889 ? -78.130 12.284 41.341 1.00 36.34 889 SER A C 1
ATOM 6695 O O . SER A 1 889 ? -78.277 12.117 42.546 1.00 36.34 889 SER A O 1
ATOM 6697 N N . VAL A 1 890 ? -78.078 13.483 40.748 1.00 34.84 890 VAL A N 1
ATOM 6698 C CA . VAL A 1 890 ? -78.640 14.757 41.254 1.00 34.84 890 VAL A CA 1
ATOM 6699 C C . VAL A 1 890 ? -78.336 15.145 42.718 1.00 34.84 890 VAL A C 1
ATOM 6701 O O . VAL A 1 890 ? -79.057 14.721 43.614 1.00 34.84 890 VAL A O 1
ATOM 6704 N N . ALA A 1 891 ? -77.426 16.112 42.934 1.00 32.53 891 ALA A N 1
ATOM 6705 C CA . ALA A 1 891 ? -77.708 17.353 43.695 1.00 32.53 891 ALA A CA 1
ATOM 6706 C C . ALA A 1 891 ? -76.499 18.319 43.814 1.00 32.53 891 ALA A C 1
ATOM 6708 O O . ALA A 1 891 ? -75.372 17.900 44.037 1.00 32.53 891 ALA A O 1
ATOM 6709 N N . SER A 1 892 ? -76.798 19.619 43.683 1.00 30.08 892 SER A N 1
ATOM 6710 C CA . SER A 1 892 ? -76.384 20.801 44.481 1.00 30.08 892 SER A CA 1
ATOM 6711 C C . SER A 1 892 ? -75.250 20.715 45.535 1.00 30.08 892 SER A C 1
ATOM 6713 O O . SER A 1 892 ? -75.164 19.731 46.254 1.00 30.08 892 SER A O 1
ATOM 6715 N N . SER A 1 893 ? -74.484 21.773 45.872 1.00 31.03 893 SER A N 1
ATOM 6716 C CA . SER A 1 893 ? -74.263 23.139 45.320 1.00 31.03 893 SER A CA 1
ATOM 6717 C C . SER A 1 893 ? -73.313 23.948 46.247 1.00 31.03 893 SER A C 1
ATOM 6719 O O . SER A 1 893 ? -73.242 23.618 47.427 1.00 31.03 893 SER A O 1
ATOM 6721 N N . SER A 1 894 ? -72.776 25.098 45.788 1.00 31.06 894 SER A N 1
ATOM 6722 C CA . SER A 1 894 ? -72.104 26.169 46.591 1.00 31.06 894 SER A CA 1
ATOM 6723 C C . SER A 1 894 ? -70.658 25.833 47.070 1.00 31.06 894 SER A C 1
ATOM 6725 O O . SER A 1 894 ? -70.420 24.716 47.502 1.00 31.06 894 SER A O 1
ATOM 6727 N N . SER A 1 895 ? -69.607 26.631 46.777 1.00 29.73 895 SER A N 1
ATOM 6728 C CA . SER A 1 895 ? -69.146 27.934 47.359 1.00 29.73 895 SER A CA 1
ATOM 6729 C C . SER A 1 895 ? -68.250 27.744 48.614 1.00 29.73 895 SER A C 1
ATOM 6731 O O . SER A 1 895 ? -68.545 26.830 49.369 1.00 29.73 895 SER A O 1
ATOM 6733 N N . VAL A 1 896 ? -67.176 28.494 48.942 1.00 29.92 896 VAL A N 1
ATOM 6734 C CA . VAL A 1 896 ? -66.692 29.873 48.633 1.00 29.92 896 VAL A CA 1
ATOM 6735 C C . VAL A 1 896 ? -65.127 29.907 48.543 1.00 29.92 896 VAL A C 1
ATOM 6737 O O . VAL A 1 896 ? -64.473 28.889 48.743 1.00 29.92 896 VAL A O 1
ATOM 6740 N N . LEU A 1 897 ? -64.565 31.084 48.217 1.00 29.25 897 LEU A N 1
ATOM 6741 C CA . LEU A 1 897 ? -63.192 31.633 48.402 1.00 29.25 897 LEU A CA 1
ATOM 6742 C C . LEU A 1 897 ? -62.530 31.316 49.796 1.00 29.25 897 LEU A C 1
ATOM 6744 O O . LEU A 1 897 ? -63.231 30.824 50.673 1.00 29.25 897 LEU A O 1
ATOM 6748 N N . GLU A 1 898 ? -61.257 31.610 50.149 1.00 27.58 898 GLU A N 1
ATOM 6749 C CA . GLU A 1 898 ? -60.163 32.408 49.534 1.00 27.58 898 GLU A CA 1
ATOM 6750 C C . GLU A 1 898 ? -58.744 32.087 50.117 1.00 27.58 898 GLU A C 1
ATOM 6752 O O . GLU A 1 898 ? -58.614 31.414 51.132 1.00 27.58 898 GLU A O 1
ATOM 6757 N N . SER A 1 899 ? -57.705 32.599 49.438 1.00 27.28 899 SER A N 1
ATOM 6758 C CA . SER A 1 899 ? -56.318 32.992 49.823 1.00 27.28 899 SER A CA 1
ATOM 6759 C C . SER A 1 899 ? -55.569 32.604 51.137 1.00 27.28 899 SER A C 1
ATOM 6761 O O . SER A 1 899 ? -56.078 32.691 52.247 1.00 27.28 899 SER A O 1
ATOM 6763 N N . SER A 1 900 ? -54.235 32.482 50.956 1.00 27.36 900 SER A N 1
ATOM 6764 C CA . SER A 1 900 ? -53.112 33.056 51.760 1.00 27.36 900 SER A CA 1
ATOM 6765 C C . SER A 1 900 ? -52.669 32.492 53.135 1.00 27.36 900 SER A C 1
ATOM 6767 O O . SER A 1 900 ? -53.202 32.848 54.176 1.00 27.36 900 SER A O 1
ATOM 6769 N N . SER A 1 901 ? -51.544 31.758 53.089 1.00 27.50 901 SER A N 1
ATOM 6770 C CA . SER A 1 901 ? -50.262 31.966 53.818 1.00 27.50 901 SER A CA 1
ATOM 6771 C C . SER A 1 901 ? -50.153 32.189 55.351 1.00 27.50 901 SER A C 1
ATOM 6773 O O . SER A 1 901 ? -50.607 33.194 55.885 1.00 27.50 901 SER A O 1
ATOM 6775 N N . SER A 1 902 ? -49.249 31.370 55.922 1.00 29.28 902 SER A N 1
ATOM 6776 C CA . SER A 1 902 ? -48.086 31.709 56.787 1.00 29.28 902 SER A CA 1
ATOM 6777 C C . SER A 1 902 ? -48.189 31.902 58.316 1.00 29.28 902 SER A C 1
ATOM 6779 O O . SER A 1 902 ? -49.019 32.645 58.819 1.00 29.28 902 SER A O 1
ATOM 6781 N N . GLU A 1 903 ? -47.153 31.336 58.963 1.00 30.20 903 GLU A N 1
ATOM 6782 C CA . GLU A 1 903 ? -46.441 31.732 60.201 1.00 30.20 903 GLU A CA 1
ATOM 6783 C C . GLU A 1 903 ? -46.579 30.913 61.510 1.00 30.20 903 GLU A C 1
ATOM 6785 O O . GLU A 1 903 ? -47.647 30.734 62.085 1.00 30.20 903 GLU A O 1
ATOM 6790 N N . GLU A 1 904 ? -45.380 30.555 61.993 1.00 28.00 904 GLU A N 1
ATOM 6791 C CA . GLU A 1 904 ? -44.891 30.505 63.380 1.00 28.00 904 GLU A CA 1
ATOM 6792 C C . GLU A 1 904 ? -45.220 29.373 64.378 1.00 28.00 904 GLU A C 1
ATOM 6794 O O . GLU A 1 904 ? -46.057 28.491 64.190 1.00 28.00 904 GLU A O 1
ATOM 6799 N N . SER A 1 905 ? -44.393 29.378 65.429 1.00 29.69 905 SER A N 1
ATOM 6800 C CA . SER A 1 905 ? -43.976 28.252 66.263 1.00 29.69 905 SER A CA 1
ATOM 6801 C C . SER A 1 905 ? -44.220 28.531 67.751 1.00 29.69 905 SER A C 1
ATOM 6803 O O . SER A 1 905 ? -44.182 29.675 68.199 1.00 29.69 905 SER A O 1
ATOM 6805 N N . SER A 1 906 ? -44.360 27.486 68.572 1.00 26.67 906 SER A N 1
ATOM 6806 C CA . SER A 1 906 ? -44.174 27.590 70.033 1.00 26.67 906 SER A CA 1
ATOM 6807 C C . SER A 1 906 ? -43.819 26.229 70.658 1.00 26.67 906 SER A C 1
ATOM 6809 O O . SER A 1 906 ? -43.862 25.203 69.979 1.00 26.67 906 SER A O 1
ATOM 6811 N N . SER A 1 907 ? -43.365 26.213 71.917 1.00 32.09 907 SER A N 1
ATOM 6812 C CA . SER A 1 907 ? -42.603 25.099 72.511 1.00 32.09 907 SER A CA 1
ATOM 6813 C C . SER A 1 907 ? -42.922 24.836 73.992 1.00 32.09 907 SER A C 1
ATOM 6815 O O . SER A 1 907 ? -43.346 25.749 74.699 1.00 32.09 907 SER A O 1
ATOM 6817 N N . SER A 1 908 ? -42.666 23.610 74.490 1.00 31.58 908 SER A N 1
ATOM 6818 C CA . SER A 1 908 ? -42.062 23.339 75.825 1.00 31.58 908 SER A CA 1
ATOM 6819 C C . SER A 1 908 ? -41.884 21.835 76.160 1.00 31.58 908 SER A C 1
ATOM 6821 O O . SER A 1 908 ? -42.846 21.080 76.199 1.00 31.58 908 SER A O 1
ATOM 6823 N N . MET A 1 909 ? -40.619 21.415 76.349 1.00 31.81 909 MET A N 1
ATOM 6824 C CA . MET A 1 909 ? -39.962 20.873 77.577 1.00 31.81 909 MET A CA 1
ATOM 6825 C C . MET A 1 909 ? -40.812 20.380 78.789 1.00 31.81 909 MET A C 1
ATOM 6827 O O . MET A 1 909 ? -41.951 20.823 78.908 1.00 31.81 909 MET A O 1
ATOM 6831 N N . PRO A 1 910 ? -40.260 19.612 79.779 1.00 52.88 910 PRO A N 1
ATOM 6832 C CA . PRO A 1 910 ? -38.841 19.236 80.018 1.00 52.88 910 PRO A CA 1
ATOM 6833 C C . PRO A 1 910 ? -38.554 17.752 80.405 1.00 52.88 910 PRO A C 1
ATOM 6835 O O . PRO A 1 910 ? -39.469 16.976 80.656 1.00 52.88 910 PRO A O 1
ATOM 6838 N N . GLU A 1 911 ? -37.264 17.381 80.506 1.00 30.05 911 GLU A N 1
ATOM 6839 C CA . GLU A 1 911 ? -36.556 16.857 81.716 1.00 30.05 911 GLU A CA 1
ATOM 6840 C C . GLU A 1 911 ? -35.131 16.347 81.338 1.00 30.05 911 GLU A C 1
ATOM 6842 O O . GLU A 1 911 ? -34.789 16.268 80.158 1.00 30.05 911 GLU A O 1
ATOM 6847 N N . SER A 1 912 ? -34.244 16.086 82.314 1.00 32.78 912 SER A N 1
ATOM 6848 C CA . SER A 1 912 ? -32.785 15.848 82.114 1.00 32.78 912 SER A CA 1
ATOM 6849 C C . SER A 1 912 ? -32.217 14.796 83.112 1.00 32.78 912 SER A C 1
ATOM 6851 O O . SER A 1 912 ? -33.019 14.163 83.784 1.00 32.78 912 SER A O 1
ATOM 6853 N N . SER A 1 913 ? -30.918 14.489 83.318 1.00 32.69 913 SER A N 1
ATOM 6854 C CA . SER A 1 913 ? -29.598 15.051 82.924 1.00 32.69 913 SER A CA 1
ATOM 6855 C C . SER A 1 913 ? -28.433 14.054 83.217 1.00 32.69 913 SER A C 1
ATOM 6857 O O . SER A 1 913 ? -28.603 13.137 84.013 1.00 32.69 913 SER A O 1
ATOM 6859 N N . SER A 1 914 ? -27.213 14.337 82.701 1.00 31.97 914 SER A N 1
ATOM 6860 C CA . SER A 1 914 ? -25.859 13.900 83.191 1.00 31.97 914 SER A CA 1
ATOM 6861 C C . SER A 1 914 ? -25.428 12.406 83.121 1.00 31.97 914 SER A C 1
ATOM 6863 O O . SER A 1 914 ? -26.259 11.520 83.241 1.00 31.97 914 SER A O 1
ATOM 6865 N N . SER A 1 915 ? -24.136 12.033 82.958 1.00 30.62 915 SER A N 1
ATOM 6866 C CA . SER A 1 915 ? -22.881 12.793 82.680 1.00 30.62 915 SER A CA 1
ATOM 6867 C C . SER A 1 915 ? -21.732 11.929 82.091 1.00 30.62 915 SER A C 1
ATOM 6869 O O . SER A 1 915 ? -21.719 10.711 82.235 1.00 30.62 915 SER A O 1
ATOM 6871 N N . SER A 1 916 ? -20.750 12.600 81.468 1.00 31.53 916 SER A N 1
ATOM 6872 C CA . SER A 1 916 ? -19.554 12.117 80.730 1.00 31.53 916 SER A CA 1
ATOM 6873 C C . SER A 1 916 ? -18.377 11.569 81.574 1.00 31.53 916 SER A C 1
ATOM 6875 O O . SER A 1 916 ? -18.373 11.782 82.781 1.00 31.53 916 SER A O 1
ATOM 6877 N N . VAL A 1 917 ? -17.324 11.007 80.924 1.00 28.94 917 VAL A N 1
ATOM 6878 C CA . VAL A 1 917 ? -15.860 11.268 81.161 1.00 28.94 917 VAL A CA 1
ATOM 6879 C C . VAL A 1 917 ? -14.932 10.487 80.176 1.00 28.94 917 VAL A C 1
ATOM 6881 O O . VAL A 1 917 ? -15.365 9.534 79.536 1.00 28.94 917 VAL A O 1
ATOM 6884 N N . VAL A 1 918 ? -13.672 10.938 80.018 1.00 31.64 918 VAL A N 1
ATOM 6885 C CA . VAL A 1 918 ? -12.537 10.457 79.162 1.00 31.64 918 VAL A CA 1
ATOM 6886 C C . VAL A 1 918 ? -11.195 10.908 79.831 1.00 31.64 918 VAL A C 1
ATOM 6888 O O . VAL A 1 918 ? -11.328 11.684 80.784 1.00 31.64 918 VAL A O 1
ATOM 6891 N N . PRO A 1 919 ? -9.927 10.611 79.394 1.00 53.00 919 PRO A N 1
ATOM 6892 C CA . PRO A 1 919 ? -9.354 9.683 78.377 1.00 53.00 919 PRO A CA 1
ATOM 6893 C C . PRO A 1 919 ? -8.004 8.954 78.781 1.00 53.00 919 PRO A C 1
ATOM 6895 O O . PRO A 1 919 ? -7.567 9.036 79.921 1.00 53.00 919 PRO A O 1
ATOM 6898 N N . ALA A 1 920 ? -7.303 8.360 77.784 1.00 29.42 920 ALA A N 1
ATOM 6899 C CA . ALA A 1 920 ? -5.825 8.365 77.530 1.00 29.42 920 ALA A CA 1
ATOM 6900 C C . ALA A 1 920 ? -4.796 7.353 78.144 1.00 29.42 920 ALA A C 1
ATOM 6902 O O . ALA A 1 920 ? -4.589 7.329 79.348 1.00 29.42 920 ALA A O 1
ATOM 6903 N N . SER A 1 921 ? -3.990 6.731 77.240 1.00 30.00 921 SER A N 1
ATOM 6904 C CA . SER A 1 921 ? -2.550 6.287 77.322 1.00 30.00 921 SER A CA 1
ATOM 6905 C C . SER A 1 921 ? -2.078 5.328 78.454 1.00 30.00 921 SER A C 1
ATOM 6907 O O . SER A 1 921 ? -2.655 5.325 79.526 1.00 30.00 921 SER A O 1
ATOM 6909 N N . SER A 1 922 ? -1.026 4.492 78.340 1.00 29.78 922 SER A N 1
ATOM 6910 C CA . SER A 1 922 ? 0.248 4.578 77.578 1.00 29.78 922 SER A CA 1
ATOM 6911 C C . SER A 1 922 ? 0.826 3.194 77.128 1.00 29.78 922 SER A C 1
ATOM 6913 O O . SER A 1 922 ? 0.066 2.391 76.593 1.00 29.78 922 SER A O 1
ATOM 6915 N N . SER A 1 923 ? 2.148 2.938 77.213 1.00 30.05 923 SER A N 1
ATOM 6916 C CA . SER A 1 923 ? 2.927 2.060 76.300 1.00 30.05 923 SER A CA 1
ATOM 6917 C C . SER A 1 923 ? 3.913 1.044 76.946 1.00 30.05 923 SER A C 1
ATOM 6919 O O . SER A 1 923 ? 4.158 1.083 78.147 1.00 30.05 923 SER A O 1
ATOM 6921 N N . ASP A 1 924 ? 4.510 0.195 76.080 1.00 29.53 924 ASP A N 1
ATOM 6922 C CA . ASP A 1 924 ? 5.882 -0.388 76.126 1.00 29.53 924 ASP A CA 1
ATOM 6923 C C . ASP A 1 924 ? 6.184 -1.868 76.544 1.00 29.53 924 ASP A C 1
ATOM 6925 O O . ASP A 1 924 ? 6.251 -2.222 77.714 1.00 29.53 924 ASP A O 1
ATOM 6929 N N . ILE A 1 925 ? 6.573 -2.665 75.520 1.00 29.02 925 ILE A N 1
ATOM 6930 C CA . ILE A 1 925 ? 7.880 -3.378 75.357 1.00 29.02 925 ILE A CA 1
ATOM 6931 C C . ILE A 1 925 ? 8.171 -4.796 75.973 1.00 29.02 925 ILE A C 1
ATOM 6933 O O . ILE A 1 925 ? 8.467 -4.956 77.149 1.00 29.02 925 ILE A O 1
ATOM 6937 N N . LEU A 1 926 ? 8.315 -5.770 75.039 1.00 29.56 926 LEU A N 1
ATOM 6938 C CA . LEU A 1 926 ? 9.281 -6.909 74.915 1.00 29.56 926 LEU A CA 1
ATOM 6939 C C . LEU A 1 926 ? 9.172 -8.309 75.610 1.00 29.56 926 LEU A C 1
ATOM 6941 O O . LEU A 1 926 ? 8.951 -8.454 76.803 1.00 29.56 926 LEU A O 1
ATOM 6945 N N . SER A 1 927 ? 9.588 -9.310 74.797 1.00 26.84 927 SER A N 1
ATOM 6946 C CA . SER A 1 927 ? 10.397 -10.529 75.098 1.00 26.84 927 SER A CA 1
ATOM 6947 C C . SER A 1 927 ? 9.787 -11.925 75.409 1.00 26.84 927 SER A C 1
ATOM 6949 O O . SER A 1 927 ? 9.696 -12.352 76.551 1.00 26.84 927 SER A O 1
ATOM 6951 N N . SER A 1 928 ? 9.629 -12.710 74.326 1.00 27.38 928 SER A N 1
ATOM 6952 C CA . SER A 1 928 ? 10.269 -14.033 74.054 1.00 27.38 928 SER A CA 1
ATOM 6953 C C . SER A 1 928 ? 10.030 -15.323 74.888 1.00 27.38 928 SER A C 1
ATOM 6955 O O . SER A 1 928 ? 10.330 -15.375 76.074 1.00 27.38 928 SER A O 1
ATOM 6957 N N . SER A 1 929 ? 9.828 -16.423 74.130 1.00 28.14 929 SER A N 1
ATOM 6958 C CA . SER A 1 929 ? 10.453 -17.777 74.230 1.00 28.14 929 SER A CA 1
ATOM 6959 C C . SER A 1 929 ? 9.645 -19.031 74.671 1.00 28.14 929 SER A C 1
ATOM 6961 O O . SER A 1 929 ? 9.078 -19.098 75.751 1.00 28.14 929 SER A O 1
ATOM 6963 N N . SER A 1 930 ? 9.716 -20.048 73.787 1.00 26.83 930 SER A N 1
ATOM 6964 C CA . SER A 1 930 ? 9.819 -21.520 73.988 1.00 26.83 930 SER A CA 1
ATOM 6965 C C . SER A 1 930 ? 8.764 -22.378 74.736 1.00 26.83 930 SER A C 1
ATOM 6967 O O . SER A 1 930 ? 8.748 -22.417 75.957 1.00 26.83 930 SER A O 1
ATOM 6969 N N . MET A 1 931 ? 8.114 -23.246 73.936 1.00 26.39 931 MET A N 1
ATOM 6970 C CA . MET A 1 931 ? 8.023 -24.730 74.040 1.00 26.39 931 MET A CA 1
ATOM 6971 C C . MET A 1 931 ? 7.204 -25.475 75.131 1.00 26.39 931 MET A C 1
ATOM 6973 O O . MET A 1 931 ? 7.579 -25.496 76.294 1.00 26.39 931 MET A O 1
ATOM 6977 N N . GLU A 1 932 ? 6.266 -26.287 74.606 1.00 27.11 932 GLU A N 1
ATOM 6978 C CA . GLU A 1 932 ? 5.966 -27.715 74.904 1.00 27.11 932 GLU A CA 1
ATOM 6979 C C . GLU A 1 932 ? 5.194 -28.194 76.157 1.00 27.11 932 GLU A C 1
ATOM 6981 O O . GLU A 1 932 ? 5.303 -27.625 77.236 1.00 27.11 932 GLU A O 1
ATOM 6986 N N . GLU A 1 933 ? 4.491 -29.333 75.951 1.00 28.94 933 GLU A N 1
ATOM 6987 C CA . GLU A 1 933 ? 3.763 -30.212 76.911 1.00 28.94 933 GLU A CA 1
ATOM 6988 C C . GLU A 1 933 ? 2.575 -29.573 77.692 1.00 28.94 933 GLU A C 1
ATOM 6990 O O . GLU A 1 933 ? 2.616 -28.404 78.057 1.00 28.94 933 GLU A O 1
ATOM 6995 N N . SER A 1 934 ? 1.471 -30.231 78.096 1.00 30.03 934 SER A N 1
ATOM 6996 C CA . SER A 1 934 ? 0.744 -31.497 77.780 1.00 30.03 934 SER A CA 1
ATOM 6997 C C . SER A 1 934 ? -0.622 -31.435 78.551 1.00 30.03 934 SER A C 1
ATOM 6999 O O . SER A 1 934 ? -0.899 -30.405 79.162 1.00 30.03 934 SER A O 1
ATOM 7001 N N . SER A 1 935 ? -1.580 -32.381 78.627 1.00 30.17 935 SER A N 1
ATOM 7002 C CA . SER A 1 935 ? -1.723 -33.813 78.275 1.00 30.17 935 SER A CA 1
ATOM 7003 C C . SER A 1 935 ? -3.228 -34.214 78.189 1.00 30.17 935 SER A C 1
ATOM 7005 O O . SER A 1 935 ? -4.086 -33.382 78.478 1.00 30.17 935 SER A O 1
ATOM 7007 N N . SER A 1 936 ? -3.514 -35.511 77.963 1.00 30.16 936 SER A N 1
ATOM 7008 C CA . SER A 1 936 ? -4.751 -36.263 78.331 1.00 30.16 936 SER A CA 1
ATOM 7009 C C . SER A 1 936 ? -6.082 -35.956 77.604 1.00 30.16 936 SER A C 1
ATOM 7011 O O . SER A 1 936 ? -6.385 -34.806 77.317 1.00 30.16 936 SER A O 1
ATOM 7013 N N . SER A 1 937 ? -7.009 -36.899 77.342 1.00 34.28 937 SER A N 1
ATOM 7014 C CA . SER A 1 937 ? -7.109 -38.390 77.422 1.00 34.28 937 SER A CA 1
ATOM 7015 C C . SER A 1 937 ? -8.490 -38.792 76.816 1.00 34.28 937 SER A C 1
ATOM 7017 O O . SER A 1 937 ? -9.370 -37.937 76.786 1.00 34.28 937 SER A O 1
ATOM 7019 N N . GLU A 1 938 ? -8.868 -40.002 76.360 1.00 33.03 938 GLU A N 1
ATOM 7020 C CA . GLU A 1 938 ? -8.258 -41.319 76.037 1.00 33.03 938 GLU A CA 1
ATOM 7021 C C . GLU A 1 938 ? -9.286 -42.083 75.132 1.00 33.03 938 GLU A C 1
ATOM 7023 O O . GLU A 1 938 ? -10.483 -41.872 75.300 1.00 33.03 938 GLU A O 1
ATOM 7028 N N . ILE A 1 939 ? -8.934 -42.747 74.013 1.00 28.89 939 ILE A N 1
ATOM 7029 C CA . ILE A 1 939 ? -8.436 -44.142 73.805 1.00 28.89 939 ILE A CA 1
ATOM 7030 C C . ILE A 1 939 ? -9.521 -45.257 73.845 1.00 28.89 939 ILE A C 1
ATOM 7032 O O . ILE A 1 939 ? -10.565 -45.077 74.460 1.00 28.89 939 ILE A O 1
ATOM 7036 N N . ILE A 1 940 ? -9.205 -46.401 73.184 1.00 30.73 940 ILE A N 1
ATOM 7037 C CA . ILE A 1 940 ? -9.937 -47.680 72.936 1.00 30.73 940 ILE A CA 1
ATOM 7038 C C . ILE A 1 940 ? -10.549 -47.748 71.511 1.00 30.73 940 ILE A C 1
ATOM 7040 O O . ILE A 1 940 ? -11.243 -46.813 71.133 1.00 30.73 940 ILE A O 1
ATOM 7044 N N . ILE A 1 941 ? -10.434 -48.800 70.666 1.00 30.77 941 ILE A N 1
ATOM 7045 C CA . ILE A 1 941 ? -9.537 -49.989 70.441 1.00 30.77 941 ILE A CA 1
ATOM 7046 C C . ILE A 1 941 ? -10.114 -50.724 69.170 1.00 30.77 941 ILE A C 1
ATOM 7048 O O . ILE A 1 941 ? -11.276 -50.460 68.869 1.00 30.77 941 ILE A O 1
ATOM 7052 N N . VAL A 1 942 ? -9.565 -51.667 68.369 1.00 30.19 942 VAL A N 1
ATOM 7053 C CA . VAL A 1 942 ? -8.269 -52.301 67.948 1.00 30.19 942 VAL A CA 1
ATOM 7054 C C . VAL A 1 942 ? -8.657 -53.229 66.736 1.00 30.19 942 VAL A C 1
ATOM 7056 O O . VAL A 1 942 ? -9.836 -53.563 66.658 1.00 30.19 942 VAL A O 1
ATOM 7059 N N . GLU A 1 943 ? -7.910 -53.727 65.730 1.00 31.36 943 GLU A N 1
ATOM 7060 C CA . GLU A 1 943 ? -6.517 -53.810 65.196 1.00 31.36 943 GLU A CA 1
ATOM 7061 C C . GLU A 1 943 ? -6.611 -53.705 63.620 1.00 31.36 943 GLU A C 1
ATOM 7063 O O . GLU A 1 943 ? -7.727 -53.694 63.108 1.00 31.36 943 GLU A O 1
ATOM 7068 N N . SER A 1 944 ? -5.605 -53.414 62.761 1.00 33.66 944 SER A N 1
ATOM 7069 C CA . SER A 1 944 ? -4.340 -54.099 62.334 1.00 33.66 944 SER A CA 1
ATOM 7070 C C . SER A 1 944 ? -4.495 -55.280 61.317 1.00 33.66 944 SER A C 1
ATOM 7072 O O . SER A 1 944 ? -5.534 -55.927 61.304 1.00 33.66 944 SER A O 1
ATOM 7074 N N . SER A 1 945 ? -3.535 -55.626 60.423 1.00 33.28 945 SER A N 1
ATOM 7075 C CA . SER A 1 945 ? -2.376 -54.883 59.854 1.00 33.28 945 SER A CA 1
ATOM 7076 C C . SER A 1 945 ? -1.689 -55.549 58.616 1.00 33.28 945 SER A C 1
ATOM 7078 O O . SER A 1 945 ? -1.723 -56.757 58.420 1.00 33.28 945 SER A O 1
ATOM 7080 N N . SER A 1 946 ? -1.048 -54.693 57.799 1.00 31.53 946 SER A N 1
ATOM 7081 C CA . SER A 1 946 ? 0.056 -54.843 56.803 1.00 31.53 946 SER A CA 1
ATOM 7082 C C . SER A 1 946 ? 0.937 -56.124 56.741 1.00 31.53 946 SER A C 1
ATOM 7084 O O . SER A 1 946 ? 1.347 -56.613 57.792 1.00 31.53 946 SER A O 1
ATOM 7086 N N . SER A 1 947 ? 1.462 -56.505 55.541 1.00 32.84 947 SER A N 1
ATOM 7087 C CA . SER A 1 947 ? 2.905 -56.305 55.140 1.00 32.84 947 SER A CA 1
ATOM 7088 C C . SER A 1 947 ? 3.469 -57.080 53.903 1.00 32.84 947 SER A C 1
ATOM 7090 O O . SER A 1 947 ? 3.191 -58.260 53.734 1.00 32.84 947 SER A O 1
ATOM 7092 N N . GLN A 1 948 ? 4.453 -56.443 53.217 1.00 31.02 948 GLN A N 1
ATOM 7093 C CA . GLN A 1 948 ? 5.825 -56.941 52.858 1.00 31.02 948 GLN A CA 1
ATOM 7094 C C . GLN A 1 948 ? 6.284 -57.319 51.404 1.00 31.02 948 GLN A C 1
ATOM 7096 O O . GLN A 1 948 ? 5.541 -57.916 50.640 1.00 31.02 948 GLN A O 1
ATOM 7101 N N . VAL A 1 949 ? 7.593 -57.047 51.138 1.00 25.33 949 VAL A N 1
ATOM 7102 C CA . VAL A 1 949 ? 8.535 -57.486 50.043 1.00 25.33 949 VAL A CA 1
ATOM 7103 C C . VAL A 1 949 ? 8.234 -56.974 48.605 1.00 25.33 949 VAL A C 1
ATOM 7105 O O . VAL A 1 949 ? 7.137 -57.202 48.122 1.00 25.33 949 VAL A O 1
ATOM 7108 N N . ILE A 1 950 ? 9.055 -56.229 47.822 1.00 27.11 950 ILE A N 1
ATOM 7109 C CA . ILE A 1 950 ? 10.506 -55.866 47.659 1.00 27.11 950 ILE A CA 1
ATOM 7110 C C . ILE A 1 950 ? 11.295 -56.695 46.596 1.00 27.11 950 ILE A C 1
ATOM 7112 O O . ILE A 1 950 ? 11.300 -57.917 46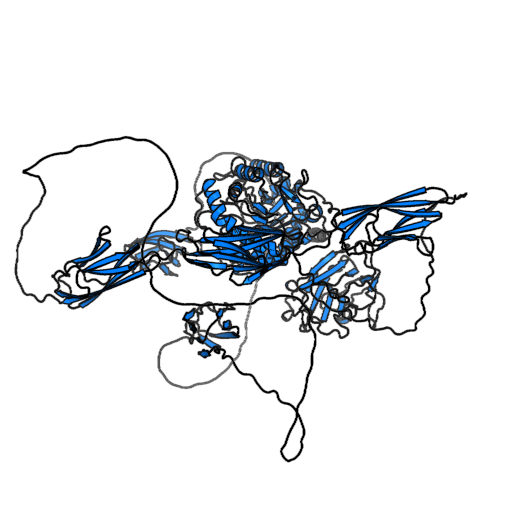.662 1.00 27.11 950 ILE A O 1
ATOM 7116 N N . ILE A 1 951 ? 12.046 -55.982 45.720 1.00 27.45 951 ILE A N 1
ATOM 7117 C CA . ILE A 1 951 ? 13.243 -56.318 44.875 1.00 27.45 951 ILE A CA 1
ATOM 7118 C C . ILE A 1 951 ? 13.100 -55.874 43.388 1.00 27.45 951 ILE A C 1
ATOM 7120 O O . ILE A 1 951 ? 11.998 -55.607 42.916 1.00 27.45 951 ILE A O 1
ATOM 7124 N N . VAL A 1 952 ? 14.236 -55.637 42.708 1.00 29.08 952 VAL A N 1
ATOM 7125 C CA . VAL A 1 952 ? 14.440 -54.752 41.536 1.00 29.08 952 VAL A CA 1
ATOM 7126 C C . VAL A 1 952 ? 15.149 -55.489 40.371 1.00 29.08 952 VAL A C 1
ATOM 7128 O O . VAL A 1 952 ? 15.858 -56.457 40.623 1.00 29.08 952 VAL A O 1
ATOM 7131 N N . GLU A 1 953 ? 15.036 -54.943 39.145 1.00 27.38 953 GLU A N 1
ATOM 7132 C CA . GLU A 1 953 ? 16.145 -54.718 38.169 1.00 27.38 953 GLU A CA 1
ATOM 7133 C C . GLU A 1 953 ? 16.116 -55.386 36.756 1.00 27.38 953 GLU A C 1
ATOM 7135 O O . GLU A 1 953 ? 15.986 -56.591 36.582 1.00 27.38 953 GLU A O 1
ATOM 7140 N N . SER A 1 954 ? 16.363 -54.540 35.735 1.00 27.17 954 SER A N 1
ATOM 7141 C CA . SER A 1 954 ? 16.981 -54.792 34.404 1.00 27.17 954 SER A CA 1
ATOM 7142 C C . SER A 1 954 ? 16.347 -55.672 33.287 1.00 27.17 954 SER A C 1
ATOM 7144 O O . SER A 1 954 ? 16.648 -56.849 33.145 1.00 27.17 954 SER A O 1
ATOM 7146 N N . SER A 1 955 ? 15.786 -54.970 32.284 1.00 27.09 955 SER A N 1
ATOM 7147 C CA . SER A 1 955 ? 16.220 -54.982 30.856 1.00 27.09 955 SER A CA 1
ATOM 7148 C C . SER A 1 955 ? 15.890 -56.124 29.857 1.00 27.09 955 SER A C 1
ATOM 7150 O O . SER A 1 955 ? 16.002 -57.308 30.150 1.00 27.09 955 SER A O 1
ATOM 7152 N N . SER A 1 956 ? 15.707 -55.702 28.590 1.00 27.25 956 SER A N 1
ATOM 7153 C CA . SER A 1 956 ? 15.710 -56.480 27.323 1.00 27.25 956 SER A CA 1
ATOM 7154 C C . SER A 1 956 ? 14.549 -57.465 27.062 1.00 27.25 956 SER A C 1
ATOM 7156 O O . SER A 1 956 ? 13.817 -57.842 27.970 1.00 27.25 956 SER A O 1
ATOM 7158 N N . GLY A 1 957 ? 14.350 -57.843 25.790 1.00 26.00 957 GLY A N 1
ATOM 7159 C CA . GLY A 1 957 ? 13.329 -58.799 25.328 1.00 26.00 957 GLY A CA 1
ATOM 7160 C C . GLY A 1 957 ? 13.299 -58.930 23.795 1.00 26.00 957 GLY A C 1
ATOM 7161 O O . GLY A 1 957 ? 13.885 -58.089 23.115 1.00 26.00 957 GLY A O 1
ATOM 7162 N N . GLU A 1 958 ? 12.626 -59.957 23.248 1.00 29.20 958 GLU A N 1
ATOM 7163 C CA . GLU A 1 958 ? 12.472 -60.153 21.791 1.00 29.20 958 GLU A CA 1
ATOM 7164 C C . GLU A 1 958 ? 11.309 -61.106 21.377 1.00 29.20 958 GLU A C 1
ATOM 7166 O O . GLU A 1 958 ? 10.934 -62.014 22.112 1.00 29.20 958 GLU A O 1
ATOM 7171 N N . SER A 1 959 ? 10.778 -60.886 20.162 1.00 26.78 959 SER A N 1
ATOM 7172 C CA . SER A 1 959 ? 10.238 -61.856 19.168 1.00 26.78 959 SER A CA 1
ATOM 7173 C C . SER A 1 959 ? 9.115 -62.911 19.449 1.00 26.78 959 SER A C 1
ATOM 7175 O O . SER A 1 959 ? 9.387 -64.014 19.911 1.00 26.78 959 SER A O 1
ATOM 7177 N N . SER A 1 960 ? 7.955 -62.705 18.784 1.00 27.17 960 SER A N 1
ATOM 7178 C CA . SER A 1 960 ? 7.382 -63.566 17.691 1.00 27.17 960 SER A CA 1
ATOM 7179 C C . SER A 1 960 ? 6.494 -64.835 17.905 1.00 27.17 960 SER A C 1
ATOM 7181 O O . SER A 1 960 ? 6.591 -65.528 18.907 1.00 27.17 960 SER A O 1
ATOM 7183 N N . SER A 1 961 ? 5.734 -65.170 16.828 1.00 26.38 961 SER A N 1
ATOM 7184 C CA . SER A 1 961 ? 5.086 -66.465 16.432 1.00 26.38 961 SER A CA 1
ATOM 7185 C C . SER A 1 961 ? 3.809 -66.916 17.195 1.00 26.38 961 SER A C 1
ATOM 7187 O O . SER A 1 961 ? 3.818 -66.925 18.415 1.00 26.38 961 SER A O 1
ATOM 7189 N N . SER A 1 962 ? 2.624 -67.221 16.609 1.00 28.00 962 SER A N 1
ATOM 7190 C CA . SER A 1 962 ? 2.204 -68.077 15.446 1.00 28.00 962 SER A CA 1
ATOM 7191 C C . SER A 1 962 ? 2.307 -69.600 15.717 1.00 28.00 962 SER A C 1
ATOM 7193 O O . SER A 1 962 ? 3.336 -70.004 16.250 1.00 28.00 962 SER A O 1
ATOM 7195 N N . SER A 1 963 ? 1.354 -70.505 15.378 1.00 30.11 963 SER A N 1
ATOM 7196 C CA . SER A 1 963 ? 0.035 -70.426 14.676 1.00 30.11 963 SER A CA 1
ATOM 7197 C C . SER A 1 963 ? -0.826 -71.730 14.838 1.00 30.11 963 SER A C 1
ATOM 7199 O O . SER A 1 963 ? -0.388 -72.652 15.516 1.00 30.11 963 SER A O 1
ATOM 7201 N N . GLU A 1 964 ? -1.986 -71.806 14.145 1.00 30.84 964 GLU A N 1
ATOM 7202 C CA . GLU A 1 964 ? -2.845 -72.989 13.793 1.00 30.84 964 GLU A CA 1
ATOM 7203 C C . GLU A 1 964 ? -3.886 -73.517 14.836 1.00 30.84 964 GLU A C 1
ATOM 7205 O O . GLU A 1 964 ? -3.617 -73.458 16.030 1.00 30.84 964 GLU A O 1
ATOM 7210 N N . VAL A 1 965 ? -5.156 -73.916 14.544 1.00 29.08 965 VAL A N 1
ATOM 7211 C CA . VAL A 1 965 ? -5.902 -74.518 13.373 1.00 29.08 965 VAL A CA 1
ATOM 7212 C C . VAL A 1 965 ? -5.864 -76.081 13.413 1.00 29.08 965 VAL A C 1
ATOM 7214 O O . VAL A 1 965 ? -4.869 -76.615 13.879 1.00 29.08 965 VAL A O 1
ATOM 7217 N N . VAL A 1 966 ? -6.873 -76.936 13.099 1.00 30.52 966 VAL A N 1
ATOM 7218 C CA . VAL A 1 966 ? -8.128 -76.944 12.272 1.00 30.52 966 VAL A CA 1
ATOM 7219 C C . VAL A 1 966 ? -9.288 -77.778 12.924 1.00 30.52 966 VAL A C 1
ATOM 7221 O O . VAL A 1 966 ? -9.090 -78.345 13.993 1.00 30.52 966 VAL A O 1
ATOM 7224 N N . ILE A 1 967 ? -10.423 -77.946 12.194 1.00 30.52 967 ILE A N 1
ATOM 7225 C CA . ILE A 1 967 ? -11.325 -79.143 12.012 1.00 30.52 967 ILE A CA 1
ATOM 7226 C C . ILE A 1 967 ? -12.830 -78.804 12.230 1.00 30.52 967 ILE A C 1
ATOM 7228 O O . ILE A 1 967 ? -13.196 -78.454 13.345 1.00 30.52 967 ILE A O 1
ATOM 7232 N N . VAL A 1 968 ? -13.724 -78.697 11.213 1.00 30.59 968 VAL A N 1
ATOM 7233 C CA . VAL A 1 968 ? -14.194 -79.611 10.106 1.00 30.59 968 VAL A CA 1
ATOM 7234 C C . VAL A 1 968 ? -15.294 -80.587 10.589 1.00 30.59 968 VAL A C 1
ATOM 7236 O O . VAL A 1 968 ? -15.149 -81.140 11.671 1.00 30.59 968 VAL A O 1
ATOM 7239 N N . GLU A 1 969 ? -16.418 -80.865 9.898 1.00 30.73 969 GLU A N 1
ATOM 7240 C CA . GLU A 1 969 ? -16.909 -80.608 8.506 1.00 30.73 969 GLU A CA 1
ATOM 7241 C C . GLU A 1 969 ? -18.251 -79.777 8.538 1.00 30.73 969 GLU A C 1
ATOM 7243 O O . GLU A 1 969 ? -18.410 -79.057 9.519 1.00 30.73 969 GLU A O 1
ATOM 7248 N N . SER A 1 970 ? -19.248 -79.653 7.626 1.00 29.55 970 SER A N 1
ATOM 7249 C CA . SER A 1 970 ? -19.771 -80.248 6.350 1.00 29.55 970 SER A CA 1
ATOM 7250 C C . SER A 1 970 ? -20.562 -79.154 5.548 1.00 29.55 970 SER A C 1
ATOM 7252 O O . SER A 1 970 ? -20.659 -78.039 6.047 1.00 29.55 970 SER A O 1
ATOM 7254 N N . SER A 1 971 ? -21.215 -79.289 4.367 1.00 28.98 971 SER A N 1
ATOM 7255 C CA . SER A 1 971 ? -21.490 -80.373 3.379 1.00 28.98 971 SER A CA 1
ATOM 7256 C C . SER A 1 971 ? -21.853 -79.811 1.966 1.00 28.98 971 SER A C 1
ATOM 7258 O O . SER A 1 971 ? -22.332 -78.692 1.836 1.00 28.98 971 SER A O 1
ATOM 7260 N N . SER A 1 972 ? -21.675 -80.640 0.922 1.00 27.55 972 SER A N 1
ATOM 7261 C CA . SER A 1 972 ? -22.367 -80.724 -0.399 1.00 27.55 972 SER A CA 1
ATOM 7262 C C . SER A 1 972 ? -22.748 -79.502 -1.291 1.00 27.55 972 SER A C 1
ATOM 7264 O O . SER A 1 972 ? -23.744 -78.822 -1.063 1.00 27.55 972 SER A O 1
ATOM 7266 N N . SER A 1 973 ? -22.149 -79.519 -2.500 1.00 26.02 973 SER A N 1
ATOM 7267 C CA . SER A 1 973 ? -22.732 -79.295 -3.857 1.00 26.02 973 SER A CA 1
ATOM 7268 C C . SER A 1 973 ? -22.556 -77.962 -4.642 1.00 26.02 973 SER A C 1
ATOM 7270 O O . SER A 1 973 ? -23.333 -77.027 -4.527 1.00 26.02 973 SER A O 1
ATOM 7272 N N . ALA A 1 974 ? -21.603 -78.017 -5.594 1.00 26.34 974 ALA A N 1
ATOM 7273 C CA . ALA A 1 974 ? -21.670 -77.534 -6.993 1.00 26.34 974 ALA A CA 1
ATOM 7274 C C . ALA A 1 974 ? -21.647 -76.020 -7.357 1.00 26.34 974 ALA A C 1
ATOM 7276 O O . ALA A 1 974 ? -22.658 -75.462 -7.757 1.00 26.34 974 ALA A O 1
ATOM 7277 N N . LEU A 1 975 ? -20.426 -75.455 -7.364 1.00 28.08 975 LEU A N 1
ATOM 7278 C CA . LEU A 1 975 ? -19.654 -74.945 -8.536 1.00 28.08 975 LEU A CA 1
ATOM 7279 C C . LEU A 1 975 ? -20.237 -73.881 -9.529 1.00 28.08 975 LEU A C 1
ATOM 7281 O O . LEU A 1 975 ? -21.444 -73.796 -9.720 1.00 28.08 975 LEU A O 1
ATOM 7285 N N . PRO A 1 976 ? -19.372 -73.031 -10.148 1.00 52.03 976 PRO A N 1
ATOM 7286 C CA . PRO A 1 976 ? -19.621 -71.579 -10.134 1.00 52.03 976 PRO A CA 1
ATOM 7287 C C . PRO A 1 976 ? -19.274 -70.814 -11.439 1.00 52.03 976 PRO A C 1
ATOM 7289 O O . PRO A 1 976 ? -18.875 -71.411 -12.430 1.00 52.03 976 PRO A O 1
ATOM 7292 N N . GLU A 1 977 ? -19.381 -69.477 -11.389 1.00 26.69 977 GLU A N 1
ATOM 7293 C CA . GLU A 1 977 ? -18.337 -68.450 -11.675 1.00 26.69 977 GLU A CA 1
ATOM 7294 C C . GLU A 1 977 ? -19.015 -67.050 -11.677 1.00 26.69 977 GLU A C 1
ATOM 7296 O O . GLU A 1 977 ? -20.154 -66.936 -12.115 1.00 26.69 977 GLU A O 1
ATOM 7301 N N . SER A 1 978 ? -18.451 -65.924 -11.214 1.00 30.47 978 SER A N 1
ATOM 7302 C CA . SER A 1 978 ? -17.317 -65.644 -10.310 1.00 30.47 978 SER A CA 1
ATOM 7303 C C . SER A 1 978 ? -17.290 -64.136 -9.961 1.00 30.47 978 SER A C 1
ATOM 7305 O O . SER A 1 978 ? -17.302 -63.343 -10.894 1.00 30.47 978 SER A O 1
ATOM 7307 N N . SER A 1 979 ? -17.146 -63.765 -8.672 1.00 27.44 979 SER A N 1
ATOM 7308 C CA . SER A 1 979 ? -16.580 -62.489 -8.123 1.00 27.44 979 SER A CA 1
ATOM 7309 C C . SER A 1 979 ? -17.087 -61.105 -8.617 1.00 27.44 979 SER A C 1
ATOM 7311 O O . SER A 1 979 ? -17.272 -60.880 -9.801 1.00 27.44 979 SER A O 1
ATOM 7313 N N . SER A 1 980 ? -17.220 -60.063 -7.784 1.00 27.19 980 SER A N 1
ATOM 7314 C CA . SER A 1 980 ? -16.923 -59.881 -6.346 1.00 27.19 980 SER A CA 1
ATOM 7315 C C . SER A 1 980 ? -17.802 -58.772 -5.744 1.00 27.19 980 SER A C 1
ATOM 7317 O O . SER A 1 980 ? -18.230 -57.875 -6.465 1.00 27.19 980 SER A O 1
ATOM 7319 N N . SER A 1 981 ? -18.024 -58.798 -4.425 1.00 26.84 981 SER A N 1
ATOM 7320 C CA . SER A 1 981 ? -18.889 -57.851 -3.702 1.00 26.84 981 SER A CA 1
ATOM 7321 C C . SER A 1 981 ? -18.281 -57.404 -2.368 1.00 26.84 981 SER A C 1
ATOM 7323 O O . SER A 1 981 ? -17.810 -58.243 -1.600 1.00 26.84 981 SER A O 1
ATOM 7325 N N . GLU A 1 982 ? -18.357 -56.108 -2.067 1.00 35.16 982 GLU A N 1
ATOM 7326 C CA . GLU A 1 982 ? -18.008 -55.527 -0.762 1.00 35.16 982 GLU A CA 1
ATOM 7327 C C . GLU A 1 982 ? -19.126 -55.755 0.283 1.00 35.16 982 GLU A C 1
ATOM 7329 O O . GLU A 1 982 ? -20.306 -55.724 -0.078 1.00 35.16 982 GLU A O 1
ATOM 7334 N N . PRO A 1 983 ? -18.796 -55.939 1.577 1.00 34.47 983 PRO A N 1
ATOM 7335 C CA . PRO A 1 983 ? -19.737 -55.822 2.693 1.00 34.47 983 PRO A CA 1
ATOM 7336 C C . PRO A 1 983 ? -19.568 -54.493 3.482 1.00 34.47 983 PRO A C 1
ATOM 7338 O O . PRO A 1 983 ? -18.500 -53.882 3.416 1.00 34.47 983 PRO A O 1
ATOM 7341 N N . PRO A 1 984 ? -20.592 -54.021 4.231 1.00 35.59 984 PRO A N 1
ATOM 7342 C CA . PRO A 1 984 ? -20.737 -52.592 4.535 1.00 35.59 984 PRO A CA 1
ATOM 7343 C C . PRO A 1 984 ? -20.455 -52.160 5.994 1.00 35.59 984 PRO A C 1
ATOM 7345 O O . PRO A 1 984 ? -20.121 -52.948 6.876 1.00 35.59 984 PRO A O 1
ATOM 7348 N N . SER A 1 985 ? -20.640 -50.857 6.220 1.00 30.14 985 SER A N 1
ATOM 7349 C CA . SER A 1 985 ? -20.487 -50.085 7.462 1.00 30.14 985 SER A CA 1
ATOM 7350 C C . SER A 1 985 ? -21.392 -50.474 8.641 1.00 30.14 985 SER A C 1
ATOM 7352 O O . SER A 1 985 ? -22.557 -50.820 8.448 1.00 30.14 985 SER A O 1
ATOM 7354 N N . SER A 1 986 ? -20.928 -50.178 9.862 1.00 30.38 986 SER A N 1
ATOM 7355 C CA . SER A 1 986 ? -21.781 -49.840 11.016 1.00 30.38 986 SER A CA 1
ATOM 7356 C C . SER A 1 986 ? -21.668 -48.343 11.339 1.00 30.38 986 SER A C 1
ATOM 7358 O O . SER A 1 986 ? -20.562 -47.804 11.353 1.00 30.38 986 SER A O 1
ATOM 7360 N N . SER A 1 987 ? -22.791 -47.673 11.595 1.00 31.62 987 SER A N 1
ATOM 7361 C CA . SER A 1 987 ? -22.899 -46.208 11.625 1.00 31.62 987 SER A CA 1
ATOM 7362 C C . SER A 1 987 ? -22.869 -45.587 13.024 1.00 31.62 987 SER A C 1
ATOM 7364 O O . SER A 1 987 ? -23.630 -45.990 13.901 1.00 31.62 987 SER A O 1
ATOM 7366 N N . SER A 1 988 ? -22.117 -44.496 13.180 1.00 34.03 988 SER A N 1
ATOM 7367 C CA . SER A 1 988 ? -22.548 -43.374 14.022 1.00 34.03 988 SER A CA 1
ATOM 7368 C C . SER A 1 988 ? -23.542 -42.526 13.223 1.00 34.03 988 SER A C 1
ATOM 7370 O O . SER A 1 988 ? -23.203 -42.092 12.121 1.00 34.03 988 SER A O 1
ATOM 7372 N N . GLU A 1 989 ? -24.750 -42.296 13.737 1.00 37.66 989 GLU A N 1
ATOM 7373 C CA . GLU A 1 989 ? -25.766 -41.514 13.021 1.00 37.66 989 GLU A CA 1
ATOM 7374 C C . GLU A 1 989 ? -25.336 -40.046 12.889 1.00 37.66 989 GLU A C 1
ATOM 7376 O O . GLU A 1 989 ? -25.256 -39.310 13.873 1.00 37.66 989 GLU A O 1
ATOM 7381 N N . SER A 1 990 ? -25.081 -39.598 11.659 1.00 42.59 990 SER A N 1
ATOM 7382 C CA . SER A 1 990 ? -25.088 -38.175 11.345 1.00 42.59 990 SER A CA 1
ATOM 7383 C C . SER A 1 990 ? -26.540 -37.713 11.240 1.00 42.59 990 SER A C 1
ATOM 7385 O O . SER A 1 990 ? -27.313 -38.237 10.437 1.00 42.59 990 SER A O 1
ATOM 7387 N N . THR A 1 991 ? -26.931 -36.713 12.033 1.00 51.50 991 THR A N 1
ATOM 7388 C CA . THR A 1 991 ? -28.239 -36.071 11.875 1.00 51.50 991 THR A CA 1
ATOM 7389 C C . THR A 1 991 ? -28.260 -35.295 10.559 1.00 51.50 991 THR A C 1
ATOM 7391 O O . THR A 1 991 ? -27.756 -34.177 10.450 1.00 51.50 991 THR A O 1
ATOM 7394 N N . GLN A 1 992 ? -28.793 -35.943 9.520 1.00 74.31 992 GLN A N 1
ATOM 7395 C CA . GLN A 1 992 ? -28.887 -35.397 8.170 1.00 74.31 992 GLN A CA 1
ATOM 7396 C C . GLN A 1 992 ? -29.660 -34.074 8.194 1.00 74.31 992 GLN A C 1
ATOM 7398 O O . GLN A 1 992 ? -30.731 -33.994 8.797 1.00 74.31 992 GLN A O 1
ATOM 7403 N N . VAL A 1 993 ? -29.126 -33.040 7.538 1.00 87.81 993 VAL A N 1
ATOM 7404 C CA . VAL A 1 993 ? -29.822 -31.753 7.399 1.00 87.81 993 VAL A CA 1
ATOM 7405 C C . VAL A 1 993 ? -31.118 -31.990 6.630 1.00 87.81 993 VAL A C 1
ATOM 7407 O O . VAL A 1 993 ? -31.092 -32.476 5.499 1.00 87.81 993 VAL A O 1
ATOM 7410 N N . VAL A 1 994 ? -32.248 -31.659 7.251 1.00 89.00 994 VAL A N 1
ATOM 7411 C CA . VAL A 1 994 ? -33.566 -31.745 6.614 1.00 89.00 994 VAL A CA 1
ATOM 7412 C C . VAL A 1 994 ? -33.904 -30.369 6.063 1.00 89.00 994 VAL A C 1
ATOM 7414 O O . VAL A 1 994 ? -33.887 -29.394 6.809 1.00 89.00 994 VAL A O 1
ATOM 7417 N N . VAL A 1 995 ? -34.213 -30.292 4.769 1.00 92.19 995 VAL A N 1
ATOM 7418 C CA . VAL A 1 995 ? -34.654 -29.057 4.107 1.00 92.19 995 VAL A CA 1
ATOM 7419 C C . VAL A 1 995 ? -36.144 -29.163 3.795 1.00 92.19 995 VAL A C 1
ATOM 7421 O O . VAL A 1 995 ? -36.606 -30.192 3.304 1.00 92.19 995 VAL A O 1
ATOM 7424 N N . SER A 1 996 ? -36.894 -28.102 4.081 1.00 87.81 996 SER A N 1
ATOM 7425 C CA . SER A 1 996 ? -38.307 -27.948 3.712 1.00 87.81 996 SER A CA 1
ATOM 7426 C C . SER A 1 996 ? -38.573 -26.538 3.172 1.00 87.81 996 SER A C 1
ATOM 7428 O O . SER A 1 996 ? -37.819 -25.614 3.473 1.00 87.81 996 SER A O 1
ATOM 7430 N N . GLY A 1 997 ? -39.603 -26.391 2.334 1.00 85.62 997 GLY A N 1
ATOM 7431 C CA . GLY A 1 997 ? -39.726 -25.263 1.402 1.00 85.62 997 GLY A CA 1
ATOM 7432 C C . GLY A 1 997 ? -38.820 -25.436 0.172 1.00 85.62 997 GLY A C 1
ATOM 7433 O O . GLY A 1 997 ? -37.836 -26.181 0.209 1.00 85.62 997 GLY A O 1
ATOM 7434 N N . SER A 1 998 ? -39.163 -24.802 -0.949 1.00 88.31 998 SER A N 1
ATOM 7435 C CA . SER A 1 998 ? -38.430 -24.981 -2.207 1.00 88.31 998 SER A CA 1
ATOM 7436 C C . SER A 1 998 ? -37.124 -24.183 -2.254 1.00 88.31 998 SER A C 1
ATOM 7438 O O . SER A 1 998 ? -37.115 -22.966 -2.057 1.00 88.31 998 SER A O 1
ATOM 7440 N N . LEU A 1 999 ? -36.028 -24.860 -2.616 1.00 91.06 999 LEU A N 1
ATOM 7441 C CA . LEU A 1 999 ? -34.738 -24.233 -2.932 1.00 91.06 999 LEU A CA 1
ATOM 7442 C C . LEU A 1 999 ? -34.726 -23.532 -4.303 1.00 91.06 999 LEU A C 1
ATOM 7444 O O . LEU A 1 999 ? -33.850 -22.709 -4.539 1.00 91.06 999 LEU A O 1
ATOM 7448 N N . GLU A 1 1000 ? -35.674 -23.817 -5.204 1.00 93.50 1000 GLU A N 1
ATOM 7449 C CA . GLU A 1 1000 ? -35.864 -23.040 -6.439 1.00 93.50 1000 GLU A CA 1
ATOM 7450 C C . GLU A 1 1000 ? -37.264 -22.404 -6.451 1.00 93.50 1000 GLU A C 1
ATOM 7452 O O . GLU A 1 1000 ? -38.274 -23.111 -6.418 1.00 93.50 1000 GLU A O 1
ATOM 7457 N N . GLN A 1 1001 ? -37.340 -21.071 -6.498 1.00 92.25 1001 GLN A N 1
ATOM 7458 C CA . GLN A 1 1001 ? -38.605 -20.323 -6.459 1.00 92.25 1001 GLN A CA 1
ATOM 7459 C C . GLN A 1 1001 ? -38.702 -19.297 -7.595 1.00 92.25 1001 GLN A C 1
ATOM 7461 O O . GLN A 1 1001 ? -37.698 -18.750 -8.050 1.00 92.25 1001 GLN A O 1
ATOM 7466 N N . THR A 1 1002 ? -39.924 -19.023 -8.060 1.00 93.56 1002 THR A N 1
ATOM 7467 C CA . THR A 1 1002 ? -40.225 -17.958 -9.034 1.00 93.56 1002 THR A CA 1
ATOM 7468 C C . THR A 1 1002 ? -41.221 -16.999 -8.400 1.00 93.56 1002 THR A C 1
ATOM 7470 O O . THR A 1 1002 ? -42.339 -17.408 -8.099 1.00 93.56 1002 THR A O 1
ATOM 7473 N N . VAL A 1 1003 ? -40.811 -15.753 -8.152 1.00 89.44 1003 VAL A N 1
ATOM 7474 C CA . VAL A 1 1003 ? -41.565 -14.798 -7.320 1.00 89.44 1003 VAL A CA 1
ATOM 7475 C C . VAL A 1 1003 ? -41.482 -13.396 -7.924 1.00 89.44 1003 VAL A C 1
ATOM 7477 O O . VAL A 1 1003 ? -40.419 -12.963 -8.375 1.00 89.44 1003 VAL A O 1
ATOM 7480 N N . ALA A 1 1004 ? -42.606 -12.684 -7.947 1.00 87.56 1004 ALA A N 1
ATOM 7481 C CA . ALA A 1 1004 ? -42.672 -11.326 -8.474 1.00 87.56 1004 ALA A CA 1
ATOM 7482 C C . ALA A 1 1004 ? -42.116 -10.298 -7.477 1.00 87.56 1004 ALA A C 1
ATOM 7484 O O . ALA A 1 1004 ? -42.208 -10.466 -6.263 1.00 87.56 1004 ALA A O 1
ATOM 7485 N N . ARG A 1 1005 ? -41.573 -9.191 -7.992 1.00 86.56 1005 ARG A N 1
ATOM 7486 C CA . ARG A 1 1005 ? -41.223 -8.015 -7.176 1.00 86.56 1005 ARG A CA 1
ATOM 7487 C C . ARG A 1 1005 ? -42.413 -7.551 -6.327 1.00 86.56 1005 ARG A C 1
ATOM 7489 O O . ARG A 1 1005 ? -43.499 -7.358 -6.862 1.00 86.56 1005 ARG A O 1
ATOM 7496 N N . GLY A 1 1006 ? -42.169 -7.315 -5.041 1.00 78.31 1006 GLY A N 1
ATOM 7497 C CA . GLY A 1 1006 ? -43.165 -6.939 -4.035 1.00 78.31 1006 GLY A CA 1
ATOM 7498 C C . GLY A 1 1006 ? -43.753 -8.128 -3.266 1.00 78.31 1006 GLY A C 1
ATOM 7499 O O . GLY A 1 1006 ? -44.140 -7.961 -2.112 1.00 78.31 1006 GLY A O 1
ATOM 7500 N N . GLU A 1 1007 ? -43.768 -9.328 -3.854 1.00 84.88 1007 GLU A N 1
ATOM 7501 C CA . GLU A 1 1007 ? -44.430 -10.499 -3.269 1.00 84.88 1007 GLU A CA 1
ATOM 7502 C C . GLU A 1 1007 ? -43.557 -11.250 -2.254 1.00 84.88 1007 GLU A C 1
ATOM 7504 O O . GLU A 1 1007 ? -42.323 -11.281 -2.340 1.00 84.88 1007 GLU A O 1
ATOM 7509 N N . ALA A 1 1008 ? -44.221 -11.877 -1.280 1.00 89.19 1008 ALA A N 1
ATOM 7510 C CA . ALA A 1 1008 ? -43.599 -12.779 -0.315 1.00 89.19 1008 ALA A CA 1
ATOM 7511 C C . ALA A 1 1008 ? -43.186 -14.108 -0.971 1.00 89.19 1008 ALA A C 1
ATOM 7513 O O . ALA A 1 1008 ? -43.818 -14.563 -1.926 1.00 89.19 1008 ALA A O 1
ATOM 7514 N N . PHE A 1 1009 ? -42.140 -14.741 -0.441 1.00 92.62 1009 PHE A N 1
ATOM 7515 C CA . PHE A 1 1009 ? -41.654 -16.039 -0.915 1.00 92.62 1009 PHE A CA 1
ATOM 7516 C C . PHE A 1 1009 ? -41.847 -17.153 0.125 1.00 92.62 1009 PHE A C 1
ATOM 7518 O O . PHE A 1 1009 ? -42.098 -16.879 1.298 1.00 92.62 1009 PHE A O 1
ATOM 7525 N N . GLU A 1 1010 ? -41.778 -18.419 -0.298 1.00 92.25 1010 GLU A N 1
ATOM 7526 C CA . GLU A 1 1010 ? -41.966 -19.564 0.601 1.00 92.25 1010 GLU A CA 1
ATOM 7527 C C . GLU A 1 1010 ? -40.768 -19.689 1.553 1.00 92.25 1010 GLU A C 1
ATOM 7529 O O . GLU A 1 1010 ? -39.623 -19.776 1.103 1.00 92.25 1010 GLU A O 1
ATOM 7534 N N . THR A 1 1011 ? -41.029 -19.725 2.864 1.00 92.94 1011 THR A N 1
ATOM 7535 C CA . THR A 1 1011 ? -39.989 -19.864 3.891 1.00 92.94 1011 THR A CA 1
ATOM 7536 C C . THR A 1 1011 ? -39.218 -21.173 3.725 1.00 92.94 1011 THR A C 1
ATOM 7538 O O . THR A 1 1011 ? -39.759 -22.260 3.932 1.00 92.94 1011 THR A O 1
ATOM 7541 N N . ILE A 1 1012 ? -37.924 -21.070 3.423 1.00 95.38 1012 ILE A N 1
ATOM 7542 C CA . ILE A 1 1012 ? -37.018 -22.222 3.352 1.00 95.38 1012 ILE A CA 1
ATOM 7543 C C . ILE A 1 1012 ? -36.530 -22.519 4.769 1.00 95.38 1012 ILE A C 1
ATOM 7545 O O . ILE A 1 1012 ? -36.059 -21.621 5.460 1.00 95.38 1012 ILE A O 1
ATOM 7549 N N . THR A 1 1013 ? -36.623 -23.768 5.213 1.00 94.75 1013 THR A N 1
ATOM 7550 C CA . THR A 1 1013 ? -36.242 -24.190 6.566 1.00 94.75 1013 THR A CA 1
ATOM 7551 C C . THR A 1 1013 ? -35.228 -25.323 6.511 1.00 94.75 1013 THR A C 1
ATOM 7553 O O . THR A 1 1013 ? -35.515 -26.389 5.967 1.00 94.75 1013 THR A O 1
ATOM 7556 N N . PHE A 1 1014 ? -34.064 -25.101 7.120 1.00 95.12 1014 PHE A N 1
ATOM 7557 C CA . PHE A 1 1014 ? -33.029 -26.099 7.376 1.00 95.12 1014 PHE A CA 1
ATOM 7558 C C . PHE A 1 1014 ? -33.113 -26.535 8.846 1.00 95.12 1014 PHE A C 1
ATOM 7560 O O . PHE A 1 1014 ? -32.997 -25.693 9.735 1.00 95.12 1014 PHE A O 1
ATOM 7567 N N . SER A 1 1015 ? -33.261 -27.832 9.106 1.00 90.19 1015 SER A N 1
ATOM 7568 C CA . SER A 1 1015 ? -33.289 -28.431 10.454 1.00 90.19 1015 SER A CA 1
ATOM 7569 C C . SER A 1 1015 ? -32.118 -29.400 10.660 1.00 90.19 1015 SER A C 1
ATOM 7571 O O . SER A 1 1015 ? -31.516 -29.854 9.684 1.00 90.19 1015 SER A O 1
ATOM 7573 N N . ASN A 1 1016 ? -31.804 -29.742 11.918 1.00 91.12 1016 ASN A N 1
ATOM 7574 C CA . ASN A 1 1016 ? -30.589 -30.464 12.339 1.00 91.12 1016 ASN A CA 1
ATOM 7575 C C . ASN A 1 1016 ? -29.279 -29.666 12.109 1.00 91.12 1016 ASN A C 1
ATOM 7577 O O . ASN A 1 1016 ? -28.211 -30.232 11.861 1.00 91.12 1016 ASN A O 1
ATOM 7581 N N . VAL A 1 1017 ? -29.343 -28.334 12.170 1.00 89.56 1017 VAL A N 1
ATOM 7582 C CA . VAL A 1 1017 ? -28.262 -27.390 11.842 1.00 89.56 1017 VAL A CA 1
ATOM 7583 C C . VAL A 1 1017 ? -27.279 -27.198 13.001 1.00 89.56 1017 VAL A C 1
ATOM 7585 O O . VAL A 1 1017 ? -27.447 -26.341 13.875 1.00 89.56 1017 VAL A O 1
ATOM 7588 N N . GLN A 1 1018 ? -26.177 -27.942 12.948 1.00 86.81 1018 GLN A N 1
ATOM 7589 C CA . GLN A 1 1018 ? -25.030 -27.801 13.843 1.00 86.81 1018 GLN A CA 1
ATOM 7590 C C . GLN A 1 1018 ? -24.185 -26.584 13.433 1.00 86.81 1018 GLN A C 1
ATOM 7592 O O . GLN A 1 1018 ? -24.011 -25.648 14.218 1.00 86.81 1018 GLN A O 1
ATOM 7597 N N . THR A 1 1019 ? -23.739 -26.538 12.172 1.00 78.94 1019 THR A N 1
ATOM 7598 C CA . THR A 1 1019 ? -22.995 -25.407 11.591 1.00 78.94 1019 THR A CA 1
ATOM 7599 C C . THR A 1 1019 ? -23.740 -24.816 10.398 1.00 78.94 1019 THR A C 1
ATOM 7601 O O . THR A 1 1019 ? -24.401 -25.528 9.645 1.00 78.94 1019 THR A O 1
ATOM 7604 N N . PHE A 1 1020 ? -23.653 -23.495 10.239 1.00 90.62 1020 PHE A N 1
ATOM 7605 C CA . PHE A 1 1020 ? -24.289 -22.751 9.154 1.00 90.62 1020 PHE A CA 1
ATOM 7606 C C . PHE A 1 1020 ? -23.378 -21.603 8.724 1.00 90.62 1020 PHE A C 1
ATOM 7608 O O . PHE A 1 1020 ? -22.907 -20.854 9.580 1.00 90.62 1020 PHE A O 1
ATOM 7615 N N . ASN A 1 1021 ? -23.174 -21.447 7.420 1.00 85.94 1021 ASN A N 1
ATOM 7616 C CA . ASN A 1 1021 ? -22.524 -20.296 6.811 1.00 85.94 1021 ASN A CA 1
ATOM 7617 C C . ASN A 1 1021 ? -23.334 -19.812 5.602 1.00 85.94 1021 ASN A C 1
ATOM 7619 O O . ASN A 1 1021 ? -23.865 -20.620 4.841 1.00 85.94 1021 ASN A O 1
ATOM 7623 N N . ARG A 1 1022 ? -23.399 -18.492 5.409 1.00 89.38 1022 ARG A N 1
ATOM 7624 C CA . ARG A 1 1022 ? -23.914 -17.869 4.185 1.00 89.38 1022 ARG A CA 1
ATOM 7625 C C . ARG A 1 1022 ? -22.717 -17.549 3.293 1.00 89.38 1022 ARG A C 1
ATOM 7627 O O . ARG A 1 1022 ? -21.946 -16.645 3.604 1.00 89.38 1022 ARG A O 1
ATOM 7634 N N . ASP A 1 1023 ? -22.547 -18.327 2.228 1.00 73.19 1023 ASP A N 1
ATOM 7635 C CA . ASP A 1 1023 ? -21.335 -18.316 1.399 1.00 73.19 1023 ASP A CA 1
ATOM 7636 C C . ASP A 1 1023 ? -21.343 -17.168 0.375 1.00 73.19 1023 ASP A C 1
ATOM 7638 O O . ASP A 1 1023 ? -20.284 -16.681 -0.018 1.00 73.19 1023 ASP A O 1
ATOM 7642 N N . THR A 1 1024 ? -22.530 -16.713 -0.043 1.00 66.81 1024 THR A N 1
ATOM 7643 C CA . THR A 1 1024 ? -22.720 -15.560 -0.940 1.00 66.81 1024 THR A CA 1
ATOM 7644 C C . THR A 1 1024 ? -23.810 -14.610 -0.425 1.00 66.81 1024 THR A C 1
ATOM 7646 O O . THR A 1 1024 ? -24.592 -14.953 0.464 1.00 66.81 1024 THR A O 1
ATOM 7649 N N . TRP A 1 1025 ? -23.848 -13.388 -0.968 1.00 81.06 1025 TRP A N 1
ATOM 7650 C CA . TRP A 1 1025 ? -24.797 -12.326 -0.585 1.00 81.06 1025 TRP A CA 1
ATOM 7651 C C . TRP A 1 1025 ? -25.528 -11.734 -1.807 1.00 81.06 1025 TRP A C 1
ATOM 7653 O O . TRP A 1 1025 ? -25.801 -10.537 -1.886 1.00 81.06 1025 TRP A O 1
ATOM 7663 N N . ASN A 1 1026 ? -25.831 -12.591 -2.781 1.00 69.31 1026 ASN A N 1
ATOM 7664 C CA . ASN A 1 1026 ? -26.448 -12.249 -4.060 1.00 69.31 1026 ASN A CA 1
ATOM 7665 C C . ASN A 1 1026 ? -27.933 -11.861 -3.926 1.00 69.31 1026 ASN A C 1
ATOM 7667 O O . ASN A 1 1026 ? -28.453 -11.127 -4.768 1.00 69.31 1026 ASN A O 1
ATOM 7671 N N . ILE A 1 1027 ? -28.621 -12.331 -2.878 1.00 83.56 1027 ILE A N 1
ATOM 7672 C CA . ILE A 1 1027 ? -30.034 -12.042 -2.593 1.00 83.56 1027 ILE A CA 1
ATOM 7673 C C . ILE A 1 1027 ? -30.132 -11.343 -1.230 1.00 83.56 1027 ILE A C 1
ATOM 7675 O O . ILE A 1 1027 ? -30.466 -11.914 -0.189 1.00 83.56 1027 ILE A O 1
ATOM 7679 N N . TRP A 1 1028 ? -29.779 -10.059 -1.232 1.00 74.44 1028 TRP A N 1
ATOM 7680 C CA . TRP A 1 1028 ? -29.569 -9.249 -0.027 1.00 74.44 1028 TRP A CA 1
ATOM 7681 C C . TRP A 1 1028 ? -30.805 -9.061 0.870 1.00 74.44 1028 TRP A C 1
ATOM 7683 O O . TRP A 1 1028 ? -30.642 -8.711 2.035 1.00 74.44 1028 TRP A O 1
ATOM 7693 N N . PHE A 1 1029 ? -32.020 -9.305 0.365 1.00 80.81 1029 PHE A N 1
ATOM 7694 C CA . PHE A 1 1029 ? -33.274 -9.181 1.125 1.00 80.81 1029 PHE A CA 1
ATOM 7695 C C . PHE A 1 1029 ? -33.700 -10.465 1.868 1.00 80.81 1029 PHE A C 1
ATOM 7697 O O . PHE A 1 1029 ? -34.742 -10.466 2.515 1.00 80.81 1029 PHE A O 1
ATOM 7704 N N . PHE A 1 1030 ? -32.927 -11.555 1.787 1.00 89.88 1030 PHE A N 1
ATOM 7705 C CA . PHE A 1 1030 ? -33.163 -12.757 2.597 1.00 89.88 1030 PHE A CA 1
ATOM 7706 C C . PHE A 1 1030 ? -32.901 -12.498 4.089 1.00 89.88 1030 PHE A C 1
ATOM 7708 O O . PHE A 1 1030 ? -31.758 -12.232 4.481 1.00 89.88 1030 PHE A O 1
ATOM 7715 N N . ASP A 1 1031 ? -33.940 -12.655 4.912 1.00 86.75 1031 ASP A N 1
ATOM 7716 C CA . ASP A 1 1031 ? -33.865 -12.650 6.373 1.00 86.75 1031 ASP A CA 1
ATOM 7717 C C . ASP A 1 1031 ? -33.585 -14.079 6.873 1.00 86.75 1031 ASP A C 1
ATOM 7719 O O . ASP A 1 1031 ? -34.405 -14.984 6.704 1.00 86.75 1031 ASP A O 1
ATOM 7723 N N . PHE A 1 1032 ? -32.391 -14.294 7.434 1.00 89.19 1032 PHE A N 1
ATOM 7724 C CA . PHE A 1 1032 ? -31.927 -15.592 7.933 1.00 89.19 1032 PHE A CA 1
ATOM 7725 C C . PHE A 1 1032 ? -32.060 -15.656 9.458 1.00 89.19 1032 PHE A C 1
ATOM 7727 O O . PHE A 1 1032 ? -31.272 -15.043 10.183 1.00 89.19 1032 PHE A O 1
ATOM 7734 N N . LYS A 1 1033 ? -33.009 -16.450 9.962 1.00 85.31 1033 LYS A N 1
ATOM 7735 C CA . LYS A 1 1033 ? -33.286 -16.578 11.401 1.00 85.31 1033 LYS A CA 1
ATOM 7736 C C . LYS A 1 1033 ? -32.846 -17.940 11.920 1.00 85.31 1033 LYS A C 1
ATOM 7738 O O . LYS A 1 1033 ? -33.407 -18.966 11.549 1.00 85.31 1033 LYS A O 1
ATOM 7743 N N . LYS A 1 1034 ? -31.850 -17.955 12.815 1.00 86.00 1034 LYS A N 1
ATOM 7744 C CA . LYS A 1 1034 ? -31.431 -19.164 13.541 1.00 86.00 1034 LYS A CA 1
ATOM 7745 C C . LYS A 1 1034 ? -32.135 -19.256 14.896 1.00 86.00 1034 LYS A C 1
ATOM 7747 O O . LYS A 1 1034 ? -32.063 -18.323 15.691 1.00 86.00 1034 LYS A O 1
ATOM 7752 N N . SER A 1 1035 ? -32.740 -20.406 15.179 1.00 84.69 1035 SER A N 1
ATOM 7753 C CA . SER A 1 1035 ? -33.301 -20.762 16.484 1.00 84.69 1035 SER A CA 1
ATOM 7754 C C . SER A 1 1035 ? -32.920 -22.205 16.812 1.00 84.69 1035 SER A C 1
ATOM 7756 O O . SER A 1 1035 ? -33.352 -23.133 16.134 1.00 84.69 1035 SER A O 1
ATOM 7758 N N . GLY A 1 1036 ? -32.061 -22.400 17.817 1.00 87.88 1036 GLY A N 1
ATOM 7759 C CA . GLY A 1 1036 ? -31.522 -23.722 18.152 1.00 87.88 1036 GLY A CA 1
ATOM 7760 C C . GLY A 1 1036 ? -30.760 -24.357 16.982 1.00 87.88 1036 GLY A C 1
ATOM 7761 O O . GLY A 1 1036 ? -29.810 -23.771 16.459 1.00 87.88 1036 GLY A O 1
ATOM 7762 N N . ASP A 1 1037 ? -31.188 -25.550 16.583 1.00 89.94 1037 ASP A N 1
ATOM 7763 C CA . ASP A 1 1037 ? -30.707 -26.333 15.442 1.00 89.94 1037 ASP A CA 1
ATOM 7764 C C . ASP A 1 1037 ? -31.543 -26.118 14.160 1.00 89.94 1037 ASP A C 1
ATOM 7766 O O . ASP A 1 1037 ? -31.447 -26.900 13.216 1.00 89.94 1037 ASP A O 1
ATOM 7770 N N . VAL A 1 1038 ? -32.347 -25.055 14.096 1.00 89.88 1038 VAL A N 1
ATOM 7771 C CA . VAL A 1 1038 ? -33.135 -24.683 12.913 1.00 89.88 1038 VAL A CA 1
ATOM 7772 C C . VAL A 1 1038 ? -32.676 -23.327 12.374 1.00 89.88 1038 VAL A C 1
ATOM 7774 O O . VAL A 1 1038 ? -32.420 -22.394 13.138 1.00 89.88 1038 VAL A O 1
ATOM 7777 N N . VAL A 1 1039 ? -32.580 -23.206 11.049 1.00 93.75 1039 VAL A N 1
ATOM 7778 C CA . VAL A 1 1039 ? -32.368 -21.940 10.331 1.00 93.75 1039 VAL A CA 1
ATOM 7779 C C . VAL A 1 1039 ? -33.469 -21.771 9.290 1.00 93.75 1039 VAL A C 1
ATOM 7781 O O . VAL A 1 1039 ? -33.599 -22.606 8.395 1.00 93.75 1039 VAL A O 1
ATOM 7784 N N . THR A 1 1040 ? -34.239 -20.689 9.384 1.00 93.44 1040 THR A N 1
ATOM 7785 C CA . THR A 1 1040 ? -35.221 -20.295 8.366 1.00 93.44 1040 THR A CA 1
ATOM 7786 C C . THR A 1 1040 ? -34.692 -19.163 7.486 1.00 93.44 1040 THR A C 1
ATOM 7788 O O . THR A 1 1040 ? -33.859 -18.361 7.914 1.00 93.44 1040 THR A O 1
ATOM 7791 N N . VAL A 1 1041 ? -35.184 -19.109 6.248 1.00 94.44 1041 VAL A N 1
ATOM 7792 C CA . VAL A 1 1041 ? -34.953 -18.046 5.265 1.00 94.44 1041 VAL A CA 1
ATOM 7793 C C . VAL A 1 1041 ? -36.315 -17.530 4.823 1.00 94.44 1041 VAL A C 1
ATOM 7795 O O . VAL A 1 1041 ? -37.088 -18.281 4.230 1.00 94.44 1041 VAL A O 1
ATOM 7798 N N . GLU A 1 1042 ? -36.626 -16.273 5.120 1.00 90.75 1042 GLU A N 1
ATOM 7799 C CA . GLU A 1 1042 ? -37.935 -15.668 4.845 1.00 90.75 1042 GLU A CA 1
ATOM 7800 C C . GLU A 1 1042 ? -37.814 -14.218 4.351 1.00 90.75 1042 GLU A C 1
ATOM 7802 O O . GLU A 1 1042 ? -36.739 -13.614 4.396 1.00 90.75 1042 GLU A O 1
ATOM 7807 N N . GLY A 1 1043 ? -38.915 -13.669 3.828 1.00 85.81 1043 GLY A N 1
ATOM 7808 C CA . GLY A 1 1043 ? -38.986 -12.293 3.339 1.00 85.81 1043 GLY A CA 1
ATOM 7809 C C . GLY A 1 1043 ? -39.903 -12.116 2.126 1.00 85.81 1043 GLY A C 1
ATOM 7810 O O . GLY A 1 1043 ? -40.748 -12.956 1.814 1.00 85.81 1043 GLY A O 1
ATOM 7811 N N . SER A 1 1044 ? -39.712 -10.997 1.430 1.00 87.88 1044 SER A N 1
ATOM 7812 C CA . SER A 1 1044 ? -40.355 -10.673 0.154 1.00 87.88 1044 SER A CA 1
ATOM 7813 C C . SER A 1 1044 ? -39.336 -10.127 -0.841 1.00 87.88 1044 SER A C 1
ATOM 7815 O O . SER A 1 1044 ? -38.293 -9.591 -0.460 1.00 87.88 1044 SER A O 1
ATOM 7817 N N . VAL A 1 1045 ? -39.614 -10.281 -2.137 1.00 84.44 1045 VAL A N 1
ATOM 7818 C CA . VAL A 1 1045 ? -38.708 -9.820 -3.194 1.00 84.44 1045 VAL A CA 1
ATOM 7819 C C . VAL A 1 1045 ? -38.752 -8.299 -3.274 1.00 84.44 1045 VAL A C 1
ATOM 7821 O O . VAL A 1 1045 ? -39.737 -7.720 -3.728 1.00 84.44 1045 VAL A O 1
ATOM 7824 N N . HIS A 1 1046 ? -37.671 -7.636 -2.868 1.00 83.62 1046 HIS A N 1
ATOM 7825 C CA . HIS A 1 1046 ? -37.611 -6.175 -2.851 1.00 83.62 1046 HIS A CA 1
ATOM 7826 C C . HIS A 1 1046 ? -37.870 -5.559 -4.242 1.00 83.62 1046 HIS A C 1
ATOM 7828 O O . HIS A 1 1046 ? -37.259 -5.971 -5.230 1.00 83.62 1046 HIS A O 1
ATOM 7834 N N . GLU A 1 1047 ? -38.717 -4.523 -4.324 1.00 74.19 1047 GLU A N 1
ATOM 7835 C CA . GLU A 1 1047 ? -39.190 -3.928 -5.591 1.00 74.19 1047 GLU A CA 1
ATOM 7836 C C . GLU A 1 1047 ? -38.060 -3.525 -6.557 1.00 74.19 1047 GLU A C 1
ATOM 7838 O O . GLU A 1 1047 ? -38.177 -3.669 -7.776 1.00 74.19 1047 GLU A O 1
ATOM 7843 N N . GLY A 1 1048 ? -36.941 -3.043 -6.008 1.00 71.06 1048 GLY A N 1
ATOM 7844 C CA . GLY A 1 1048 ? -35.760 -2.630 -6.771 1.00 71.06 1048 GLY A CA 1
ATOM 7845 C C . GLY A 1 1048 ? -34.853 -3.766 -7.275 1.00 71.06 1048 GLY A C 1
ATOM 7846 O O . GLY A 1 1048 ? -33.904 -3.484 -8.002 1.00 71.06 1048 GLY A O 1
ATOM 7847 N N . PHE A 1 1049 ? -35.087 -5.029 -6.903 1.00 76.62 1049 PHE A N 1
ATOM 7848 C CA . PHE A 1 1049 ? -34.201 -6.143 -7.272 1.00 76.62 1049 PHE A CA 1
ATOM 7849 C C . PHE A 1 1049 ? -34.329 -6.508 -8.766 1.00 76.62 1049 PHE A C 1
ATOM 7851 O O . PHE A 1 1049 ? -35.448 -6.520 -9.285 1.00 76.62 1049 PHE A O 1
ATOM 7858 N N . PRO A 1 1050 ? -33.240 -6.773 -9.515 1.00 74.00 1050 PRO A N 1
ATOM 7859 C CA . PRO A 1 1050 ? -33.308 -7.060 -10.953 1.00 74.00 1050 PRO A CA 1
ATOM 7860 C C . PRO A 1 1050 ? -34.185 -8.278 -11.299 1.00 74.00 1050 PRO A C 1
ATOM 7862 O O . PRO A 1 1050 ? -34.204 -9.273 -10.584 1.00 74.00 1050 PRO A O 1
ATOM 7865 N N . VAL A 1 1051 ? -34.896 -8.194 -12.428 1.00 83.31 1051 VAL A N 1
ATOM 7866 C CA . VAL A 1 1051 ? -35.644 -9.321 -13.018 1.00 83.31 1051 VAL A CA 1
ATOM 7867 C C . VAL A 1 1051 ? -34.649 -10.301 -13.647 1.00 83.31 1051 VAL A C 1
ATOM 7869 O O . VAL A 1 1051 ? -33.785 -9.878 -14.415 1.00 83.31 1051 VAL A O 1
ATOM 7872 N N . GLY A 1 1052 ? -34.768 -11.596 -13.343 1.00 80.19 1052 GLY A N 1
ATOM 7873 C CA . GLY A 1 1052 ? -33.847 -12.643 -13.809 1.00 80.19 1052 GLY A CA 1
ATOM 7874 C C . GLY A 1 1052 ? -33.595 -13.745 -12.773 1.00 80.19 1052 GLY A C 1
ATOM 7875 O O . GLY A 1 1052 ? -34.208 -13.749 -11.706 1.00 80.19 1052 GLY A O 1
ATOM 7876 N N . LYS A 1 1053 ? -32.691 -14.689 -13.082 1.00 89.31 1053 LYS A N 1
ATOM 7877 C CA . LYS A 1 1053 ? -32.229 -15.709 -12.122 1.00 89.31 1053 LYS A CA 1
ATOM 7878 C C . LYS A 1 1053 ? -31.102 -15.147 -11.249 1.00 89.31 1053 LYS A C 1
ATOM 7880 O O . LYS A 1 1053 ? -30.052 -14.775 -11.766 1.00 89.31 1053 LYS A O 1
ATOM 7885 N N . ALA A 1 1054 ? -31.311 -15.161 -9.939 1.00 83.31 1054 ALA A N 1
ATOM 7886 C CA . ALA A 1 1054 ? -30.283 -15.043 -8.914 1.00 83.31 1054 ALA A CA 1
ATOM 7887 C C . ALA A 1 1054 ? -30.097 -16.403 -8.219 1.00 83.31 1054 ALA A C 1
ATOM 7889 O O . ALA A 1 1054 ? -31.017 -17.223 -8.184 1.00 83.31 1054 ALA A O 1
ATOM 7890 N N . VAL A 1 1055 ? -28.907 -16.650 -7.672 1.00 89.62 1055 VAL A N 1
ATOM 7891 C CA . VAL A 1 1055 ? -28.604 -17.850 -6.879 1.00 89.62 1055 VAL A CA 1
ATOM 7892 C C . VAL A 1 1055 ? -27.864 -17.415 -5.627 1.00 89.62 1055 VAL A C 1
ATOM 7894 O O . VAL A 1 1055 ? -26.852 -16.722 -5.727 1.00 89.62 1055 VAL A O 1
ATOM 7897 N N . GLU A 1 1056 ? -28.362 -17.819 -4.465 1.00 90.12 1056 GLU A N 1
ATOM 7898 C CA . GLU A 1 1056 ? -27.690 -17.645 -3.183 1.00 90.12 1056 GLU A CA 1
ATOM 7899 C C . GLU A 1 1056 ? -27.138 -18.973 -2.676 1.00 90.12 1056 GLU A C 1
ATOM 7901 O O . GLU A 1 1056 ? -27.740 -20.021 -2.879 1.00 90.12 1056 GLU A O 1
ATOM 7906 N N . THR A 1 1057 ? -25.992 -18.939 -2.009 1.00 90.25 1057 THR A N 1
ATOM 7907 C CA . THR A 1 1057 ? -25.272 -20.133 -1.574 1.00 90.25 1057 THR A CA 1
ATOM 7908 C C . THR A 1 1057 ? -25.144 -20.167 -0.056 1.00 90.25 1057 THR A C 1
ATOM 7910 O O . THR A 1 1057 ? -24.742 -19.174 0.556 1.00 90.25 1057 THR A O 1
ATOM 7913 N N . VAL A 1 1058 ? -25.442 -21.316 0.552 1.00 89.81 1058 VAL A N 1
ATOM 7914 C CA . VAL A 1 1058 ? -25.263 -21.555 1.991 1.00 89.81 1058 VAL A CA 1
ATOM 7915 C C . VAL A 1 1058 ? -24.626 -22.921 2.248 1.00 89.81 1058 VAL A C 1
ATOM 7917 O O . VAL A 1 1058 ? -24.962 -23.906 1.592 1.00 89.81 1058 VAL A O 1
ATOM 7920 N N . THR A 1 1059 ? -23.747 -23.003 3.244 1.00 92.69 1059 THR A N 1
ATOM 7921 C CA . THR A 1 1059 ? -23.131 -24.258 3.691 1.00 92.69 1059 THR A CA 1
ATOM 7922 C C . THR A 1 1059 ? -23.672 -24.632 5.068 1.00 92.69 1059 THR A C 1
ATOM 7924 O O . THR A 1 1059 ? -23.547 -23.875 6.030 1.00 92.69 1059 THR A O 1
ATOM 7927 N N . VAL A 1 1060 ? -24.272 -25.818 5.175 1.00 91.31 1060 VAL A N 1
ATOM 7928 C CA . VAL A 1 1060 ? -24.983 -26.312 6.363 1.00 91.31 1060 VAL A CA 1
ATOM 7929 C C . VAL A 1 1060 ? -24.435 -27.687 6.737 1.00 91.31 1060 VAL A C 1
ATOM 7931 O O . VAL A 1 1060 ? -24.436 -28.602 5.915 1.00 91.31 1060 VAL A O 1
ATOM 7934 N N . ASN A 1 1061 ? -23.911 -27.839 7.956 1.00 90.44 1061 ASN A N 1
ATOM 7935 C CA . ASN A 1 1061 ? -23.164 -29.027 8.411 1.00 90.44 1061 ASN A CA 1
ATOM 7936 C C . ASN A 1 1061 ? -22.033 -29.457 7.443 1.00 90.44 1061 ASN A C 1
ATOM 7938 O O . ASN A 1 1061 ? -21.748 -30.643 7.287 1.00 90.44 1061 ASN A O 1
ATOM 7942 N N . GLY A 1 1062 ? -21.405 -28.495 6.755 1.00 78.62 1062 GLY A N 1
ATOM 7943 C CA . GLY A 1 1062 ? -20.370 -28.746 5.741 1.00 78.62 1062 GLY A CA 1
ATOM 7944 C C . GLY A 1 1062 ? -20.888 -29.211 4.370 1.00 78.62 1062 GLY A C 1
ATOM 7945 O O . GLY A 1 1062 ? -20.081 -29.429 3.472 1.00 78.62 1062 GLY A O 1
ATOM 7946 N N . GLN A 1 1063 ? -22.206 -29.342 4.183 1.00 83.19 1063 GLN A N 1
ATOM 7947 C CA . GLN A 1 1063 ? -22.837 -29.597 2.884 1.00 83.19 1063 GLN A CA 1
ATOM 7948 C C . GLN A 1 1063 ? -23.295 -28.283 2.249 1.00 83.19 1063 GLN A C 1
ATOM 7950 O O . GLN A 1 1063 ? -23.865 -27.432 2.929 1.00 83.19 1063 GLN A O 1
ATOM 7955 N N . LYS A 1 1064 ? -23.049 -28.117 0.948 1.00 90.25 1064 LYS A N 1
ATOM 7956 C CA . LYS A 1 1064 ? -23.328 -26.883 0.202 1.00 90.25 1064 LYS A CA 1
ATOM 7957 C C . LYS A 1 1064 ? -24.709 -26.951 -0.463 1.00 90.25 1064 LYS A C 1
ATOM 7959 O O . LYS A 1 1064 ? -25.000 -27.916 -1.165 1.00 90.25 1064 LYS A O 1
ATOM 7964 N N . TYR A 1 1065 ? -25.520 -25.913 -0.282 1.00 93.25 1065 TYR A N 1
ATOM 7965 C CA . TYR A 1 1065 ? -26.859 -25.762 -0.852 1.00 93.25 1065 TYR A CA 1
ATOM 7966 C C . TYR A 1 1065 ? -26.941 -24.476 -1.677 1.00 93.25 1065 TYR A C 1
ATOM 7968 O O . TYR A 1 1065 ? -26.397 -23.440 -1.289 1.00 93.25 1065 TYR A O 1
ATOM 7976 N N . GLU A 1 1066 ? -27.649 -24.539 -2.802 1.00 94.31 1066 GLU A N 1
ATOM 7977 C CA . GLU A 1 1066 ? -27.894 -23.399 -3.686 1.00 94.31 1066 GLU A CA 1
ATOM 7978 C C . GLU A 1 1066 ? -29.399 -23.093 -3.703 1.00 94.31 1066 GLU A C 1
ATOM 7980 O O . GLU A 1 1066 ? -30.223 -23.976 -3.935 1.00 94.31 1066 GLU A O 1
ATOM 7985 N N . ILE A 1 1067 ? -29.742 -21.841 -3.400 1.00 93.25 1067 ILE A N 1
ATOM 7986 C CA . ILE A 1 1067 ? -31.094 -21.286 -3.349 1.00 93.25 1067 ILE A CA 1
ATOM 7987 C C . ILE A 1 1067 ? -31.281 -20.413 -4.597 1.00 93.25 1067 ILE A C 1
ATOM 7989 O O . ILE A 1 1067 ? -30.778 -19.291 -4.668 1.00 93.25 1067 ILE A O 1
ATOM 7993 N N . THR A 1 1068 ? -31.994 -20.919 -5.597 1.00 90.88 1068 THR A N 1
ATOM 7994 C CA . THR A 1 1068 ? -32.336 -20.187 -6.823 1.00 90.88 1068 THR A CA 1
ATOM 7995 C C . THR A 1 1068 ? -33.591 -19.349 -6.626 1.00 90.88 1068 THR A C 1
ATOM 7997 O O . THR A 1 1068 ? -34.643 -19.873 -6.262 1.00 90.88 1068 THR A O 1
ATOM 8000 N N . PHE A 1 1069 ? -33.532 -18.082 -7.029 1.00 91.62 1069 PHE A N 1
ATOM 8001 C CA . PHE A 1 1069 ? -34.718 -17.255 -7.246 1.00 91.62 1069 PHE A CA 1
ATOM 8002 C C . PHE A 1 1069 ? -34.782 -16.761 -8.686 1.00 91.62 1069 PHE A C 1
ATOM 8004 O O . PHE A 1 1069 ? -33.830 -16.178 -9.197 1.00 91.62 1069 PHE A O 1
ATOM 8011 N N . VAL A 1 1070 ? -35.930 -16.950 -9.331 1.00 89.75 1070 VAL A N 1
ATOM 8012 C CA . VAL A 1 1070 ? -36.272 -16.333 -10.614 1.00 89.75 1070 VAL A CA 1
ATOM 8013 C C . VAL A 1 1070 ? -37.229 -15.180 -10.329 1.00 89.75 1070 VAL A C 1
ATOM 8015 O O . VAL A 1 1070 ? -38.419 -15.383 -10.096 1.00 89.75 1070 VAL A O 1
ATOM 8018 N N . VAL A 1 1071 ? -36.698 -13.960 -10.303 1.00 90.56 1071 VAL A N 1
ATOM 8019 C CA . VAL A 1 1071 ? -37.483 -12.759 -10.005 1.00 90.56 1071 VAL A CA 1
ATOM 8020 C C . VAL A 1 1071 ? -38.196 -12.276 -11.260 1.00 90.56 1071 VAL A C 1
ATOM 8022 O O . VAL A 1 1071 ? -37.551 -12.008 -12.276 1.00 90.56 1071 VAL A O 1
ATOM 8025 N N . THR A 1 1072 ? -39.520 -12.141 -11.184 1.00 86.88 1072 THR A N 1
ATOM 8026 C CA . THR A 1 1072 ? -40.383 -11.674 -12.279 1.00 86.88 1072 THR A CA 1
ATOM 8027 C C . THR A 1 1072 ? -40.880 -10.239 -12.060 1.00 86.88 1072 THR A C 1
ATOM 8029 O O . THR A 1 1072 ? -40.775 -9.661 -10.973 1.00 86.88 1072 THR A O 1
ATOM 8032 N N . ALA A 1 1073 ? -41.398 -9.622 -13.126 1.00 82.06 1073 ALA A N 1
ATOM 8033 C CA . ALA A 1 1073 ? -42.094 -8.340 -13.032 1.00 82.06 1073 ALA A CA 1
ATOM 8034 C C . ALA A 1 1073 ? -43.459 -8.510 -12.323 1.00 82.06 1073 ALA A C 1
ATOM 8036 O O . ALA A 1 1073 ? -44.072 -9.567 -12.472 1.00 82.06 1073 ALA A O 1
ATOM 8037 N N . PRO A 1 1074 ? -43.945 -7.499 -11.580 1.00 73.25 1074 PRO A N 1
ATOM 8038 C CA . PRO A 1 1074 ? -45.243 -7.566 -10.912 1.00 73.25 1074 PRO A CA 1
ATOM 8039 C C . PRO A 1 1074 ? -46.386 -7.536 -11.934 1.00 73.25 1074 PRO A C 1
ATOM 8041 O O . PRO A 1 1074 ? -46.355 -6.752 -12.888 1.00 73.25 1074 PRO A O 1
ATOM 8044 N N . GLU A 1 1075 ? -47.407 -8.371 -11.732 1.00 54.81 1075 GLU A N 1
ATOM 8045 C CA . GLU A 1 1075 ? -48.597 -8.370 -12.585 1.00 54.81 1075 GLU A CA 1
ATOM 8046 C C . GLU A 1 1075 ? -49.492 -7.165 -12.271 1.00 54.81 1075 GLU A C 1
ATOM 8048 O O . GLU A 1 1075 ? -49.786 -6.848 -11.117 1.00 54.81 1075 GLU A O 1
ATOM 8053 N N . SER A 1 1076 ? -49.948 -6.475 -13.316 1.00 40.91 1076 SER A N 1
ATOM 8054 C CA . SER A 1 1076 ? -50.745 -5.258 -13.177 1.00 40.91 1076 SER A CA 1
ATOM 8055 C C . SER A 1 1076 ? -52.196 -5.581 -12.809 1.00 40.91 1076 SER A C 1
ATOM 8057 O O . SER A 1 1076 ? -53.044 -5.777 -13.688 1.00 40.91 1076 SER A O 1
ATOM 8059 N N . SER A 1 1077 ? -52.500 -5.611 -11.513 1.00 36.16 1077 SER A N 1
ATOM 8060 C CA . SER A 1 1077 ? -53.873 -5.761 -11.035 1.00 36.16 1077 SER A CA 1
ATOM 8061 C C . SER A 1 1077 ? -54.750 -4.581 -11.485 1.00 36.16 1077 SER A C 1
ATOM 8063 O O . SER A 1 1077 ? -54.452 -3.409 -11.259 1.00 36.16 1077 SER A O 1
ATOM 8065 N N . SER A 1 1078 ? -55.857 -4.893 -12.161 1.00 32.50 1078 SER A N 1
ATOM 8066 C CA . SER A 1 1078 ? -56.870 -3.919 -12.579 1.00 32.50 1078 SER A CA 1
ATOM 8067 C C . SER A 1 1078 ? -58.261 -4.525 -12.410 1.00 32.50 1078 SER A C 1
ATOM 8069 O O . SER A 1 1078 ? -58.480 -5.704 -12.693 1.00 32.50 1078 SER A O 1
ATOM 8071 N N . SER A 1 1079 ? -59.200 -3.745 -11.874 1.00 32.97 1079 SER A N 1
ATOM 8072 C CA . SER A 1 1079 ? -60.458 -4.267 -11.335 1.00 32.97 1079 SER A CA 1
ATOM 8073 C C . SER A 1 1079 ? -61.694 -3.848 -12.141 1.00 32.97 1079 SER A C 1
ATOM 8075 O O . SER A 1 1079 ? -62.176 -2.727 -12.057 1.00 32.97 1079 SER A O 1
ATOM 8077 N N . VAL A 1 1080 ? -62.261 -4.849 -12.823 1.00 31.53 1080 VAL A N 1
ATOM 8078 C CA . VAL A 1 1080 ? -63.697 -5.026 -13.117 1.00 31.53 1080 VAL A CA 1
ATOM 8079 C C . VAL A 1 1080 ? -64.410 -3.956 -13.967 1.00 31.53 1080 VAL A C 1
ATOM 8081 O O . VAL A 1 1080 ? -64.914 -2.953 -13.472 1.00 31.53 1080 VAL A O 1
ATOM 8084 N N . ALA A 1 1081 ? -64.695 -4.327 -15.219 1.00 27.39 1081 ALA A N 1
ATOM 8085 C CA . ALA A 1 1081 ? -65.974 -4.034 -15.873 1.00 27.39 1081 ALA A CA 1
ATOM 8086 C C . ALA A 1 1081 ? -66.362 -5.211 -16.788 1.00 27.39 1081 ALA A C 1
ATOM 8088 O O . ALA A 1 1081 ? -65.492 -5.879 -17.342 1.00 27.39 1081 ALA A O 1
ATOM 8089 N N . SER A 1 1082 ? -67.659 -5.503 -16.928 1.00 28.55 1082 SER A N 1
ATOM 8090 C CA . SER A 1 1082 ? -68.153 -6.691 -17.643 1.00 28.55 1082 SER A CA 1
ATOM 8091 C C . SER A 1 1082 ? -68.752 -6.357 -19.011 1.00 28.55 1082 SER A C 1
ATOM 8093 O O . SER A 1 1082 ? -69.548 -5.430 -19.133 1.00 28.55 1082 SER A O 1
ATOM 8095 N N . SER A 1 1083 ? -68.413 -7.137 -20.043 1.00 28.17 1083 SER A N 1
ATOM 8096 C CA . SER A 1 1083 ? -69.306 -7.481 -21.168 1.00 28.17 1083 SER A CA 1
ATOM 8097 C C . SER A 1 1083 ? -68.651 -8.507 -22.110 1.00 28.17 1083 SER A C 1
ATOM 8099 O O . SER A 1 1083 ? -67.525 -8.951 -21.897 1.00 28.17 1083 SER A O 1
ATOM 8101 N N . SER A 1 1084 ? -69.425 -8.991 -23.079 1.00 29.11 1084 SER A N 1
ATOM 8102 C CA . SER A 1 1084 ? -69.253 -10.280 -23.747 1.00 29.11 1084 SER A CA 1
ATOM 8103 C C . SER A 1 1084 ? -68.431 -10.284 -25.045 1.00 29.11 1084 SER A C 1
ATOM 8105 O O . SER A 1 1084 ? -68.668 -9.478 -25.939 1.00 29.11 1084 SER A O 1
ATOM 8107 N N . SER A 1 1085 ? -67.697 -11.392 -25.213 1.00 30.41 1085 SER A N 1
ATOM 8108 C CA . SER A 1 1085 ? -67.568 -12.206 -26.442 1.00 30.41 1085 SER A CA 1
ATOM 8109 C C . SER A 1 1085 ? -66.717 -11.751 -27.643 1.00 30.41 1085 SER A C 1
ATOM 8111 O O . SER A 1 1085 ? -66.869 -10.657 -28.171 1.00 30.41 1085 SER A O 1
ATOM 8113 N N . SER A 1 1086 ? -66.015 -12.761 -28.179 1.00 28.67 1086 SER A N 1
ATOM 8114 C CA . SER A 1 1086 ? -65.597 -12.954 -29.581 1.00 28.67 1086 SER A CA 1
ATOM 8115 C C . SER A 1 1086 ? -64.291 -12.308 -30.071 1.00 28.67 1086 SER A C 1
ATOM 8117 O O . SER A 1 1086 ? -64.026 -11.124 -29.909 1.00 28.67 1086 SER A O 1
ATOM 8119 N N . ALA A 1 1087 ? -63.494 -13.152 -30.730 1.00 27.30 1087 ALA A N 1
ATOM 8120 C CA . ALA A 1 1087 ? -62.262 -12.857 -31.471 1.00 27.30 1087 ALA A CA 1
ATOM 8121 C C . ALA A 1 1087 ? -62.573 -12.868 -33.005 1.00 27.30 1087 ALA A C 1
ATOM 8123 O O . ALA A 1 1087 ? -63.759 -12.987 -33.331 1.00 27.30 1087 ALA A O 1
ATOM 8124 N N . PRO A 1 1088 ? -61.610 -12.846 -33.967 1.00 45.81 1088 PRO A N 1
ATOM 8125 C CA . PRO A 1 1088 ? -60.144 -12.813 -33.837 1.00 45.81 1088 PRO A CA 1
ATOM 8126 C C . PRO A 1 1088 ? -59.386 -11.904 -34.856 1.00 45.81 1088 PRO A C 1
ATOM 8128 O O . PRO A 1 1088 ? -59.969 -11.154 -35.629 1.00 45.81 1088 PRO A O 1
ATOM 8131 N N . SER A 1 1089 ? -58.055 -12.086 -34.878 1.00 24.97 1089 SER A N 1
ATOM 8132 C CA . SER A 1 1089 ? -57.163 -12.151 -36.062 1.00 24.97 1089 SER A CA 1
ATOM 8133 C C . SER A 1 1089 ? -56.695 -10.894 -36.836 1.00 24.97 1089 SER A C 1
ATOM 8135 O O . SER A 1 1089 ? -57.427 -10.303 -37.619 1.00 24.97 1089 SER A O 1
ATOM 8137 N N . SER A 1 1090 ? -55.363 -10.710 -36.758 1.00 26.64 1090 SER A N 1
ATOM 8138 C CA . SER A 1 1090 ? -54.373 -10.667 -37.867 1.00 26.64 1090 SER A CA 1
ATOM 8139 C C . SER A 1 1090 ? -54.124 -9.417 -38.732 1.00 26.64 1090 SER A C 1
ATOM 8141 O O . SER A 1 1090 ? -55.026 -8.917 -39.392 1.00 26.64 1090 SER A O 1
ATOM 8143 N N . SER A 1 1091 ? -52.813 -9.157 -38.918 1.00 26.91 1091 SER A N 1
ATOM 8144 C CA . SER A 1 1091 ? -52.120 -8.602 -40.112 1.00 26.91 1091 SER A CA 1
ATOM 8145 C C . SER A 1 1091 ? -52.392 -7.149 -40.549 1.00 26.91 1091 SER A C 1
ATOM 8147 O O . SER A 1 1091 ? -53.506 -6.669 -40.410 1.00 26.91 1091 SER A O 1
ATOM 8149 N N . SER A 1 1092 ? -51.456 -6.405 -41.160 1.00 28.70 1092 SER A N 1
ATOM 8150 C CA . SER A 1 1092 ? -49.979 -6.501 -41.299 1.00 28.70 1092 SER A CA 1
ATOM 8151 C C . SER A 1 1092 ? -49.452 -5.167 -41.902 1.00 28.70 1092 SER A C 1
ATOM 8153 O O . SER A 1 1092 ? -50.239 -4.276 -42.198 1.00 28.70 1092 SER A O 1
ATOM 8155 N N . GLU A 1 1093 ? -48.139 -5.094 -42.162 1.00 26.25 1093 GLU A N 1
ATOM 8156 C CA . GLU A 1 1093 ? -47.457 -4.215 -43.141 1.00 26.25 1093 GLU A CA 1
ATOM 8157 C C . GLU A 1 1093 ? -47.090 -2.752 -42.778 1.00 26.25 1093 GLU A C 1
ATOM 8159 O O . GLU A 1 1093 ? -47.800 -1.988 -42.132 1.00 26.25 1093 GLU A O 1
ATOM 8164 N N . VAL A 1 1094 ? -45.893 -2.409 -43.262 1.00 31.94 1094 VAL A N 1
ATOM 8165 C CA . VAL A 1 1094 ? -45.142 -1.134 -43.318 1.00 31.94 1094 VAL A CA 1
ATOM 8166 C C . VAL A 1 1094 ? -45.075 -0.815 -44.837 1.00 31.94 1094 VAL A C 1
ATOM 8168 O O . VAL A 1 1094 ? -45.017 -1.813 -45.568 1.00 31.94 1094 VAL A O 1
ATOM 8171 N N . PRO A 1 1095 ? -45.031 0.436 -45.395 1.00 48.53 1095 PRO A N 1
ATOM 8172 C CA . PRO A 1 1095 ? -43.799 1.265 -45.340 1.00 48.53 1095 PRO A CA 1
ATOM 8173 C C . PRO A 1 1095 ? -43.868 2.799 -45.680 1.00 48.53 1095 PRO A C 1
ATOM 8175 O O . PRO A 1 1095 ? -44.903 3.316 -46.082 1.00 48.53 1095 PRO A O 1
ATOM 8178 N N . VAL A 1 1096 ? -42.692 3.476 -45.623 1.00 28.92 1096 VAL A N 1
ATOM 8179 C CA . VAL A 1 1096 ? -42.308 4.827 -46.179 1.00 28.92 1096 VAL A CA 1
ATOM 8180 C C . VAL A 1 1096 ? -43.142 6.068 -45.735 1.00 28.92 1096 VAL A C 1
ATOM 8182 O O . VAL A 1 1096 ? -44.157 5.899 -45.080 1.00 28.92 1096 VAL A O 1
ATOM 8185 N N . SER A 1 1097 ? -42.818 7.371 -45.928 1.00 30.00 1097 SER A N 1
ATOM 8186 C CA . SER A 1 1097 ? -41.742 8.218 -46.552 1.00 30.00 1097 SER A CA 1
ATOM 8187 C C . SER A 1 1097 ? -41.968 9.706 -46.123 1.00 30.00 1097 SER A C 1
ATOM 8189 O O . SER A 1 1097 ? -43.094 10.008 -45.745 1.00 30.00 1097 SER A O 1
ATOM 8191 N N . SER A 1 1098 ? -41.099 10.738 -46.232 1.00 30.75 1098 SER A N 1
ATOM 8192 C CA . SER A 1 1098 ? -39.634 10.943 -46.431 1.00 30.75 1098 SER A CA 1
ATOM 8193 C C . SER A 1 1098 ? -39.297 12.473 -46.436 1.00 30.75 1098 SER A C 1
ATOM 8195 O O . SER A 1 1098 ? -40.224 13.267 -46.566 1.00 30.75 1098 SER A O 1
ATOM 8197 N N . SER A 1 1099 ? -38.007 12.878 -46.470 1.00 30.92 1099 SER A N 1
ATOM 8198 C CA . SER A 1 1099 ? -37.458 14.257 -46.721 1.00 30.92 1099 SER A CA 1
ATOM 8199 C C . SER A 1 1099 ? -37.593 15.320 -45.594 1.00 30.92 1099 SER A C 1
ATOM 8201 O O . SER A 1 1099 ? -38.458 15.179 -44.739 1.00 30.92 1099 SER A O 1
ATOM 8203 N N . GLY A 1 1100 ? -36.754 16.374 -45.500 1.00 26.34 1100 GLY A N 1
ATOM 8204 C CA . GLY A 1 1100 ? -35.669 16.840 -46.398 1.00 26.34 1100 GLY A CA 1
ATOM 8205 C C . GLY A 1 1100 ? -34.692 17.885 -45.784 1.00 26.34 1100 GLY A C 1
ATOM 8206 O O . GLY A 1 1100 ? -34.680 18.089 -44.574 1.00 26.34 1100 GLY A O 1
ATOM 8207 N N . GLU A 1 1101 ? -33.847 18.494 -46.631 1.00 31.19 1101 GLU A N 1
ATOM 8208 C CA . GLU A 1 1101 ? -32.665 19.354 -46.329 1.00 31.19 1101 GLU A CA 1
ATOM 8209 C C . GLU A 1 1101 ? -33.039 20.861 -46.084 1.00 31.19 1101 GLU A C 1
ATOM 8211 O O . GLU A 1 1101 ? -34.226 21.171 -46.057 1.00 31.19 1101 GLU A O 1
ATOM 8216 N N . ALA A 1 1102 ? -32.173 21.886 -45.890 1.00 28.66 1102 ALA A N 1
ATOM 8217 C CA . ALA A 1 1102 ? -30.720 22.078 -46.107 1.00 28.66 1102 ALA A CA 1
ATOM 8218 C C . ALA A 1 1102 ? -30.118 23.313 -45.350 1.00 28.66 1102 ALA A C 1
ATOM 8220 O O . ALA A 1 1102 ? -30.870 24.217 -45.009 1.00 28.66 1102 ALA A O 1
ATOM 8221 N N . SER A 1 1103 ? -28.774 23.344 -45.191 1.00 28.89 1103 SER A N 1
ATOM 8222 C CA . SER A 1 1103 ? -27.750 24.428 -45.413 1.00 28.89 1103 SER A CA 1
ATOM 8223 C C . SER A 1 1103 ? -27.997 25.931 -45.034 1.00 28.89 1103 SER A C 1
ATOM 8225 O O . SER A 1 1103 ? -29.126 26.349 -44.851 1.00 28.89 1103 SER A O 1
ATOM 8227 N N . SER A 1 1104 ? -27.017 26.861 -44.910 1.00 28.36 1104 SER A N 1
ATOM 8228 C CA . SER A 1 1104 ? -25.576 26.941 -45.290 1.00 28.36 1104 SER A CA 1
ATOM 8229 C C . SER A 1 1104 ? -24.721 27.927 -44.422 1.00 28.36 1104 SER A C 1
ATOM 8231 O O . SER A 1 1104 ? -25.239 28.586 -43.528 1.00 28.36 1104 SER A O 1
ATOM 8233 N N . SER A 1 1105 ? -23.416 28.048 -44.738 1.00 29.83 1105 SER A N 1
ATOM 8234 C CA . SER A 1 1105 ? -22.317 28.901 -44.183 1.00 29.83 1105 SER A CA 1
ATOM 8235 C C . SER A 1 1105 ? -22.459 30.443 -44.421 1.00 29.83 1105 SER A C 1
ATOM 8237 O O . SER A 1 1105 ? -23.493 30.854 -44.937 1.00 29.83 1105 SER A O 1
ATOM 8239 N N . SER A 1 1106 ? -21.536 31.396 -44.119 1.00 29.38 1106 SER A N 1
ATOM 8240 C CA . SER A 1 1106 ? -20.035 31.437 -44.063 1.00 29.38 1106 SER A CA 1
ATOM 8241 C C . SER A 1 1106 ? -19.510 32.729 -43.335 1.00 29.38 1106 SER A C 1
ATOM 8243 O O . SER A 1 1106 ? -20.192 33.740 -43.433 1.00 29.38 1106 SER A O 1
ATOM 8245 N N . VAL A 1 1107 ? -18.445 32.737 -42.495 1.00 28.84 1107 VAL A N 1
ATOM 8246 C CA . VAL A 1 1107 ? -16.975 32.991 -42.746 1.00 28.84 1107 VAL A CA 1
ATOM 8247 C C . VAL A 1 1107 ? -16.443 34.443 -42.500 1.00 28.84 1107 VAL A C 1
ATOM 8249 O O . VAL A 1 1107 ? -16.747 35.321 -43.293 1.00 28.84 1107 VAL A O 1
ATOM 8252 N N . GLU A 1 1108 ? -15.585 34.601 -41.458 1.00 27.02 1108 GLU A N 1
ATOM 8253 C CA . GLU A 1 1108 ? -14.355 35.461 -41.272 1.00 27.02 1108 GLU A CA 1
ATOM 8254 C C . GLU A 1 1108 ? -14.355 37.003 -41.576 1.00 27.02 1108 GLU A C 1
ATOM 8256 O O . GLU A 1 1108 ? -15.369 37.498 -42.063 1.00 27.02 1108 GLU A O 1
ATOM 8261 N N . PRO A 1 1109 ? -13.280 37.818 -41.302 1.00 45.00 1109 PRO A N 1
ATOM 8262 C CA . PRO A 1 1109 ? -11.947 37.553 -40.688 1.00 45.00 1109 PRO A CA 1
ATOM 8263 C C . PRO A 1 1109 ? -11.412 38.513 -39.567 1.00 45.00 1109 PRO A C 1
ATOM 8265 O O . PRO A 1 1109 ? -11.862 39.639 -39.403 1.00 45.00 1109 PRO A O 1
ATOM 8268 N N . GLU A 1 1110 ? -10.363 38.024 -38.879 1.00 26.88 1110 GLU A N 1
ATOM 8269 C CA . GLU A 1 1110 ? -9.139 38.659 -38.297 1.00 26.88 1110 GLU A CA 1
ATOM 8270 C C . GLU A 1 1110 ? -9.065 39.974 -37.456 1.00 26.88 1110 GLU A C 1
ATOM 8272 O O . GLU A 1 1110 ? -9.664 41.005 -37.742 1.00 26.88 1110 GLU A O 1
ATOM 8277 N N . SER A 1 1111 ? -8.052 39.951 -36.559 1.00 26.91 1111 SER A N 1
ATOM 8278 C CA . SER A 1 1111 ? -7.194 41.055 -36.043 1.00 26.91 1111 SER A CA 1
ATOM 8279 C C . SER A 1 1111 ? -7.686 41.969 -34.893 1.00 26.91 1111 SER A C 1
ATOM 8281 O O . SER A 1 1111 ? -8.880 42.160 -34.711 1.00 26.91 1111 SER A O 1
ATOM 8283 N N . SER A 1 1112 ? -6.818 42.620 -34.089 1.00 27.03 1112 SER A N 1
ATOM 8284 C CA . SER A 1 1112 ? -5.586 42.143 -33.401 1.00 27.03 1112 SER A CA 1
ATOM 8285 C C . SER A 1 1112 ? -5.060 43.158 -32.357 1.00 27.03 1112 SER A C 1
ATOM 8287 O O . SER A 1 1112 ? -4.994 44.347 -32.648 1.00 27.03 1112 SER A O 1
ATOM 8289 N N . SER A 1 1113 ? -4.483 42.646 -31.258 1.00 28.16 1113 SER A N 1
ATOM 8290 C CA . SER A 1 1113 ? -3.399 43.240 -30.430 1.00 28.16 1113 SER A CA 1
ATOM 8291 C C . SER A 1 1113 ? -3.637 44.440 -29.481 1.00 28.16 1113 SER A C 1
ATOM 8293 O O . SER A 1 1113 ? -4.255 45.435 -29.837 1.00 28.16 1113 SER A O 1
ATOM 8295 N N . SER A 1 1114 ? -2.920 44.370 -28.343 1.00 27.84 1114 SER A N 1
ATOM 8296 C CA . SER A 1 1114 ? -2.406 45.460 -27.472 1.00 27.84 1114 SER A CA 1
ATOM 8297 C C . SER A 1 1114 ? -3.374 46.285 -26.599 1.00 27.84 1114 SER A C 1
ATOM 8299 O O . SER A 1 1114 ? -4.529 46.460 -26.964 1.00 27.84 1114 SER A O 1
ATOM 8301 N N . ALA A 1 1115 ? -2.951 46.878 -25.468 1.00 27.67 1115 ALA A N 1
ATOM 8302 C CA . ALA A 1 1115 ? -1.908 46.548 -24.462 1.00 27.67 1115 ALA A CA 1
ATOM 8303 C C . ALA A 1 1115 ? -2.002 47.560 -23.285 1.00 27.67 1115 ALA A C 1
ATOM 8305 O O . ALA A 1 1115 ? -2.435 48.680 -23.529 1.00 27.67 1115 ALA A O 1
ATOM 8306 N N . GLU A 1 1116 ? -1.500 47.194 -22.088 1.00 26.16 1116 GLU A N 1
ATOM 8307 C CA . GLU A 1 1116 ? -1.155 48.104 -20.955 1.00 26.16 1116 GLU A CA 1
ATOM 8308 C C . GLU A 1 1116 ? -2.318 48.929 -20.320 1.00 26.16 1116 GLU A C 1
ATOM 8310 O O . GLU A 1 1116 ? -3.365 49.126 -20.926 1.00 26.16 1116 GLU A O 1
ATOM 8315 N N . SER A 1 1117 ? -2.263 49.437 -19.077 1.00 24.72 1117 SER A N 1
ATOM 8316 C CA . SER A 1 1117 ? -1.541 49.039 -17.844 1.00 24.72 1117 SER A CA 1
ATOM 8317 C C . SER A 1 1117 ? -2.190 49.718 -16.607 1.00 24.72 1117 SER A C 1
ATOM 8319 O O . SER A 1 1117 ? -2.839 50.745 -16.761 1.00 24.72 1117 SER A O 1
ATOM 8321 N N . GLU A 1 1118 ? -1.995 49.148 -15.406 1.00 25.47 1118 GLU A N 1
ATOM 8322 C CA . GLU A 1 1118 ? -2.056 49.734 -14.031 1.00 25.47 1118 GLU A CA 1
ATOM 8323 C C . GLU A 1 1118 ? -2.850 51.057 -13.790 1.00 25.47 1118 GLU A C 1
ATOM 8325 O O . GLU A 1 1118 ? -2.491 52.117 -14.293 1.00 25.47 1118 GLU A O 1
ATOM 8330 N N . SER A 1 1119 ? -3.839 51.145 -12.880 1.00 24.84 1119 SER A N 1
ATOM 8331 C CA . SER A 1 1119 ? -3.589 51.216 -11.418 1.00 24.84 1119 SER A CA 1
ATOM 8332 C C . SER A 1 1119 ? -4.854 51.516 -10.555 1.00 24.84 1119 SER A C 1
ATOM 8334 O O . SER A 1 1119 ? -5.767 52.211 -10.984 1.00 24.84 1119 SER A O 1
ATOM 8336 N N . SER A 1 1120 ? -4.835 51.030 -9.300 1.00 24.30 1120 SER A N 1
ATOM 8337 C CA . SER A 1 1120 ? -5.501 51.512 -8.053 1.00 24.30 1120 SER A CA 1
ATOM 8338 C C . SER A 1 1120 ? -7.021 51.820 -7.907 1.00 24.30 1120 SER A C 1
ATOM 8340 O O . SER A 1 1120 ? -7.609 52.631 -8.610 1.00 24.30 1120 SER A O 1
ATOM 8342 N N . SER A 1 1121 ? -7.544 51.321 -6.770 1.00 25.19 1121 SER A N 1
ATOM 8343 C CA . SER A 1 1121 ? -8.545 51.908 -5.838 1.00 25.19 1121 SER A CA 1
ATOM 8344 C C . SER A 1 1121 ? -10.054 51.999 -6.175 1.00 25.19 1121 SER A C 1
ATOM 8346 O O . SER A 1 1121 ? -10.544 53.016 -6.649 1.00 25.19 1121 SER A O 1
ATOM 8348 N N . SER A 1 1122 ? -10.774 50.991 -5.650 1.00 27.05 1122 SER A N 1
ATOM 8349 C CA . SER A 1 1122 ? -11.881 51.086 -4.659 1.00 27.05 1122 SER A CA 1
ATOM 8350 C C . SER A 1 1122 ? -13.316 51.534 -5.015 1.00 27.05 1122 SER A C 1
ATOM 8352 O O . SER A 1 1122 ? -13.552 52.515 -5.705 1.00 27.05 1122 SER A O 1
ATOM 8354 N N . GLU A 1 1123 ? -14.242 50.859 -4.314 1.00 26.92 1123 GLU A N 1
ATOM 8355 C CA . GLU A 1 1123 ? -15.684 51.107 -4.110 1.00 26.92 1123 GLU A CA 1
ATOM 8356 C C . GLU A 1 1123 ? -16.672 50.681 -5.221 1.00 26.92 1123 GLU A C 1
ATOM 8358 O O . GLU A 1 1123 ? -16.346 50.513 -6.391 1.00 26.92 1123 GLU A O 1
ATOM 8363 N N . SER A 1 1124 ? -17.889 50.341 -4.782 1.00 25.84 1124 SER A N 1
ATOM 8364 C CA . SER A 1 1124 ? -18.935 49.571 -5.492 1.00 25.84 1124 SER A CA 1
ATOM 8365 C C . SER A 1 1124 ? -20.283 50.333 -5.411 1.00 25.84 1124 SER A C 1
ATOM 8367 O O . SER A 1 1124 ? -20.281 51.435 -4.864 1.00 25.84 1124 SER A O 1
ATOM 8369 N N . PRO A 1 1125 ? -21.466 49.794 -5.807 1.00 41.94 1125 PRO A N 1
ATOM 8370 C CA . PRO A 1 1125 ? -21.787 48.559 -6.544 1.00 41.94 1125 PRO A CA 1
ATOM 8371 C C . PRO A 1 1125 ? -22.825 48.780 -7.689 1.00 41.94 1125 PRO A C 1
ATOM 8373 O O . PRO A 1 1125 ? -23.183 49.905 -8.016 1.00 41.94 1125 PRO A O 1
ATOM 8376 N N . THR A 1 1126 ? -23.411 47.681 -8.199 1.00 24.83 1126 THR A N 1
ATOM 8377 C CA . THR A 1 1126 ? -24.647 47.596 -9.029 1.00 24.83 1126 THR A CA 1
ATOM 8378 C C . THR A 1 1126 ? -24.548 48.026 -10.508 1.00 24.83 1126 THR A C 1
ATOM 8380 O O . THR A 1 1126 ? -23.832 48.955 -10.846 1.00 24.83 1126 THR A O 1
ATOM 8383 N N . LEU A 1 1127 ? -25.252 47.396 -11.464 1.00 27.41 1127 LEU A N 1
ATOM 8384 C CA . LEU A 1 1127 ? -26.019 46.134 -11.446 1.00 27.41 1127 LEU A CA 1
ATOM 8385 C C . LEU A 1 1127 ? -26.082 45.548 -12.872 1.00 27.41 1127 LEU A C 1
ATOM 8387 O O . LEU A 1 1127 ? -26.361 46.275 -13.821 1.00 27.41 1127 LEU A O 1
ATOM 8391 N N . ALA A 1 1128 ? -25.920 44.231 -13.014 1.00 26.56 1128 ALA A N 1
ATOM 8392 C CA . ALA A 1 1128 ? -26.252 43.487 -14.233 1.00 26.56 1128 ALA A CA 1
ATOM 8393 C C . ALA A 1 1128 ? -27.331 42.440 -13.907 1.00 26.56 1128 ALA A C 1
ATOM 8395 O O . ALA A 1 1128 ? -27.318 41.845 -12.828 1.00 26.56 1128 ALA A O 1
ATOM 8396 N N . MET A 1 1129 ? -28.308 42.251 -14.798 1.00 28.81 1129 MET A N 1
ATOM 8397 C CA . MET A 1 1129 ? -29.532 41.511 -14.470 1.00 28.81 1129 MET A CA 1
ATOM 8398 C C . MET A 1 1129 ? -29.308 39.995 -14.400 1.00 28.81 1129 MET A C 1
ATOM 8400 O O . MET A 1 1129 ? -29.154 39.325 -15.419 1.00 28.81 1129 MET A O 1
ATOM 8404 N N . SER A 1 1130 ? -29.374 39.446 -13.186 1.00 29.97 1130 SER A N 1
ATOM 8405 C CA . SER A 1 1130 ? -29.481 38.002 -12.964 1.00 29.97 1130 SER A CA 1
ATOM 8406 C C . SER A 1 1130 ? -30.840 37.462 -13.434 1.00 29.97 1130 SER A C 1
ATOM 8408 O O . SER A 1 1130 ? -31.869 38.132 -13.301 1.00 29.97 1130 SER A O 1
ATOM 8410 N N . ARG A 1 1131 ? -30.871 36.209 -13.909 1.00 35.91 1131 ARG A N 1
ATOM 8411 C CA . ARG A 1 1131 ? -32.120 35.437 -13.973 1.00 35.91 1131 ARG A CA 1
ATOM 8412 C C . ARG A 1 1131 ? -32.550 35.126 -12.542 1.00 35.91 1131 ARG A C 1
ATOM 8414 O O . ARG A 1 1131 ? -31.966 34.258 -11.901 1.00 35.91 1131 ARG A O 1
ATOM 8421 N N . VAL A 1 1132 ? -33.584 35.810 -12.057 1.00 34.94 1132 VAL A N 1
ATOM 8422 C CA . VAL A 1 1132 ? -34.161 35.546 -10.734 1.00 34.94 1132 VAL A CA 1
ATOM 8423 C C . VAL A 1 1132 ? -34.826 34.167 -10.729 1.00 34.94 1132 VAL A C 1
ATOM 8425 O O . VAL A 1 1132 ? -35.998 34.026 -11.068 1.00 34.94 1132 VAL A O 1
ATOM 8428 N N . SER A 1 1133 ? -34.088 33.142 -10.305 1.00 45.88 1133 SER A N 1
ATOM 8429 C CA . SER A 1 1133 ? -34.702 31.991 -9.651 1.00 45.88 1133 SER A CA 1
ATOM 8430 C C . SER A 1 1133 ? -35.324 32.490 -8.351 1.00 45.88 1133 SER A C 1
ATOM 8432 O O . SER A 1 1133 ? -34.609 33.026 -7.500 1.00 45.88 1133 SER A O 1
ATOM 8434 N N . SER A 1 1134 ? -36.640 32.346 -8.191 1.00 52.94 1134 SER A N 1
ATOM 8435 C CA . SER A 1 1134 ? -37.297 32.658 -6.923 1.00 52.94 1134 SER A CA 1
ATOM 8436 C C . SER A 1 1134 ? -36.649 31.816 -5.816 1.00 52.94 1134 SER A C 1
ATOM 8438 O O . SER A 1 1134 ? -36.639 30.588 -5.939 1.00 52.94 1134 SER A O 1
ATOM 8440 N N . PRO A 1 1135 ? -36.066 32.431 -4.769 1.00 66.19 1135 PRO A N 1
ATOM 8441 C CA . PRO A 1 1135 ? -35.381 31.675 -3.731 1.00 66.19 1135 PRO A CA 1
ATOM 8442 C C . PRO A 1 1135 ? -36.379 30.741 -3.049 1.00 66.19 1135 PRO A C 1
ATOM 8444 O O . PRO A 1 1135 ? -37.509 31.144 -2.759 1.00 66.19 1135 PRO A O 1
ATOM 8447 N N . LEU A 1 1136 ? -35.959 29.499 -2.791 1.00 78.81 1136 LEU A N 1
ATOM 8448 C CA . LEU A 1 1136 ? -36.794 28.550 -2.064 1.00 78.81 1136 LEU A CA 1
ATOM 8449 C C . LEU A 1 1136 ? -37.157 29.150 -0.705 1.00 78.81 1136 LEU A C 1
ATOM 8451 O O . LEU A 1 1136 ? -36.285 29.598 0.041 1.00 78.81 1136 LEU A O 1
ATOM 8455 N N . SER A 1 1137 ? -38.446 29.160 -0.385 1.00 79.31 1137 SER A N 1
ATOM 8456 C CA . SER A 1 1137 ? -38.967 29.671 0.877 1.00 79.31 1137 SER A CA 1
ATOM 8457 C C . SER A 1 1137 ? -39.795 28.614 1.597 1.00 79.31 1137 SER A C 1
ATOM 8459 O O . SER A 1 1137 ? -40.360 27.703 0.987 1.00 79.31 1137 SER A O 1
ATOM 8461 N N . MET A 1 1138 ? -39.824 28.733 2.923 1.00 85.44 1138 MET A N 1
ATOM 8462 C CA . MET A 1 1138 ? -40.446 27.779 3.830 1.00 85.44 1138 MET A CA 1
ATOM 8463 C C . MET A 1 1138 ? -41.060 28.526 5.013 1.00 85.44 1138 MET A C 1
ATOM 8465 O O . MET A 1 1138 ? -40.346 29.229 5.741 1.00 85.44 1138 MET A O 1
ATOM 8469 N N . VAL A 1 1139 ? -42.364 28.343 5.218 1.00 82.50 1139 VAL A N 1
ATOM 8470 C CA . VAL A 1 1139 ? -43.139 28.925 6.322 1.00 82.50 1139 VAL A CA 1
ATOM 8471 C C . VAL A 1 1139 ? -44.021 27.839 6.934 1.00 82.50 1139 VAL A C 1
ATOM 8473 O O . VAL A 1 1139 ? -44.719 27.132 6.215 1.00 82.50 1139 VAL A O 1
ATOM 8476 N N . VAL A 1 1140 ? -44.011 27.707 8.260 1.00 83.88 1140 VAL A N 1
ATOM 8477 C CA . VAL A 1 1140 ? -44.870 26.756 8.985 1.00 83.88 1140 VAL A CA 1
ATOM 8478 C C . VAL A 1 1140 ? -46.041 27.505 9.608 1.00 83.88 1140 VAL A C 1
ATOM 8480 O O . VAL A 1 1140 ? -45.837 28.448 10.372 1.00 83.88 1140 VAL A O 1
ATOM 8483 N N . ALA A 1 1141 ? -47.259 27.064 9.300 1.00 75.88 1141 ALA A N 1
ATOM 8484 C CA . ALA A 1 1141 ? -48.501 27.563 9.873 1.00 75.88 1141 ALA A CA 1
ATOM 8485 C C . ALA A 1 1141 ? -49.211 26.411 10.602 1.00 75.88 1141 ALA A C 1
ATOM 8487 O O . ALA A 1 1141 ? -49.766 25.504 9.981 1.00 75.88 1141 ALA A O 1
ATOM 8488 N N . GLY A 1 1142 ? -49.144 26.413 11.938 1.00 76.31 1142 GLY A N 1
ATOM 8489 C CA . GLY A 1 1142 ? -49.617 25.294 12.759 1.00 76.31 1142 GLY A CA 1
ATOM 8490 C C . GLY A 1 1142 ? -48.872 24.004 12.409 1.00 76.31 1142 GLY A C 1
ATOM 8491 O O . GLY A 1 1142 ? -47.678 23.887 12.683 1.00 76.31 1142 GLY A O 1
ATOM 8492 N N . ARG A 1 1143 ? -49.583 23.067 11.771 1.00 84.88 1143 ARG A N 1
ATOM 8493 C CA . ARG A 1 1143 ? -49.064 21.768 11.310 1.00 84.88 1143 ARG A CA 1
ATOM 8494 C C . ARG A 1 1143 ? -48.920 21.668 9.786 1.00 84.88 1143 ARG A C 1
ATOM 8496 O O . ARG A 1 1143 ? -48.603 20.604 9.271 1.00 84.88 1143 ARG A O 1
ATOM 8503 N N . THR A 1 1144 ? -49.110 22.773 9.061 1.00 80.50 1144 THR A N 1
ATOM 8504 C CA . THR A 1 1144 ? -48.901 22.843 7.606 1.00 80.50 1144 THR A CA 1
ATOM 8505 C C . THR A 1 1144 ? -47.581 23.538 7.280 1.00 80.50 1144 THR A C 1
ATOM 8507 O O . THR A 1 1144 ? -47.292 24.632 7.768 1.00 80.50 1144 THR A O 1
ATOM 8510 N N . LEU A 1 1145 ? -46.781 22.904 6.427 1.00 88.12 1145 LEU A N 1
ATOM 8511 C CA . LEU A 1 1145 ? -45.556 23.436 5.846 1.00 88.12 1145 LEU A CA 1
ATOM 8512 C C . LEU A 1 1145 ? -45.872 24.036 4.473 1.00 88.12 1145 LEU A C 1
ATOM 8514 O O . LEU A 1 1145 ? -46.114 23.301 3.519 1.00 88.12 1145 LEU A O 1
ATOM 8518 N N . HIS A 1 1146 ? -45.839 25.358 4.351 1.00 84.12 1146 HIS A N 1
ATOM 8519 C CA . HIS A 1 1146 ? -45.949 26.052 3.070 1.00 84.12 1146 HIS A CA 1
ATOM 8520 C C . HIS A 1 1146 ? -44.559 26.224 2.450 1.00 84.12 1146 HIS A C 1
ATOM 8522 O O . HIS A 1 1146 ? -43.629 26.703 3.109 1.00 84.12 1146 HIS A O 1
ATOM 8528 N N . VAL A 1 1147 ? -44.428 25.848 1.178 1.00 85.62 1147 VAL A N 1
ATOM 8529 C CA . VAL A 1 1147 ? -43.190 25.913 0.394 1.00 85.62 1147 VAL A CA 1
ATOM 8530 C C . VAL A 1 1147 ? -43.442 26.619 -0.935 1.00 85.62 1147 VAL A C 1
ATOM 8532 O O . VAL A 1 1147 ? -44.484 26.440 -1.565 1.00 85.62 1147 VAL A O 1
ATOM 8535 N N . SER A 1 1148 ? -42.496 27.443 -1.379 1.00 76.56 1148 SER A N 1
ATOM 8536 C CA . SER A 1 1148 ? -42.565 28.075 -2.702 1.00 76.56 1148 SER A CA 1
ATOM 8537 C C . SER A 1 1148 ? -41.178 28.386 -3.258 1.00 76.56 1148 SER A C 1
ATOM 8539 O O . SER A 1 1148 ? -40.208 28.473 -2.507 1.00 76.56 1148 SER A O 1
ATOM 8541 N N . GLY A 1 1149 ? -41.091 28.543 -4.580 1.00 68.88 1149 GLY A N 1
ATOM 8542 C CA . GLY A 1 1149 ? -39.864 28.882 -5.310 1.00 68.88 1149 GLY A CA 1
ATOM 8543 C C . GLY A 1 1149 ? -39.808 28.225 -6.692 1.00 68.88 1149 GLY A C 1
ATOM 8544 O O . GLY A 1 1149 ? -39.410 28.862 -7.662 1.00 68.88 1149 GLY A O 1
ATOM 8545 N N . THR A 1 1150 ? -40.298 26.987 -6.812 1.00 70.38 1150 THR A N 1
ATOM 8546 C CA . THR A 1 1150 ? -40.470 26.275 -8.091 1.00 70.38 1150 THR A CA 1
ATOM 8547 C C . THR A 1 1150 ? -41.807 25.521 -8.130 1.00 70.38 1150 THR A C 1
ATOM 8549 O O . THR A 1 1150 ? -42.526 25.448 -7.134 1.00 70.38 1150 THR A O 1
ATOM 8552 N N . ASN A 1 1151 ? -42.131 24.946 -9.293 1.00 60.75 1151 ASN A N 1
ATOM 8553 C CA . ASN A 1 1151 ? -43.293 24.070 -9.491 1.00 60.75 1151 ASN A CA 1
ATOM 8554 C C . ASN A 1 1151 ? -42.979 22.577 -9.270 1.00 60.75 1151 ASN A C 1
ATOM 8556 O O . ASN A 1 1151 ? -43.846 21.745 -9.520 1.00 60.75 1151 ASN A O 1
ATOM 8560 N N . ASP A 1 1152 ? -41.756 22.224 -8.875 1.00 71.44 1152 ASP A N 1
ATOM 8561 C CA . ASP A 1 1152 ? -41.355 20.840 -8.610 1.00 71.44 1152 ASP A CA 1
ATOM 8562 C C . ASP A 1 1152 ? -40.248 20.825 -7.547 1.00 71.44 1152 ASP A C 1
ATOM 8564 O O . ASP A 1 1152 ? -39.205 21.471 -7.715 1.00 71.44 1152 ASP A O 1
ATOM 8568 N N . MET A 1 1153 ? -40.532 20.176 -6.416 1.00 81.19 1153 MET A N 1
ATOM 8569 C CA . MET A 1 1153 ? -39.738 20.220 -5.188 1.00 81.19 1153 MET A CA 1
ATOM 8570 C C . MET A 1 1153 ? -39.852 18.895 -4.428 1.00 81.19 1153 MET A C 1
ATOM 8572 O O . MET A 1 1153 ? -40.941 18.327 -4.346 1.00 81.19 1153 MET A O 1
ATOM 8576 N N . SER A 1 1154 ? -38.773 18.441 -3.787 1.00 85.69 1154 SER A N 1
ATOM 8577 C CA . SER A 1 1154 ? -38.858 17.414 -2.740 1.00 85.69 1154 SER A CA 1
ATOM 8578 C C . SER A 1 1154 ? -38.745 18.037 -1.349 1.00 85.69 1154 SER A C 1
ATOM 8580 O O . SER A 1 1154 ? -37.901 18.907 -1.120 1.00 85.69 1154 SER A O 1
ATOM 8582 N N . VAL A 1 1155 ? -39.576 17.564 -0.422 1.00 88.69 1155 VAL A N 1
ATOM 8583 C CA . VAL A 1 1155 ? -39.564 17.900 1.006 1.00 88.69 1155 VAL A CA 1
ATOM 8584 C C . VAL A 1 1155 ? -39.065 16.681 1.772 1.00 88.69 1155 VAL A C 1
ATOM 8586 O O . VAL A 1 1155 ? -39.682 15.622 1.717 1.00 88.69 1155 VAL A O 1
ATOM 8589 N N . GLU A 1 1156 ? -37.969 16.828 2.506 1.00 90.12 1156 GLU A N 1
ATOM 8590 C CA . GLU A 1 1156 ? -37.404 15.797 3.379 1.00 90.12 1156 GLU A CA 1
ATOM 8591 C C . GLU A 1 1156 ? -37.377 16.336 4.817 1.00 90.12 1156 GLU A C 1
ATOM 8593 O O . GLU A 1 1156 ? -36.955 17.470 5.039 1.00 90.12 1156 GLU A O 1
ATOM 8598 N N . VAL A 1 1157 ? -37.822 15.553 5.797 1.00 86.38 1157 VAL A N 1
ATOM 8599 C CA . VAL A 1 1157 ? -37.886 15.933 7.216 1.00 86.38 1157 VAL A CA 1
ATOM 8600 C C . VAL A 1 1157 ? -37.065 14.955 8.044 1.00 86.38 1157 VAL A C 1
ATOM 8602 O O . VAL A 1 1157 ? -37.195 13.745 7.875 1.00 86.38 1157 VAL A O 1
ATOM 8605 N N . PHE A 1 1158 ? -36.259 15.479 8.962 1.00 84.62 1158 PHE A N 1
ATOM 8606 C CA . PHE A 1 1158 ? -35.345 14.734 9.824 1.00 84.62 1158 PHE A CA 1
ATOM 8607 C C . PHE A 1 1158 ? -35.555 15.106 11.294 1.00 84.62 1158 PHE A C 1
ATOM 8609 O O . PHE A 1 1158 ? -35.955 16.234 11.604 1.00 84.62 1158 PHE A O 1
ATOM 8616 N N . ASP A 1 1159 ? -35.247 14.189 12.209 1.00 82.69 1159 ASP A N 1
ATOM 8617 C CA . ASP A 1 1159 ? -35.128 14.526 13.628 1.00 82.69 1159 ASP A CA 1
ATOM 8618 C C . ASP A 1 1159 ? -33.847 15.332 13.921 1.00 82.69 1159 ASP A C 1
ATOM 8620 O O . ASP A 1 1159 ? -33.014 15.589 13.047 1.00 82.69 1159 ASP A O 1
ATOM 8624 N N . MET A 1 1160 ? -33.679 15.750 15.177 1.00 77.50 1160 MET A N 1
ATOM 8625 C CA . MET A 1 1160 ? -32.494 16.496 15.623 1.00 77.50 1160 MET A CA 1
ATOM 8626 C C . MET A 1 1160 ? -31.213 15.639 15.682 1.00 77.50 1160 MET A C 1
ATOM 8628 O O . MET A 1 1160 ? -30.153 16.163 16.014 1.00 77.50 1160 MET A O 1
ATOM 8632 N N . GLN A 1 1161 ? -31.302 14.346 15.360 1.00 66.94 1161 GLN A N 1
ATOM 8633 C CA . GLN A 1 1161 ? -30.206 13.384 15.261 1.00 66.94 1161 GLN A CA 1
ATOM 8634 C C . GLN A 1 1161 ? -29.911 12.999 13.794 1.00 66.94 1161 GLN A C 1
ATOM 8636 O O . GLN A 1 1161 ? -29.064 12.145 13.542 1.00 66.94 1161 GLN A O 1
ATOM 8641 N N . GLY A 1 1162 ? -30.584 13.632 12.823 1.00 57.03 1162 GLY A N 1
ATOM 8642 C CA . GLY A 1 1162 ? -30.368 13.431 11.388 1.00 57.03 1162 GLY A CA 1
ATOM 8643 C C . GLY A 1 1162 ? -31.074 12.212 10.784 1.00 57.03 1162 GLY A C 1
ATOM 8644 O O . GLY A 1 1162 ? -30.855 11.917 9.609 1.00 57.03 1162 GLY A O 1
ATOM 8645 N N . ARG A 1 1163 ? -31.931 11.505 11.533 1.00 69.69 1163 ARG A N 1
ATOM 8646 C CA . ARG A 1 1163 ? -32.690 10.355 11.010 1.00 69.69 1163 ARG A CA 1
ATOM 8647 C C . ARG A 1 1163 ? -33.905 10.841 10.210 1.00 69.69 1163 ARG A C 1
ATOM 8649 O O . ARG A 1 1163 ? -34.592 11.750 10.681 1.00 69.69 1163 ARG A O 1
ATOM 8656 N N . PRO A 1 1164 ? -34.200 10.272 9.027 1.00 74.44 1164 PRO A N 1
ATOM 8657 C CA . PRO A 1 1164 ? -35.359 10.670 8.233 1.00 74.44 1164 PRO A CA 1
ATOM 8658 C C . PRO A 1 1164 ? -36.670 10.284 8.933 1.00 74.44 1164 PRO A C 1
ATOM 8660 O O . PRO A 1 1164 ? -36.835 9.153 9.383 1.00 74.44 1164 PRO A O 1
ATOM 8663 N N . LEU A 1 1165 ? -37.604 11.232 8.998 1.00 74.06 1165 LEU A N 1
ATOM 8664 C CA . LEU A 1 1165 ? -38.955 11.075 9.551 1.00 74.06 1165 LEU A CA 1
ATOM 8665 C C . LEU A 1 1165 ? -40.041 11.072 8.465 1.00 74.06 1165 LEU A C 1
ATOM 8667 O O . LEU A 1 1165 ? -41.098 10.479 8.650 1.00 74.06 1165 LEU A O 1
ATOM 8671 N N . MET A 1 1166 ? -39.810 11.776 7.353 1.00 81.62 1166 MET A N 1
ATOM 8672 C CA . MET A 1 1166 ? -40.743 11.903 6.229 1.00 81.62 1166 MET A CA 1
ATOM 8673 C C . MET A 1 1166 ? -39.980 12.345 4.974 1.00 81.62 1166 MET A C 1
ATOM 8675 O O . MET A 1 1166 ? -39.086 13.184 5.063 1.00 81.62 1166 MET A O 1
ATOM 8679 N N . ALA A 1 1167 ? -40.357 11.840 3.800 1.00 85.44 1167 ALA A N 1
ATOM 8680 C CA . ALA A 1 1167 ? -39.892 12.352 2.512 1.00 85.44 1167 ALA A CA 1
ATOM 8681 C C . ALA A 1 1167 ? -41.043 12.342 1.495 1.00 85.44 1167 ALA A C 1
ATOM 8683 O O . ALA A 1 1167 ? -41.781 11.364 1.410 1.00 85.44 1167 ALA A O 1
ATOM 8684 N N . ILE A 1 1168 ? -41.213 13.435 0.747 1.00 81.06 1168 ILE A N 1
ATOM 8685 C CA . ILE A 1 1168 ? -42.282 13.615 -0.244 1.00 81.06 1168 ILE A CA 1
ATOM 8686 C C . ILE A 1 1168 ? -41.697 14.306 -1.482 1.00 81.06 1168 ILE A C 1
ATOM 8688 O O . ILE A 1 1168 ? -41.109 15.384 -1.377 1.00 81.06 1168 ILE A O 1
ATOM 8692 N N . ALA A 1 1169 ? -41.861 13.697 -2.656 1.00 82.62 1169 ALA A N 1
ATOM 8693 C CA . ALA A 1 1169 ? -41.453 14.260 -3.946 1.00 82.62 1169 ALA A CA 1
ATOM 8694 C C . ALA A 1 1169 ? -42.589 15.061 -4.617 1.00 82.62 1169 ALA A C 1
ATOM 8696 O O . ALA A 1 1169 ? -43.755 14.932 -4.248 1.00 82.62 1169 ALA A O 1
ATOM 8697 N N . HIS A 1 1170 ? -42.246 15.866 -5.627 1.00 78.44 1170 HIS A N 1
ATOM 8698 C CA . HIS A 1 1170 ? -43.181 16.606 -6.491 1.00 78.44 1170 HIS A CA 1
ATOM 8699 C C . HIS A 1 1170 ? -44.181 17.531 -5.770 1.00 78.44 1170 HIS A C 1
ATOM 8701 O O . HIS A 1 1170 ? -45.300 17.771 -6.235 1.00 78.44 1170 HIS A O 1
ATOM 8707 N N . VAL A 1 1171 ? -43.756 18.094 -4.639 1.00 78.50 1171 VAL A N 1
ATOM 8708 C CA . VAL A 1 1171 ? -44.551 18.982 -3.787 1.00 78.50 1171 VAL A CA 1
ATOM 8709 C C . VAL A 1 1171 ? -44.808 20.317 -4.485 1.00 78.50 1171 VAL A C 1
ATOM 8711 O O . VAL A 1 1171 ? -43.885 20.994 -4.937 1.00 78.50 1171 VAL A O 1
ATOM 8714 N N . LYS A 1 1172 ? -46.079 20.730 -4.499 1.00 76.44 1172 LYS A N 1
ATOM 8715 C CA . LYS A 1 1172 ? -46.549 22.029 -4.998 1.00 76.44 1172 LYS A CA 1
ATOM 8716 C C . LYS A 1 1172 ? -47.372 22.714 -3.905 1.00 76.44 1172 LYS A C 1
ATOM 8718 O O . LYS A 1 1172 ? -48.444 22.236 -3.545 1.00 76.44 1172 LYS A O 1
ATOM 8723 N N . GLY A 1 1173 ? -46.881 23.833 -3.374 1.00 80.50 1173 GLY A N 1
ATOM 8724 C CA . GLY A 1 1173 ? -47.605 24.665 -2.405 1.00 80.50 1173 GLY A CA 1
ATOM 8725 C C . GLY A 1 1173 ? -47.427 24.263 -0.937 1.00 80.50 1173 GLY A C 1
ATOM 8726 O O . GLY A 1 1173 ? -46.766 24.985 -0.194 1.00 80.50 1173 GLY A O 1
ATOM 8727 N N . SER A 1 1174 ? -48.033 23.166 -0.472 1.00 85.44 1174 SER A N 1
ATOM 8728 C CA . SER A 1 1174 ? -48.029 22.841 0.968 1.00 85.44 1174 SER A CA 1
ATOM 8729 C C . SER A 1 1174 ? -48.067 21.353 1.309 1.00 85.44 1174 SER A C 1
ATOM 8731 O O . SER A 1 1174 ? -48.745 20.576 0.644 1.00 85.44 1174 SER A O 1
ATOM 8733 N N . VAL A 1 1175 ? -47.392 20.993 2.403 1.00 84.88 1175 VAL A N 1
ATOM 8734 C CA . VAL A 1 1175 ? -47.339 19.649 2.999 1.00 84.88 1175 VAL A CA 1
ATOM 8735 C C . VAL A 1 1175 ? -47.979 19.662 4.385 1.00 84.88 1175 VAL A C 1
ATOM 8737 O O . VAL A 1 1175 ? -47.756 20.584 5.169 1.00 84.88 1175 VAL A O 1
ATOM 8740 N N . ASN A 1 1176 ? -48.743 18.620 4.704 1.00 81.56 1176 ASN A N 1
ATOM 8741 C CA . ASN A 1 1176 ? -49.283 18.384 6.039 1.00 81.56 1176 ASN A CA 1
ATOM 8742 C C . ASN A 1 1176 ? -48.263 17.610 6.901 1.00 81.56 1176 ASN A C 1
ATOM 8744 O O . ASN A 1 1176 ? -47.723 16.601 6.453 1.00 81.56 1176 ASN A O 1
ATOM 8748 N N . LEU A 1 1177 ? -48.003 18.076 8.126 1.00 83.19 1177 LEU A N 1
ATOM 8749 C CA . LEU A 1 1177 ? -47.088 17.468 9.101 1.00 83.19 1177 LEU A CA 1
ATOM 8750 C C . LEU A 1 1177 ? -47.826 16.771 10.263 1.00 83.19 1177 LEU A C 1
ATOM 8752 O O . LEU A 1 1177 ? -47.231 16.502 11.305 1.00 83.19 1177 LEU A O 1
ATOM 8756 N N . GLU A 1 1178 ? -49.124 16.481 10.124 1.00 74.12 1178 GLU A N 1
ATOM 8757 C CA . GLU A 1 1178 ? -49.934 15.828 11.162 1.00 74.12 1178 GLU A CA 1
ATOM 8758 C C . GLU A 1 1178 ? -49.345 14.513 11.685 1.00 74.12 1178 GLU A C 1
ATOM 8760 O O . GLU A 1 1178 ? -49.388 14.303 12.893 1.00 74.12 1178 GLU A O 1
ATOM 8765 N N . SER A 1 1179 ? -48.692 13.706 10.842 1.00 73.19 1179 SER A N 1
ATOM 8766 C CA . SER A 1 1179 ? -48.071 12.432 11.241 1.00 73.19 1179 SER A CA 1
ATOM 8767 C C . SER A 1 1179 ? -46.749 12.551 12.020 1.00 73.19 1179 SER A C 1
ATOM 8769 O O . SER A 1 1179 ? -46.190 11.528 12.408 1.00 73.19 1179 SER A O 1
ATOM 8771 N N . LEU A 1 1180 ? -46.213 13.758 12.237 1.00 78.88 1180 LEU A N 1
ATOM 8772 C CA . LEU A 1 1180 ? -44.975 13.976 12.999 1.00 78.88 1180 LEU A CA 1
ATOM 8773 C C . LEU A 1 1180 ? -45.270 14.299 14.470 1.00 78.88 1180 LEU A C 1
ATOM 8775 O O . LEU A 1 1180 ? -46.229 15.000 14.783 1.00 78.88 1180 LEU A O 1
ATOM 8779 N N . HIS A 1 1181 ? -44.421 13.878 15.405 1.00 71.88 1181 HIS A N 1
ATOM 8780 C CA . HIS A 1 1181 ? -44.573 14.307 16.800 1.00 71.88 1181 HIS A CA 1
ATOM 8781 C C . HIS A 1 1181 ? -44.314 15.819 16.965 1.00 71.88 1181 HIS A C 1
ATOM 8783 O O . HIS A 1 1181 ? -43.541 16.421 16.218 1.00 71.88 1181 HIS A O 1
ATOM 8789 N N . GLN A 1 1182 ? -44.979 16.447 17.942 1.00 74.25 1182 GLN A N 1
ATOM 8790 C CA . GLN A 1 1182 ? -44.758 17.856 18.286 1.00 74.25 1182 GLN A CA 1
ATOM 8791 C C . GLN A 1 1182 ? -43.307 18.048 18.757 1.00 74.25 1182 GLN A C 1
ATOM 8793 O O . GLN A 1 1182 ? -42.833 17.307 19.617 1.00 74.25 1182 GLN A O 1
ATOM 8798 N N . GLY A 1 1183 ? -42.589 19.029 18.204 1.00 75.00 1183 GLY A N 1
ATOM 8799 C CA . GLY A 1 1183 ? -41.179 19.226 18.538 1.00 75.00 1183 GLY A CA 1
ATOM 8800 C C . GLY A 1 1183 ? -40.348 19.909 17.456 1.00 75.00 1183 GLY A C 1
ATOM 8801 O O . GLY A 1 1183 ? -40.866 20.513 16.519 1.00 75.00 1183 GLY A O 1
ATOM 8802 N N . ASN A 1 1184 ? -39.026 19.831 17.618 1.00 80.94 1184 ASN A N 1
ATOM 8803 C CA . ASN A 1 1184 ? -38.057 20.374 16.669 1.00 80.94 1184 ASN A CA 1
ATOM 8804 C C . ASN A 1 1184 ? -37.718 19.324 15.608 1.00 80.94 1184 ASN A C 1
ATOM 8806 O O . ASN A 1 1184 ? -37.323 18.215 15.960 1.00 80.94 1184 ASN A O 1
ATOM 8810 N N . VAL A 1 1185 ? -37.804 19.702 14.334 1.00 86.44 1185 VAL A N 1
ATOM 8811 C CA . VAL A 1 1185 ? -37.372 18.875 13.196 1.00 86.44 1185 VAL A CA 1
ATOM 8812 C C . VAL A 1 1185 ? -36.580 19.727 12.208 1.00 86.44 1185 VAL A C 1
ATOM 8814 O O . VAL A 1 1185 ? -36.747 20.950 12.148 1.00 86.44 1185 VAL A O 1
ATOM 8817 N N . VAL A 1 1186 ? -35.711 19.098 11.425 1.00 88.31 1186 VAL A N 1
ATOM 8818 C CA . VAL A 1 1186 ? -34.964 19.749 10.344 1.00 88.31 1186 VAL A CA 1
ATOM 8819 C C . VAL A 1 1186 ? -35.631 19.398 9.022 1.00 88.31 1186 VAL A C 1
ATOM 8821 O O . VAL A 1 1186 ? -35.759 18.226 8.692 1.00 88.31 1186 VAL A O 1
ATOM 8824 N N . VAL A 1 1187 ? -36.054 20.400 8.253 1.00 91.44 1187 VAL A N 1
ATOM 8825 C CA . VAL A 1 1187 ? -36.643 20.200 6.923 1.00 91.44 1187 VAL A CA 1
ATOM 8826 C C . VAL A 1 1187 ? -35.660 20.651 5.851 1.00 91.44 1187 VAL A C 1
ATOM 8828 O O . VAL A 1 1187 ? -35.097 21.744 5.929 1.00 91.44 1187 VAL A O 1
ATOM 8831 N N . ARG A 1 1188 ? -35.479 19.816 4.830 1.00 91.31 1188 ARG A N 1
ATOM 8832 C CA . ARG A 1 1188 ? -34.711 20.084 3.616 1.00 91.31 1188 ARG A CA 1
ATOM 8833 C C . ARG A 1 1188 ? -35.661 20.150 2.423 1.00 91.31 1188 ARG A C 1
ATOM 8835 O O . ARG A 1 1188 ? -36.419 19.219 2.173 1.00 91.31 1188 ARG A O 1
ATOM 8842 N N . LEU A 1 1189 ? -35.610 21.256 1.689 1.00 89.12 1189 LEU A N 1
ATOM 8843 C CA . LEU A 1 1189 ? -36.237 21.420 0.379 1.00 89.12 1189 LEU A CA 1
ATOM 8844 C C . LEU A 1 1189 ? -35.164 21.279 -0.693 1.00 89.12 1189 LEU A C 1
ATOM 8846 O O . LEU A 1 1189 ? -34.093 21.872 -0.549 1.00 89.12 1189 LEU A O 1
ATOM 8850 N N . ARG A 1 1190 ? -35.460 20.565 -1.778 1.00 81.81 1190 ARG A N 1
ATOM 8851 C CA . ARG A 1 1190 ? -34.611 20.507 -2.977 1.00 81.81 1190 ARG A CA 1
ATOM 8852 C C . ARG A 1 1190 ? -35.431 20.796 -4.228 1.00 81.81 1190 ARG A C 1
ATOM 8854 O O . ARG A 1 1190 ? -36.556 20.318 -4.347 1.00 81.81 1190 ARG A O 1
ATOM 8861 N N . ALA A 1 1191 ? -34.856 21.562 -5.151 1.00 78.31 1191 ALA A N 1
ATOM 8862 C CA . ALA A 1 1191 ? -35.439 21.903 -6.445 1.00 78.31 1191 ALA A CA 1
ATOM 8863 C C . ALA A 1 1191 ? -34.318 22.072 -7.488 1.00 78.31 1191 ALA A C 1
ATOM 8865 O O . ALA A 1 1191 ? -33.729 23.150 -7.638 1.00 78.31 1191 ALA A O 1
ATOM 8866 N N . GLY A 1 1192 ? -33.977 20.978 -8.175 1.00 72.88 1192 GLY A N 1
ATOM 8867 C CA . GLY A 1 1192 ? -32.764 20.908 -8.992 1.00 72.88 1192 GLY A CA 1
ATOM 8868 C C . GLY A 1 1192 ? -31.515 21.141 -8.135 1.00 72.88 1192 GLY A C 1
ATOM 8869 O O . GLY A 1 1192 ? -31.357 20.520 -7.088 1.00 72.88 1192 GLY A O 1
ATOM 8870 N N . SER A 1 1193 ? -30.654 22.072 -8.549 1.00 63.53 1193 SER A N 1
ATOM 8871 C CA . SER A 1 1193 ? -29.457 22.476 -7.797 1.00 63.53 1193 SER A CA 1
ATOM 8872 C C . SER A 1 1193 ? -29.742 23.330 -6.551 1.00 63.53 1193 SER A C 1
ATOM 8874 O O . SER A 1 1193 ? -28.856 23.497 -5.716 1.00 63.53 1193 SER A O 1
ATOM 8876 N N . ASN A 1 1194 ? -30.956 23.866 -6.383 1.00 69.19 1194 ASN A N 1
ATOM 8877 C CA . ASN A 1 1194 ? -31.295 24.691 -5.222 1.00 69.19 1194 ASN A CA 1
ATOM 8878 C C . ASN A 1 1194 ? -31.675 23.810 -4.028 1.00 69.19 1194 ASN A C 1
ATOM 8880 O O . ASN A 1 1194 ? -32.587 22.989 -4.130 1.00 69.19 1194 ASN A O 1
ATOM 8884 N N . THR A 1 1195 ? -31.025 24.021 -2.882 1.00 81.50 1195 THR A N 1
ATOM 8885 C CA . THR A 1 1195 ? -31.351 23.353 -1.612 1.00 81.50 1195 THR A CA 1
ATOM 8886 C C . THR A 1 1195 ? -31.561 24.390 -0.510 1.00 81.50 1195 THR A C 1
ATOM 8888 O O . THR A 1 1195 ? -30.753 25.301 -0.362 1.00 81.50 1195 THR A O 1
ATOM 8891 N N . LEU A 1 1196 ? -32.618 24.236 0.292 1.00 81.88 1196 LEU A N 1
ATOM 8892 C CA . LEU A 1 1196 ? -32.840 25.001 1.524 1.00 81.88 1196 LEU A CA 1
ATOM 8893 C C . LEU A 1 1196 ? -32.981 24.030 2.696 1.00 81.88 1196 LEU A C 1
ATOM 8895 O O . LEU A 1 1196 ? -33.901 23.218 2.702 1.00 81.88 1196 LEU A O 1
ATOM 8899 N N . VAL A 1 1197 ? -32.129 24.148 3.714 1.00 87.56 1197 VAL A N 1
ATOM 8900 C CA . VAL A 1 1197 ? -32.275 23.418 4.984 1.00 87.56 1197 VAL A CA 1
ATOM 8901 C C . VAL A 1 1197 ? -32.695 24.398 6.075 1.00 87.56 1197 VAL A C 1
ATOM 8903 O O . VAL A 1 1197 ? -32.102 25.468 6.209 1.00 87.56 1197 VAL A O 1
ATOM 8906 N N . ARG A 1 1198 ? -33.715 24.052 6.867 1.00 85.75 1198 ARG A N 1
ATOM 8907 C CA . ARG A 1 1198 ? -34.180 24.878 7.987 1.00 85.75 1198 ARG A CA 1
ATOM 8908 C C . ARG A 1 1198 ? -34.709 24.019 9.133 1.00 85.75 1198 ARG A C 1
ATOM 8910 O O . ARG A 1 1198 ? -35.538 23.138 8.927 1.00 85.75 1198 ARG A O 1
ATOM 8917 N N . ARG A 1 1199 ? -34.282 24.321 10.362 1.00 88.12 1199 ARG A N 1
ATOM 8918 C CA . ARG A 1 1199 ? -34.949 23.830 11.577 1.00 88.12 1199 ARG A CA 1
ATOM 8919 C C . ARG A 1 1199 ? -36.300 24.529 11.725 1.00 88.12 1199 ARG A C 1
ATOM 8921 O O . ARG A 1 1199 ? -36.371 25.755 11.645 1.00 88.12 1199 ARG A O 1
ATOM 8928 N N . ILE A 1 1200 ? -37.346 23.752 11.975 1.00 85.06 1200 ILE A N 1
ATOM 8929 C CA . ILE A 1 1200 ? -38.694 24.233 12.290 1.00 85.06 1200 ILE A CA 1
ATOM 8930 C C . ILE A 1 1200 ? -39.168 23.641 13.621 1.00 85.06 1200 ILE A C 1
ATOM 8932 O O . ILE A 1 1200 ? -38.575 22.697 14.147 1.00 85.06 1200 ILE A O 1
ATOM 8936 N N . VAL A 1 1201 ? -40.264 24.186 14.145 1.00 83.25 1201 VAL A N 1
ATOM 8937 C CA . VAL A 1 1201 ? -41.008 23.596 15.261 1.00 83.25 1201 VAL A CA 1
ATOM 8938 C C . VAL A 1 1201 ? -42.382 23.190 14.743 1.00 83.25 1201 VAL A C 1
ATOM 8940 O O . VAL A 1 1201 ? -43.149 24.055 14.319 1.00 83.25 1201 VAL A O 1
ATOM 8943 N N . VAL A 1 1202 ? -42.684 21.892 14.771 1.00 79.38 1202 VAL A N 1
ATOM 8944 C CA . VAL A 1 1202 ? -44.040 21.383 14.534 1.00 79.38 1202 VAL A CA 1
ATOM 8945 C C . VAL A 1 1202 ? -44.823 21.595 15.825 1.00 79.38 1202 VAL A C 1
ATOM 8947 O O . VAL A 1 1202 ? -44.436 21.062 16.869 1.00 79.38 1202 VAL A O 1
ATOM 8950 N N . LYS A 1 1203 ? -45.867 22.428 15.761 1.00 70.06 1203 LYS A N 1
ATOM 8951 C CA . LYS A 1 1203 ? -46.699 22.808 16.913 1.00 70.06 1203 LYS A CA 1
ATOM 8952 C C . LYS A 1 1203 ? -47.881 21.870 17.134 1.00 70.06 1203 LYS A C 1
ATOM 8954 O O . LYS A 1 1203 ? -48.260 21.137 16.197 1.00 70.06 1203 LYS A O 1
#

Sequence (1203 aa):
MKKIALLMAALLAASAFGRIGPVSQYGQLQAGKVGNGPGRIYGSCKGVTSGNEVAVQGMSLFWSIAAGSEGADYWKAQYVDGLVEKHRIQLIRAPMGVDEAFSANAGYYFNKKEYYQNMMNEVVQAAIDNDIYVIIDYHSHCAETNTSGAAEFFEYMAKTWGKHDNVIFEIYNEPKFGNCKDDTWQDLNGARTYWTNGIAPYARTILQTIRKYSDNLVLVGTPYFDQYTNAALAAPLSDSNVAYTFHYYAGDDQYAHSIDNQGANAVAAMNGGLSVFVSEWGNSAPSGNGGFNASSSEKWYKWMKNNNLSGANWAVSAKNETASYFTTSGAWNYSESGQWVNDSVFAFLPKSYTACSTSPTSSSSIASSSSSLPAGYTDYIDDLEDGDGFAYTGGEWYAYTDKGDKGASTISNGPGRNDGYNVVVSGSTAGNSSKYVAGVTGVKLSQGANPYDPYVALGVALNEAQTAYDLSACNEISYKYKGAAHNFKAEDTSVTDYGYHQITKAASSSWTSVTVPWNMLSQEAWAKPVTLSKKRVAKFTWEIKGTQPAYNYLYIDDVRCSGLAFKPVPSPASSSSSVKSSSSVASSSSMVSSSSQSSSSSKVQTVFQLTSGNADQTVTAGNAIKSIVYSIKNVTKVSVSGLPAGLMGAINKSNTTFMISGTVADSLTDNEYAYTIAVTGVDSNTTATGKITVKHKPVTTVFELISGNPTQTVTAGDEISPIVYRYEKISSIRANVISGLDAVKDESAKTYTISGRIPENTAPGEYGIQLGVLGPDTNFTVSSVINVKRKPVVTTIELVSGNAEQTVTAGNAIEPIVYRYENMRQITLSGIPAGLNGTKDDNAKTYTISGIVADSLTDYVYDYTIAVTGIDNNTSATGKITVRHSSSSVASSSSVLESSSSEESSSSMPESSSSSVVPASSSDILSSSSMEESSSSEIIIVESSSSQVIIVESSSGESSSSSEVVIVESSSSALPESSSSEPPSSSSESTQVVVSGSLEQTVARGEAFETITFSNVQTFNRDTWNIWFFDFKKSGDVVTVEGSVHEGFPVGKAVETVTVNGQKYEITFVVTAPESSSSVASSSSSAPSSSSEVPVSSSGEASSSSVEPESSSSAESESSSSESPTLAMSRVSSPLSMVVAGRTLHVSGTNDMSVEVFDMQGRPLMAIAHVKGSVNLESLHQGNVVVRLRAGSNTLVRRIVVK

Radius of gyration: 44.33 Å; chains: 1; bounding box: 144×133×132 Å